Protein AF-A0A7S4SS80-F1 (afdb_monomer)

Foldseek 3Di:
DDDDDDDDDDDDDDDDPQAFAKKAFADPPDWFFFDADPPDDGDPDTHDRHRFIFHFHDQDPVVQFTFTQTLQRTTDTHHPVRIDGDDFDDQQVFGFDEEQQDDDNPGDDSLVVLLVVLLVQLQCCLVPQKGKYFHRHHPVLLVQLLVVLVPADADLQDAQQLVCLPQPDPGDFGKDFDDPPPCVVVDPDPPDDDRSNVVVVVVVQSNLVSNQVSCVVRVPFHWPGKDTKMKTFHQPDDVSSVVSNGHHDDPVCVVLCVLVVSVQVLLFFFKKKKAWSDAPKDWKWKAFDCVVDPPDDIDIGIDDHRMIMMGGCLGITMHDDTDDRSTMMIMMTTTGPVSDPLDPSVNPPPVQPQQSQCVVLVFPPADTDDADKFKFQLFKFKDAAPRGTGLVVVLVLQQVVAAQKDFDDVLLPDCVVAEDDPPGDDDLRHFLDGMAREDDPCLQQDADQVLLVHDPVLSVQAGSQLRCCQPGVVVRVVVSVDDLVNQAAAQAAEAEQDPWDPDACQVVQADPVGFGADPVPRDTPVPDDPDPSNVLRTDQQNSQVSNCVSSNHDHHRDYFYLKFCRLLVSVVCQRVQQDDDPPPPDDDDDPDRRFWYKGKYWDHDRDRVVSSVCVNVQQAQSHQAQLFQAQSLRHWHEFGMMIMTIMGIDRDVVSQVSGLWTWQFKFKDFQPDDPDLQAEHLVRLLVQVQRRCVSSVHALQQAQEEAELRRSHPRPNQSRLVSNQVRNPDYDAAYAYEYPCRRRIRRISRRQRVSVSQQSSCQQQQKDGARPNHDHGRPSHPCVVHRHDRHNHIGHSVRQKGKHKYWTARSSGMIMIIIMIDGHCDHPSHRDDDDPVPCLFDWAAALQQRAIATQAQLAGDAPPDPDSDDADPPHDADSNDDSSHHLVLDPDPRDDDPDDPPVPDFDAPDPVKWKWKAKVLALSPDTHTFDDDDQQKTKDKAFQALQQKMKMWMAIPPDLQQTKAFPDAQDEQSHDIDGRGNPCVRGTHMRHCFQVLDFGRFMKMWMWGDGPRDTGIDIDTDPDDDDPDDYRRRDKWKFKDKPQCPDDTHTFDADPPDAQKTKDKDFQAPVQKMWIWMAISPDLQFIWFWLAAQDPDQPTAIDGRGNPCPRGTHMGGDDGGWMKMWMWGGGRSWIKIWIATPVPGIGIHIADTHLVSKWKFKAKVQVVRFTDTWDADPVDRQKTKDKGFQAPQDDPVVLFGKMWIWMAISRDQQQTWFFPAAAAAQLSGATDGSGRPCVRGTYMDTDNDGGFMKMWMQHPPDSRRSNRIHMDGDDPDDDD

pLDDT: mean 80.65, std 16.29, range [27.05, 98.5]

Mean predicted aligned error: 19.15 Å

Secondary structure (DSSP, 8-state):
-----PPPPPPP----TTTTSEEEE-S--S-BPPP--TTSPPP---B--TT-EEEEEEEETTTTEEEEEETTS-EEEEEGGGEEE-PPPPGGGT--SEEPPPPPTTSS-GGGTHHHHHHHHHHHHHHHSEEEEE----HHHHHHHHHHHHHSPP-TT--TTTTHHHHBTT--SEEEE--TTTGGGG-S-TT----HHHHHHHHHHHHHHHHHHHHHHTSSS-EEEEPPPEEEE---SHHHHHHT-PPPPPHHHHHTTHHHHHHHHHHHEEEEEEEEEE-S-EEEEEEE-TTTSTTPPPEEEE--SSEEEEEETTTEEEEEEE-STT-EEEEEEEEESTTSSS---SS---TT-HHHHHHHTT--SSPPPPPSSEEEEEEEEEEBTTTB-SHHHHHHHHHTT----EEPPTTT--HHHHB--TTS---TTSBS--EEB---HHHHH---TTTTT--HHHHHHS-HHHHHHHHHHHHHHHHTT--HHHHTT--EEEEEE----S--GGGGGB-TTS-BB-TTT--BGGGSPPPHHHHHHH-THHHHHHHHHHHT--S-EEEE-BTBTHHHHHHHHHHHHT---TT-----S-----SEEEEEEEE----HHHHHHHHTTT-B-TTSS--TTBTT---B-BB-EEEEEEEEEE-SHHHHHH-SEEEEEEEEEE--S-SSTTS--HHHHHHHHHHHHHHHT--GGGEEEEE------TTHHHHHHHHHHHHH-S-SSPEEEE-THHHH-B-GGGHHHHHHHHHHHHHHHTEEPPPTT-SSB-TTS--TTS-EE--SS-EE---SEEEEEEEEE-TTSEEEEEEEEEE--SSTTPPP---GGG----EEE-TTT-SEEETTT-PBPPTT---------S-PPPTT--TTS-GGG-SS-----SS---TT-PPPP-TT--EEEEEGGGTT---EEPEEEETTEEEEEEE--TTSEEEEEEEETTEEEEEEEESSTTB-TTSPEEEEES--TT--EEEE-TTTTPPTT-EEEEEEEE-SS-EEEEEEE--S---SS----PPPPEEEEETTSTTS-EEEPBPTTSTTEEEEEEE--TTSEEEEEEEETT-TTSEEEESSTTB--TTSPEEEEESTTTT--EEEE-STTPEEEEEEEEETTEEEEEEEETTTEEEEEEB--SGGGS-EEEEEGGGTT--EE-EE-SSSTTEEEEEEE--S-EETTTTEEEEEEEEEETTEEEEEEEESSTTB-TTTS-EEEEEGGGTT--EEEEESSTT-EEEEEEESS-SSTTSSEEEEEPP--S--

Radius of gyration: 42.35 Å; Cα contacts (8 Å, |Δi|>4): 2820; chains: 1; bounding box: 128×107×110 Å

InterPro domains:
  IPR014030 Beta-ketoacyl synthase-like, N-terminal domain [PF00109] (380-649)
  IPR014031 Beta-ketoacyl synthase, C-terminal domain [PF02801] (662-774)
  IPR016039 Thiolase-like [G3DSA:3.40.47.10] (378-845)
  IPR016039 Thiolase-like [SSF53901] (377-773)
  IPR018201 Beta-ketoacyl synthase, active site [PS00606] (555-571)
  IPR020841 Polyketide synthase, beta-ketoacyl synthase domain [PS52004] (372-822)
  IPR020841 Polyketide synthase, beta-ketoacyl synthase domain [SM00825] (380-821)
  IPR030834 Polyketide synthase-associated domain [TIGR04556] (92-336)
  IPR050091 Polyketide and Nonribosomal Peptide Biosynthesis Enzymes [PTHR43775] (380-816)

Solvent-accessible surface area (backbone atoms only — not comparable to full-atom values): 68929 Å² total; per-residue (Å²): 140,77,91,82,80,89,80,83,82,80,81,81,85,82,78,68,90,55,58,74,38,42,29,34,29,41,89,66,92,58,70,40,64,65,59,73,54,100,88,61,84,84,76,94,59,71,42,78,50,62,78,41,52,27,38,26,69,46,74,41,77,94,72,66,21,31,38,29,38,30,47,52,57,48,32,34,76,41,44,65,94,32,54,40,85,48,81,76,52,56,58,81,74,59,33,56,78,46,67,60,78,76,54,53,88,89,51,71,65,37,71,78,53,39,49,64,51,26,51,54,51,46,53,43,26,58,77,70,40,39,41,38,29,36,46,65,52,37,67,64,50,49,54,49,25,47,56,52,60,71,72,50,71,73,55,92,78,62,31,48,83,57,41,47,84,75,47,19,59,92,40,82,60,44,46,30,71,65,57,90,75,69,55,64,81,76,54,92,59,99,81,73,73,86,57,44,56,54,55,59,51,49,51,56,50,51,51,54,62,38,29,35,71,45,28,44,77,68,64,74,41,50,57,72,50,66,56,68,43,34,37,40,32,61,66,94,43,75,70,55,51,63,72,61,56,46,54,70,70,48,72,68,44,51,76,68,28,52,56,60,54,49,55,50,47,64,64,21,37,42,36,34,36,42,33,30,63,36,46,74,27,46,42,34,36,38,41,64,40,62,89,84,41,73,89,65,74,68,47,70,36,53,43,54,53,42,30,34,38,39,31,31,53,74,48,30,49,44,28,60,48,76,29,61,90,66,25,27,33,44,31,34,35,36,26,26,68,72,77,48,71,84,84,79,52,83,72,70,62,50,85,79,45,49,58,62,56,35,49,74,33,70,34,69,45,50,67,66,70,83,80,62,84,38,41,27,35,50,35,66,31,32,41,40,35,81,85,23,75,32,53,68,52,45,49,51,39,40,65,67,63,45,75,26,59,41,68,58,49,65,93,60,43,57,50,82,79,45,27,46,54,95,90,49,77,93,47,78,88,25,10,63,48,61,34,25,9,51,57,53,70,62,77,47,67,64,72,72,41,68,83,59,74,44,52,74,77,45,53,73,40,40,29,45,60,50,51,48,49,44,55,52,51,49,46,35,43,40,76,63,74,42,51,64,75,71,33,44,71,31,41,37,27,28,24,24,3,38,71,56,56,65,52,54,69,68,72,79,29,58,48,98,85,76,52,46,42,40,93,88,75,74,40,51,48,96,79,48,85,73,64,81,38,45,68,60,20,41,43,38,73,38,44,25,40,46,44,29,61,64,39,34,38,65,32,60,54,41,51,32,70,39,47,28,9,8,11,36,45,24,42,33,51,49,57,60,66,57,56,81,70,87,84,69,89,65,94,74,96,67,97,66,82,50,70,31,33,37,30,27,10,36,30,57,81,54,47,65,63,64,49,16,60,38,39,62,82,50,50,46,12,72,84,18,45,14,23,32,61,12,60,76,21,52,9,30,11,50,20,24,27,38,22,37,35,38,35,35,69,42,70,49,68,68,53,67,69,61,32,60,29,34,53,47,12,59,29,71,46,62,38,75,89,39,94,40,76,64,44,83,36,40,69,42,50,28,50,28,49,51,51,10,31,58,61,42,74,54,59,48,68,60,43,46,32,36,34,43,53,42,46,4,26,68,66,54,34,29,37,51,43,38,17,48,45,78,58,39,64,82,47,85,69,53,31,36,41,28,26,69,22,28,30,41,23,44,18,44,14,11,37,19,32,48,39,47,53,50,39,45,52,26,20,17,41,25,32,47,49,29,27,38,76,51,83,46,73,28,87,72,46,63,49,86,94,46,53,61,39,75,35,65,48,71,39,76,66,81,25,24,17,36,30,24,35,28,40,16,61,7,56,80,29,34,34,22,25,37,32,34,37,22,54,16,74,38,67,95,53,36,53,57,84,79,56,70,96,72,61,86,77,56,74,42,63,12,42,50,30,67,36,48,12,33,48,88,75,8,48,70,65,63,96,84,63,94,66,89,75,79,87,69,72,86,42,64,64,48,94,83,59,62,63,60,39,39,58,87,77,58,95,65,81,71,37,72,63,99,58,82,81,64,97,81,71,73,66,64,64,66,88,86,66,45,49,25,41,33,28,50,66,43,60,61,75,48,71,45,77,37,49,74,77,60,93,34,29,29,37,43,70,48,60,35,43,48,64,17,58,42,42,32,37,35,24,40,72,81,34,76,57,29,23,35,30,33,74,46,66,68,22,57,64,67,37,34,72,40,66,73,32,63,77,55,87,83,25,17,38,44,53,71,27,44,57,80,62,47,61,47,66,44,41,35,42,39,39,39,35,45,47,85,90,47,71,50,51,46,71,46,77,66,84,89,72,86,74,96,65,82,84,73,88,54,82,86,47,42,20,41,39,30,66,83,37,84,88,48,75,44,68,25,54,70,47,84,99,46,88,47,32,27,42,32,72,51,57,30,47,94,81,17,55,42,41,36,35,37,19,41,54,79,34,79,58,27,20,34,22,34,63,47,54,63,37,77,61,55,88,48,36,37,35,65,70,28,58,86,37,84,79,21,21,37,41,47,78,54,61,64,64,43,58,40,38,41,34,42,33,44,58,66,54,45,40,38,44,36,43,34,26,97,88,80,46,72,49,62,30,42,46,55,71,34,61,72,44,59,54,43,17,42,31,19,59,73,50,76,62,38,71,41,75,38,46,69,41,87,90,47,80,48,29,30,40,33,79,49,48,39,47,84,47,68,36,85,91,78,67,23,21,49,38,41,34,35,43,18,43,57,76,30,77,57,28,14,34,17,37,80,53,56,70,34,51,57,45,78,43,42,48,40,68,71,28,62,83,37,75,91,20,26,27,30,51,74,33,85,57,60,70,46,48,31,34,39,35,40,30,72,81,54,65,44,23,20,57,24,42,29,66,46,76,52,75,97,70,86,89,132

Organism: NCBI:txid311494

Structure (mmCIF, N/CA/C/O backbone):
data_AF-A0A7S4SS80-F1
#
_entry.id   AF-A0A7S4SS80-F1
#
loop_
_atom_site.group_PDB
_atom_site.id
_atom_site.type_symbol
_atom_site.label_atom_id
_atom_site.label_alt_id
_atom_site.label_comp_id
_atom_site.label_asym_id
_atom_site.label_entity_id
_atom_site.label_seq_id
_atom_site.pdbx_PDB_ins_code
_atom_site.Cartn_x
_atom_site.Cartn_y
_atom_site.Cartn_z
_atom_site.occupancy
_atom_site.B_iso_or_equiv
_atom_site.auth_seq_id
_atom_site.auth_comp_id
_atom_site.auth_asym_id
_atom_site.auth_atom_id
_atom_site.pdbx_PDB_model_num
ATOM 1 N N . MET A 1 1 ? -14.360 73.066 -5.936 1.00 34.06 1 MET A N 1
ATOM 2 C CA . MET A 1 1 ? -13.289 72.579 -6.813 1.00 34.06 1 MET A CA 1
ATOM 3 C C . MET A 1 1 ? -13.642 71.158 -7.189 1.00 34.06 1 MET A C 1
ATOM 5 O O . MET A 1 1 ? -13.463 70.293 -6.349 1.00 34.06 1 MET A O 1
ATOM 9 N N . ASP A 1 2 ? -14.196 70.816 -8.338 1.00 35.38 2 ASP A N 1
ATOM 10 C CA . ASP A 1 2 ? -14.912 71.510 -9.412 1.00 35.38 2 ASP A CA 1
ATOM 11 C C . ASP A 1 2 ? -15.637 70.389 -10.183 1.00 35.38 2 ASP A C 1
ATOM 13 O O . ASP A 1 2 ? -15.120 69.279 -10.267 1.00 35.38 2 ASP A O 1
ATOM 17 N N . GLU A 1 3 ? -16.845 70.703 -10.650 1.00 41.56 3 GLU A N 1
ATOM 18 C CA . GLU A 1 3 ? -17.537 70.212 -11.856 1.00 41.56 3 GLU A CA 1
ATOM 19 C C . GLU A 1 3 ? -17.353 68.753 -12.343 1.00 41.56 3 GLU A C 1
ATOM 21 O O . GLU A 1 3 ? -16.356 68.390 -12.959 1.00 41.56 3 GLU A O 1
ATOM 26 N N . ALA A 1 4 ? -18.439 67.981 -12.236 1.00 35.88 4 ALA A N 1
ATOM 27 C CA . ALA A 1 4 ? -18.915 67.014 -13.236 1.00 35.88 4 ALA A CA 1
ATOM 28 C C . ALA A 1 4 ? -20.454 67.019 -13.092 1.00 35.88 4 ALA A C 1
ATOM 30 O O . ALA A 1 4 ? -20.949 66.871 -11.980 1.00 35.88 4 ALA A O 1
ATOM 31 N N . GLY A 1 5 ? -21.269 67.403 -14.074 1.00 34.38 5 GLY A N 1
ATOM 32 C CA . GLY A 1 5 ? -21.294 66.925 -15.454 1.00 34.38 5 GLY A CA 1
ATOM 33 C C . GLY A 1 5 ? -22.442 65.915 -15.540 1.00 34.38 5 GLY A C 1
ATOM 34 O O . GLY A 1 5 ? -22.271 64.787 -15.105 1.00 34.38 5 GLY A O 1
ATOM 35 N N . GLU A 1 6 ? -23.612 66.381 -15.982 1.00 41.12 6 GLU A N 1
ATOM 36 C CA . GLU A 1 6 ? -24.905 65.681 -16.043 1.00 41.12 6 GLU A CA 1
ATOM 37 C C . GLU A 1 6 ? -24.822 64.302 -16.734 1.00 41.12 6 GLU A C 1
ATOM 39 O O . GLU A 1 6 ? -24.346 64.209 -17.864 1.00 41.12 6 GLU A O 1
ATOM 44 N N . GLU A 1 7 ? -25.325 63.250 -16.075 1.00 35.50 7 GLU A N 1
ATOM 45 C CA . GLU A 1 7 ? -25.611 61.943 -16.687 1.00 35.50 7 GLU A CA 1
ATOM 46 C C . GLU A 1 7 ? -27.065 61.907 -17.187 1.00 35.50 7 GLU A C 1
ATOM 48 O O . GLU A 1 7 ? -28.012 62.152 -16.434 1.00 35.50 7 GLU A O 1
ATOM 53 N N . GLU A 1 8 ? -27.229 61.607 -18.478 1.00 35.78 8 GLU A N 1
ATOM 54 C CA . GLU A 1 8 ? -28.500 61.259 -19.114 1.00 35.78 8 GLU A CA 1
ATOM 55 C C . GLU A 1 8 ? -29.031 59.922 -18.567 1.00 35.78 8 GLU A C 1
ATOM 57 O O . GLU A 1 8 ? -28.313 58.929 -18.489 1.00 35.78 8 GLU A O 1
ATOM 62 N N . LEU A 1 9 ? -30.319 59.902 -18.214 1.00 39.81 9 LEU A N 1
ATOM 63 C CA . LEU A 1 9 ? -31.086 58.711 -17.842 1.00 39.81 9 LEU A CA 1
ATOM 64 C C . LEU A 1 9 ? -31.242 57.751 -19.039 1.00 39.81 9 LEU A C 1
ATOM 66 O O . LEU A 1 9 ? -31.799 58.137 -20.069 1.00 39.81 9 LEU A O 1
ATOM 70 N N . GLU A 1 10 ? -30.835 56.489 -18.872 1.00 35.94 10 GLU A N 1
ATOM 71 C CA . GLU A 1 10 ? -31.204 55.369 -19.754 1.00 35.94 10 GLU A CA 1
ATOM 72 C C . GLU A 1 10 ? -32.735 55.125 -19.761 1.00 35.94 10 GLU A C 1
ATOM 74 O O . GLU A 1 10 ? -33.406 55.348 -18.746 1.00 35.94 10 GLU A O 1
ATOM 79 N N . PRO A 1 11 ? -33.331 54.658 -20.879 1.00 41.44 11 PRO A N 1
ATOM 80 C CA . PRO A 1 11 ? -34.761 54.378 -20.954 1.00 41.44 11 PRO A CA 1
ATOM 81 C C . PRO A 1 11 ? -35.137 53.071 -20.232 1.00 41.44 11 PRO A C 1
ATOM 83 O O . PRO A 1 11 ? -34.394 52.094 -20.229 1.00 41.44 11 PRO A O 1
ATOM 86 N N . ALA A 1 12 ? -36.337 53.069 -19.644 1.00 40.44 12 ALA A N 1
ATOM 87 C CA . ALA A 1 12 ? -36.918 51.987 -18.852 1.00 40.44 12 ALA A CA 1
ATOM 88 C C . ALA A 1 12 ? -36.871 50.604 -19.537 1.00 40.44 12 ALA A C 1
ATOM 90 O O . ALA A 1 12 ? -37.294 50.448 -20.683 1.00 40.44 12 ALA A O 1
ATOM 91 N N . VAL A 1 13 ? -36.422 49.594 -18.784 1.00 43.44 13 VAL A N 1
ATOM 92 C CA . VAL A 1 13 ? -36.462 48.171 -19.151 1.00 43.44 13 VAL A CA 1
ATOM 93 C C . VAL A 1 13 ? -37.916 47.753 -19.392 1.00 43.44 13 VAL A C 1
ATOM 95 O O . VAL A 1 13 ? -38.735 47.732 -18.475 1.00 43.44 13 VAL A O 1
ATOM 98 N N . GLN A 1 14 ? -38.248 47.441 -20.641 1.00 48.44 14 GLN A N 1
ATOM 99 C CA . GLN A 1 14 ? -39.539 46.881 -21.028 1.00 48.44 14 GLN A CA 1
ATOM 100 C C . GLN A 1 14 ? -39.556 45.399 -20.614 1.00 48.44 14 GLN A C 1
ATOM 102 O O . GLN A 1 14 ? -38.864 44.590 -21.226 1.00 48.44 14 GLN A O 1
ATOM 107 N N . LEU A 1 15 ? -40.277 45.067 -19.538 1.00 56.09 15 LEU A N 1
ATOM 108 C CA . LEU A 1 15 ? -40.457 43.694 -19.047 1.00 56.09 15 LEU A CA 1
ATOM 109 C C . LEU A 1 15 ? -41.413 42.933 -19.981 1.00 56.09 15 LEU A C 1
ATOM 111 O O . LEU A 1 15 ? -42.560 43.352 -20.145 1.00 56.09 15 LEU A O 1
ATOM 115 N N . TYR A 1 16 ? -40.957 41.833 -20.587 1.00 74.56 16 TYR A N 1
ATOM 116 C CA . TYR A 1 16 ? -41.812 40.925 -21.362 1.00 74.56 16 TYR A CA 1
ATOM 117 C C . TYR A 1 16 ? -42.547 39.989 -20.403 1.00 74.56 16 TYR A C 1
ATOM 119 O O . TYR A 1 16 ? -41.925 39.200 -19.698 1.00 74.56 16 TYR A O 1
ATOM 127 N N . LEU A 1 17 ? -43.874 40.115 -20.350 1.00 77.69 17 LEU A N 1
ATOM 128 C CA . LEU A 1 17 ? -44.721 39.550 -19.295 1.00 77.69 17 LEU A CA 1
ATOM 129 C C . LEU A 1 17 ? -44.638 38.020 -19.171 1.00 77.69 17 LEU A C 1
ATOM 131 O O . LEU A 1 17 ? -44.743 37.501 -18.065 1.00 77.69 17 LEU A O 1
ATOM 135 N N . TYR A 1 18 ? -44.468 37.311 -20.289 1.00 81.94 18 TYR A N 1
ATOM 136 C CA . TYR A 1 18 ? -44.547 35.847 -20.330 1.00 81.94 18 TYR A CA 1
ATOM 137 C C . TYR A 1 18 ? -43.191 35.139 -20.439 1.00 81.94 18 TYR A C 1
ATOM 139 O O . TYR A 1 18 ? -43.156 33.913 -20.469 1.00 81.94 18 TYR A O 1
ATOM 147 N N . GLU A 1 19 ? -42.074 35.863 -20.519 1.00 82.50 19 GLU A N 1
ATOM 148 C CA . GLU A 1 19 ? -40.751 35.254 -20.710 1.00 82.50 19 GLU A CA 1
ATOM 149 C C . GLU A 1 19 ? -40.371 34.356 -19.516 1.00 82.50 19 GLU A C 1
ATOM 151 O O . GLU A 1 19 ? -40.383 34.785 -18.364 1.00 82.50 19 GLU A O 1
ATOM 156 N N . GLY A 1 20 ? -40.073 33.081 -19.784 1.00 77.06 20 GLY A N 1
ATOM 157 C CA . GLY A 1 20 ? -39.742 32.069 -18.779 1.00 77.06 20 GLY A CA 1
ATOM 158 C C . GLY A 1 20 ? -40.933 31.311 -18.173 1.00 77.06 20 GLY A C 1
ATOM 159 O O . GLY A 1 20 ? -40.693 30.263 -17.565 1.00 77.06 20 GLY A O 1
ATOM 160 N N . LEU A 1 21 ? -42.176 31.780 -18.366 1.00 85.88 21 LEU A N 1
ATOM 161 C CA . LEU A 1 21 ? -43.402 31.181 -17.815 1.00 85.88 21 LEU A CA 1
ATOM 162 C C . LEU A 1 21 ? -43.954 30.029 -18.675 1.00 85.88 21 LEU A C 1
ATOM 164 O O . LEU A 1 21 ? -43.687 29.931 -19.879 1.00 85.88 21 LEU A O 1
ATOM 168 N N . LEU A 1 22 ? -44.755 29.162 -18.045 1.00 88.19 22 LEU A N 1
ATOM 169 C CA . LEU A 1 22 ? -45.582 28.168 -18.733 1.00 88.19 22 LEU A CA 1
ATOM 170 C C . LEU A 1 22 ? -46.883 28.810 -19.207 1.00 88.19 22 LEU A C 1
ATOM 172 O O . LEU A 1 22 ? -47.530 29.559 -18.474 1.00 88.19 22 LEU A O 1
ATOM 176 N N . VAL A 1 23 ? -47.263 28.513 -20.444 1.00 89.31 23 VAL A N 1
ATOM 177 C CA . VAL A 1 23 ? -48.403 29.142 -21.110 1.00 89.31 23 VAL A CA 1
ATOM 178 C C . VAL A 1 23 ? -49.243 28.125 -21.875 1.00 89.31 23 VAL A C 1
ATOM 180 O O . VAL A 1 23 ? -48.723 27.166 -22.445 1.00 89.31 23 VAL A O 1
ATOM 183 N N . GLU A 1 24 ? -50.548 28.367 -21.919 1.00 90.81 24 GLU A N 1
ATOM 184 C CA . GLU A 1 24 ? -51.509 27.703 -22.797 1.00 90.81 24 GLU A CA 1
ATOM 185 C C . GLU A 1 24 ? -51.784 28.598 -24.012 1.00 90.81 24 GLU A C 1
ATOM 187 O O . GLU A 1 24 ? -52.002 29.807 -23.877 1.00 90.81 24 GLU A O 1
ATOM 192 N N . ILE A 1 25 ? -51.777 28.001 -25.205 1.00 89.31 25 ILE A N 1
ATOM 193 C CA . ILE A 1 25 ? -52.073 28.697 -26.458 1.00 89.31 25 ILE A CA 1
ATOM 194 C C . ILE A 1 25 ? -53.568 28.601 -26.757 1.00 89.31 25 ILE A C 1
ATOM 196 O O . ILE A 1 25 ? -54.145 27.514 -26.752 1.00 89.31 25 ILE A O 1
ATOM 200 N N . HIS A 1 26 ? -54.198 29.726 -27.085 1.00 88.25 26 HIS A N 1
ATOM 201 C CA . HIS A 1 26 ? -55.615 29.770 -27.443 1.00 88.25 26 HIS A CA 1
ATOM 202 C C . HIS A 1 26 ? -55.919 30.747 -28.586 1.00 88.25 26 HIS A C 1
ATOM 204 O O . HIS A 1 26 ? -55.224 31.746 -28.781 1.00 88.25 26 HIS A O 1
ATOM 210 N N . GLY A 1 27 ? -57.027 30.511 -29.290 1.00 81.38 27 GLY A N 1
ATOM 211 C CA . GLY A 1 27 ? -57.601 31.473 -30.232 1.00 81.38 27 GLY A CA 1
ATOM 212 C C . GLY A 1 27 ? -56.823 31.655 -31.539 1.00 81.38 27 GLY A C 1
ATOM 213 O O . GLY A 1 27 ? -57.068 32.631 -32.246 1.00 81.38 27 GLY A O 1
ATOM 214 N N . VAL A 1 28 ? -55.915 30.737 -31.885 1.00 81.56 28 VAL A N 1
ATOM 215 C CA . VAL A 1 28 ? -55.143 30.762 -33.135 1.00 81.56 28 VAL A CA 1
ATOM 216 C C . VAL A 1 28 ? -56.006 30.301 -34.315 1.00 81.56 28 VAL A C 1
ATOM 218 O O . VAL A 1 28 ? -55.954 30.910 -35.382 1.00 81.56 28 VAL A O 1
ATOM 221 N N . GLY A 1 29 ? -56.841 29.269 -34.140 1.00 68.62 29 GLY A N 1
ATOM 222 C CA . GLY A 1 29 ? -57.900 28.840 -35.068 1.00 68.62 29 GLY A CA 1
ATOM 223 C C . GLY A 1 29 ? -57.458 28.286 -36.432 1.00 68.62 29 GLY A C 1
ATOM 224 O O . GLY A 1 29 ? -58.286 27.747 -37.170 1.00 68.62 29 GLY A O 1
ATOM 225 N N . VAL A 1 30 ? -56.175 28.393 -36.780 1.00 73.31 30 VAL A N 1
ATOM 226 C CA . VAL A 1 30 ? -55.559 27.899 -38.019 1.00 73.31 30 VAL A CA 1
ATOM 227 C C . VAL A 1 30 ? -54.299 27.101 -37.698 1.00 73.31 30 VAL A C 1
ATOM 229 O O . VAL A 1 30 ? -53.681 27.299 -36.655 1.00 73.31 30 VAL A O 1
ATOM 232 N N . ALA A 1 31 ? -53.932 26.177 -38.583 1.00 76.25 31 ALA A N 1
ATOM 233 C CA . ALA A 1 31 ? -52.721 25.385 -38.423 1.00 76.25 31 ALA A CA 1
ATOM 234 C C . ALA A 1 31 ? -51.478 26.253 -38.728 1.00 76.25 31 ALA A C 1
ATOM 236 O O . ALA A 1 31 ? -51.504 27.060 -39.660 1.00 76.25 31 ALA A O 1
ATOM 237 N N . VAL A 1 32 ? -50.430 26.127 -37.912 1.00 79.94 32 VAL A N 1
ATOM 238 C CA . VAL A 1 32 ? -49.229 26.978 -37.916 1.00 79.94 32 VAL A CA 1
ATOM 239 C C . VAL A 1 32 ? -48.005 26.139 -38.278 1.00 79.94 32 VAL A C 1
ATOM 241 O O . VAL A 1 32 ? -47.888 24.996 -37.842 1.00 79.94 32 VAL A O 1
ATOM 244 N N . GLU A 1 33 ? -47.102 26.697 -39.079 1.00 78.50 33 GLU A N 1
ATOM 245 C CA . GLU A 1 33 ? -45.814 26.064 -39.383 1.00 78.50 33 GLU A CA 1
ATOM 246 C C . GLU A 1 33 ? -44.857 26.192 -38.178 1.00 78.5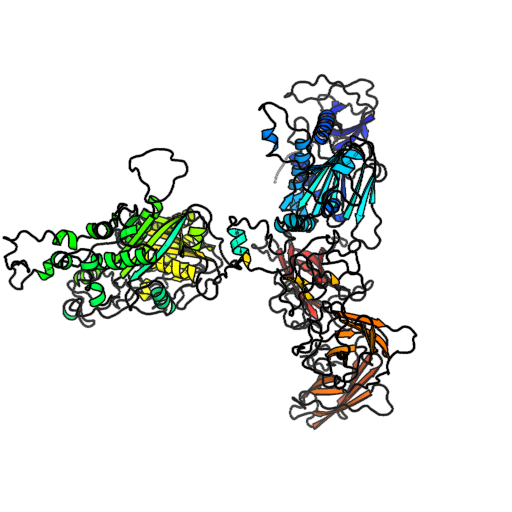0 33 GLU A C 1
ATOM 248 O O . GLU A 1 33 ? -44.822 27.255 -37.544 1.00 78.50 33 GLU A O 1
ATOM 253 N N . PRO A 1 34 ? -44.085 25.141 -37.841 1.00 80.50 34 PRO A N 1
ATOM 254 C CA . PRO A 1 34 ? -43.037 25.219 -36.831 1.00 80.50 34 PRO A CA 1
ATOM 255 C C . PRO A 1 34 ? -42.044 26.345 -37.134 1.00 80.50 34 PRO A C 1
ATOM 257 O O . PRO A 1 34 ? -41.654 26.564 -38.280 1.00 80.50 34 PRO A O 1
ATOM 260 N N . TYR A 1 35 ? -41.601 27.044 -36.095 1.00 78.31 35 TYR A N 1
ATOM 261 C CA . TYR A 1 35 ? -40.496 27.988 -36.191 1.00 78.31 35 TYR A CA 1
ATOM 262 C C . TYR A 1 35 ? -39.177 27.217 -36.315 1.00 78.31 35 TYR A C 1
ATOM 264 O O . TYR A 1 35 ? -38.830 26.443 -35.423 1.00 78.31 35 TYR A O 1
ATOM 272 N N . VAL A 1 36 ? -38.450 27.439 -37.413 1.00 68.25 36 VAL A N 1
ATOM 273 C CA . VAL A 1 36 ? -37.152 26.812 -37.705 1.00 68.25 36 VAL A CA 1
ATOM 274 C C . VAL A 1 36 ? -36.085 27.912 -37.877 1.00 68.25 36 VAL A C 1
ATOM 276 O O . VAL A 1 36 ? -36.342 28.865 -38.619 1.00 68.25 36 VAL A O 1
ATOM 279 N N . PRO A 1 37 ? -34.916 27.813 -37.213 1.00 58.41 37 PRO A N 1
ATOM 280 C CA . PRO A 1 37 ? -33.759 28.702 -37.400 1.00 58.41 37 PRO A CA 1
ATOM 281 C C . PRO A 1 37 ? -33.265 28.822 -38.850 1.00 58.41 37 PRO A C 1
ATOM 283 O O . PRO A 1 37 ? -33.427 27.900 -39.648 1.00 58.41 37 PRO A O 1
ATOM 286 N N . GLU A 1 38 ? -32.558 29.912 -39.181 1.00 52.88 38 GLU A N 1
ATOM 287 C CA . GLU A 1 38 ? -32.040 30.211 -40.538 1.00 52.88 38 GLU A CA 1
ATOM 288 C C . GLU A 1 38 ? -31.067 29.157 -41.123 1.00 52.88 38 GLU A C 1
ATOM 290 O O . GLU A 1 38 ? -30.720 29.230 -42.305 1.00 52.88 38 GLU A O 1
ATOM 295 N N . THR A 1 39 ? -30.613 28.181 -40.331 1.00 47.22 39 THR A N 1
ATOM 296 C CA . THR A 1 39 ? -29.612 27.176 -40.724 1.00 47.22 39 THR A CA 1
ATOM 297 C C . THR A 1 39 ? -30.166 25.797 -41.088 1.00 47.22 39 THR A C 1
ATOM 299 O O . THR A 1 39 ? -29.384 24.978 -41.568 1.00 47.22 39 THR A O 1
ATOM 302 N N . ASP A 1 40 ? -31.468 25.540 -40.927 1.00 48.94 40 ASP A N 1
ATOM 303 C CA . ASP A 1 40 ? -32.066 24.217 -41.168 1.00 48.94 40 ASP A CA 1
ATOM 304 C C . ASP A 1 40 ? -33.110 24.189 -42.297 1.00 48.94 40 ASP A C 1
ATOM 306 O O . ASP A 1 40 ? -33.752 25.183 -42.641 1.00 48.94 40 ASP A O 1
ATOM 310 N N . THR A 1 41 ? -33.270 23.015 -42.914 1.00 45.97 41 THR A N 1
ATOM 311 C CA . THR A 1 41 ? -34.262 22.773 -43.975 1.00 45.97 41 THR A CA 1
ATOM 312 C C . THR A 1 41 ? -35.686 22.848 -43.399 1.00 45.97 41 THR A C 1
ATOM 314 O O . THR A 1 41 ? -35.963 22.151 -42.425 1.00 45.97 41 THR A O 1
ATOM 317 N N . PRO A 1 42 ? -36.620 23.625 -43.982 1.00 50.56 42 PRO A N 1
ATOM 318 C CA . PRO A 1 42 ? -37.973 23.754 -43.441 1.00 50.56 42 PRO A CA 1
ATOM 319 C C . PRO A 1 42 ? -38.734 22.418 -43.477 1.00 50.56 42 PRO A C 1
ATOM 321 O O . PRO A 1 42 ? -38.834 21.777 -44.527 1.00 50.56 42 PRO A O 1
ATOM 324 N N . SER A 1 43 ? -39.292 22.022 -42.329 1.00 51.22 43 SER A N 1
ATOM 325 C CA . SER A 1 43 ? -40.250 20.914 -42.212 1.00 51.22 43 SER A CA 1
ATOM 326 C C . SER A 1 43 ? -41.569 21.282 -42.906 1.00 51.22 43 SER A C 1
ATOM 328 O O . SER A 1 43 ? -42.064 22.395 -42.757 1.00 51.22 43 SER A O 1
ATOM 330 N N . SER A 1 44 ? -42.157 20.352 -43.665 1.00 50.44 44 SER A N 1
ATOM 331 C CA . SER A 1 44 ? -43.451 20.533 -44.348 1.00 50.44 44 SER A CA 1
ATOM 332 C C . SER A 1 44 ? -44.673 20.236 -43.462 1.00 50.44 44 SER A C 1
ATOM 334 O O . SER A 1 44 ? -45.774 20.034 -43.976 1.00 50.44 44 SER A O 1
ATOM 336 N N . GLU A 1 45 ? -44.481 20.120 -42.149 1.00 64.62 45 GLU A N 1
ATOM 337 C CA . GLU A 1 45 ? -45.503 19.703 -41.191 1.00 64.62 45 GLU A CA 1
ATOM 338 C C . GLU A 1 45 ? -46.273 20.912 -40.633 1.00 64.62 45 GLU A C 1
ATOM 340 O O . GLU A 1 45 ? -45.674 21.923 -40.279 1.00 64.62 45 GLU A O 1
ATOM 345 N N . ILE A 1 46 ? -47.609 20.840 -40.572 1.00 74.19 46 ILE A N 1
ATOM 346 C CA . ILE A 1 46 ? -48.464 21.948 -40.110 1.00 74.19 46 ILE A CA 1
ATOM 347 C C . ILE A 1 46 ? -49.131 21.550 -38.786 1.00 74.19 46 ILE A C 1
ATOM 349 O O . ILE A 1 46 ? -49.824 20.535 -38.723 1.00 74.19 46 ILE A O 1
ATOM 353 N N . LEU A 1 47 ? -48.951 22.352 -37.732 1.00 76.88 47 LEU A N 1
ATOM 354 C CA . LEU A 1 47 ? -49.373 22.037 -36.363 1.00 76.88 47 LEU A CA 1
ATOM 355 C C . LEU A 1 47 ? -50.674 22.748 -35.968 1.00 76.88 47 LEU A C 1
ATOM 357 O O . LEU A 1 47 ? -50.827 23.956 -36.148 1.00 76.88 47 LEU A O 1
ATOM 361 N N . HIS A 1 48 ? -51.596 22.022 -35.334 1.00 82.62 48 HIS A N 1
ATOM 362 C CA . HIS A 1 48 ? -52.721 22.620 -34.608 1.00 82.62 48 HIS A CA 1
ATOM 363 C C . HIS A 1 48 ? -52.313 22.883 -33.153 1.00 82.62 48 HIS A C 1
ATOM 365 O O . HIS A 1 48 ? -52.089 21.938 -32.395 1.00 82.62 48 HIS A O 1
ATOM 371 N N . ILE A 1 49 ? -52.206 24.162 -32.778 1.00 83.00 49 ILE A N 1
ATOM 372 C CA . ILE A 1 49 ? -51.593 24.582 -31.505 1.00 83.00 49 ILE A CA 1
ATOM 373 C C . ILE A 1 49 ? -52.573 25.095 -30.443 1.00 83.00 49 ILE A C 1
ATOM 375 O O . ILE A 1 49 ? -52.164 25.315 -29.310 1.00 83.00 49 ILE A O 1
ATOM 379 N N . ASP A 1 50 ? -53.860 25.249 -30.766 1.00 85.12 50 ASP A N 1
ATOM 380 C CA . ASP A 1 50 ? -54.871 25.636 -29.772 1.00 85.12 50 ASP A CA 1
ATOM 381 C C . ASP A 1 50 ? -55.049 24.542 -28.703 1.00 85.12 50 ASP A C 1
ATOM 383 O O . ASP A 1 50 ? -55.250 23.370 -29.027 1.00 85.12 50 ASP A O 1
ATOM 387 N N . GLY A 1 51 ? -54.988 24.932 -27.428 1.00 81.44 51 GLY A N 1
ATOM 388 C CA . GLY A 1 51 ? -55.047 24.043 -26.263 1.00 81.44 51 GLY A CA 1
ATOM 389 C C . GLY A 1 51 ? -53.732 23.320 -25.951 1.00 81.44 51 GLY A C 1
ATOM 390 O O . GLY A 1 51 ? -53.690 22.502 -25.033 1.00 81.44 51 GLY A O 1
ATOM 391 N N . LYS A 1 52 ? -52.653 23.586 -26.702 1.00 86.94 52 LYS A N 1
ATOM 392 C CA . LYS A 1 52 ? -51.312 23.078 -26.384 1.00 86.94 52 LYS A CA 1
ATOM 393 C C . LYS A 1 52 ? -50.660 23.964 -25.319 1.00 86.94 52 LYS A C 1
ATOM 395 O O . LYS A 1 52 ? -50.861 25.179 -25.294 1.00 86.94 52 LYS A O 1
ATOM 400 N N . VAL A 1 53 ? -49.854 23.337 -24.469 1.00 87.62 53 VAL A N 1
ATOM 401 C CA . VAL A 1 53 ? -49.098 23.986 -23.392 1.00 87.62 53 VAL A CA 1
ATOM 402 C C . VAL A 1 53 ? -47.608 23.940 -23.727 1.00 87.62 53 VAL A C 1
ATOM 404 O O . VAL A 1 53 ? -47.126 22.971 -24.323 1.00 87.62 53 VAL A O 1
ATOM 407 N N . GLY A 1 54 ? -46.884 24.993 -23.361 1.00 86.94 54 GLY A N 1
ATOM 408 C CA . GLY A 1 54 ? -45.446 25.093 -23.576 1.00 86.94 54 GLY A CA 1
ATOM 409 C C . GLY A 1 54 ? -44.785 26.147 -22.695 1.00 86.94 54 GLY A C 1
ATOM 410 O O . GLY A 1 54 ? -45.431 26.769 -21.852 1.00 86.94 54 GLY A O 1
ATOM 411 N N . ARG A 1 55 ? -43.485 26.351 -22.902 1.00 88.38 55 ARG A N 1
ATOM 412 C CA . ARG A 1 55 ? -42.683 27.359 -22.205 1.00 88.38 55 ARG A CA 1
ATOM 413 C C . ARG A 1 55 ? -42.341 28.516 -23.136 1.00 88.38 55 ARG A C 1
ATOM 415 O O . ARG A 1 55 ? -41.807 28.301 -24.223 1.00 88.38 55 ARG A O 1
ATOM 422 N N . CYS A 1 56 ? -42.605 29.739 -22.692 1.00 87.25 56 CYS A N 1
ATOM 423 C CA . CYS A 1 56 ? -42.163 30.951 -23.378 1.00 87.25 56 CYS A CA 1
ATOM 424 C C . CYS A 1 56 ? -40.667 31.180 -23.146 1.00 87.25 56 CYS A C 1
ATOM 426 O O . CYS A 1 56 ? -40.236 31.288 -21.999 1.00 87.25 56 CYS A O 1
ATOM 428 N N . LEU A 1 57 ? -39.882 31.277 -24.220 1.00 84.81 57 LEU A N 1
ATOM 429 C CA . LEU A 1 57 ? -38.421 31.391 -24.133 1.00 84.81 57 LEU A CA 1
ATOM 430 C C . LEU A 1 57 ? -37.901 32.804 -24.390 1.00 84.81 57 LEU A C 1
ATOM 432 O O . LEU A 1 57 ? -37.034 33.263 -23.661 1.00 84.81 57 LEU A O 1
ATOM 436 N N . GLU A 1 58 ? -38.415 33.478 -25.420 1.00 86.00 58 GLU A N 1
ATOM 437 C CA . GLU A 1 58 ? -37.973 34.817 -25.833 1.00 86.00 58 GLU A CA 1
ATOM 438 C C . GLU A 1 58 ? -39.122 35.553 -26.540 1.00 86.00 58 GLU A C 1
ATOM 440 O O . GLU A 1 58 ? -39.937 34.933 -27.230 1.00 86.00 58 GLU A O 1
ATOM 445 N N . PHE A 1 59 ? -39.173 36.883 -26.416 1.00 84.62 59 PHE A N 1
ATOM 446 C CA . PHE A 1 59 ? -40.020 37.738 -27.250 1.00 84.62 59 PHE A CA 1
ATOM 447 C C . PHE A 1 59 ? -39.246 38.304 -28.454 1.00 84.62 59 PHE A C 1
ATOM 449 O O . PHE A 1 59 ? -38.341 39.128 -28.302 1.00 84.62 59 PHE A O 1
ATOM 456 N N . LYS A 1 60 ? -39.637 37.920 -29.676 1.00 82.12 60 LYS A N 1
ATOM 457 C CA . LYS A 1 60 ? -39.036 38.419 -30.922 1.00 82.12 60 LYS A CA 1
ATOM 458 C C . LYS A 1 60 ? -39.657 39.763 -31.305 1.00 82.12 60 LYS A C 1
ATOM 460 O O . LYS A 1 60 ? -40.759 39.837 -31.854 1.00 82.12 60 LYS A O 1
ATOM 465 N N . LYS A 1 61 ? -38.932 40.846 -31.008 1.00 78.19 61 LYS A N 1
ATOM 466 C CA . LYS A 1 61 ? -39.363 42.239 -31.250 1.00 78.19 61 LYS A CA 1
ATOM 467 C C . LYS A 1 61 ? -39.693 42.546 -32.709 1.00 78.19 61 LYS A C 1
ATOM 469 O O . LYS A 1 61 ? -40.559 43.369 -32.971 1.00 78.19 61 LYS A O 1
ATOM 474 N N . ASP A 1 62 ? -38.983 41.928 -33.644 1.00 78.31 62 ASP A N 1
ATOM 475 C CA . ASP A 1 62 ? -39.151 42.105 -35.087 1.00 78.31 62 ASP A CA 1
ATOM 476 C C . ASP A 1 62 ? -40.461 41.501 -35.617 1.00 78.31 62 ASP A C 1
ATOM 478 O O . ASP A 1 62 ? -40.962 41.942 -36.651 1.00 78.31 62 ASP A O 1
ATOM 482 N N . GLN A 1 63 ? -41.035 40.533 -34.895 1.00 79.12 63 GLN A N 1
ATOM 483 C CA . GLN A 1 63 ? -42.243 39.804 -35.298 1.00 79.12 63 GLN A CA 1
ATOM 484 C C . GLN A 1 63 ? -43.431 40.006 -34.348 1.00 79.12 63 GLN A C 1
ATOM 486 O O . GLN A 1 63 ? -44.513 39.492 -34.628 1.00 79.12 63 GLN A O 1
ATOM 491 N N . GLU A 1 64 ? -43.238 40.743 -33.247 1.00 85.31 64 GLU A N 1
ATOM 492 C CA . GLU A 1 64 ? -44.219 40.984 -32.173 1.00 85.31 64 GLU A CA 1
ATOM 493 C C . GLU A 1 64 ? -44.845 39.689 -31.610 1.00 85.31 64 GLU A C 1
ATOM 495 O O . GLU A 1 64 ? -46.036 39.624 -31.292 1.00 85.31 64 GLU A O 1
ATOM 500 N N . LYS A 1 65 ? -44.043 38.623 -31.502 1.00 88.00 65 LYS A N 1
ATOM 501 C CA . LYS A 1 65 ? -44.480 37.292 -31.052 1.00 88.00 65 LYS A CA 1
ATOM 502 C C . LYS A 1 65 ? -43.491 36.676 -30.067 1.00 88.00 65 LYS A C 1
ATOM 504 O O . LYS A 1 65 ? -42.290 36.922 -30.139 1.00 88.00 65 LYS A O 1
ATOM 509 N N . TYR A 1 66 ? -44.006 35.833 -29.178 1.00 87.94 66 TYR A N 1
ATOM 510 C CA . TYR A 1 66 ? -43.207 34.984 -28.301 1.00 87.94 66 TYR A CA 1
ATOM 511 C C . TYR A 1 66 ? -42.819 33.691 -29.019 1.00 87.94 66 TYR A C 1
ATOM 513 O O . TYR A 1 66 ? -43.636 33.097 -29.727 1.00 87.94 66 TYR A O 1
ATOM 521 N N . VAL A 1 67 ? -41.583 33.247 -28.801 1.00 87.38 67 VAL A N 1
ATOM 522 C CA . VAL A 1 67 ? -41.125 31.897 -29.133 1.00 87.38 67 VAL A CA 1
ATOM 523 C C . VAL A 1 67 ? -41.552 30.978 -27.995 1.00 87.38 67 VAL A C 1
ATOM 525 O O . VAL A 1 67 ? -41.054 31.096 -26.872 1.00 87.38 67 VAL A O 1
ATOM 528 N N . VAL A 1 68 ? -42.485 30.076 -28.282 1.00 87.75 68 VAL A N 1
ATOM 529 C CA . VAL A 1 68 ? -42.991 29.091 -27.322 1.00 87.75 68 VAL A CA 1
ATOM 530 C C . VAL A 1 68 ? -42.486 27.714 -27.720 1.00 87.75 68 VAL A C 1
ATOM 532 O O . VAL A 1 68 ? -42.731 27.278 -28.844 1.00 87.75 68 VAL A O 1
ATOM 535 N N . GLN A 1 69 ? -41.799 27.027 -26.807 1.00 88.69 69 GLN A N 1
ATOM 536 C CA . GLN A 1 69 ? -41.462 25.615 -26.969 1.00 88.69 69 GLN A CA 1
ATOM 537 C C . GLN A 1 69 ? -42.583 24.760 -26.383 1.00 88.69 69 GLN A C 1
ATOM 539 O O . GLN A 1 69 ? -42.858 24.817 -25.184 1.00 88.69 69 GLN A O 1
ATOM 544 N N . LEU A 1 70 ? -43.236 23.969 -27.225 1.00 87.12 70 LEU A N 1
ATOM 545 C CA . LEU A 1 70 ? -44.246 23.005 -26.800 1.00 87.12 70 LEU A CA 1
ATOM 546 C C . LEU A 1 70 ? -43.585 21.778 -26.159 1.00 87.12 70 LEU A C 1
ATOM 548 O O . LEU A 1 70 ? -42.437 21.453 -26.454 1.00 87.12 70 LEU A O 1
ATOM 552 N N . PHE A 1 71 ? -44.322 21.043 -25.323 1.00 84.88 71 PHE A N 1
ATOM 553 C CA . PHE A 1 71 ? -43.799 19.806 -24.717 1.00 84.88 71 PHE A CA 1
ATOM 554 C C . PHE A 1 71 ? -43.508 18.684 -25.724 1.00 84.88 71 PHE A C 1
ATOM 556 O O . PHE A 1 71 ? -42.748 17.779 -25.403 1.00 84.88 71 PHE A O 1
ATOM 563 N N . ASN A 1 72 ? -44.031 18.770 -26.950 1.00 80.75 72 ASN A N 1
ATOM 564 C CA . ASN A 1 72 ? -43.641 17.890 -28.054 1.00 80.75 72 ASN A CA 1
ATOM 565 C C . ASN A 1 72 ? -42.460 18.449 -28.880 1.00 80.75 72 ASN A C 1
ATOM 567 O O . ASN A 1 72 ? -42.386 18.233 -30.083 1.00 80.75 72 ASN A O 1
ATOM 571 N N . ALA A 1 73 ? -41.583 19.229 -28.241 1.00 81.38 73 ALA A N 1
ATOM 572 C CA . ALA A 1 73 ? -40.346 19.821 -28.763 1.00 81.38 73 ALA A CA 1
ATOM 573 C C . ALA A 1 73 ? -40.461 20.859 -29.900 1.00 81.38 73 ALA A C 1
ATOM 575 O O . ALA A 1 73 ? -39.478 21.552 -30.170 1.00 81.38 73 ALA A O 1
ATOM 576 N N . TYR A 1 74 ? -41.627 21.051 -30.524 1.00 84.00 74 TYR A N 1
ATOM 577 C CA . TYR A 1 74 ? -41.792 22.074 -31.562 1.00 84.00 74 TYR A CA 1
ATOM 578 C C . TYR A 1 74 ? -41.738 23.500 -30.998 1.00 84.00 74 TYR A C 1
ATOM 580 O O . TYR A 1 74 ? -42.356 23.813 -29.976 1.00 84.00 74 TYR A O 1
ATOM 588 N N . TYR A 1 75 ? -41.068 24.390 -31.729 1.00 85.69 75 TYR A N 1
ATOM 589 C CA . TYR A 1 75 ? -41.089 25.828 -31.478 1.00 85.69 75 TYR A CA 1
ATOM 590 C C . TYR A 1 75 ? -42.159 26.491 -32.335 1.00 85.69 75 TYR A C 1
ATOM 592 O O . TYR A 1 75 ? -42.271 26.207 -33.526 1.00 85.69 75 TYR A O 1
ATOM 600 N N . VAL A 1 76 ? -42.939 27.397 -31.753 1.00 88.06 76 VAL A N 1
ATOM 601 C CA . VAL A 1 76 ? -43.969 28.152 -32.474 1.00 88.06 76 VAL A CA 1
ATOM 602 C C . VAL A 1 76 ? -43.953 29.621 -32.082 1.00 88.06 76 VAL A C 1
ATOM 604 O O . VAL A 1 76 ? -43.675 29.980 -30.939 1.00 88.06 76 VAL A O 1
ATOM 607 N N . LEU A 1 77 ? -44.260 30.480 -33.053 1.00 86.81 77 LEU A N 1
ATOM 608 C CA . LEU A 1 77 ? -44.361 31.921 -32.851 1.00 86.81 77 LEU A CA 1
ATOM 609 C C . LEU A 1 77 ? -45.806 32.310 -32.555 1.00 86.81 77 LEU A C 1
ATOM 611 O O . LEU A 1 77 ? -46.668 32.271 -33.442 1.00 86.81 77 LEU A O 1
ATOM 615 N N . VAL A 1 78 ? -46.062 32.744 -31.325 1.00 87.62 78 VAL A N 1
ATOM 616 C CA . VAL A 1 78 ? -47.413 33.030 -30.831 1.00 87.62 78 VAL A CA 1
ATOM 617 C C . VAL A 1 78 ? -47.522 34.492 -30.411 1.00 87.62 78 VAL A C 1
ATOM 619 O O . VAL A 1 78 ? -46.666 35.022 -29.708 1.00 87.62 78 VAL A O 1
ATOM 622 N N . ALA A 1 79 ? -48.576 35.170 -30.868 1.00 87.69 79 ALA A N 1
ATOM 623 C CA . ALA A 1 79 ? -48.855 36.541 -30.451 1.00 87.69 79 ALA A CA 1
ATOM 624 C C . ALA A 1 79 ? -49.257 36.576 -28.970 1.00 87.69 79 ALA A C 1
ATOM 626 O O . ALA A 1 79 ? -49.951 35.678 -28.505 1.00 87.69 79 ALA A O 1
ATOM 627 N N . GLU A 1 80 ? -48.894 37.641 -28.256 1.00 86.12 80 GLU A N 1
ATOM 628 C CA . GLU A 1 80 ? -49.183 37.792 -26.820 1.00 86.12 80 GLU A CA 1
ATOM 629 C C . GLU A 1 80 ? -50.672 37.606 -26.479 1.00 86.12 80 GLU A C 1
ATOM 631 O O . GLU A 1 80 ? -51.011 36.955 -25.498 1.00 86.12 80 GLU A O 1
ATOM 636 N N . ALA A 1 81 ? -51.574 38.100 -27.336 1.00 86.31 81 ALA A N 1
ATOM 637 C CA . ALA A 1 81 ? -53.023 37.970 -27.157 1.00 86.31 81 ALA A CA 1
ATOM 638 C C . ALA A 1 81 ? -53.542 36.520 -27.214 1.00 86.31 81 ALA A C 1
ATOM 640 O O . ALA A 1 81 ? -54.687 36.272 -26.841 1.00 86.31 81 ALA A O 1
ATOM 641 N N . ASN A 1 82 ? -52.718 35.584 -27.690 1.00 88.62 82 ASN A N 1
ATOM 642 C CA . ASN A 1 82 ? -53.042 34.168 -27.831 1.00 88.62 82 ASN A CA 1
ATOM 643 C C . ASN A 1 82 ? -52.375 33.303 -26.749 1.00 88.62 82 ASN A C 1
ATOM 645 O O . ASN A 1 82 ? -52.447 32.079 -26.841 1.00 88.62 82 ASN A O 1
ATOM 649 N N . LEU A 1 83 ? -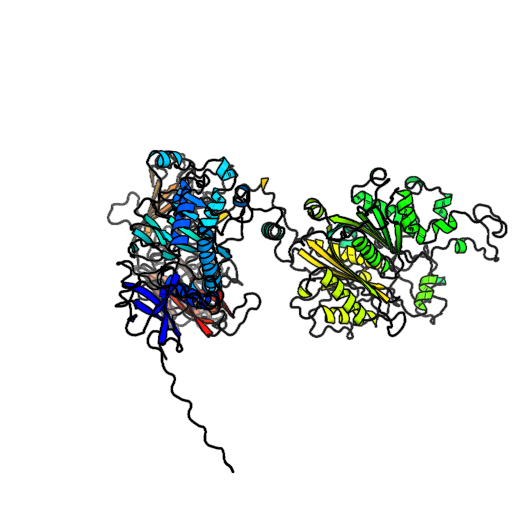51.739 33.922 -25.748 1.00 89.19 83 LEU A N 1
ATOM 650 C CA . LEU A 1 83 ? -51.089 33.250 -24.628 1.00 89.19 83 LEU A CA 1
ATOM 651 C C . LEU A 1 83 ? -51.789 33.567 -23.314 1.00 89.19 83 LEU A C 1
ATOM 653 O O . LEU A 1 83 ? -52.192 34.703 -23.055 1.00 89.19 83 LEU A O 1
ATOM 657 N N . LYS A 1 84 ? -51.878 32.551 -22.463 1.00 89.81 84 LYS A N 1
ATOM 658 C CA . LYS A 1 84 ? -52.352 32.667 -21.090 1.00 89.81 84 LYS A CA 1
ATOM 659 C C . LYS A 1 84 ? -51.429 31.871 -20.179 1.00 89.81 84 LYS A C 1
ATOM 661 O O . LYS A 1 84 ? -51.062 30.758 -20.531 1.00 89.81 84 LYS A O 1
ATOM 666 N N . GLU A 1 85 ? -51.079 32.420 -19.019 1.00 89.19 85 GLU A N 1
ATOM 667 C CA . GLU A 1 85 ? -50.326 31.686 -17.996 1.00 89.19 85 GLU A CA 1
ATOM 668 C C . GLU A 1 85 ? -51.056 30.391 -17.609 1.00 89.19 85 GLU A C 1
ATOM 670 O O . GLU A 1 85 ? -52.281 30.377 -17.431 1.00 89.19 85 GLU A O 1
ATOM 675 N N . TRP A 1 86 ? -50.295 29.303 -17.527 1.00 87.19 86 TRP A N 1
ATOM 676 C CA . TRP A 1 86 ? -50.799 27.970 -17.238 1.00 87.19 86 TRP A CA 1
ATOM 677 C C . TRP A 1 86 ? -50.071 27.388 -16.029 1.00 87.19 86 TRP A C 1
ATOM 679 O O . TRP A 1 86 ? -48.846 27.272 -16.028 1.00 87.19 86 TRP A O 1
ATOM 689 N N . GLU A 1 87 ? -50.838 27.001 -15.013 1.00 83.25 87 GLU A N 1
ATOM 690 C CA . GLU A 1 87 ? -50.319 26.324 -13.827 1.00 83.25 87 GLU A CA 1
ATOM 691 C C . GLU A 1 87 ? -50.506 24.805 -13.966 1.00 83.25 87 GLU A C 1
ATOM 693 O O . GLU A 1 87 ? -51.598 24.353 -14.335 1.00 83.25 87 GLU A O 1
ATOM 698 N N . PRO A 1 88 ? -49.471 23.997 -13.675 1.00 79.88 88 PRO A N 1
ATOM 699 C CA . PRO A 1 88 ? -49.594 22.548 -13.694 1.00 79.88 88 PRO A CA 1
ATOM 700 C C . PRO A 1 88 ? -50.565 22.041 -12.621 1.00 79.88 88 PRO A C 1
ATOM 702 O O . PRO A 1 88 ? -50.691 22.615 -11.542 1.00 79.88 88 PRO A O 1
ATOM 705 N N . LEU A 1 89 ? -51.236 20.924 -12.922 1.00 78.44 89 LEU A N 1
ATOM 706 C CA . LEU A 1 89 ? -52.107 20.217 -11.978 1.00 78.44 89 LEU A CA 1
ATOM 707 C C . LEU A 1 89 ? -51.339 19.763 -10.725 1.00 78.44 89 LEU A C 1
ATOM 709 O O . LEU A 1 89 ? -50.112 19.642 -10.738 1.00 78.44 89 LEU A O 1
ATOM 713 N N . GLY A 1 90 ? -52.068 19.440 -9.652 1.00 74.69 90 GLY A N 1
ATOM 714 C CA . GLY A 1 90 ? -51.482 18.794 -8.477 1.00 74.69 90 GLY A CA 1
ATOM 715 C C . GLY A 1 90 ? -50.862 17.433 -8.823 1.00 74.69 90 GLY A C 1
ATOM 716 O O . GLY A 1 90 ? -51.277 16.760 -9.767 1.00 74.69 90 GLY A O 1
ATOM 717 N N . LEU A 1 91 ? -49.864 16.995 -8.052 1.00 76.81 91 LEU A N 1
ATOM 718 C CA . LEU A 1 91 ? -49.137 15.742 -8.314 1.00 76.81 91 LEU A CA 1
ATOM 719 C C . LEU A 1 91 ? -50.051 14.502 -8.329 1.00 76.81 91 LEU A C 1
ATOM 721 O O . LEU A 1 91 ? -49.851 13.609 -9.148 1.00 76.81 91 LEU A O 1
ATOM 725 N N . GLU A 1 92 ? -51.090 14.479 -7.488 1.00 70.62 92 GLU A N 1
ATOM 726 C CA . GLU A 1 92 ? -52.102 13.407 -7.436 1.00 70.62 92 GLU A CA 1
ATOM 727 C C . GLU A 1 92 ? -53.035 13.392 -8.666 1.00 70.62 92 GLU A C 1
ATOM 729 O O . GLU A 1 92 ? -53.708 12.398 -8.928 1.00 70.62 92 GLU A O 1
ATOM 734 N N . GLU A 1 93 ? -53.047 14.473 -9.453 1.00 73.75 93 GLU A N 1
ATOM 735 C CA . GLU A 1 93 ? -53.877 14.655 -10.651 1.00 73.75 93 GLU A CA 1
ATOM 736 C C . GLU A 1 93 ? -53.063 14.570 -11.963 1.00 73.75 93 GLU A C 1
ATOM 738 O O . GLU A 1 93 ? -53.586 14.867 -13.036 1.00 73.75 93 GLU A O 1
ATOM 743 N N . GLY A 1 94 ? -51.788 14.152 -11.909 1.00 71.44 94 GLY A N 1
ATOM 744 C CA . GLY A 1 94 ? -50.912 14.028 -13.092 1.00 71.44 94 GLY A CA 1
ATOM 745 C C . GLY A 1 94 ? -49.977 15.215 -13.344 1.00 71.44 94 GLY A C 1
ATOM 746 O O . GLY A 1 94 ? -49.423 15.348 -14.441 1.00 71.44 94 GLY A O 1
ATOM 747 N N . GLY A 1 95 ? -49.796 16.070 -12.332 1.00 83.44 95 GLY A N 1
ATOM 748 C CA . GLY A 1 95 ? -48.851 17.187 -12.317 1.00 83.44 95 GLY A CA 1
ATOM 749 C C . GLY A 1 95 ? -47.368 16.803 -12.394 1.00 83.44 95 GLY A C 1
ATOM 750 O O . GLY A 1 95 ? -46.994 15.689 -12.760 1.00 83.44 95 GLY A O 1
ATOM 751 N N . PHE A 1 96 ? -46.494 17.757 -12.081 1.00 89.94 96 PHE A N 1
ATOM 752 C CA . PHE A 1 96 ? -45.038 17.578 -12.013 1.00 89.94 96 PHE A CA 1
ATOM 753 C C . PHE A 1 96 ? -44.413 18.650 -11.110 1.00 89.94 96 PHE A C 1
ATOM 755 O O . PHE A 1 96 ? -45.003 19.711 -10.924 1.00 89.94 96 PHE A O 1
ATOM 762 N N . ASP A 1 97 ? -43.229 18.378 -10.557 1.00 89.00 97 ASP A N 1
ATOM 763 C CA . ASP A 1 97 ? -42.490 19.325 -9.715 1.00 89.00 97 ASP A CA 1
ATOM 764 C C . ASP A 1 97 ? -41.682 20.320 -10.576 1.00 89.00 97 ASP A C 1
ATOM 766 O O . ASP A 1 97 ? -41.605 21.505 -10.260 1.00 89.00 97 ASP A O 1
ATOM 770 N N . LEU A 1 98 ? -41.086 19.851 -11.682 1.00 90.69 98 LEU A N 1
ATOM 771 C CA . LEU A 1 98 ? -40.203 20.643 -12.548 1.00 90.69 98 LEU A CA 1
ATOM 772 C C . LEU A 1 98 ? -40.423 20.348 -14.044 1.00 90.69 98 LEU A C 1
ATOM 774 O O . LEU A 1 98 ? -40.906 19.279 -14.413 1.00 90.69 98 LEU A O 1
ATOM 778 N N . VAL A 1 99 ? -40.018 21.274 -14.921 1.00 88.94 99 VAL A N 1
ATOM 779 C CA . VAL A 1 99 ? -39.981 21.083 -16.388 1.00 88.94 99 VAL A CA 1
ATOM 780 C C . VAL A 1 99 ? -38.537 21.037 -16.859 1.00 88.94 99 VAL A C 1
ATOM 782 O O . VAL A 1 99 ? -37.728 21.856 -16.421 1.00 88.94 99 VAL A O 1
ATOM 785 N N . TRP A 1 100 ? -38.226 20.108 -17.762 1.00 87.75 100 TRP A N 1
ATOM 786 C CA . TRP A 1 100 ? -36.908 19.990 -18.378 1.00 87.75 100 TRP A CA 1
ATOM 787 C C . TRP A 1 100 ? -36.437 21.328 -18.983 1.00 87.75 100 TRP A C 1
ATOM 789 O O . TRP A 1 100 ? -37.253 22.065 -19.550 1.00 87.75 100 TRP A O 1
ATOM 799 N N . PRO A 1 101 ? -35.148 21.693 -18.850 1.00 84.50 101 PRO A N 1
ATOM 800 C CA . PRO A 1 101 ? -34.655 22.965 -19.359 1.00 84.50 101 PRO A CA 1
ATOM 801 C C . PRO A 1 101 ? -34.770 23.044 -20.885 1.00 84.50 101 PRO A C 1
ATOM 803 O O . PRO A 1 101 ? -34.375 22.137 -21.615 1.00 84.50 101 PRO A O 1
ATOM 806 N N . SER A 1 102 ? -35.282 24.177 -21.351 1.00 77.75 102 SER A N 1
ATOM 807 C CA . SER A 1 102 ? -35.472 24.503 -22.763 1.00 77.75 102 SER A CA 1
ATOM 808 C C . SER A 1 102 ? -34.276 25.283 -23.313 1.00 77.75 102 SER A C 1
ATOM 810 O O . SER A 1 102 ? -33.754 26.160 -22.625 1.00 77.75 102 SER A O 1
ATOM 812 N N . ALA A 1 103 ? -33.876 25.017 -24.559 1.00 69.81 103 ALA A N 1
ATOM 813 C CA . ALA A 1 103 ? -32.915 25.843 -25.296 1.00 69.81 103 ALA A CA 1
ATOM 814 C C . ALA A 1 103 ? -33.632 26.839 -26.209 1.00 69.81 103 ALA A C 1
ATOM 816 O O . ALA A 1 103 ? -34.709 26.553 -26.727 1.00 69.81 103 ALA A O 1
ATOM 817 N N . LEU A 1 104 ? -33.013 27.998 -26.439 1.00 71.81 104 LEU A N 1
ATOM 818 C CA . LEU A 1 104 ? -33.444 28.891 -27.512 1.00 71.81 104 LEU A CA 1
ATOM 819 C C . LEU A 1 104 ? -33.095 28.267 -28.874 1.00 71.81 104 LEU A C 1
ATOM 821 O O . LEU A 1 104 ? -32.003 27.712 -28.997 1.00 71.81 104 LEU A O 1
ATOM 825 N N . PRO A 1 105 ? -33.946 28.420 -29.906 1.00 65.06 105 PRO A N 1
ATOM 826 C CA . PRO A 1 105 ? -33.684 27.874 -31.243 1.00 65.06 105 PRO A CA 1
ATOM 827 C C . PRO A 1 105 ? -32.345 28.322 -31.854 1.00 65.06 105 PRO A C 1
ATOM 829 O O . PRO A 1 105 ? -31.700 27.543 -32.544 1.00 65.06 105 PRO A O 1
ATOM 832 N N . ASP A 1 106 ? -31.917 29.557 -31.560 1.00 63.22 106 ASP A N 1
ATOM 833 C CA . ASP A 1 106 ? -30.677 30.174 -32.062 1.00 63.22 106 ASP A CA 1
ATOM 834 C C . ASP A 1 106 ? -29.616 30.378 -30.952 1.00 63.22 106 ASP A C 1
ATOM 836 O O . ASP A 1 106 ? -28.621 31.081 -31.146 1.00 63.22 106 ASP A O 1
ATOM 840 N N . GLY A 1 107 ? -29.859 29.849 -29.748 1.00 59.22 107 GLY A N 1
ATOM 841 C CA . GLY A 1 107 ? -29.041 30.098 -28.558 1.00 59.22 107 GLY A CA 1
ATOM 842 C C . GLY A 1 107 ? -28.043 28.982 -28.242 1.00 59.22 107 GLY A C 1
ATOM 843 O O . GLY A 1 107 ? -28.008 27.954 -28.918 1.00 59.22 107 GLY A O 1
ATOM 844 N N . PRO A 1 108 ? -27.207 29.162 -27.202 1.00 52.91 108 PRO A N 1
ATOM 845 C CA . PRO A 1 108 ? -26.346 28.088 -26.727 1.00 52.91 108 PRO A CA 1
ATOM 846 C C . PRO A 1 108 ? -27.187 26.873 -26.283 1.00 52.91 108 PRO A C 1
ATOM 848 O O . PRO A 1 108 ? -28.342 27.037 -25.875 1.00 52.91 108 PRO A O 1
ATOM 851 N N . PRO A 1 109 ? -26.635 25.647 -26.356 1.00 58.38 109 PRO A N 1
ATOM 852 C CA . PRO A 1 109 ? -27.366 24.431 -26.014 1.00 58.38 109 PRO A CA 1
ATOM 853 C C . PRO A 1 109 ? -27.940 24.483 -24.592 1.00 58.38 109 PRO A C 1
ATOM 855 O O . PRO A 1 109 ? -27.330 25.055 -23.689 1.00 58.38 109 PRO A O 1
ATOM 858 N N . ALA A 1 110 ? -29.046 23.771 -24.349 1.00 58.41 110 ALA A N 1
ATOM 859 C CA . ALA A 1 110 ? -29.689 23.669 -23.027 1.00 58.41 110 ALA A CA 1
ATOM 860 C C . ALA A 1 110 ? -28.744 23.153 -21.918 1.00 58.41 110 ALA A C 1
ATOM 862 O O . ALA A 1 110 ? -29.039 23.280 -20.728 1.00 58.41 110 ALA A O 1
ATOM 863 N N . ALA A 1 111 ? -27.587 22.606 -22.306 1.00 55.62 111 ALA A N 1
ATOM 864 C CA . ALA A 1 111 ? -26.485 22.223 -21.435 1.00 55.62 111 ALA A CA 1
ATOM 865 C C . ALA A 1 111 ? -26.053 23.333 -20.457 1.00 55.62 111 ALA A C 1
ATOM 867 O O . ALA A 1 111 ? -25.673 23.006 -19.335 1.00 55.62 111 ALA A O 1
ATOM 868 N N . ASP A 1 112 ? -26.164 24.613 -20.828 1.00 61.19 112 ASP A N 1
ATOM 869 C CA . ASP A 1 112 ? -25.763 25.729 -19.958 1.00 61.19 112 ASP A CA 1
ATOM 870 C C . ASP A 1 112 ? -26.756 25.978 -18.801 1.00 61.19 112 ASP A C 1
ATOM 872 O O . ASP A 1 112 ? -26.365 26.464 -17.740 1.00 61.19 112 ASP A O 1
ATOM 876 N N . ALA A 1 113 ? -28.030 25.592 -18.957 1.00 71.38 113 ALA A N 1
ATOM 877 C CA . ALA A 1 113 ? -29.064 25.710 -17.919 1.00 71.38 113 ALA A CA 1
ATOM 878 C C . ALA A 1 113 ? -29.163 24.465 -17.012 1.00 71.38 113 ALA A C 1
ATOM 880 O O . ALA A 1 113 ? -29.753 24.512 -15.927 1.00 71.38 113 ALA A O 1
ATOM 881 N N . LEU A 1 114 ? -28.574 23.346 -17.441 1.00 77.69 114 LEU A N 1
ATOM 882 C CA . LEU A 1 114 ? -28.680 22.050 -16.775 1.00 77.69 114 LEU A CA 1
ATOM 883 C C . LEU A 1 114 ? -28.065 22.002 -15.354 1.00 77.69 114 LEU A C 1
ATOM 885 O O . LEU A 1 114 ? -28.669 21.362 -14.494 1.00 77.69 114 LEU A O 1
ATOM 889 N N . PRO A 1 115 ? -26.934 22.673 -15.036 1.00 72.81 115 PRO A N 1
ATOM 890 C CA . PRO A 1 115 ? -26.367 22.660 -13.681 1.00 72.81 115 PRO A CA 1
ATOM 891 C C . PRO A 1 115 ? -27.260 23.317 -12.621 1.00 72.81 115 PRO A C 1
ATOM 893 O O . PRO A 1 115 ? -27.380 22.796 -11.513 1.00 72.81 115 PRO A O 1
ATOM 896 N N . ALA A 1 116 ? -27.906 24.439 -12.961 1.00 76.94 116 ALA A N 1
ATOM 897 C CA . ALA A 1 116 ? -28.832 25.129 -12.061 1.00 76.94 116 ALA A CA 1
ATOM 898 C C . ALA A 1 116 ? -30.112 24.307 -11.849 1.00 76.94 116 ALA A C 1
ATOM 900 O O . ALA A 1 116 ? -30.580 24.155 -10.723 1.00 76.94 116 ALA A O 1
ATOM 901 N N . PHE A 1 117 ? -30.628 23.707 -12.926 1.00 85.50 117 PHE A N 1
ATOM 902 C CA . PHE A 1 117 ? -31.748 22.771 -12.864 1.00 85.50 117 PHE A CA 1
ATOM 903 C C . PHE A 1 117 ? -31.441 21.557 -11.972 1.00 85.50 117 PHE A C 1
ATOM 905 O O . PHE A 1 117 ? -32.261 21.175 -11.141 1.00 85.50 117 PHE A O 1
ATOM 912 N N . ALA A 1 118 ? -30.240 20.984 -12.091 1.00 84.25 118 ALA A N 1
ATOM 913 C CA . ALA A 1 118 ? -29.806 19.870 -11.256 1.00 84.25 118 ALA A CA 1
ATOM 914 C C . ALA A 1 118 ? -29.758 20.229 -9.760 1.00 84.25 118 ALA A C 1
ATOM 916 O O . ALA A 1 118 ? -30.117 19.390 -8.940 1.00 84.25 118 ALA A O 1
ATOM 917 N N . GLY A 1 119 ? -29.389 21.465 -9.403 1.00 77.88 119 GLY A N 1
ATOM 918 C CA . GLY A 1 119 ? -29.447 21.945 -8.017 1.00 77.88 119 GLY A CA 1
ATOM 919 C C . GLY A 1 119 ? -30.866 21.916 -7.437 1.00 77.88 119 GLY A C 1
ATOM 920 O O . GLY A 1 119 ? -31.068 21.390 -6.345 1.00 77.88 119 GLY A O 1
ATOM 921 N N . LEU A 1 120 ? -31.865 22.369 -8.204 1.00 86.81 120 LEU A N 1
ATOM 922 C CA . LEU A 1 120 ? -33.280 22.313 -7.800 1.00 86.81 120 LEU A CA 1
ATOM 923 C C . LEU A 1 120 ? -33.784 20.873 -7.656 1.00 86.81 120 LEU A C 1
ATOM 925 O O . LEU A 1 120 ? -34.453 20.537 -6.681 1.00 86.81 120 LEU A O 1
ATOM 929 N N . VAL A 1 121 ? -33.436 20.000 -8.610 1.00 89.00 121 VAL A N 1
ATOM 930 C CA . VAL A 1 121 ? -33.747 18.566 -8.507 1.00 89.00 121 VAL A CA 1
ATOM 931 C C . VAL A 1 121 ? -33.134 17.993 -7.229 1.00 89.00 121 VAL A C 1
ATOM 933 O O . VAL A 1 121 ? -33.796 17.233 -6.525 1.00 89.00 121 VAL A O 1
ATOM 936 N N . ALA A 1 122 ? -31.892 18.366 -6.908 1.00 83.12 122 ALA A N 1
ATOM 937 C CA . ALA A 1 122 ? -31.201 17.844 -5.743 1.00 83.12 122 ALA A CA 1
ATOM 938 C C . ALA A 1 122 ? -31.848 18.260 -4.419 1.00 83.12 122 ALA A C 1
ATOM 940 O O . ALA A 1 122 ? -32.014 17.423 -3.531 1.00 83.12 122 ALA A O 1
ATOM 941 N N . GLU A 1 123 ? -32.261 19.519 -4.318 1.00 84.56 123 GLU A N 1
ATOM 942 C CA . GLU A 1 123 ? -32.964 20.058 -3.157 1.00 84.56 123 GLU A CA 1
ATOM 943 C C . GLU A 1 123 ? -34.302 19.340 -2.918 1.00 84.56 123 GLU A C 1
ATOM 945 O O . GLU A 1 123 ? -34.545 18.831 -1.821 1.00 84.56 123 GLU A O 1
ATOM 950 N N . ILE A 1 124 ? -35.132 19.199 -3.961 1.00 88.56 124 ILE A N 1
ATOM 951 C CA . ILE A 1 124 ? -36.437 18.521 -3.865 1.00 88.56 124 ILE A CA 1
ATOM 952 C C . ILE A 1 124 ? -36.258 17.049 -3.480 1.00 88.56 124 ILE A C 1
ATOM 954 O O . ILE A 1 124 ? -36.947 16.543 -2.590 1.00 88.56 124 ILE A O 1
ATOM 958 N N . VAL A 1 125 ? -35.316 16.349 -4.119 1.00 89.75 125 VAL A N 1
ATOM 959 C CA . VAL A 1 125 ? -35.046 14.933 -3.833 1.00 89.75 125 VAL A CA 1
ATOM 960 C C . VAL A 1 125 ? -34.530 14.742 -2.407 1.00 89.75 125 VAL A C 1
ATOM 962 O O . VAL A 1 125 ? -34.912 13.767 -1.766 1.00 89.75 125 VAL A O 1
ATOM 965 N N . GLN A 1 126 ? -33.711 15.651 -1.877 1.00 84.50 126 GLN A N 1
ATOM 966 C CA . GLN A 1 126 ? -33.235 15.560 -0.496 1.00 84.50 126 GLN A CA 1
ATOM 967 C C . GLN A 1 126 ? -34.351 15.814 0.528 1.00 84.50 126 GLN A C 1
ATOM 969 O O . GLN A 1 126 ? -34.393 15.145 1.558 1.00 84.50 126 GLN A O 1
ATOM 974 N N . GLN A 1 127 ? -35.270 16.742 0.247 1.00 81.69 127 GLN A N 1
ATOM 975 C CA . GLN A 1 127 ? -36.386 17.065 1.144 1.00 81.69 127 GLN A CA 1
ATOM 976 C C . GLN A 1 127 ? -37.483 15.987 1.134 1.00 81.69 127 GLN A C 1
ATOM 978 O O . GLN A 1 127 ? -37.965 15.569 2.186 1.00 81.69 127 GLN A O 1
ATOM 983 N N . LYS A 1 128 ? -37.891 15.536 -0.058 1.00 85.06 128 LYS A N 1
ATOM 984 C CA . LYS A 1 128 ? -39.070 14.674 -0.276 1.00 85.06 128 LYS A CA 1
ATOM 985 C C . LYS A 1 128 ? -38.719 13.207 -0.538 1.00 85.06 128 LYS A C 1
ATOM 987 O O . LYS A 1 128 ? -39.582 12.337 -0.454 1.00 85.06 128 LYS A O 1
ATOM 992 N N . GLY A 1 129 ? -37.473 12.925 -0.915 1.00 86.12 129 GLY A N 1
ATOM 993 C CA . GLY A 1 129 ? -37.005 11.619 -1.385 1.00 86.12 129 GLY A CA 1
ATOM 994 C C . GLY A 1 129 ? -37.220 11.361 -2.882 1.00 86.12 129 GLY A C 1
ATOM 995 O O . GLY A 1 129 ? -36.687 10.380 -3.400 1.00 86.12 129 GLY A O 1
ATOM 996 N N . TRP A 1 130 ? -37.971 12.207 -3.598 1.00 92.81 130 TRP A N 1
ATOM 997 C CA . TRP A 1 130 ? -38.283 12.044 -5.024 1.00 92.81 130 TRP A CA 1
ATOM 998 C C . TRP A 1 130 ? -38.674 13.365 -5.705 1.00 92.81 130 TRP A C 1
ATOM 1000 O O . TRP A 1 130 ? -39.098 14.302 -5.037 1.00 92.81 130 TRP A O 1
ATOM 1010 N N . CYS A 1 131 ? -38.545 13.427 -7.032 1.00 93.88 131 CYS A N 1
ATOM 1011 C CA . CYS A 1 131 ? -38.884 14.565 -7.887 1.00 93.88 131 CYS A CA 1
ATOM 1012 C C . CYS A 1 131 ? -39.430 14.067 -9.235 1.00 93.88 131 CYS A C 1
ATOM 1014 O O . CYS A 1 131 ? -38.831 13.188 -9.863 1.00 93.88 131 CYS A O 1
ATOM 1016 N N . LEU A 1 132 ? -40.567 14.610 -9.671 1.00 93.62 132 LEU A N 1
ATOM 1017 C CA . LEU A 1 132 ? -41.205 14.291 -10.946 1.00 93.62 132 LEU A CA 1
ATOM 1018 C C . LEU A 1 132 ? -41.008 15.434 -11.949 1.00 93.62 132 LEU A C 1
ATOM 1020 O O . LEU A 1 132 ? -41.408 16.571 -11.702 1.00 93.62 132 LEU A O 1
ATOM 1024 N N . ILE A 1 133 ? -40.425 15.122 -13.102 1.00 93.31 133 ILE A N 1
ATOM 1025 C CA . ILE A 1 133 ? -40.010 16.094 -14.115 1.00 93.31 133 ILE A CA 1
ATOM 1026 C C . ILE A 1 133 ? -40.813 15.876 -15.403 1.00 93.31 133 ILE A C 1
ATOM 1028 O O . ILE A 1 133 ? -40.905 14.755 -15.898 1.00 93.31 133 ILE A O 1
ATOM 1032 N N . GLN A 1 134 ? -41.368 16.942 -15.976 1.00 91.25 134 GLN A N 1
ATOM 1033 C CA . GLN A 1 134 ? -41.937 16.928 -17.326 1.00 91.25 134 GLN A CA 1
ATOM 1034 C C . GLN A 1 134 ? -40.808 16.984 -18.364 1.00 91.25 134 GLN A C 1
ATOM 1036 O O . GLN A 1 134 ? -40.071 17.973 -18.405 1.00 91.25 134 GLN A O 1
ATOM 1041 N N . THR A 1 135 ? -40.673 15.947 -19.196 1.00 88.88 135 THR A N 1
ATOM 1042 C CA . THR A 1 135 ? -39.699 15.911 -20.301 1.00 88.88 135 THR A CA 1
ATOM 1043 C C . THR A 1 135 ? -40.281 16.535 -21.569 1.00 88.88 135 THR A C 1
ATOM 1045 O O . THR A 1 135 ? -41.494 16.759 -21.668 1.00 88.88 135 THR A O 1
ATOM 1048 N N . ILE A 1 136 ? -39.402 16.862 -22.518 1.00 83.94 136 ILE A N 1
ATOM 1049 C CA . ILE A 1 136 ? -39.749 17.467 -23.806 1.00 83.94 136 ILE A CA 1
ATOM 1050 C C . ILE A 1 136 ? -39.132 16.590 -24.896 1.00 83.94 136 ILE A C 1
ATOM 1052 O O . ILE A 1 136 ? -37.914 16.503 -24.977 1.00 83.94 136 ILE A O 1
ATOM 1056 N N . ALA A 1 137 ? -39.958 15.941 -25.712 1.00 79.94 137 ALA A N 1
ATOM 1057 C CA . ALA A 1 137 ? -39.513 15.092 -26.818 1.00 79.94 137 ALA A CA 1
ATOM 1058 C C . ALA A 1 137 ? -40.530 15.162 -27.958 1.00 79.94 137 ALA A C 1
ATOM 1060 O O . ALA A 1 137 ? -41.730 15.258 -27.694 1.00 79.94 137 ALA A O 1
ATOM 1061 N N . ASP A 1 138 ? -40.076 15.132 -29.209 1.00 80.25 138 ASP A N 1
ATOM 1062 C CA . ASP A 1 138 ? -40.986 15.133 -30.350 1.00 80.25 138 ASP A CA 1
ATOM 1063 C C . ASP A 1 138 ? -41.713 13.786 -30.505 1.00 80.25 138 ASP A C 1
ATOM 1065 O O . ASP A 1 138 ? -41.267 12.732 -30.041 1.00 80.25 138 ASP A O 1
ATOM 1069 N N . ASP A 1 139 ? -42.886 13.838 -31.138 1.00 80.62 139 ASP A N 1
ATOM 1070 C CA . ASP A 1 139 ? -43.762 12.675 -31.274 1.00 80.62 139 ASP A CA 1
ATOM 1071 C C . ASP A 1 139 ? -43.147 11.580 -32.166 1.00 80.62 139 ASP A C 1
ATOM 1073 O O . ASP A 1 139 ? -43.389 10.400 -31.913 1.00 80.62 139 ASP A O 1
ATOM 1077 N N . ILE A 1 140 ? -42.313 11.947 -33.149 1.00 81.00 140 ILE A N 1
ATOM 1078 C CA . ILE A 1 140 ? -41.669 11.003 -34.073 1.00 81.00 140 ILE A CA 1
ATOM 1079 C C . ILE A 1 140 ? -40.617 10.189 -33.317 1.00 81.00 140 ILE A C 1
ATOM 1081 O O . ILE A 1 140 ? -40.683 8.960 -33.302 1.00 81.00 140 ILE A O 1
ATOM 1085 N N . THR A 1 141 ? -39.709 10.860 -32.608 1.00 81.00 141 THR A N 1
ATOM 1086 C CA . THR A 1 141 ? -38.670 10.226 -31.786 1.00 81.00 141 THR A CA 1
ATOM 1087 C C . THR A 1 141 ? -39.280 9.329 -30.710 1.00 81.00 141 THR A C 1
ATOM 1089 O O . THR A 1 141 ? -38.797 8.220 -30.467 1.00 81.00 141 THR A O 1
ATOM 1092 N N . ARG A 1 142 ? -40.393 9.746 -30.090 1.00 86.75 142 ARG A N 1
ATOM 1093 C CA . ARG A 1 142 ? -41.118 8.920 -29.112 1.00 86.75 142 ARG A CA 1
ATOM 1094 C C . ARG A 1 142 ? -41.676 7.638 -29.737 1.00 86.75 142 ARG A C 1
ATOM 1096 O O . ARG A 1 142 ? -41.479 6.559 -29.178 1.00 86.75 142 ARG A O 1
ATOM 1103 N N . GLU A 1 143 ? -42.368 7.736 -30.872 1.00 86.19 143 GLU A N 1
ATOM 1104 C CA . GLU A 1 143 ? -42.940 6.572 -31.567 1.00 86.19 143 GLU A CA 1
ATOM 1105 C C . GLU A 1 143 ? -41.850 5.610 -32.066 1.00 86.19 143 GLU A C 1
ATOM 1107 O O . GLU A 1 143 ? -41.979 4.391 -31.913 1.00 86.19 143 GLU A O 1
ATOM 1112 N N . GLU A 1 144 ? -40.741 6.143 -32.583 1.00 85.31 144 GLU A N 1
ATOM 1113 C CA . GLU A 1 144 ? -39.572 5.354 -32.973 1.00 85.31 144 GLU A CA 1
ATOM 1114 C C . GLU A 1 144 ? -38.929 4.644 -31.776 1.00 85.31 144 GLU A C 1
ATOM 1116 O O . GLU A 1 144 ? -38.591 3.463 -31.878 1.00 85.31 144 GLU A O 1
ATOM 1121 N N . ALA A 1 145 ? -38.803 5.311 -30.624 1.00 85.75 145 ALA A N 1
ATOM 1122 C CA . ALA A 1 145 ? -38.266 4.708 -29.406 1.00 85.75 145 ALA A CA 1
ATOM 1123 C C . ALA A 1 145 ? -39.140 3.547 -28.895 1.00 85.75 145 ALA A C 1
ATOM 1125 O O . ALA A 1 145 ? -38.610 2.515 -28.474 1.00 85.75 145 ALA A O 1
ATOM 1126 N N . VAL A 1 146 ? -40.471 3.673 -28.975 1.00 87.50 146 VAL A N 1
ATOM 1127 C CA . VAL A 1 146 ? -41.410 2.592 -28.620 1.00 87.50 146 VAL A CA 1
ATOM 1128 C C . VAL A 1 146 ? -41.263 1.404 -29.571 1.00 87.50 146 VAL A C 1
ATOM 1130 O O . VAL A 1 146 ? -41.155 0.267 -29.112 1.00 87.50 146 VAL A O 1
ATOM 1133 N N . ALA A 1 147 ? -41.205 1.650 -30.884 1.00 84.56 147 ALA A N 1
ATOM 1134 C CA . ALA A 1 147 ? -41.012 0.591 -31.875 1.00 84.56 147 ALA A CA 1
ATOM 1135 C C . ALA A 1 147 ? -39.681 -0.152 -31.661 1.00 84.56 147 ALA A C 1
ATOM 1137 O O . ALA A 1 147 ? -39.641 -1.382 -31.656 1.00 84.56 147 ALA A O 1
ATOM 1138 N N . GLN A 1 148 ? -38.606 0.595 -31.395 1.00 84.94 148 GLN A N 1
ATOM 1139 C CA . GLN A 1 148 ? -37.290 0.035 -31.097 1.00 84.94 148 GLN A CA 1
ATOM 1140 C C . GLN A 1 148 ? -37.302 -0.832 -29.833 1.00 84.94 148 GLN A C 1
ATOM 1142 O O . GLN A 1 148 ? -36.703 -1.904 -29.839 1.00 84.94 148 GLN A O 1
ATOM 1147 N N . ALA A 1 149 ? -37.983 -0.396 -28.766 1.00 82.75 149 ALA A N 1
ATOM 1148 C CA . ALA A 1 149 ? -38.057 -1.119 -27.496 1.00 82.75 149 ALA A CA 1
ATOM 1149 C C . ALA A 1 149 ? -38.736 -2.494 -27.631 1.00 82.75 149 ALA A C 1
ATOM 1151 O O . ALA A 1 149 ? -38.271 -3.469 -27.037 1.00 82.75 149 ALA A O 1
ATOM 1152 N N . VAL A 1 150 ? -39.802 -2.584 -28.434 1.00 77.75 150 VAL A N 1
ATOM 1153 C CA . VAL A 1 150 ? -40.532 -3.841 -28.684 1.00 77.75 150 VAL A CA 1
ATOM 1154 C C . VAL A 1 150 ? -39.632 -4.875 -29.371 1.00 77.75 150 VAL A C 1
ATOM 1156 O O . VAL A 1 150 ? -39.582 -6.035 -28.943 1.00 77.75 150 VAL A O 1
ATOM 1159 N N . ASP A 1 151 ? -38.862 -4.437 -30.370 1.00 76.06 151 ASP A N 1
ATOM 1160 C CA . ASP A 1 151 ? -37.998 -5.291 -31.193 1.00 76.06 151 ASP A CA 1
ATOM 1161 C C . ASP A 1 151 ? -36.667 -5.682 -30.516 1.00 76.06 151 ASP A C 1
ATOM 1163 O O . ASP A 1 151 ? -35.932 -6.528 -31.035 1.00 76.06 151 ASP A O 1
ATOM 1167 N N . MET A 1 152 ? -36.338 -5.123 -29.343 1.00 75.50 152 MET A N 1
ATOM 1168 C CA . MET A 1 152 ? -35.105 -5.479 -28.630 1.00 75.50 152 MET A CA 1
ATOM 1169 C C . MET A 1 152 ? -35.106 -6.950 -28.173 1.00 75.50 152 MET A C 1
ATOM 1171 O O . MET A 1 152 ? -36.129 -7.460 -27.709 1.00 75.50 152 MET A O 1
ATOM 1175 N N . PRO A 1 153 ? -33.970 -7.666 -28.247 1.00 66.88 153 PRO A N 1
ATOM 1176 C CA . PRO A 1 153 ? -33.871 -9.018 -27.709 1.00 66.88 153 PRO A CA 1
ATOM 1177 C C . PRO A 1 153 ? -33.991 -9.009 -26.178 1.00 66.88 153 PRO A C 1
ATOM 1179 O O . PRO A 1 153 ? -33.351 -8.209 -25.499 1.00 66.88 153 PRO A O 1
ATOM 1182 N N . HIS A 1 154 ? -34.789 -9.937 -25.641 1.00 65.75 154 HIS A N 1
ATOM 1183 C CA . HIS A 1 154 ? -34.941 -10.151 -24.199 1.00 65.75 154 HIS A CA 1
ATOM 1184 C C . HIS A 1 154 ? -33.594 -10.497 -23.552 1.00 65.75 154 HIS A C 1
ATOM 1186 O O . HIS A 1 154 ? -32.903 -11.416 -23.999 1.00 65.75 154 HIS A O 1
ATOM 1192 N N . THR A 1 155 ? -33.223 -9.806 -22.471 1.00 58.62 155 THR A N 1
ATOM 1193 C CA . THR A 1 155 ? -31.993 -10.138 -21.734 1.00 58.62 155 THR A CA 1
ATOM 1194 C C . THR A 1 155 ? -32.256 -11.330 -20.812 1.00 58.62 155 THR A C 1
ATOM 1196 O O . THR A 1 155 ? -32.800 -11.165 -19.726 1.00 58.62 155 THR A O 1
ATOM 1199 N N . ALA A 1 156 ? -31.825 -12.533 -21.198 1.00 51.84 156 ALA A N 1
ATOM 1200 C CA . ALA A 1 156 ? -31.942 -13.768 -20.403 1.00 51.84 156 ALA A CA 1
ATOM 1201 C C . ALA A 1 156 ? -31.082 -13.798 -19.108 1.00 51.84 156 ALA A C 1
ATOM 1203 O O . ALA A 1 156 ? -30.807 -14.862 -18.563 1.00 51.84 156 ALA A O 1
ATOM 1204 N N . ALA A 1 157 ? -30.591 -12.649 -18.632 1.00 56.69 157 ALA A N 1
ATOM 1205 C CA . ALA A 1 157 ? -29.469 -12.570 -17.695 1.00 56.69 157 ALA A CA 1
ATOM 1206 C C . ALA A 1 157 ? -29.850 -12.349 -16.219 1.00 56.69 157 ALA A C 1
ATOM 1208 O O . ALA A 1 157 ? -29.007 -12.574 -15.352 1.00 56.69 157 ALA A O 1
ATOM 1209 N N . LEU A 1 158 ? -31.073 -11.903 -15.900 1.00 69.00 158 LEU A N 1
ATOM 1210 C CA . LEU A 1 158 ? -31.481 -11.694 -14.503 1.00 69.00 158 LEU A CA 1
ATOM 1211 C C . LEU A 1 158 ? -32.272 -12.895 -13.983 1.00 69.00 158 LEU A C 1
ATOM 1213 O O . LEU A 1 158 ? -33.296 -13.269 -14.547 1.00 69.00 158 LEU A O 1
ATOM 1217 N N . LYS A 1 159 ? -31.772 -13.483 -12.894 1.00 76.31 159 LYS A N 1
ATOM 1218 C CA . LYS A 1 159 ? -32.367 -14.638 -12.210 1.00 76.31 159 LYS A CA 1
ATOM 1219 C C . LYS A 1 159 ? -33.584 -14.212 -11.385 1.00 76.31 159 LYS A C 1
ATOM 1221 O O . LYS A 1 159 ? -33.663 -13.056 -10.958 1.00 76.31 159 LYS A O 1
ATOM 1226 N N . ALA A 1 160 ? -34.525 -15.129 -11.160 1.00 73.62 160 ALA A N 1
ATOM 1227 C CA . ALA A 1 160 ? -35.828 -14.833 -10.552 1.00 73.62 160 ALA A CA 1
ATOM 1228 C C . ALA A 1 160 ? -35.730 -14.092 -9.214 1.00 73.62 160 ALA A C 1
ATOM 1230 O O . ALA A 1 160 ? -36.527 -13.199 -8.930 1.00 73.62 160 ALA A O 1
ATOM 1231 N N . GLU A 1 161 ? -34.736 -14.439 -8.401 1.00 72.56 161 GLU A N 1
ATOM 1232 C CA . GLU A 1 161 ? -34.518 -13.847 -7.087 1.00 72.56 161 GLU A CA 1
ATOM 1233 C C . GLU A 1 161 ? -34.039 -12.394 -7.177 1.00 72.56 161 GLU A C 1
ATOM 1235 O O . GLU A 1 161 ? -34.313 -11.626 -6.261 1.00 72.56 161 GLU A O 1
ATOM 1240 N N . LEU A 1 162 ? -33.358 -12.012 -8.265 1.00 77.00 162 LEU A N 1
ATOM 1241 C CA . LEU A 1 162 ? -32.774 -10.681 -8.466 1.00 77.00 162 LEU A CA 1
ATOM 1242 C C . LEU A 1 162 ? -33.767 -9.685 -9.083 1.00 77.00 162 LEU A C 1
ATOM 1244 O O . LEU A 1 162 ? -33.612 -8.478 -8.914 1.00 77.00 162 LEU A O 1
ATOM 1248 N N . LEU A 1 163 ? -34.777 -10.173 -9.813 1.00 76.00 163 LEU A N 1
ATOM 1249 C CA . LEU A 1 163 ? -35.732 -9.346 -10.562 1.00 76.00 163 LEU A CA 1
ATOM 1250 C C . LEU A 1 163 ? -36.445 -8.256 -9.739 1.00 76.00 163 LEU A C 1
ATOM 1252 O O . LEU A 1 163 ? -36.557 -7.141 -10.258 1.00 76.00 163 LEU A O 1
ATOM 1256 N N . PRO A 1 164 ? -36.906 -8.500 -8.492 1.00 76.94 164 PRO A N 1
ATOM 1257 C CA . PRO A 1 164 ? -37.617 -7.483 -7.713 1.00 76.94 164 PRO A CA 1
ATOM 1258 C C . PRO A 1 164 ? -36.800 -6.209 -7.474 1.00 76.94 164 PRO A C 1
ATOM 1260 O O . PRO A 1 164 ? -37.362 -5.118 -7.436 1.00 76.94 164 PRO A O 1
ATOM 1263 N N . ASP A 1 165 ? -35.474 -6.326 -7.379 1.00 78.06 165 ASP A N 1
ATOM 1264 C CA . ASP A 1 165 ? -34.577 -5.182 -7.200 1.00 78.06 165 ASP A CA 1
ATOM 1265 C C . ASP A 1 165 ? -34.484 -4.294 -8.451 1.00 78.06 165 ASP A C 1
ATOM 1267 O O . ASP A 1 165 ? -34.104 -3.129 -8.341 1.00 78.06 165 ASP A O 1
ATOM 1271 N N . TYR A 1 166 ? -34.814 -4.813 -9.635 1.00 82.56 166 TYR A N 1
ATOM 1272 C CA . TYR A 1 166 ? -34.804 -4.050 -10.886 1.00 82.56 166 TYR A CA 1
ATOM 1273 C C . TYR A 1 166 ? -36.206 -3.585 -11.280 1.00 82.56 166 TYR A C 1
ATOM 1275 O O . TYR A 1 166 ? -36.384 -2.423 -11.640 1.00 82.56 166 TYR A O 1
ATOM 1283 N N . LEU A 1 167 ? -37.200 -4.471 -11.188 1.00 82.25 167 LEU A N 1
ATOM 1284 C CA . LEU A 1 167 ? -38.582 -4.227 -11.619 1.00 82.25 167 LEU A CA 1
ATOM 1285 C C . LEU A 1 167 ? -39.465 -3.578 -10.547 1.00 82.25 167 LEU A C 1
ATOM 1287 O O . LEU A 1 167 ? -40.610 -3.215 -10.823 1.00 82.25 167 LEU A O 1
ATOM 1291 N N . GLY A 1 168 ? -38.948 -3.446 -9.328 1.00 78.44 168 GLY A N 1
ATOM 1292 C CA . GLY A 1 168 ? -39.744 -3.048 -8.184 1.00 78.44 168 GLY A CA 1
ATOM 1293 C C . GLY A 1 168 ? -40.667 -4.172 -7.709 1.00 78.44 168 GLY A C 1
ATOM 1294 O O . GLY A 1 168 ? -40.736 -5.277 -8.260 1.00 78.44 168 GLY A O 1
ATOM 1295 N N . LYS A 1 169 ? -41.399 -3.889 -6.636 1.00 76.56 169 LYS A N 1
ATOM 1296 C CA . LYS A 1 169 ? -42.274 -4.859 -5.980 1.00 76.56 169 LYS A CA 1
ATOM 1297 C C . LYS A 1 169 ? -43.395 -5.319 -6.919 1.00 76.56 169 LYS A C 1
ATOM 1299 O O . LYS A 1 169 ? -44.106 -4.490 -7.479 1.00 76.56 169 LYS A O 1
ATOM 1304 N N . ASP A 1 170 ? -43.574 -6.636 -7.044 1.00 75.19 170 ASP A N 1
ATOM 1305 C CA . ASP A 1 170 ? -44.572 -7.289 -7.913 1.00 75.19 170 ASP A CA 1
ATOM 1306 C C . ASP A 1 170 ? -44.456 -6.932 -9.414 1.00 75.19 170 ASP A C 1
ATOM 1308 O O . ASP A 1 170 ? -45.408 -7.128 -10.173 1.00 75.19 170 ASP A O 1
ATOM 1312 N N . GLY A 1 171 ? -43.309 -6.399 -9.853 1.00 75.62 171 GLY A N 1
ATOM 1313 C CA . GLY A 1 171 ? -43.090 -5.997 -11.239 1.00 75.62 171 GLY A CA 1
ATOM 1314 C C . GLY A 1 171 ? -43.035 -7.188 -12.200 1.00 75.62 171 GLY A C 1
ATOM 1315 O O . GLY A 1 171 ? -42.405 -8.207 -11.919 1.00 75.62 171 GLY A O 1
ATOM 1316 N N . LYS A 1 172 ? -43.689 -7.046 -13.357 1.00 77.62 172 LYS A N 1
ATOM 1317 C CA . LYS A 1 172 ? -43.691 -8.020 -14.458 1.00 77.62 172 LYS A CA 1
ATOM 1318 C C . LYS A 1 172 ? -43.457 -7.293 -15.775 1.00 77.62 172 LYS A C 1
ATOM 1320 O O . LYS A 1 172 ? -44.038 -6.233 -15.972 1.00 77.62 172 LYS A O 1
ATOM 1325 N N . GLY A 1 173 ? -42.637 -7.838 -16.666 1.00 79.38 173 GLY A N 1
ATOM 1326 C CA . GLY A 1 173 ? -42.414 -7.276 -18.000 1.00 79.38 173 GLY A CA 1
ATOM 1327 C C . GLY A 1 173 ? -41.079 -7.688 -18.611 1.00 79.38 173 GLY A C 1
ATOM 1328 O O . GLY A 1 173 ? -40.208 -8.223 -17.925 1.00 79.38 173 GLY A O 1
ATOM 1329 N N . LYS A 1 174 ? -40.931 -7.422 -19.907 1.00 80.12 174 LYS A N 1
ATOM 1330 C CA . LYS A 1 174 ? -39.708 -7.635 -20.682 1.00 80.12 174 LYS A CA 1
ATOM 1331 C C . LYS A 1 174 ? -38.650 -6.613 -20.291 1.00 80.12 174 LYS A C 1
ATOM 1333 O O . LYS A 1 174 ? -38.934 -5.417 -20.259 1.00 80.12 174 LYS A O 1
ATOM 1338 N N . ILE A 1 175 ? -37.421 -7.084 -20.074 1.00 82.38 175 ILE A N 1
ATOM 1339 C CA . ILE A 1 175 ? -36.256 -6.242 -19.779 1.00 82.38 175 ILE A CA 1
ATOM 1340 C C . ILE A 1 175 ? -35.176 -6.368 -20.854 1.00 82.38 175 ILE A C 1
ATOM 1342 O O . ILE A 1 175 ? -34.740 -7.467 -21.215 1.00 82.38 175 ILE A O 1
ATOM 1346 N N . SER A 1 176 ? -34.704 -5.221 -21.332 1.00 82.19 176 SER A N 1
ATOM 1347 C CA . SER A 1 176 ? -33.613 -5.116 -22.305 1.00 82.19 176 SER A CA 1
ATOM 1348 C C . SER A 1 176 ? -32.570 -4.116 -21.810 1.00 82.19 176 SER A C 1
ATOM 1350 O O . SER A 1 176 ? -32.916 -2.997 -21.442 1.00 82.19 176 SER A O 1
ATOM 1352 N N . ILE A 1 177 ? -31.290 -4.490 -21.776 1.00 80.56 177 ILE A N 1
ATOM 1353 C CA . ILE A 1 177 ? -30.200 -3.560 -21.431 1.00 80.56 177 ILE A CA 1
ATOM 1354 C C . ILE A 1 177 ? -29.660 -2.904 -22.707 1.00 80.56 177 ILE A C 1
ATOM 1356 O O . ILE A 1 177 ? -29.311 -3.595 -23.664 1.00 80.56 177 ILE A O 1
ATOM 1360 N N . LEU A 1 178 ? -29.542 -1.574 -22.720 1.00 76.88 178 LEU A N 1
ATOM 1361 C CA . LEU A 1 178 ? -28.949 -0.835 -23.838 1.00 76.88 178 LEU A CA 1
ATOM 1362 C C . LEU A 1 178 ? -27.423 -1.077 -23.896 1.00 76.88 178 LEU A C 1
ATOM 1364 O O . LEU A 1 178 ? -26.668 -0.583 -23.054 1.00 76.88 178 LEU A O 1
ATOM 1368 N N . GLU A 1 179 ? -26.943 -1.836 -24.891 1.00 63.22 179 GLU A N 1
ATOM 1369 C CA . GLU A 1 179 ? -25.511 -2.093 -25.125 1.00 63.22 179 GLU A CA 1
ATOM 1370 C C . GLU A 1 179 ? -24.984 -1.411 -26.396 1.00 63.22 179 GLU A C 1
ATOM 1372 O O . GLU A 1 179 ? -25.167 -1.892 -27.512 1.00 63.22 179 GLU A O 1
ATOM 1377 N N . TYR A 1 180 ? -24.227 -0.325 -26.229 1.00 53.34 180 TYR A N 1
ATOM 1378 C CA . TYR A 1 180 ? -23.727 0.490 -27.347 1.00 53.34 180 TYR A CA 1
ATOM 1379 C C . TYR A 1 180 ? -22.694 -0.215 -28.258 1.00 53.34 180 TYR A C 1
ATOM 1381 O O . TYR A 1 180 ? -22.444 0.235 -29.373 1.00 53.34 180 TYR A O 1
ATOM 1389 N N . GLN A 1 181 ? -22.063 -1.310 -27.806 1.00 41.59 181 GLN A N 1
ATOM 1390 C CA . GLN A 1 181 ? -20.985 -1.996 -28.545 1.00 41.59 181 GLN A CA 1
ATOM 1391 C C . GLN A 1 181 ? -21.428 -3.266 -29.295 1.00 41.59 181 GLN A C 1
ATOM 1393 O O . GLN A 1 181 ? -20.796 -3.619 -30.290 1.00 41.59 181 GLN A O 1
ATOM 1398 N N . GLY A 1 182 ? -22.516 -3.929 -28.883 1.00 41.62 182 GLY A N 1
ATOM 1399 C CA . GLY A 1 182 ? -23.014 -5.151 -29.538 1.00 41.62 182 GLY A CA 1
ATOM 1400 C C . GLY A 1 182 ? -23.795 -4.897 -30.835 1.00 41.62 182 GLY A C 1
ATOM 1401 O O . GLY A 1 182 ? -23.853 -5.757 -31.712 1.00 41.62 182 GLY A O 1
ATOM 1402 N N . LEU A 1 183 ? -24.344 -3.691 -31.003 1.00 42.31 183 LEU A N 1
ATOM 1403 C CA . LEU A 1 183 ? -25.252 -3.353 -32.106 1.00 42.31 183 LEU A CA 1
ATOM 1404 C C . LEU A 1 183 ? -24.559 -2.994 -33.430 1.00 42.31 183 LEU A C 1
ATOM 1406 O O . LEU A 1 183 ? -25.201 -3.038 -34.476 1.00 42.31 183 LEU A O 1
ATOM 1410 N N . ARG A 1 184 ? -23.235 -2.765 -33.441 1.00 39.03 184 ARG A N 1
ATOM 1411 C CA . ARG A 1 184 ? -22.469 -2.657 -34.703 1.00 39.03 184 ARG A CA 1
ATOM 1412 C C . ARG A 1 184 ? -22.511 -3.945 -35.532 1.00 39.03 184 ARG A C 1
ATOM 1414 O O . ARG A 1 184 ? -22.333 -3.884 -36.740 1.00 39.03 184 ARG A O 1
ATOM 1421 N N . GLY A 1 185 ? -22.751 -5.101 -34.905 1.00 39.91 185 GLY A N 1
ATOM 1422 C CA . GLY A 1 185 ? -22.830 -6.392 -35.596 1.00 39.91 185 GLY A CA 1
ATOM 1423 C C . GLY A 1 185 ? -24.110 -6.606 -36.412 1.00 39.91 185 GLY A C 1
ATOM 1424 O O . GLY A 1 185 ? -24.136 -7.502 -37.252 1.00 39.91 185 GLY A O 1
ATOM 1425 N N . LEU A 1 186 ? -25.151 -5.796 -36.185 1.00 44.47 186 LEU A N 1
ATOM 1426 C CA . LEU A 1 186 ? -26.425 -5.863 -36.913 1.00 44.47 186 LEU A CA 1
ATOM 1427 C C . LEU A 1 186 ? -26.566 -4.770 -37.985 1.00 44.47 186 LEU A C 1
ATOM 1429 O O . LEU A 1 186 ? -27.522 -4.804 -38.755 1.00 44.47 186 LEU A O 1
ATOM 1433 N N . MET A 1 187 ? -25.613 -3.836 -38.078 1.00 40.41 187 MET A N 1
ATOM 1434 C CA . MET A 1 187 ? -25.625 -2.773 -39.084 1.00 40.41 187 MET A CA 1
ATOM 1435 C C . MET A 1 187 ? -24.767 -3.165 -40.286 1.00 40.41 187 MET A C 1
ATOM 1437 O O . MET A 1 187 ? -23.543 -3.252 -40.200 1.00 40.41 187 MET A O 1
ATOM 1441 N N . LEU A 1 188 ? -25.432 -3.417 -41.414 1.00 40.25 188 LEU A N 1
ATOM 1442 C CA . LEU A 1 188 ? -24.791 -3.603 -42.716 1.00 40.25 188 LEU A CA 1
ATOM 1443 C C . LEU A 1 188 ? -24.632 -2.299 -43.514 1.00 40.25 188 LEU A C 1
ATOM 1445 O O . LEU A 1 188 ? -24.122 -2.377 -44.622 1.00 40.25 188 LEU A O 1
ATOM 1449 N N . ASP A 1 189 ? -24.978 -1.130 -42.968 1.00 42.97 189 ASP A N 1
ATOM 1450 C CA . ASP A 1 189 ? -24.753 0.162 -43.628 1.00 42.97 189 ASP A CA 1
ATOM 1451 C C . ASP A 1 189 ? -24.344 1.245 -42.612 1.00 42.97 189 ASP A C 1
ATOM 1453 O O . ASP A 1 189 ? -24.921 1.354 -41.533 1.00 42.97 189 ASP A O 1
ATOM 1457 N N . GLU A 1 190 ? -23.328 2.043 -42.958 1.00 40.09 190 GLU A N 1
ATOM 1458 C CA . GLU A 1 190 ? -22.779 3.144 -42.139 1.00 40.09 190 GLU A CA 1
ATOM 1459 C C . GLU A 1 190 ? -23.665 4.413 -42.129 1.00 40.09 190 GLU A C 1
ATOM 1461 O O . GLU A 1 190 ? -23.316 5.379 -41.456 1.00 40.09 190 GLU A O 1
ATOM 1466 N N . ASP A 1 191 ? -24.823 4.398 -42.804 1.00 41.75 191 ASP A N 1
ATOM 1467 C CA . ASP A 1 191 ? -25.684 5.577 -43.016 1.00 41.75 191 ASP A CA 1
ATOM 1468 C C . ASP A 1 191 ? -27.088 5.491 -42.358 1.00 41.75 191 ASP A C 1
ATOM 1470 O O . ASP A 1 191 ? -27.959 6.314 -42.642 1.00 41.75 191 ASP A O 1
ATOM 1474 N N . SER A 1 192 ? -27.359 4.524 -41.471 1.00 44.19 192 SER A N 1
ATOM 1475 C CA . SER A 1 192 ? -28.650 4.437 -40.757 1.00 44.19 192 SER A CA 1
ATOM 1476 C C . SER A 1 192 ? -28.668 5.254 -39.449 1.00 44.19 192 SER A C 1
ATOM 1478 O O . SER A 1 192 ? -27.865 4.999 -38.556 1.00 44.19 192 SER A O 1
ATOM 1480 N N . TYR A 1 193 ? -29.600 6.218 -39.395 1.00 43.22 193 TYR A N 1
ATOM 1481 C CA . TYR A 1 193 ? -30.009 7.186 -38.353 1.00 43.22 193 TYR A CA 1
ATOM 1482 C C . TYR A 1 193 ? -29.688 6.892 -36.862 1.00 43.22 193 TYR A C 1
ATOM 1484 O O . TYR A 1 193 ? -29.649 5.731 -36.449 1.00 43.22 193 TYR A O 1
ATOM 1492 N N . PRO A 1 194 ? -29.519 7.943 -36.019 1.00 53.16 194 PRO A N 1
ATOM 1493 C CA . PRO A 1 194 ? -29.357 7.799 -34.570 1.00 53.16 194 PRO A CA 1
ATOM 1494 C C . PRO A 1 194 ? -30.566 7.087 -33.948 1.00 53.16 194 PRO A C 1
ATOM 1496 O O . PRO A 1 194 ? -31.714 7.311 -34.312 1.00 53.16 194 PRO A O 1
ATOM 1499 N N . TRP A 1 195 ? -30.296 6.178 -33.019 1.00 70.69 195 TRP A N 1
ATOM 1500 C CA . TRP A 1 195 ? -31.307 5.354 -32.362 1.00 70.69 195 TRP A CA 1
ATOM 1501 C C . TRP A 1 195 ? -32.090 6.216 -31.354 1.00 70.69 195 TRP A C 1
ATOM 1503 O O . TRP A 1 195 ? -31.497 6.665 -30.380 1.00 70.69 195 TRP A O 1
ATOM 1513 N N . ALA A 1 196 ? -33.389 6.459 -31.564 1.00 81.06 196 ALA A N 1
ATOM 1514 C CA . ALA A 1 196 ? -34.236 7.295 -30.693 1.00 81.06 196 ALA A CA 1
ATOM 1515 C C . ALA A 1 196 ? -34.132 6.964 -29.182 1.00 81.06 196 ALA A C 1
ATOM 1517 O O . ALA A 1 196 ? -34.063 7.862 -28.344 1.00 81.06 196 ALA A O 1
ATOM 1518 N N . LEU A 1 197 ? -34.019 5.681 -28.803 1.00 83.81 197 LEU A N 1
ATOM 1519 C CA . LEU A 1 197 ? -33.760 5.283 -27.405 1.00 83.81 197 LEU A CA 1
ATOM 1520 C C . LEU A 1 197 ? -32.413 5.789 -26.852 1.00 83.81 197 LEU A C 1
ATOM 1522 O O . LEU A 1 197 ? -32.289 6.027 -25.648 1.00 83.81 197 LEU A O 1
ATOM 1526 N N . ALA A 1 198 ? -31.399 5.952 -27.705 1.00 80.00 198 ALA A N 1
ATOM 1527 C CA . ALA A 1 198 ? -30.096 6.484 -27.314 1.00 80.00 198 ALA A CA 1
ATOM 1528 C C . ALA A 1 198 ? -30.155 7.983 -26.987 1.00 80.00 198 ALA A C 1
ATOM 1530 O O . ALA A 1 198 ? -29.404 8.428 -26.120 1.00 80.00 198 ALA A O 1
ATOM 1531 N N . GLU A 1 199 ? -31.054 8.745 -27.616 1.00 80.88 199 GLU A N 1
ATOM 1532 C CA . GLU A 1 199 ? -31.256 10.163 -27.290 1.00 80.88 199 GLU A CA 1
ATOM 1533 C C . GLU A 1 199 ? -31.817 10.319 -25.873 1.00 80.88 199 GLU A C 1
ATOM 1535 O O . GLU A 1 199 ? -31.233 11.031 -25.052 1.00 80.88 199 GLU A O 1
ATOM 1540 N N . TYR A 1 200 ? -32.847 9.542 -25.525 1.00 86.31 200 TYR A N 1
ATOM 1541 C CA . TYR A 1 200 ? -33.365 9.485 -24.155 1.00 86.31 200 TYR A CA 1
ATOM 1542 C C . TYR A 1 200 ? -32.288 9.060 -23.138 1.00 86.31 200 TYR A C 1
ATOM 1544 O O . TYR A 1 200 ? -32.179 9.647 -22.060 1.00 86.31 200 TYR A O 1
ATOM 1552 N N . ASP A 1 201 ? -31.451 8.066 -23.456 1.00 84.06 201 ASP A N 1
ATOM 1553 C CA . ASP A 1 201 ? -30.352 7.634 -22.574 1.00 84.06 201 ASP A CA 1
ATOM 1554 C C . ASP A 1 201 ? -29.247 8.709 -22.431 1.00 84.06 201 ASP A C 1
ATOM 1556 O O . ASP A 1 201 ? -28.618 8.852 -21.369 1.00 84.06 201 ASP A O 1
ATOM 1560 N N . GLN A 1 202 ? -29.029 9.525 -23.467 1.00 80.38 202 GLN A N 1
ATOM 1561 C CA . GLN A 1 202 ? -28.107 10.660 -23.439 1.00 80.38 202 GLN A CA 1
ATOM 1562 C C . GLN A 1 202 ? -28.616 11.789 -22.531 1.00 80.38 202 GLN A C 1
ATOM 1564 O O . GLN A 1 202 ? -27.819 12.345 -21.768 1.00 80.38 202 GLN A O 1
ATOM 1569 N N . GLU A 1 203 ? -29.918 12.081 -22.527 1.00 84.75 203 GLU A N 1
ATOM 1570 C CA . GLU A 1 203 ? -30.522 13.054 -21.604 1.00 84.75 203 GLU A CA 1
ATOM 1571 C C . GLU A 1 203 ? -30.348 12.640 -20.137 1.00 84.75 203 GLU A C 1
ATOM 1573 O O . GLU A 1 203 ? -29.884 13.433 -19.309 1.00 84.75 203 GLU A O 1
ATOM 1578 N N . LEU A 1 204 ? -30.604 11.364 -19.819 1.00 87.06 204 LEU A N 1
ATOM 1579 C CA . LEU A 1 204 ? -30.368 10.810 -18.479 1.00 87.06 204 LEU A CA 1
ATOM 1580 C C . LEU A 1 204 ? -28.886 10.895 -18.081 1.00 87.06 204 LEU A C 1
ATOM 1582 O O . LEU A 1 204 ? -28.555 11.171 -16.923 1.00 87.06 204 LEU A O 1
ATOM 1586 N N . THR A 1 205 ? -27.975 10.707 -19.042 1.00 80.81 205 THR A N 1
ATOM 1587 C CA . THR A 1 205 ? -26.529 10.889 -18.834 1.00 80.81 205 THR A CA 1
ATOM 1588 C C . THR A 1 205 ? -26.176 12.338 -18.518 1.00 80.81 205 THR A C 1
ATOM 1590 O O . THR A 1 205 ? -25.363 12.584 -17.625 1.00 80.81 205 THR A O 1
ATOM 1593 N N . GLY A 1 206 ? -26.767 13.290 -19.243 1.00 78.00 206 GLY A N 1
ATOM 1594 C CA . GLY A 1 206 ? -26.578 14.720 -19.018 1.00 78.00 206 GLY A CA 1
ATOM 1595 C C . GLY A 1 206 ? -27.001 15.126 -17.609 1.00 78.00 206 GLY A C 1
ATOM 1596 O O . GLY A 1 206 ? -26.197 15.702 -16.873 1.00 78.00 206 GLY A O 1
ATOM 1597 N N . LEU A 1 207 ? -28.217 14.749 -17.199 1.00 85.94 207 LEU A N 1
ATOM 1598 C CA . LEU A 1 207 ? -28.729 15.053 -15.860 1.00 85.94 207 LEU A CA 1
ATOM 1599 C C . LEU A 1 207 ? -27.886 14.395 -14.759 1.00 85.94 207 LEU A C 1
ATOM 1601 O O . LEU A 1 207 ? -27.556 15.048 -13.773 1.00 85.94 207 LEU A O 1
ATOM 1605 N N . CYS A 1 208 ? -27.466 13.137 -14.937 1.00 82.19 208 CYS A N 1
ATOM 1606 C CA . CYS A 1 208 ? -26.581 12.461 -13.983 1.00 82.19 208 CYS A CA 1
ATOM 1607 C C . CYS A 1 208 ? -25.253 13.212 -13.790 1.00 82.19 208 CYS A C 1
ATOM 1609 O O . CYS A 1 208 ? -24.792 13.363 -12.658 1.00 82.19 208 CYS A O 1
ATOM 1611 N N . LYS A 1 209 ? -24.632 13.695 -14.876 1.00 73.44 209 LYS A N 1
ATOM 1612 C CA . LYS A 1 209 ? -23.392 14.486 -14.804 1.00 73.44 209 LYS A CA 1
ATOM 1613 C C . LYS A 1 209 ? -23.613 15.820 -14.092 1.00 73.44 209 LYS A C 1
ATOM 1615 O O . LYS A 1 209 ? -22.776 16.211 -13.286 1.00 73.44 209 LYS A O 1
ATOM 1620 N N . ALA A 1 210 ? -24.734 16.488 -14.360 1.00 77.88 210 ALA A N 1
ATOM 1621 C CA . ALA A 1 210 ? -25.076 17.763 -13.734 1.00 77.88 210 ALA A CA 1
ATOM 1622 C C . ALA A 1 210 ? -25.427 17.625 -12.239 1.00 77.88 210 ALA A C 1
ATOM 1624 O O . ALA A 1 210 ? -25.101 18.513 -11.458 1.00 77.88 210 ALA A O 1
ATOM 1625 N N . LEU A 1 211 ? -26.034 16.506 -11.825 1.00 80.31 211 LEU A N 1
ATOM 1626 C CA . LEU A 1 211 ? -26.330 16.197 -10.419 1.00 80.31 211 LEU A CA 1
ATOM 1627 C C . LEU A 1 211 ? -25.089 15.818 -9.605 1.00 80.31 211 LEU A C 1
ATOM 1629 O O . LEU A 1 211 ? -25.108 15.947 -8.384 1.00 80.31 211 LEU A O 1
ATOM 1633 N N . SER A 1 212 ? -24.014 15.359 -10.254 1.00 74.00 212 SER A N 1
ATOM 1634 C CA . SER A 1 212 ? -22.835 14.801 -9.581 1.00 74.00 212 SER A CA 1
ATOM 1635 C C . SER A 1 212 ? -22.260 15.680 -8.452 1.00 74.00 212 SER A C 1
ATOM 1637 O O . SER A 1 212 ? -22.082 15.145 -7.353 1.00 74.00 212 SER A O 1
ATOM 1639 N N . PRO A 1 213 ? -22.049 17.003 -8.630 1.00 67.44 213 PRO A N 1
ATOM 1640 C CA . PRO A 1 213 ? -21.552 17.872 -7.557 1.00 67.44 213 PRO A CA 1
ATOM 1641 C C . PRO A 1 213 ? -22.496 17.934 -6.344 1.00 67.44 213 PRO A C 1
ATOM 1643 O O . PRO A 1 213 ? -22.044 17.889 -5.203 1.00 67.44 213 PRO A O 1
ATOM 1646 N N . TRP A 1 214 ? -23.807 17.951 -6.596 1.00 76.69 214 TRP A N 1
ATOM 1647 C CA . TRP A 1 214 ? -24.853 18.088 -5.579 1.00 76.69 214 TRP A CA 1
ATOM 1648 C C . TRP A 1 214 ? -25.084 16.813 -4.764 1.00 76.69 214 TRP A C 1
ATOM 1650 O O . TRP A 1 214 ? -25.557 16.878 -3.631 1.00 76.69 214 TRP A O 1
ATOM 1660 N N . THR A 1 215 ? -24.741 15.638 -5.305 1.00 73.38 215 THR A N 1
ATOM 1661 C CA . THR A 1 215 ? -24.909 14.374 -4.565 1.00 73.38 215 THR A CA 1
ATOM 1662 C C . THR A 1 215 ? -24.104 14.360 -3.264 1.00 73.38 215 THR A C 1
ATOM 1664 O O . THR A 1 215 ? -24.634 13.982 -2.216 1.00 73.38 215 THR A O 1
ATOM 1667 N N . ALA A 1 216 ? -22.857 14.838 -3.303 1.00 60.81 216 ALA A N 1
ATOM 1668 C CA . ALA A 1 216 ? -21.988 14.861 -2.131 1.00 60.81 216 ALA A CA 1
ATOM 1669 C C . ALA A 1 216 ? -22.372 15.984 -1.158 1.00 60.81 216 ALA A C 1
ATOM 1671 O O . ALA A 1 216 ? -22.405 15.763 0.048 1.00 60.81 216 ALA A O 1
ATOM 1672 N N . GLU A 1 217 ? -22.675 17.170 -1.688 1.00 60.81 217 GLU A N 1
ATOM 1673 C CA . GLU A 1 217 ? -22.947 18.375 -0.900 1.00 60.81 217 GLU A CA 1
ATOM 1674 C C . GLU A 1 217 ? -24.334 18.364 -0.244 1.00 60.81 217 GLU A C 1
ATOM 1676 O O . GLU A 1 217 ? -24.468 18.716 0.925 1.00 60.81 217 GLU A O 1
ATOM 1681 N N . THR A 1 218 ? -25.362 17.930 -0.977 1.00 68.19 218 THR A N 1
ATOM 1682 C CA . THR A 1 218 ? -26.767 18.019 -0.550 1.00 68.19 218 THR A CA 1
ATOM 1683 C C . THR A 1 218 ? -27.332 16.668 -0.121 1.00 68.19 218 THR A C 1
ATOM 1685 O O . THR A 1 218 ? -28.081 16.601 0.849 1.00 68.19 218 THR A O 1
ATOM 1688 N N . MET A 1 219 ? -26.985 15.581 -0.821 1.00 72.38 219 MET A N 1
ATOM 1689 C CA . MET A 1 219 ? -27.618 14.269 -0.605 1.00 72.38 219 MET A CA 1
ATOM 1690 C C . MET A 1 219 ? -26.832 13.301 0.286 1.00 72.38 219 MET A C 1
ATOM 1692 O O . MET A 1 219 ? -27.357 12.238 0.645 1.00 72.38 219 MET A O 1
ATOM 1696 N N . GLY A 1 220 ? -25.595 13.652 0.646 1.00 65.56 220 GLY A N 1
ATOM 1697 C CA . GLY A 1 220 ? -24.745 12.874 1.545 1.00 65.56 220 GLY A CA 1
ATOM 1698 C C . GLY A 1 220 ? -24.128 11.615 0.925 1.00 65.56 220 GLY A C 1
ATOM 1699 O O . GLY A 1 220 ? -23.856 10.667 1.655 1.00 65.56 220 GLY A O 1
ATOM 1700 N N . PHE A 1 221 ? -23.925 11.562 -0.398 1.00 69.38 221 PHE A N 1
ATOM 1701 C CA . PHE A 1 221 ? -23.213 10.454 -1.055 1.00 69.38 221 PHE A CA 1
ATOM 1702 C C . PHE A 1 221 ? -22.424 10.923 -2.283 1.00 69.38 221 PHE A C 1
ATOM 1704 O O . PHE A 1 221 ? -22.837 11.853 -2.962 1.00 69.38 221 PHE A O 1
ATOM 1711 N N . LYS A 1 222 ? -21.310 10.274 -2.638 1.00 68.56 222 LYS A N 1
ATOM 1712 C CA . LYS A 1 222 ? -20.511 10.690 -3.804 1.00 68.56 222 LYS A CA 1
ATOM 1713 C C . LYS A 1 222 ? -20.857 9.863 -5.041 1.00 68.56 222 LYS A C 1
ATOM 1715 O O . LYS A 1 222 ? -20.439 8.716 -5.156 1.00 68.56 222 LYS A O 1
ATOM 1720 N N . SER A 1 223 ? -21.562 10.450 -6.011 1.00 71.50 223 SER A N 1
ATOM 1721 C CA . SER A 1 223 ? -21.836 9.759 -7.278 1.00 71.50 223 SER A CA 1
ATOM 1722 C C . SER A 1 223 ? -20.537 9.409 -8.019 1.00 71.50 223 SER A C 1
ATOM 1724 O O . SER A 1 223 ? -19.708 10.299 -8.233 1.00 71.50 223 SER A O 1
ATOM 1726 N N . SER A 1 224 ? -20.383 8.170 -8.482 1.00 61.81 224 SER A N 1
ATOM 1727 C CA . SER A 1 224 ? -19.253 7.762 -9.331 1.00 61.81 224 SER A CA 1
ATOM 1728 C C . SER A 1 224 ? -19.625 7.508 -10.792 1.00 61.81 224 SER A C 1
ATOM 1730 O O . SER A 1 224 ? -18.767 7.466 -11.671 1.00 61.81 224 SER A O 1
ATOM 1732 N N . GLY A 1 225 ? -20.921 7.390 -11.072 1.00 69.38 225 GLY A N 1
ATOM 1733 C CA . GLY A 1 225 ? -21.454 7.195 -12.413 1.00 69.38 225 GLY A CA 1
ATOM 1734 C C . GLY A 1 225 ? -22.879 6.657 -12.382 1.00 69.38 225 GLY A C 1
ATOM 1735 O O . GLY A 1 225 ? -23.526 6.622 -11.331 1.00 69.38 225 GLY A O 1
ATOM 1736 N N . ARG A 1 226 ? -23.366 6.214 -13.546 1.00 81.75 226 ARG A N 1
ATOM 1737 C CA . ARG A 1 226 ? -24.662 5.539 -13.694 1.00 81.75 226 ARG A CA 1
ATOM 1738 C C . ARG A 1 226 ? -24.518 4.167 -14.349 1.00 81.75 226 ARG A C 1
ATOM 1740 O O . ARG A 1 226 ? -23.563 3.926 -15.086 1.00 81.75 226 ARG A O 1
ATOM 1747 N N . ARG A 1 227 ? -25.477 3.273 -14.101 1.00 82.12 227 ARG A N 1
ATOM 1748 C CA . ARG A 1 227 ? -25.591 1.983 -14.807 1.00 82.12 227 ARG A CA 1
ATOM 1749 C C . ARG A 1 227 ? -26.104 2.188 -16.240 1.00 82.12 227 ARG A C 1
ATOM 1751 O O . ARG A 1 227 ? -26.594 3.261 -16.582 1.00 82.12 227 ARG A O 1
ATOM 1758 N N . LYS A 1 228 ? -25.964 1.159 -17.083 1.00 81.38 228 LYS A N 1
ATOM 1759 C CA . LYS A 1 228 ? -26.562 1.145 -18.429 1.00 81.38 228 LYS A CA 1
ATOM 1760 C C . LYS A 1 228 ? -28.084 1.298 -18.314 1.00 81.38 228 LYS A C 1
ATOM 1762 O O . LYS A 1 228 ? -28.669 0.776 -17.365 1.00 81.38 228 LYS A O 1
ATOM 1767 N N . GLY A 1 229 ? -28.695 1.986 -19.277 1.00 82.88 229 GLY A N 1
ATOM 1768 C CA . GLY A 1 229 ? -30.146 2.117 -19.354 1.00 82.88 229 GLY A CA 1
ATOM 1769 C C . GLY A 1 229 ? -30.823 0.755 -19.529 1.00 82.88 229 GLY A C 1
ATOM 1770 O O . GLY A 1 229 ? -30.407 -0.054 -20.361 1.00 82.88 229 GLY A O 1
ATOM 1771 N N . MET A 1 230 ? -31.845 0.504 -18.718 1.00 89.12 230 MET A N 1
ATOM 1772 C CA . MET A 1 230 ? -32.706 -0.671 -18.773 1.00 89.12 230 MET A CA 1
ATOM 1773 C C . MET A 1 230 ? -34.052 -0.264 -19.365 1.00 89.12 230 MET A C 1
ATOM 1775 O O . MET A 1 230 ? -34.754 0.563 -18.792 1.00 89.12 230 MET A O 1
ATOM 1779 N N . VAL A 1 231 ? -34.405 -0.855 -20.499 1.00 89.19 231 VAL A N 1
ATOM 1780 C CA . VAL A 1 231 ? -35.696 -0.674 -21.160 1.00 89.19 231 VAL A CA 1
ATOM 1781 C C . VAL A 1 231 ? -36.665 -1.727 -20.642 1.00 89.19 231 VAL A C 1
ATOM 1783 O O . VAL A 1 231 ? -36.360 -2.922 -20.664 1.00 89.19 231 VAL A O 1
ATOM 1786 N N . TRP A 1 232 ? -37.834 -1.278 -20.203 1.00 89.88 232 TRP A N 1
ATOM 1787 C CA . TRP A 1 232 ? -38.958 -2.124 -19.827 1.00 89.88 232 TRP A CA 1
ATOM 1788 C C . TRP A 1 232 ? -40.073 -2.025 -20.876 1.00 89.88 232 TRP A C 1
ATOM 1790 O O . TRP A 1 232 ? -40.353 -0.935 -21.377 1.00 89.88 232 TRP A O 1
ATOM 1800 N N . SER A 1 233 ? -40.719 -3.151 -21.193 1.00 87.25 233 SER A N 1
ATOM 1801 C CA . SER A 1 233 ? -41.909 -3.229 -22.064 1.00 87.25 233 SER A CA 1
ATOM 1802 C C . SER A 1 233 ? -42.868 -4.348 -21.611 1.00 87.25 233 SER A C 1
ATOM 1804 O O . SER A 1 233 ? -42.441 -5.270 -20.906 1.00 87.25 233 SER A O 1
ATOM 1806 N N . PRO A 1 234 ? -44.169 -4.298 -21.956 1.00 84.44 234 PRO A N 1
ATOM 1807 C CA . PRO A 1 234 ? -45.138 -5.319 -21.562 1.00 84.44 234 PRO A CA 1
ATOM 1808 C C . PRO A 1 234 ? -44.888 -6.663 -22.262 1.00 84.44 234 PRO A C 1
ATOM 1810 O O . PRO A 1 234 ? -44.343 -6.721 -23.361 1.00 84.44 234 PRO A O 1
ATOM 1813 N N . LEU A 1 235 ? -45.324 -7.751 -21.622 1.00 81.25 235 LEU A N 1
ATOM 1814 C CA . LEU A 1 235 ? -45.350 -9.095 -22.216 1.00 81.25 235 LEU A CA 1
ATOM 1815 C C . LEU A 1 235 ? -46.559 -9.230 -23.155 1.00 81.25 235 LEU A C 1
ATOM 1817 O O . LEU A 1 235 ? -47.644 -8.749 -22.828 1.00 81.25 235 LEU A O 1
ATOM 1821 N N . SER A 1 236 ? -46.402 -9.910 -24.294 1.00 70.31 236 SER A N 1
ATOM 1822 C CA . SER A 1 236 ? -47.446 -10.030 -25.327 1.00 70.31 236 SER A CA 1
ATOM 1823 C C . SER A 1 236 ? -48.521 -11.101 -25.045 1.00 70.31 236 SER A C 1
ATOM 1825 O O . SER A 1 236 ? -49.511 -11.174 -25.778 1.00 70.31 236 SER A O 1
ATOM 1827 N N . GLY A 1 237 ? -48.378 -11.906 -23.978 1.00 70.94 237 GLY A N 1
ATOM 1828 C CA . GLY A 1 237 ? -49.397 -12.850 -23.482 1.00 70.94 237 GLY A CA 1
ATOM 1829 C C . GLY A 1 237 ? -48.849 -13.989 -22.602 1.00 70.94 237 GLY A C 1
ATOM 1830 O O . GLY A 1 237 ? -47.641 -14.094 -22.406 1.00 70.94 237 GLY A O 1
ATOM 1831 N N . ASP A 1 238 ? -49.734 -14.880 -22.124 1.00 64.75 238 ASP A N 1
ATOM 1832 C CA . ASP A 1 238 ? -49.425 -15.971 -21.168 1.00 64.75 238 ASP A CA 1
ATOM 1833 C C . ASP A 1 238 ? -48.284 -16.910 -21.620 1.00 64.75 238 ASP A C 1
ATOM 1835 O O . ASP A 1 238 ? -47.528 -17.420 -20.798 1.00 64.75 238 ASP A O 1
ATOM 1839 N N . ALA A 1 239 ? -48.136 -17.138 -22.931 1.00 62.16 239 ALA A N 1
ATOM 1840 C CA . ALA A 1 239 ? -47.074 -17.990 -23.476 1.00 62.16 239 ALA A CA 1
ATOM 1841 C C . ALA A 1 239 ? -45.685 -17.330 -23.396 1.00 62.16 239 ALA A C 1
ATOM 1843 O O . ALA A 1 239 ? -44.698 -18.006 -23.120 1.00 62.16 239 ALA A O 1
ATOM 1844 N N . GLU A 1 240 ? -45.610 -16.011 -23.603 1.00 68.88 240 GLU A N 1
ATOM 1845 C CA . GLU A 1 240 ? -44.368 -15.251 -23.420 1.00 68.88 240 GLU A CA 1
ATOM 1846 C C . GLU A 1 240 ? -44.079 -15.041 -21.927 1.00 68.88 240 GLU A C 1
ATOM 1848 O O . GLU A 1 240 ? -42.919 -14.988 -21.531 1.00 68.88 240 GLU A O 1
ATOM 1853 N N . GLU A 1 241 ? -45.110 -14.996 -21.072 1.00 67.12 241 GLU A N 1
ATOM 1854 C CA . GLU A 1 241 ? -44.952 -15.005 -19.611 1.00 67.12 241 GLU A CA 1
ATOM 1855 C C . GLU A 1 241 ? -44.325 -16.319 -19.112 1.00 67.12 241 GLU A C 1
ATOM 1857 O O . GLU A 1 241 ? -43.443 -16.262 -18.264 1.00 67.12 241 GLU A O 1
ATOM 1862 N N . GLU A 1 242 ? -44.690 -17.483 -19.668 1.00 63.19 242 GLU A N 1
ATOM 1863 C CA . GLU A 1 242 ? -44.053 -18.770 -19.329 1.00 63.19 242 GLU A CA 1
ATOM 1864 C C . GLU A 1 242 ? -42.608 -18.894 -19.852 1.00 63.19 242 GLU A C 1
ATOM 1866 O O . GLU A 1 242 ? -41.752 -19.407 -19.131 1.00 63.19 242 GLU A O 1
ATOM 1871 N N . GLU A 1 243 ? -42.306 -18.412 -21.066 1.00 61.47 243 GLU A N 1
ATOM 1872 C CA . GLU A 1 243 ? -40.935 -18.406 -21.619 1.00 61.47 243 GLU A CA 1
ATOM 1873 C C . GLU A 1 243 ? -40.008 -17.376 -20.945 1.00 61.47 243 GLU A C 1
ATOM 1875 O O . GLU A 1 243 ? -38.791 -17.558 -20.942 1.00 61.47 243 GLU A O 1
ATOM 1880 N N . SER A 1 244 ? -40.565 -16.310 -20.358 1.00 57.19 244 SER A N 1
ATOM 1881 C CA . SER A 1 244 ? -39.819 -15.256 -19.650 1.00 57.19 244 SER A CA 1
ATOM 1882 C C . SER A 1 244 ? -39.707 -15.473 -18.138 1.00 57.19 244 SER A C 1
ATOM 1884 O O . SER A 1 244 ? -39.120 -14.634 -17.447 1.00 57.19 244 SER A O 1
ATOM 1886 N N . LEU A 1 245 ? -40.217 -16.596 -17.608 1.00 60.06 245 LEU A N 1
ATOM 1887 C CA . LEU A 1 245 ? -39.976 -16.998 -16.223 1.00 60.06 245 LEU A CA 1
ATOM 1888 C C . LEU A 1 245 ? -38.470 -17.147 -16.003 1.00 60.06 245 LEU A C 1
ATOM 1890 O O . LEU A 1 245 ? -37.848 -18.107 -16.456 1.00 60.06 245 LEU A O 1
ATOM 1894 N N . ALA A 1 246 ? -37.886 -16.178 -15.301 1.00 62.53 246 ALA A N 1
ATOM 1895 C CA . ALA A 1 246 ? -36.472 -16.205 -14.982 1.00 62.53 246 ALA A CA 1
ATOM 1896 C C . ALA A 1 246 ? -36.114 -17.494 -14.234 1.00 62.53 246 ALA A C 1
ATOM 1898 O O . ALA A 1 246 ? -36.814 -17.924 -13.313 1.00 62.53 246 ALA A O 1
ATOM 1899 N N . GLU A 1 247 ? -35.006 -18.112 -14.632 1.00 69.88 247 GLU A N 1
ATOM 1900 C CA . GLU A 1 247 ? -34.466 -19.261 -13.918 1.00 69.88 247 GLU A CA 1
ATOM 1901 C C . GLU A 1 247 ? -34.028 -18.845 -12.509 1.00 69.88 247 GLU A C 1
ATOM 1903 O O . GLU A 1 247 ? -33.583 -17.714 -12.283 1.00 69.88 247 GLU A O 1
ATOM 1908 N N . ALA A 1 248 ? -34.139 -19.774 -11.561 1.00 69.25 248 ALA A N 1
ATOM 1909 C CA . ALA A 1 248 ? -33.559 -19.606 -10.236 1.00 69.25 248 ALA A CA 1
ATOM 1910 C C . ALA A 1 248 ? -32.025 -19.528 -10.325 1.00 69.25 248 ALA A C 1
ATOM 1912 O O . ALA A 1 248 ? -31.413 -20.126 -11.217 1.00 69.25 248 ALA A O 1
ATOM 1913 N N . LEU A 1 249 ? -31.400 -18.820 -9.387 1.00 67.12 249 LEU A N 1
ATOM 1914 C CA . LEU A 1 249 ? -29.943 -18.810 -9.213 1.00 67.12 249 LEU A CA 1
ATOM 1915 C C . LEU A 1 249 ? -29.381 -20.239 -9.096 1.00 67.12 249 LEU A C 1
ATOM 1917 O O . LEU A 1 249 ? -29.778 -21.013 -8.223 1.00 67.12 249 LEU A O 1
ATOM 1921 N N . SER A 1 250 ? -28.427 -20.587 -9.964 1.00 67.62 250 SER A N 1
ATOM 1922 C CA . SER A 1 250 ? -27.718 -21.872 -9.926 1.00 67.62 250 SER A CA 1
ATOM 1923 C C . SER A 1 250 ? -26.359 -21.770 -9.216 1.00 67.62 250 SER A C 1
ATOM 1925 O O . SER A 1 250 ? -25.848 -20.677 -8.973 1.00 67.62 250 SER A O 1
ATOM 1927 N N . GLU A 1 251 ? -25.738 -22.914 -8.902 1.00 58.44 251 GLU A N 1
ATOM 1928 C CA . GLU A 1 251 ? -24.367 -22.946 -8.357 1.00 58.44 251 GLU A CA 1
ATOM 1929 C C . GLU A 1 251 ? -23.339 -22.364 -9.341 1.00 58.44 251 GLU A C 1
ATOM 1931 O O . GLU A 1 251 ? -22.415 -21.674 -8.919 1.00 58.44 251 GLU A O 1
ATOM 1936 N N . GLU A 1 252 ? -23.525 -22.579 -10.647 1.00 67.19 252 GLU A N 1
ATOM 1937 C CA . GLU A 1 252 ? -22.639 -22.029 -11.680 1.00 67.19 252 GLU A CA 1
ATOM 1938 C C . GLU A 1 252 ? -22.728 -20.497 -11.746 1.00 67.19 252 GLU A C 1
ATOM 1940 O O . GLU A 1 252 ? -21.713 -19.840 -11.961 1.00 67.19 252 GLU A O 1
ATOM 1945 N N . ASP A 1 253 ? -23.908 -19.917 -11.497 1.00 66.94 253 ASP A N 1
ATOM 1946 C CA . ASP A 1 253 ? -24.098 -18.459 -11.468 1.00 66.94 253 ASP A CA 1
ATOM 1947 C C . ASP A 1 253 ? -23.400 -17.813 -10.257 1.00 66.94 253 ASP A C 1
ATOM 1949 O O . ASP A 1 253 ? -22.855 -16.711 -10.360 1.00 66.94 253 ASP A O 1
ATOM 1953 N N . ILE A 1 254 ? -23.401 -18.499 -9.109 1.00 60.47 254 ILE A N 1
ATOM 1954 C CA . ILE A 1 254 ? -22.708 -18.050 -7.892 1.00 60.47 254 ILE A CA 1
ATOM 1955 C C . ILE A 1 254 ? -21.195 -18.144 -8.093 1.00 60.47 254 ILE A C 1
ATOM 1957 O O . ILE A 1 254 ? -20.490 -17.166 -7.870 1.00 60.47 254 ILE A O 1
ATOM 1961 N N . ASP A 1 255 ? -20.695 -19.279 -8.590 1.00 56.59 255 ASP A N 1
ATOM 1962 C CA . ASP A 1 255 ? -19.269 -19.440 -8.905 1.00 56.59 255 ASP A CA 1
ATOM 1963 C C . ASP A 1 255 ? -18.805 -18.437 -9.988 1.00 56.59 255 ASP A C 1
ATOM 1965 O O . ASP A 1 255 ? -17.644 -18.024 -9.999 1.00 56.59 255 ASP A O 1
ATOM 1969 N N . ALA A 1 256 ? -19.709 -17.999 -10.872 1.00 64.38 256 ALA A N 1
ATOM 1970 C CA . ALA A 1 256 ? -19.464 -16.958 -11.871 1.00 64.38 256 ALA A CA 1
ATOM 1971 C C . ALA A 1 256 ? -19.557 -15.515 -11.328 1.00 64.38 256 ALA A C 1
ATOM 1973 O O . ALA A 1 256 ? -19.317 -14.568 -12.081 1.00 64.38 256 ALA A O 1
ATOM 1974 N N . GLY A 1 257 ? -19.884 -15.316 -10.047 1.00 62.91 257 GLY A N 1
ATOM 1975 C CA . GLY A 1 257 ? -19.898 -14.000 -9.401 1.00 62.91 257 GLY A CA 1
ATOM 1976 C C . GLY A 1 257 ? -21.173 -13.172 -9.617 1.00 62.91 257 GLY A C 1
ATOM 1977 O O . GLY A 1 257 ? -21.165 -11.955 -9.391 1.00 62.91 257 GLY A O 1
ATOM 1978 N N . VAL A 1 258 ? -22.263 -13.780 -10.105 1.00 70.06 258 VAL A N 1
ATOM 1979 C CA . VAL A 1 258 ? -23.513 -13.072 -10.451 1.00 70.06 258 VAL A CA 1
ATOM 1980 C C . VAL A 1 258 ? -24.179 -12.480 -9.207 1.00 70.06 258 VAL A C 1
ATOM 1982 O O . VAL A 1 258 ? -24.635 -11.333 -9.224 1.00 70.06 258 VAL A O 1
ATOM 1985 N N . LEU A 1 259 ? -24.200 -13.238 -8.108 1.00 69.00 259 LEU A N 1
ATOM 1986 C CA . LEU A 1 259 ? -24.771 -12.798 -6.838 1.00 69.00 259 LEU A CA 1
ATOM 1987 C C . LEU A 1 259 ? -23.976 -11.625 -6.258 1.00 69.00 259 LEU A C 1
ATOM 1989 O O . LEU A 1 259 ? -24.549 -10.609 -5.879 1.00 69.00 259 LEU A O 1
ATOM 1993 N N . GLU A 1 260 ? -22.653 -11.735 -6.227 1.00 65.62 260 GLU A N 1
ATOM 1994 C CA . GLU A 1 260 ? -21.732 -10.721 -5.725 1.00 65.62 260 GLU A CA 1
ATOM 1995 C C . GLU A 1 260 ? -21.901 -9.405 -6.488 1.00 65.62 260 GLU A C 1
ATOM 1997 O O . GLU A 1 260 ? -21.986 -8.333 -5.878 1.00 65.62 260 GLU A O 1
ATOM 2002 N N . ALA A 1 261 ? -22.009 -9.481 -7.817 1.00 69.50 261 ALA A N 1
ATOM 2003 C CA . ALA A 1 261 ? -22.254 -8.325 -8.668 1.00 69.50 261 ALA A CA 1
ATOM 2004 C C . ALA A 1 261 ? -23.611 -7.661 -8.373 1.00 69.50 261 ALA A C 1
ATOM 2006 O O . ALA A 1 261 ? -23.693 -6.428 -8.336 1.00 69.50 261 ALA A O 1
ATOM 2007 N N . HIS A 1 262 ? -24.659 -8.456 -8.127 1.00 74.81 262 HIS A N 1
ATOM 2008 C CA . HIS A 1 262 ? -25.987 -7.958 -7.759 1.00 74.81 262 HIS A CA 1
ATOM 2009 C C . HIS A 1 262 ? -25.993 -7.274 -6.391 1.00 74.81 262 HIS A C 1
ATOM 2011 O O . HIS A 1 262 ? -26.444 -6.138 -6.260 1.00 74.81 262 HIS A O 1
ATOM 2017 N N . LEU A 1 263 ? -25.419 -7.925 -5.379 1.00 68.88 263 LEU A N 1
ATOM 2018 C CA . LEU A 1 263 ? -25.314 -7.375 -4.029 1.00 68.88 263 LEU A CA 1
ATOM 2019 C C . LEU A 1 263 ? -24.521 -6.064 -4.015 1.00 68.88 263 LEU A C 1
ATOM 2021 O O . LEU A 1 263 ? -24.893 -5.114 -3.323 1.00 68.88 263 LEU A O 1
ATOM 2025 N N . LYS A 1 264 ? -23.450 -5.979 -4.813 1.00 69.94 264 LYS A N 1
ATOM 2026 C CA . LYS A 1 264 ? -22.687 -4.740 -4.992 1.00 69.94 264 LYS A CA 1
ATOM 2027 C C . LYS A 1 264 ? -23.553 -3.640 -5.610 1.00 69.94 264 LYS A C 1
ATOM 2029 O O . LYS A 1 264 ? -23.557 -2.522 -5.102 1.00 69.94 264 LYS A O 1
ATOM 2034 N N . PHE A 1 265 ? -24.332 -3.958 -6.642 1.00 77.06 265 PHE A N 1
ATOM 2035 C CA . PHE A 1 265 ? -25.262 -3.010 -7.258 1.00 77.06 265 PHE A CA 1
ATOM 2036 C C . PHE A 1 265 ? -26.306 -2.472 -6.264 1.00 77.06 265 PHE A C 1
ATOM 2038 O O . PHE A 1 265 ? -26.451 -1.253 -6.154 1.00 77.06 265 PHE A O 1
ATOM 2045 N N . VAL A 1 266 ? -26.980 -3.344 -5.505 1.00 74.94 266 VAL A N 1
ATOM 2046 C CA . VAL A 1 266 ? -28.007 -2.941 -4.522 1.00 74.94 266 VAL A CA 1
ATOM 2047 C C . VAL A 1 266 ? -27.426 -2.022 -3.440 1.00 74.94 266 VAL A C 1
ATOM 2049 O O . VAL A 1 266 ? -28.087 -1.084 -3.008 1.00 74.94 266 VAL A O 1
ATOM 2052 N N . ARG A 1 267 ? -26.166 -2.224 -3.031 1.00 71.69 267 ARG A N 1
ATOM 2053 C CA . ARG A 1 267 ? -25.496 -1.346 -2.051 1.00 71.69 267 ARG A CA 1
ATOM 2054 C C . ARG A 1 267 ? -25.087 0.006 -2.626 1.00 71.69 267 ARG A C 1
ATOM 2056 O O . ARG A 1 267 ? -25.105 1.007 -1.911 1.00 71.69 267 ARG A O 1
ATOM 2063 N N . GLN A 1 268 ? -24.668 0.019 -3.888 1.00 75.50 268 GLN A N 1
ATOM 2064 C CA . GLN A 1 268 ? -24.142 1.215 -4.533 1.00 75.50 268 GLN A CA 1
ATOM 2065 C C . GLN A 1 268 ? -25.245 2.129 -5.067 1.00 75.50 268 GLN A C 1
ATOM 2067 O O . GLN A 1 268 ? -25.012 3.329 -5.158 1.00 75.50 268 GLN A O 1
ATOM 2072 N N . ARG A 1 269 ? -26.428 1.614 -5.429 1.00 83.50 269 ARG A N 1
ATOM 2073 C CA . ARG A 1 269 ? -27.511 2.450 -5.972 1.00 83.50 269 ARG A CA 1
ATOM 2074 C C . ARG A 1 269 ? -28.004 3.464 -4.931 1.00 83.50 269 ARG A C 1
ATOM 2076 O O . ARG A 1 269 ? -28.358 3.096 -3.815 1.00 83.50 269 ARG A O 1
ATOM 2083 N N . LYS A 1 270 ? -28.035 4.744 -5.306 1.00 87.00 270 LYS A N 1
ATOM 2084 C CA . LYS A 1 270 ? -28.527 5.847 -4.457 1.00 87.00 270 LYS A CA 1
ATOM 2085 C C . LYS A 1 270 ? -29.685 6.600 -5.091 1.00 87.00 270 LYS A C 1
ATOM 2087 O O . LYS A 1 270 ? -30.647 6.925 -4.405 1.00 87.00 270 LYS A O 1
ATOM 2092 N N . LEU A 1 271 ? -29.624 6.830 -6.403 1.00 91.50 271 LEU A N 1
ATOM 2093 C CA . LEU A 1 271 ? -30.739 7.395 -7.162 1.00 91.50 271 LEU A CA 1
ATOM 2094 C C . LEU A 1 271 ? -31.186 6.431 -8.250 1.00 91.50 271 LEU A C 1
ATOM 2096 O O . LEU A 1 271 ? -30.364 5.738 -8.851 1.00 91.50 271 LEU A O 1
ATOM 2100 N N . CYS A 1 272 ? -32.479 6.442 -8.536 1.00 93.31 272 CYS A N 1
ATOM 2101 C CA . CYS A 1 272 ? -33.078 5.751 -9.665 1.00 93.31 272 CYS A CA 1
ATOM 2102 C C . CYS A 1 272 ? -33.848 6.768 -10.509 1.00 93.31 272 CYS A C 1
ATOM 2104 O O . CYS A 1 272 ? -34.613 7.576 -9.978 1.00 93.31 272 CYS A O 1
ATOM 2106 N N . PHE A 1 273 ? -33.583 6.760 -11.811 1.00 94.19 273 PHE A N 1
ATOM 2107 C CA . PHE A 1 273 ? -34.234 7.599 -12.808 1.00 94.19 273 PHE A CA 1
ATOM 2108 C C . PHE A 1 273 ? -35.143 6.690 -13.625 1.00 94.19 273 PHE A C 1
ATOM 2110 O O . PHE A 1 273 ? -34.654 5.729 -14.213 1.00 94.19 273 PHE A O 1
ATOM 2117 N N . VAL A 1 274 ? -36.438 6.982 -13.670 1.00 93.50 274 VAL A N 1
ATOM 2118 C CA . VAL A 1 274 ? -37.429 6.232 -14.446 1.00 93.50 274 VAL A CA 1
ATOM 2119 C C . VAL A 1 274 ? -38.055 7.187 -15.454 1.00 93.50 274 VAL A C 1
ATOM 2121 O O . VAL A 1 274 ? -38.871 8.030 -15.085 1.00 93.50 274 VAL A O 1
ATOM 2124 N N . ASN A 1 275 ? -37.645 7.081 -16.717 1.00 93.50 275 ASN A N 1
ATOM 2125 C CA . ASN A 1 275 ? -38.198 7.867 -17.814 1.00 93.50 275 ASN A CA 1
ATOM 2126 C C . ASN A 1 275 ? -39.377 7.120 -18.450 1.00 93.50 275 ASN A C 1
ATOM 2128 O O . ASN A 1 275 ? -39.202 6.048 -19.028 1.00 93.50 275 ASN A O 1
ATOM 2132 N N . LEU A 1 276 ? -40.580 7.665 -18.313 1.00 92.38 276 LEU A N 1
ATOM 2133 C CA . LEU A 1 276 ? -41.838 7.131 -18.823 1.00 92.38 276 LEU A CA 1
ATOM 2134 C C . LEU A 1 276 ? -42.049 7.630 -20.261 1.00 92.38 276 LEU A C 1
ATOM 2136 O O . LEU A 1 276 ? -42.694 8.658 -20.478 1.00 92.38 276 LEU A O 1
ATOM 2140 N N . ILE A 1 277 ? -41.488 6.903 -21.232 1.00 90.19 277 ILE A N 1
ATOM 2141 C CA . ILE A 1 277 ? -41.490 7.282 -22.654 1.00 90.19 277 ILE A CA 1
ATOM 2142 C C . ILE A 1 277 ? -42.919 7.272 -23.208 1.00 90.19 277 ILE A C 1
ATOM 2144 O O . ILE A 1 277 ? -43.383 8.282 -23.735 1.00 90.19 277 ILE A O 1
ATOM 2148 N N . ASP A 1 278 ? -43.641 6.161 -23.038 1.00 89.94 278 ASP A N 1
ATOM 2149 C CA . ASP A 1 278 ? -45.041 6.056 -23.460 1.00 89.94 278 ASP A CA 1
ATOM 2150 C C . ASP A 1 278 ? -45.852 5.139 -22.534 1.00 89.94 278 ASP A C 1
ATOM 2152 O O . ASP A 1 278 ? -45.305 4.238 -21.900 1.00 89.94 278 ASP A O 1
ATOM 2156 N N . ASN A 1 279 ? -47.153 5.410 -22.394 1.00 87.75 279 ASN A N 1
ATOM 2157 C CA . ASN A 1 279 ? -48.125 4.614 -21.628 1.00 87.75 279 ASN A CA 1
ATOM 2158 C C . ASN A 1 279 ? -49.562 5.131 -21.854 1.00 87.75 279 ASN A C 1
ATOM 2160 O O . ASN A 1 279 ? -49.772 6.293 -22.191 1.00 87.75 279 ASN A O 1
ATOM 2164 N N . LYS A 1 280 ? -50.580 4.288 -21.622 1.00 85.38 280 LYS A N 1
ATOM 2165 C CA . LYS A 1 280 ? -52.008 4.678 -21.688 1.00 85.38 280 LYS A CA 1
ATOM 2166 C C . LYS A 1 280 ? -52.619 4.942 -20.301 1.00 85.38 280 LYS A C 1
ATOM 2168 O O . LYS A 1 280 ? -53.835 4.834 -20.141 1.00 85.38 280 LYS A O 1
ATOM 2173 N N . GLY A 1 281 ? -51.791 5.255 -19.301 1.00 84.06 281 GLY A N 1
ATOM 2174 C CA . GLY A 1 281 ? -52.183 5.404 -17.896 1.00 84.06 281 GLY A CA 1
ATOM 2175 C C . GLY A 1 281 ? -51.622 4.305 -16.987 1.00 84.06 281 GLY A C 1
ATOM 2176 O O . GLY A 1 281 ? -50.767 3.517 -17.391 1.00 84.06 281 GLY A O 1
ATOM 2177 N N . GLY A 1 282 ? -52.116 4.244 -15.749 1.00 87.25 282 GLY A N 1
ATOM 2178 C CA . GLY A 1 282 ? -51.665 3.313 -14.708 1.00 87.25 282 GLY A CA 1
ATOM 2179 C C . GLY A 1 282 ? -51.147 4.047 -13.472 1.00 87.25 282 GLY A C 1
ATOM 2180 O O . GLY A 1 282 ? -51.427 5.232 -13.292 1.00 87.25 282 GLY A O 1
ATOM 2181 N N . GLU A 1 283 ? -50.398 3.348 -12.623 1.00 89.94 283 GLU A N 1
ATOM 2182 C CA . GLU A 1 283 ? -49.939 3.869 -11.330 1.00 89.94 283 GLU A CA 1
ATOM 2183 C C . GLU A 1 283 ? -48.487 3.449 -11.038 1.00 89.94 283 GLU A C 1
ATOM 2185 O O . GLU A 1 283 ? -48.089 2.309 -11.301 1.00 89.94 283 GLU A O 1
ATOM 2190 N N . LEU A 1 284 ? -47.698 4.370 -10.478 1.00 90.75 284 LEU A N 1
ATOM 2191 C CA . LEU A 1 284 ? -46.387 4.104 -9.886 1.00 90.75 284 LEU A CA 1
ATOM 2192 C C . LEU A 1 284 ? -46.433 4.455 -8.401 1.00 90.75 284 LEU A C 1
ATOM 2194 O O . LEU A 1 284 ? -46.756 5.583 -8.040 1.00 90.75 284 LEU A O 1
ATOM 2198 N N . ILE A 1 285 ? -46.102 3.493 -7.540 1.00 91.44 285 ILE A N 1
ATOM 2199 C CA . ILE A 1 285 ? -46.176 3.648 -6.083 1.00 91.44 285 ILE A CA 1
ATOM 2200 C C . ILE A 1 285 ? -44.767 3.627 -5.488 1.00 91.44 285 ILE A C 1
ATOM 2202 O O . ILE A 1 285 ? -44.018 2.688 -5.750 1.00 91.44 285 ILE A O 1
ATOM 2206 N N . LEU A 1 286 ? -44.424 4.611 -4.654 1.00 90.50 286 LEU A N 1
ATOM 2207 C CA . LEU A 1 286 ? -43.189 4.647 -3.865 1.00 90.50 286 LEU A CA 1
ATOM 2208 C C . LEU A 1 286 ? -43.460 4.233 -2.411 1.00 90.50 286 LEU A C 1
ATOM 2210 O O . LEU A 1 286 ? -44.388 4.730 -1.772 1.00 90.50 286 LEU A O 1
ATOM 2214 N N . TYR A 1 287 ? -42.632 3.337 -1.875 1.00 87.31 287 TYR A N 1
ATOM 2215 C CA . TYR A 1 287 ? -42.720 2.794 -0.517 1.00 87.31 287 TYR A CA 1
ATOM 2216 C C . TYR A 1 287 ? -41.524 3.256 0.330 1.00 87.31 287 TYR A C 1
ATOM 2218 O O . TYR A 1 287 ? -40.421 2.743 0.124 1.00 87.31 287 TYR A O 1
ATOM 2226 N N . PRO A 1 288 ? -41.712 4.176 1.295 1.00 84.88 288 PRO A N 1
ATOM 2227 C CA . PRO A 1 288 ? -40.629 4.656 2.150 1.00 84.88 288 PRO A CA 1
ATOM 2228 C C . PRO A 1 288 ? -40.058 3.586 3.089 1.00 84.88 288 PRO A C 1
ATOM 2230 O O . PRO A 1 288 ? -40.774 2.714 3.594 1.00 84.88 288 PRO A O 1
ATOM 2233 N N . ARG A 1 289 ? -38.759 3.693 3.380 1.00 78.69 289 ARG A N 1
ATOM 2234 C CA . ARG A 1 289 ? -38.053 2.873 4.369 1.00 78.69 289 ARG A CA 1
ATOM 2235 C C . ARG A 1 289 ? -38.583 3.167 5.772 1.00 78.69 289 ARG A C 1
ATOM 2237 O O . ARG A 1 289 ? -38.561 4.308 6.234 1.00 78.69 289 ARG A O 1
ATOM 2244 N N . LYS A 1 290 ? -39.025 2.123 6.474 1.00 69.19 290 LYS A N 1
ATOM 2245 C CA . LYS A 1 290 ? -39.730 2.246 7.765 1.00 69.19 290 LYS A CA 1
ATOM 2246 C C . LYS A 1 290 ? -38.900 2.865 8.895 1.00 69.19 290 LYS A C 1
ATOM 2248 O O . LYS A 1 290 ? -39.475 3.425 9.820 1.00 69.19 290 LYS A O 1
ATOM 2253 N N . ASP A 1 291 ? -37.575 2.725 8.869 1.00 62.94 291 ASP A N 1
ATOM 2254 C CA . ASP A 1 291 ? -36.674 3.256 9.902 1.00 62.94 291 ASP A CA 1
ATOM 2255 C C . ASP A 1 291 ? -36.296 4.727 9.685 1.00 62.94 291 ASP A C 1
ATOM 2257 O O . ASP A 1 291 ? -35.934 5.388 10.654 1.00 62.94 291 ASP A O 1
ATOM 2261 N N . LEU A 1 292 ? -36.381 5.231 8.449 1.00 65.00 292 LEU A N 1
ATOM 2262 C CA . LEU A 1 292 ? -36.196 6.653 8.136 1.00 65.00 292 LEU A CA 1
ATOM 2263 C C . LEU A 1 292 ? -37.488 7.440 8.361 1.00 65.00 292 LEU A C 1
ATOM 2265 O O . LEU A 1 292 ? -37.454 8.556 8.865 1.00 65.00 292 LEU A O 1
ATOM 2269 N N . TYR A 1 293 ? -38.626 6.829 8.030 1.00 61.28 293 TYR A N 1
ATOM 2270 C CA . TYR A 1 293 ? -39.933 7.469 8.063 1.00 61.28 293 TYR A CA 1
ATOM 2271 C C . TYR A 1 293 ? -40.933 6.610 8.837 1.00 61.28 293 TYR A C 1
ATOM 2273 O O . TYR A 1 293 ? -41.764 5.906 8.253 1.00 61.28 293 TYR A O 1
ATOM 2281 N N . LYS A 1 294 ? -40.849 6.652 10.171 1.00 53.25 294 LYS A N 1
ATOM 2282 C CA . LYS A 1 294 ? -41.874 6.037 11.023 1.00 53.25 294 LYS A CA 1
ATOM 2283 C C . LYS A 1 294 ? -43.229 6.667 10.661 1.00 53.25 294 LYS A C 1
ATOM 2285 O O . LYS A 1 294 ? -43.355 7.884 10.641 1.00 53.25 294 LYS A O 1
ATOM 2290 N N . ASP A 1 295 ? -44.200 5.829 10.304 1.00 56.41 295 ASP A N 1
ATOM 2291 C CA . ASP A 1 295 ? -45.592 6.198 9.991 1.00 56.41 295 ASP A CA 1
ATOM 2292 C C . ASP A 1 295 ? -45.876 6.913 8.648 1.00 56.41 295 ASP A C 1
ATOM 2294 O O . ASP A 1 295 ? -47.000 7.365 8.427 1.00 56.41 295 ASP A O 1
ATOM 2298 N N . SER A 1 296 ? -44.932 6.963 7.698 1.00 67.81 296 SER A N 1
ATOM 2299 C CA . SER A 1 296 ? -45.212 7.522 6.358 1.00 67.81 296 SER A CA 1
ATOM 2300 C C . SER A 1 296 ? -45.965 6.553 5.436 1.00 67.81 296 SER A C 1
ATOM 2302 O O . SER A 1 296 ? -45.590 5.388 5.284 1.00 67.81 296 SER A O 1
ATOM 2304 N N . ALA A 1 297 ? -47.030 7.047 4.796 1.00 78.25 297 ALA A N 1
ATOM 2305 C CA . ALA A 1 297 ? -47.832 6.290 3.836 1.00 78.25 297 ALA A CA 1
ATOM 2306 C C . ALA A 1 297 ? -47.122 6.153 2.468 1.00 78.25 297 ALA A C 1
ATOM 2308 O O . ALA A 1 297 ? -46.320 7.018 2.110 1.00 78.25 297 ALA A O 1
ATOM 2309 N N . PRO A 1 298 ? -47.412 5.096 1.680 1.00 85.50 298 PRO A N 1
ATOM 2310 C CA . PRO A 1 298 ? -46.939 4.994 0.301 1.00 85.50 298 PRO A CA 1
ATOM 2311 C C . PRO A 1 298 ? -47.432 6.166 -0.555 1.00 85.50 298 PRO A C 1
ATOM 2313 O O . PRO A 1 298 ? -48.571 6.606 -0.402 1.00 85.50 298 PRO A O 1
ATOM 2316 N N . VAL A 1 299 ? -46.595 6.630 -1.480 1.00 87.00 299 VAL A N 1
ATOM 2317 C CA . VAL A 1 299 ? -46.929 7.715 -2.413 1.00 87.00 299 VAL A CA 1
ATOM 2318 C C . VAL A 1 299 ? -47.380 7.109 -3.735 1.00 87.00 299 VAL A C 1
ATOM 2320 O O . VAL A 1 299 ? -46.634 6.330 -4.319 1.00 87.00 299 VAL A O 1
ATOM 2323 N N . SER A 1 300 ? -48.569 7.469 -4.213 1.00 88.19 300 SER A N 1
ATOM 2324 C CA . SER A 1 300 ? -49.104 7.032 -5.508 1.00 88.19 300 SER A CA 1
ATOM 2325 C C . SER A 1 300 ? -48.994 8.146 -6.550 1.00 88.19 300 SER A C 1
ATOM 2327 O O . SER A 1 300 ? -49.409 9.274 -6.292 1.00 88.19 300 SER A O 1
ATOM 2329 N N . LEU A 1 301 ? -48.432 7.826 -7.719 1.00 89.50 301 LEU A N 1
ATOM 2330 C CA . LEU A 1 301 ? -48.267 8.735 -8.850 1.00 89.50 301 LEU A CA 1
ATOM 2331 C C . LEU A 1 301 ? -48.995 8.181 -10.088 1.00 89.50 301 LEU A C 1
ATOM 2333 O O . LEU A 1 301 ? -48.693 7.060 -10.517 1.00 89.50 301 LEU A O 1
ATOM 2337 N N . PRO A 1 302 ? -49.923 8.937 -10.703 1.00 88.12 302 PRO A N 1
ATOM 2338 C CA . PRO A 1 302 ? -50.570 8.518 -11.942 1.00 88.12 302 PRO A CA 1
ATOM 2339 C C . PRO A 1 302 ? -49.575 8.533 -13.111 1.00 88.12 302 PRO A C 1
ATOM 2341 O O . PRO A 1 302 ? -48.835 9.498 -13.317 1.00 88.12 302 PRO A O 1
ATOM 2344 N N . LEU A 1 303 ? -49.567 7.461 -13.906 1.00 87.19 303 LEU A N 1
ATOM 2345 C CA . LEU A 1 303 ? -48.681 7.345 -15.063 1.00 87.19 303 LEU A CA 1
ATOM 2346 C C . LEU A 1 303 ? -49.197 8.189 -16.231 1.00 87.19 303 LEU A C 1
ATOM 2348 O O . LEU A 1 303 ? -50.343 8.048 -16.656 1.00 87.19 303 LEU A O 1
ATOM 2352 N N . THR A 1 304 ? -48.333 9.059 -16.748 1.00 85.12 304 THR A N 1
ATOM 2353 C CA . THR A 1 304 ? -48.559 9.857 -17.959 1.00 85.12 304 THR A CA 1
ATOM 2354 C C . THR A 1 304 ? -47.296 9.823 -18.833 1.00 85.12 304 THR A C 1
ATOM 2356 O O . THR A 1 304 ? -46.198 9.671 -18.286 1.00 85.12 304 THR A O 1
ATOM 2359 N N . PRO A 1 305 ? -47.402 9.878 -20.175 1.00 84.88 305 PRO A N 1
ATOM 2360 C CA . PRO A 1 305 ? -46.234 9.938 -21.061 1.00 84.88 305 PRO A CA 1
ATOM 2361 C C . PRO A 1 305 ? -45.393 11.205 -20.856 1.00 84.88 305 PRO A C 1
ATOM 2363 O O . PRO A 1 305 ? -45.917 12.245 -20.453 1.00 84.88 305 PRO A O 1
ATOM 2366 N N . GLY A 1 306 ? -44.101 11.134 -21.185 1.00 86.12 306 GLY A N 1
ATOM 2367 C CA . GLY A 1 306 ? -43.197 12.289 -21.143 1.00 86.12 306 GLY A CA 1
ATOM 2368 C C . GLY A 1 306 ? -42.855 12.743 -19.721 1.00 86.12 306 GLY A C 1
ATOM 2369 O O . GLY A 1 306 ? -42.779 13.940 -19.440 1.00 86.12 306 GLY A O 1
ATOM 2370 N N . LYS A 1 307 ? -42.698 11.798 -18.792 1.00 90.56 307 LYS A N 1
ATOM 2371 C CA . LYS A 1 307 ? -42.356 12.080 -17.393 1.00 90.56 307 LYS A CA 1
ATOM 2372 C C . LYS A 1 307 ? -41.069 11.377 -17.001 1.00 90.56 307 LYS A C 1
ATOM 2374 O O . LYS A 1 307 ? -40.909 10.193 -17.266 1.00 90.56 307 LYS A O 1
ATOM 2379 N N . LEU A 1 308 ? -40.203 12.070 -16.277 1.00 94.00 308 LEU A N 1
ATOM 2380 C CA . LEU A 1 308 ? -39.014 11.505 -15.658 1.00 94.00 308 LEU A CA 1
ATOM 2381 C C . LEU A 1 308 ? -39.145 11.574 -14.138 1.00 94.00 308 LEU A C 1
ATOM 2383 O O . LEU A 1 308 ? -39.183 12.655 -13.559 1.00 94.00 308 LEU A O 1
ATOM 2387 N N . LEU A 1 309 ? -39.180 10.417 -13.487 1.00 94.44 309 LEU A N 1
ATOM 2388 C CA . LEU A 1 309 ? -39.124 10.316 -12.034 1.00 94.44 309 LEU A CA 1
ATOM 2389 C C . LEU A 1 309 ? -37.675 10.120 -11.585 1.00 94.44 309 LEU A C 1
ATOM 2391 O O . LEU A 1 309 ? -37.016 9.180 -12.023 1.00 94.44 309 LEU A O 1
ATOM 2395 N N . VAL A 1 310 ? -37.204 10.958 -10.667 1.00 94.62 310 VAL A N 1
ATOM 2396 C CA . VAL A 1 310 ? -35.919 10.801 -9.976 1.00 94.62 310 VAL A CA 1
ATOM 2397 C C . VAL A 1 310 ? -36.195 10.581 -8.495 1.00 94.62 310 VAL A C 1
ATOM 2399 O O . VAL A 1 310 ? -36.814 11.431 -7.865 1.00 94.62 310 VAL A O 1
ATOM 2402 N N . TYR A 1 311 ? -35.744 9.472 -7.911 1.00 94.31 311 TYR A N 1
ATOM 2403 C CA . TYR A 1 311 ? -35.957 9.207 -6.482 1.00 94.31 311 TYR A CA 1
ATOM 2404 C C . TYR A 1 311 ? -34.766 8.536 -5.794 1.00 94.31 311 TYR A C 1
ATOM 2406 O O . TYR A 1 311 ? -33.939 7.887 -6.440 1.00 94.31 311 TYR A O 1
ATOM 2414 N N . ARG A 1 312 ? -34.694 8.695 -4.466 1.00 90.69 312 ARG A N 1
ATOM 2415 C CA . ARG A 1 312 ? -33.731 8.051 -3.560 1.00 90.69 312 ARG A CA 1
ATOM 2416 C C . ARG A 1 312 ? -34.081 6.578 -3.389 1.00 90.69 312 ARG A C 1
ATOM 2418 O O . ARG A 1 312 ? -34.874 6.210 -2.521 1.00 90.69 312 ARG A O 1
ATOM 2425 N N . CYS A 1 313 ? -33.488 5.717 -4.212 1.00 87.00 313 CYS A N 1
ATOM 2426 C CA . CYS A 1 313 ? -33.743 4.276 -4.158 1.00 87.00 313 CYS A CA 1
ATOM 2427 C C . CYS A 1 313 ? -33.121 3.582 -2.933 1.00 87.00 313 CYS A C 1
ATOM 2429 O O . CYS A 1 313 ? -33.372 2.407 -2.706 1.00 87.00 313 CYS A O 1
ATOM 2431 N N . ASP A 1 314 ? -32.325 4.291 -2.130 1.00 82.00 314 ASP A N 1
ATOM 2432 C CA . ASP A 1 314 ? -31.864 3.861 -0.803 1.00 82.00 314 ASP A CA 1
ATOM 2433 C C . ASP A 1 314 ? -32.815 4.282 0.342 1.00 82.00 314 ASP A C 1
ATOM 2435 O O . ASP A 1 314 ? -32.651 3.838 1.487 1.00 82.00 314 ASP A O 1
ATOM 2439 N N . TRP A 1 315 ? -33.805 5.134 0.047 1.00 84.94 315 TRP A N 1
ATOM 2440 C CA . TRP A 1 315 ? -34.858 5.581 0.970 1.00 84.94 315 TRP A CA 1
ATOM 2441 C C . TRP A 1 315 ? -36.231 5.015 0.629 1.00 84.94 315 TRP A C 1
ATOM 2443 O O . TRP A 1 315 ? -37.086 4.930 1.509 1.00 84.94 315 TRP A O 1
ATOM 2453 N N . MET A 1 316 ? -36.479 4.681 -0.636 1.00 86.88 316 MET A N 1
ATOM 2454 C CA . MET A 1 316 ? -37.788 4.245 -1.105 1.00 86.88 316 MET A CA 1
ATOM 2455 C C . MET A 1 316 ? -37.650 3.110 -2.114 1.00 86.88 316 MET A C 1
ATOM 2457 O O . MET A 1 316 ? -36.794 3.153 -2.993 1.00 86.88 316 MET A O 1
ATOM 2461 N N . SER A 1 317 ? -38.527 2.116 -2.001 1.00 86.00 317 SER A N 1
ATOM 2462 C CA . SER A 1 317 ? -38.741 1.104 -3.041 1.00 86.00 317 SER A CA 1
ATOM 2463 C C . SER A 1 317 ? -39.866 1.572 -3.960 1.00 86.00 317 SER A C 1
ATOM 2465 O O . SER A 1 317 ? -40.606 2.492 -3.604 1.00 86.00 317 SER A O 1
ATOM 2467 N N . TYR A 1 318 ? -40.034 0.953 -5.124 1.00 89.00 318 TYR A N 1
ATOM 2468 C CA . TYR A 1 318 ? -41.092 1.327 -6.060 1.00 89.00 318 TYR A CA 1
ATOM 2469 C C . TYR A 1 318 ? -41.882 0.120 -6.567 1.00 89.00 318 TYR A C 1
ATOM 2471 O O . TYR A 1 318 ? -41.439 -1.025 -6.486 1.00 89.00 318 TYR A O 1
ATOM 2479 N N . CYS A 1 319 ? -43.076 0.384 -7.081 1.00 89.62 319 CYS A N 1
ATOM 2480 C CA . CYS A 1 319 ? -43.914 -0.561 -7.804 1.00 89.62 319 CYS A CA 1
ATOM 2481 C C . CYS A 1 319 ? -44.457 0.142 -9.048 1.00 89.62 319 CYS A C 1
ATOM 2483 O O . CYS A 1 319 ? -45.017 1.231 -8.936 1.00 89.62 319 CYS A O 1
ATOM 2485 N N . TYR A 1 320 ? -44.286 -0.467 -10.219 1.00 89.56 320 TYR A N 1
ATOM 2486 C CA . TYR A 1 320 ? -44.668 0.112 -11.505 1.00 89.56 320 TYR A CA 1
ATOM 2487 C C . TYR A 1 320 ? -45.744 -0.743 -12.184 1.00 89.56 320 TYR A C 1
ATOM 2489 O O . TYR A 1 320 ? -45.520 -1.921 -12.460 1.00 89.56 320 TYR A O 1
ATOM 2497 N N . LYS A 1 321 ? -46.927 -0.158 -12.423 1.00 88.38 321 LYS A N 1
ATOM 2498 C CA . LYS A 1 321 ? -48.100 -0.836 -13.004 1.00 88.38 321 LYS A CA 1
ATOM 2499 C C . LYS A 1 321 ? -48.699 -0.024 -14.162 1.00 88.38 321 LYS A C 1
ATOM 2501 O O . LYS A 1 321 ? -49.710 0.661 -13.972 1.00 88.38 321 LYS A O 1
ATOM 2506 N N . PRO A 1 322 ? -48.089 -0.064 -15.356 1.00 88.62 322 PRO A N 1
ATOM 2507 C CA . PRO A 1 322 ? -48.596 0.650 -16.522 1.00 88.62 322 PRO A CA 1
ATOM 2508 C C . PRO A 1 322 ? -49.793 -0.044 -17.179 1.00 88.62 322 PRO A C 1
ATOM 2510 O O . PRO A 1 322 ? -49.987 -1.254 -17.062 1.00 88.62 322 PRO A O 1
ATOM 2513 N N . LEU A 1 323 ? -50.587 0.744 -17.905 1.00 83.81 323 LEU A N 1
ATOM 2514 C CA . LEU A 1 323 ? -51.679 0.286 -18.759 1.00 83.81 323 LEU A CA 1
ATOM 2515 C C . LEU A 1 323 ? -51.331 0.486 -20.240 1.00 83.81 323 LEU A C 1
ATOM 2517 O O . LEU A 1 323 ? -50.834 1.540 -20.643 1.00 83.81 323 LEU A O 1
ATOM 2521 N N . GLY A 1 324 ? -51.701 -0.501 -21.058 1.00 78.06 324 GLY A N 1
ATOM 2522 C CA . GLY A 1 324 ? -51.586 -0.472 -22.517 1.00 78.06 324 GLY A CA 1
ATOM 2523 C C . GLY A 1 324 ? -50.364 -1.211 -23.066 1.00 78.06 324 GLY A C 1
ATOM 2524 O O . GLY A 1 324 ? -49.284 -1.172 -22.489 1.00 78.06 324 GLY A O 1
ATOM 2525 N N . ASP A 1 325 ? -50.545 -1.832 -24.232 1.00 76.31 325 ASP A N 1
ATOM 2526 C CA . ASP A 1 325 ? -49.561 -2.735 -24.856 1.00 76.31 325 ASP A CA 1
ATOM 2527 C C . ASP A 1 325 ? -48.315 -2.023 -25.423 1.00 76.31 325 ASP A C 1
ATOM 2529 O O . ASP A 1 325 ? -47.355 -2.675 -25.814 1.00 76.31 325 ASP A O 1
ATOM 2533 N N . ASN A 1 326 ? -48.311 -0.686 -25.435 1.00 81.75 326 ASN A N 1
ATOM 2534 C CA . ASN A 1 326 ? -47.200 0.146 -25.913 1.00 81.75 326 ASN A CA 1
ATOM 2535 C C . ASN A 1 326 ? -46.432 0.817 -24.759 1.00 81.75 326 ASN A C 1
ATOM 2537 O O . ASN A 1 326 ? -45.680 1.759 -24.992 1.00 81.75 326 ASN A O 1
ATOM 2541 N N . ALA A 1 327 ? -46.674 0.417 -23.506 1.00 87.31 327 ALA A N 1
ATOM 2542 C CA . ALA A 1 327 ? -46.026 1.056 -22.368 1.00 87.31 327 ALA A CA 1
ATOM 2543 C C . ALA A 1 327 ? -44.512 0.792 -22.379 1.00 87.31 327 ALA A C 1
ATOM 2545 O O . ALA A 1 327 ? -44.082 -0.356 -22.365 1.00 87.31 327 ALA A O 1
ATOM 2546 N N . VAL A 1 328 ? -43.703 1.848 -22.385 1.00 90.50 328 VAL A N 1
ATOM 2547 C CA . VAL A 1 328 ? -42.239 1.741 -22.408 1.00 90.50 328 VAL A CA 1
ATOM 2548 C C . VAL A 1 328 ? -41.646 2.693 -21.385 1.00 90.50 328 VAL A C 1
ATOM 2550 O O . VAL A 1 328 ? -42.004 3.874 -21.331 1.00 90.50 328 VAL A O 1
ATOM 2553 N N . SER A 1 329 ? -40.708 2.185 -20.586 1.00 91.75 329 SER A N 1
ATOM 2554 C CA . SER A 1 329 ? -39.902 3.008 -19.688 1.00 91.75 329 SER A CA 1
ATOM 2555 C C . SER A 1 329 ? -38.413 2.714 -19.828 1.00 91.75 329 SER A C 1
ATOM 2557 O O . SER A 1 329 ? -38.005 1.596 -20.145 1.00 91.75 329 SER A O 1
ATOM 2559 N N . LEU A 1 330 ? -37.601 3.748 -19.610 1.00 91.62 330 LEU A N 1
ATOM 2560 C CA . LEU A 1 330 ? -36.147 3.677 -19.584 1.00 91.62 330 LEU A CA 1
ATOM 2561 C C . LEU A 1 330 ? -35.653 4.021 -18.178 1.00 91.62 330 LEU A C 1
ATOM 2563 O O . LEU A 1 330 ? -35.804 5.152 -17.712 1.00 91.62 330 LEU A O 1
ATOM 2567 N N . THR A 1 331 ? -35.048 3.043 -17.511 1.00 91.25 331 THR A N 1
ATOM 2568 C CA . THR A 1 331 ? -34.593 3.149 -16.124 1.00 91.25 331 THR A CA 1
ATOM 2569 C C . THR A 1 331 ? -33.071 3.125 -16.028 1.00 91.25 331 THR A C 1
ATOM 2571 O O . THR A 1 331 ? -32.407 2.317 -16.670 1.00 91.25 331 THR A O 1
ATOM 2574 N N . THR A 1 332 ? -32.489 3.984 -15.191 1.00 90.44 332 THR A N 1
ATOM 2575 C CA . THR A 1 332 ? -31.056 3.950 -14.861 1.00 90.44 332 THR A CA 1
ATOM 2576 C C . THR A 1 332 ? -30.831 4.274 -13.389 1.00 90.44 332 THR A C 1
ATOM 2578 O O . THR A 1 332 ? -31.593 5.021 -12.783 1.00 90.44 332 THR A O 1
ATOM 2581 N N . TRP A 1 333 ? -29.742 3.762 -12.819 1.00 91.31 333 TRP A N 1
ATOM 2582 C CA . TRP A 1 333 ? -29.366 4.013 -11.426 1.00 91.31 333 TRP A CA 1
ATOM 2583 C C . TRP A 1 333 ? -28.068 4.802 -11.341 1.00 91.31 333 TRP A C 1
ATOM 2585 O O . TRP A 1 333 ? -27.114 4.474 -12.048 1.00 91.31 333 TRP A O 1
ATOM 2595 N N . VAL A 1 334 ? -28.022 5.793 -10.453 1.00 85.94 334 VAL A N 1
ATOM 2596 C CA . VAL A 1 334 ? -26.798 6.499 -10.051 1.00 85.94 334 VAL A CA 1
ATOM 2597 C C . VAL A 1 334 ? -26.199 5.779 -8.851 1.00 85.94 334 VAL A C 1
ATOM 2599 O O . VAL A 1 334 ? -26.908 5.472 -7.886 1.00 85.94 334 VAL A O 1
ATOM 2602 N N . VAL A 1 335 ? -24.900 5.503 -8.927 1.00 80.88 335 VAL A N 1
ATOM 2603 C CA . VAL A 1 335 ? -24.175 4.698 -7.943 1.00 80.88 335 VAL A CA 1
ATOM 2604 C C . VAL A 1 335 ? -23.161 5.517 -7.144 1.00 80.88 335 VAL A C 1
ATOM 2606 O O . VAL A 1 335 ? -22.591 6.482 -7.652 1.00 80.88 335 VAL A O 1
ATOM 2609 N N . ASP A 1 336 ? -22.945 5.111 -5.894 1.00 71.62 336 ASP A N 1
ATOM 2610 C CA . ASP A 1 336 ? -21.960 5.653 -4.958 1.00 71.62 336 ASP A CA 1
ATOM 2611 C C . ASP A 1 336 ? -20.815 4.652 -4.732 1.00 71.62 336 ASP A C 1
ATOM 2613 O O . ASP A 1 336 ? -21.010 3.592 -4.131 1.00 71.62 336 ASP A O 1
ATOM 2617 N N . GLU A 1 337 ? -19.610 4.980 -5.204 1.00 54.00 337 GLU A N 1
ATOM 2618 C CA . GLU A 1 337 ? -18.415 4.151 -4.984 1.00 54.00 337 GLU A CA 1
ATOM 2619 C C . GLU A 1 337 ? -17.886 4.227 -3.548 1.00 54.00 337 GLU A C 1
ATOM 2621 O O . GLU A 1 337 ? -17.212 3.296 -3.110 1.00 54.00 337 GLU A O 1
ATOM 2626 N N . SER A 1 338 ? -18.210 5.285 -2.795 1.00 45.97 338 SER A N 1
ATOM 2627 C CA . SER A 1 338 ? -17.752 5.479 -1.412 1.00 45.97 338 SER A CA 1
ATOM 2628 C C . SER A 1 338 ? -18.526 4.649 -0.384 1.00 45.97 338 SER A C 1
ATOM 2630 O O . SER A 1 338 ? -17.981 4.336 0.670 1.00 45.97 338 SER A O 1
ATOM 2632 N N . ALA A 1 339 ? -19.734 4.172 -0.720 1.00 44.22 339 ALA A N 1
ATOM 2633 C CA . ALA A 1 339 ? -20.525 3.228 0.088 1.00 44.22 339 ALA A CA 1
ATOM 2634 C C . ALA A 1 339 ? -19.914 1.808 0.181 1.00 44.22 339 ALA A C 1
ATOM 2636 O O . ALA A 1 339 ? -20.568 0.851 0.614 1.00 44.22 339 ALA A O 1
ATOM 2637 N N . THR A 1 340 ? -18.661 1.651 -0.238 1.00 43.62 340 THR A N 1
ATOM 2638 C CA . THR A 1 340 ? -17.898 0.415 -0.151 1.00 43.62 340 THR A CA 1
ATOM 2639 C C . THR A 1 340 ? -17.102 0.389 1.165 1.00 43.62 340 THR A C 1
ATOM 2641 O O . THR A 1 340 ? -16.355 1.305 1.495 1.00 43.62 340 THR A O 1
ATOM 2644 N N . LEU A 1 341 ? -17.198 -0.715 1.924 1.00 42.31 341 LEU A N 1
ATOM 2645 C CA . LEU A 1 341 ? -15.983 -1.217 2.588 1.00 42.31 341 LEU A CA 1
ATOM 2646 C C . LEU A 1 341 ? -14.940 -1.393 1.474 1.00 42.31 341 LEU A C 1
ATOM 2648 O O . LEU A 1 341 ? -15.373 -1.802 0.397 1.00 42.31 341 LEU A O 1
ATOM 2652 N N . PRO A 1 342 ? -13.635 -1.123 1.689 1.00 37.50 342 PRO A N 1
ATOM 2653 C CA . PRO A 1 342 ? -12.633 -1.148 0.622 1.00 37.50 342 PRO A CA 1
ATOM 2654 C C . PRO A 1 342 ? -12.860 -2.349 -0.291 1.00 37.50 342 PRO A C 1
ATOM 2656 O O . PRO A 1 342 ? -12.960 -3.479 0.188 1.00 37.50 342 PRO A O 1
ATOM 2659 N N . ASP A 1 343 ? -13.058 -2.040 -1.569 1.00 39.69 343 ASP A N 1
ATOM 2660 C CA . ASP A 1 343 ? -13.648 -2.898 -2.586 1.00 39.69 343 ASP A CA 1
ATOM 2661 C C . ASP A 1 343 ? -13.037 -4.311 -2.558 1.00 39.69 343 ASP A C 1
ATOM 2663 O O . ASP A 1 343 ? -11.954 -4.554 -3.083 1.00 39.69 343 ASP A O 1
ATOM 2667 N N . LEU A 1 344 ? -13.714 -5.269 -1.920 1.00 41.06 344 LEU A N 1
ATOM 2668 C CA . LEU A 1 344 ? -13.405 -6.693 -2.068 1.00 41.06 344 LEU A CA 1
ATOM 2669 C C . LEU A 1 344 ? -14.408 -7.288 -3.048 1.00 41.06 344 LEU A C 1
ATOM 2671 O O . LEU A 1 344 ? -15.258 -8.109 -2.711 1.00 41.06 344 LEU A O 1
ATOM 2675 N N . ASN A 1 345 ? -14.311 -6.824 -4.293 1.00 39.34 345 ASN A N 1
ATOM 2676 C CA . ASN A 1 345 ? -14.986 -7.434 -5.423 1.00 39.34 345 ASN A CA 1
ATOM 2677 C C . ASN A 1 345 ? -14.172 -8.643 -5.901 1.00 39.34 345 ASN A C 1
ATOM 2679 O O . ASN A 1 345 ? -13.301 -8.515 -6.756 1.00 39.34 345 ASN A O 1
ATOM 2683 N N . LEU A 1 346 ? -14.441 -9.818 -5.329 1.00 38.91 346 LEU A N 1
ATOM 2684 C CA . LEU A 1 346 ? -13.728 -11.058 -5.662 1.00 38.91 346 LEU A CA 1
ATOM 2685 C C . LEU A 1 346 ? -13.913 -11.495 -7.131 1.00 38.91 346 LEU A C 1
ATOM 2687 O O . LEU A 1 346 ? -13.040 -12.178 -7.660 1.00 38.91 346 LEU A O 1
ATOM 2691 N N . ALA A 1 347 ? -15.004 -11.080 -7.791 1.00 35.78 347 ALA A N 1
ATOM 2692 C CA . ALA A 1 347 ? -15.329 -11.439 -9.178 1.00 35.78 347 ALA A CA 1
ATOM 2693 C C . ALA A 1 347 ? -14.717 -10.489 -10.230 1.00 35.78 347 ALA A C 1
ATOM 2695 O O . ALA A 1 347 ? -14.466 -10.904 -11.357 1.00 35.78 347 ALA A O 1
ATOM 2696 N N . TYR A 1 348 ? -14.433 -9.232 -9.859 1.00 36.50 348 TYR A N 1
ATOM 2697 C CA . TYR A 1 348 ? -13.699 -8.255 -10.686 1.00 36.50 348 TYR A CA 1
ATOM 2698 C C . TYR A 1 348 ? -12.347 -7.905 -10.070 1.00 36.50 348 TYR A C 1
ATOM 2700 O O . TYR A 1 348 ? -11.888 -6.765 -10.144 1.00 36.50 348 TYR A O 1
ATOM 2708 N N . LEU A 1 349 ? -11.681 -8.897 -9.488 1.00 38.00 349 LEU A N 1
ATOM 2709 C CA . LEU A 1 349 ? -10.230 -8.882 -9.442 1.00 38.00 349 LEU A CA 1
ATOM 2710 C C . LEU A 1 349 ? -9.749 -8.941 -10.894 1.00 38.00 349 LEU A C 1
ATOM 2712 O O . LEU A 1 349 ? -9.393 -10.007 -11.395 1.00 38.00 349 LEU A O 1
ATOM 2716 N N . ASP A 1 350 ? -9.774 -7.801 -11.591 1.00 37.94 350 ASP A N 1
ATOM 2717 C CA . ASP A 1 350 ? -8.971 -7.667 -12.788 1.00 37.94 350 ASP A CA 1
ATOM 2718 C C . ASP A 1 350 ? -7.538 -7.803 -12.297 1.00 37.94 350 ASP A C 1
ATOM 2720 O O . ASP A 1 350 ? -6.963 -6.912 -11.670 1.00 37.94 350 ASP A O 1
ATOM 2724 N N . VAL A 1 351 ? -6.985 -8.993 -12.504 1.00 35.41 351 VAL A N 1
ATOM 2725 C CA . VAL A 1 351 ? -5.626 -9.346 -12.112 1.00 35.41 351 VAL A CA 1
ATOM 2726 C C . VAL A 1 351 ? -4.632 -8.327 -12.710 1.00 35.41 351 VAL A C 1
ATOM 2728 O O . VAL A 1 351 ? -3.560 -8.125 -12.121 1.00 35.41 351 VAL A O 1
ATOM 2731 N N . GLY A 1 352 ? -5.059 -7.620 -13.775 1.00 33.78 352 GLY A N 1
ATOM 2732 C CA . GLY A 1 352 ? -4.401 -6.507 -14.444 1.00 33.78 352 GLY A CA 1
ATOM 2733 C C . GLY A 1 352 ? -4.554 -5.104 -13.825 1.00 33.78 352 GLY A C 1
ATOM 2734 O O . GLY A 1 352 ? -3.691 -4.272 -14.118 1.00 33.78 352 GLY A O 1
ATOM 2735 N N . ASP A 1 353 ? -5.529 -4.806 -12.944 1.00 41.50 353 ASP A N 1
ATOM 2736 C CA . ASP A 1 353 ? -5.530 -3.543 -12.173 1.00 41.50 353 ASP A CA 1
ATOM 2737 C C . ASP A 1 353 ? -4.587 -3.657 -10.967 1.00 41.50 353 ASP A C 1
ATOM 2739 O O . ASP A 1 353 ? -4.908 -4.029 -9.830 1.00 41.50 353 ASP A O 1
ATOM 2743 N N . ILE A 1 354 ? -3.349 -3.292 -11.261 1.00 48.62 354 ILE A N 1
ATOM 2744 C CA . ILE A 1 354 ? -2.214 -3.264 -10.353 1.00 48.62 354 ILE A CA 1
ATOM 2745 C C . ILE A 1 354 ? -2.476 -2.424 -9.086 1.00 48.62 354 ILE A C 1
ATOM 2747 O O . ILE A 1 354 ? -1.911 -2.710 -8.017 1.00 48.62 354 ILE A O 1
ATOM 2751 N N . GLN A 1 355 ? -3.307 -1.384 -9.179 1.00 45.81 355 GLN A N 1
ATOM 2752 C CA . GLN A 1 355 ? -3.561 -0.462 -8.082 1.00 45.81 355 GLN A CA 1
ATOM 2753 C C . GLN A 1 355 ? -4.492 -1.096 -7.042 1.00 45.81 355 GLN A C 1
ATOM 2755 O O . GLN A 1 355 ? -4.159 -1.029 -5.852 1.00 45.81 355 GLN A O 1
ATOM 2760 N N . GLN A 1 356 ? -5.551 -1.782 -7.475 1.00 49.88 356 GLN A N 1
ATOM 2761 C CA . GLN A 1 356 ? -6.481 -2.515 -6.605 1.00 49.88 356 GLN A CA 1
ATOM 2762 C C . GLN A 1 356 ? -5.818 -3.751 -5.973 1.00 49.88 356 GLN A C 1
ATOM 2764 O O . GLN A 1 356 ? -5.888 -3.968 -4.762 1.00 49.88 356 GLN A O 1
ATOM 2769 N N . LYS A 1 357 ? -5.030 -4.501 -6.758 1.00 47.38 357 LYS A N 1
ATOM 2770 C CA . LYS A 1 357 ? -4.235 -5.652 -6.282 1.00 47.38 357 LYS A CA 1
ATOM 2771 C C . LYS A 1 357 ? -3.266 -5.285 -5.151 1.00 47.38 357 LYS A C 1
ATOM 2773 O O . LYS A 1 357 ? -3.068 -6.063 -4.218 1.00 47.38 357 LYS A O 1
ATOM 2778 N N . SER A 1 358 ? -2.661 -4.097 -5.220 1.00 47.75 358 SER A N 1
ATOM 2779 C CA . SER A 1 358 ? -1.725 -3.606 -4.196 1.00 47.75 358 SER A CA 1
ATOM 2780 C C . SER A 1 358 ? -2.438 -3.147 -2.917 1.00 47.75 358 SER A C 1
ATOM 2782 O O . SER A 1 358 ? -1.920 -3.350 -1.821 1.00 47.75 358 SER A O 1
ATOM 2784 N N . GLU A 1 359 ? -3.632 -2.562 -3.027 1.00 50.72 359 GLU A N 1
ATOM 2785 C CA . GLU A 1 359 ? -4.466 -2.209 -1.866 1.00 50.72 359 GLU A CA 1
ATOM 2786 C C . GLU A 1 359 ? -4.896 -3.455 -1.089 1.00 50.72 359 GLU A C 1
ATOM 2788 O O . GLU A 1 359 ? -4.690 -3.531 0.123 1.00 50.72 359 GLU A O 1
ATOM 2793 N N . MET A 1 360 ? -5.373 -4.480 -1.796 1.00 50.56 360 MET A N 1
ATOM 2794 C CA . MET A 1 360 ? -5.891 -5.712 -1.193 1.00 50.56 360 MET A CA 1
ATOM 2795 C C . MET A 1 360 ? -4.833 -6.554 -0.477 1.00 50.56 360 MET A C 1
ATOM 2797 O O . MET A 1 360 ? -5.112 -7.196 0.531 1.00 50.56 360 MET A O 1
ATOM 2801 N N . MET A 1 361 ? -3.591 -6.535 -0.952 1.00 47.31 361 MET A N 1
ATOM 2802 C CA . MET A 1 361 ? -2.477 -7.279 -0.355 1.00 47.31 361 MET A CA 1
ATOM 2803 C C . MET A 1 361 ? -1.918 -6.619 0.927 1.00 47.31 361 MET A C 1
ATOM 2805 O O . MET A 1 361 ? -0.842 -6.982 1.409 1.00 47.31 361 MET A O 1
ATOM 2809 N N . GLY A 1 362 ? -2.623 -5.618 1.471 1.00 47.62 362 GLY A N 1
ATOM 2810 C CA . GLY A 1 362 ? -2.177 -4.825 2.616 1.00 47.62 362 GLY A CA 1
ATOM 2811 C C . GLY A 1 362 ? -0.981 -3.924 2.288 1.00 47.62 362 GLY A C 1
ATOM 2812 O O . GLY A 1 362 ? -0.223 -3.555 3.187 1.00 47.62 362 GLY A O 1
ATOM 2813 N N . ILE A 1 363 ? -0.776 -3.589 1.003 1.00 50.09 363 ILE A N 1
ATOM 2814 C CA . ILE A 1 363 ? 0.402 -2.857 0.496 1.00 50.09 363 ILE A CA 1
ATOM 2815 C C . ILE A 1 363 ? 0.143 -1.352 0.361 1.00 50.09 363 ILE A C 1
ATOM 2817 O O . ILE A 1 363 ? 0.836 -0.699 -0.406 1.00 50.09 363 ILE A O 1
ATOM 2821 N N . ARG A 1 364 ? -0.809 -0.734 1.071 1.00 48.09 364 ARG A N 1
ATOM 2822 C CA . ARG A 1 364 ? -0.997 0.724 0.927 1.00 48.09 364 ARG A CA 1
ATOM 2823 C C . ARG A 1 364 ? -0.699 1.554 2.154 1.00 48.09 364 ARG A C 1
ATOM 2825 O O . ARG A 1 364 ? -1.580 2.010 2.866 1.00 48.09 364 ARG A O 1
ATOM 2832 N N . VAL A 1 365 ? 0.597 1.826 2.276 1.00 62.72 365 VAL A N 1
ATOM 2833 C CA . VAL A 1 365 ? 1.129 3.132 2.659 1.00 62.72 365 VAL A CA 1
ATOM 2834 C C . VAL A 1 365 ? 2.255 3.402 1.644 1.00 62.72 365 VAL A C 1
ATOM 2836 O O . VAL A 1 365 ? 3.383 3.007 1.891 1.00 62.72 365 VAL A O 1
ATOM 2839 N N . GLY A 1 366 ? 1.982 3.924 0.441 1.00 72.62 366 GLY A N 1
ATOM 2840 C CA . GLY A 1 366 ? 3.032 4.187 -0.566 1.00 72.62 366 GLY A CA 1
ATOM 2841 C C . GLY A 1 366 ? 2.561 4.246 -2.029 1.00 72.62 366 GLY A C 1
ATOM 2842 O O . GLY A 1 366 ? 1.400 3.943 -2.308 1.00 72.62 366 GLY A O 1
ATOM 2843 N N . PRO A 1 367 ? 3.428 4.659 -2.982 1.00 78.25 367 PRO A N 1
ATOM 2844 C CA . PRO A 1 367 ? 3.060 4.810 -4.389 1.00 78.25 367 PRO A CA 1
ATOM 2845 C C . PRO A 1 367 ? 2.699 3.469 -5.046 1.00 78.25 367 PRO A C 1
ATOM 2847 O O . PRO A 1 367 ? 3.378 2.467 -4.785 1.00 78.25 367 PRO A O 1
ATOM 2850 N N . PRO A 1 368 ? 1.683 3.431 -5.927 1.00 74.94 368 PRO A N 1
ATOM 2851 C CA . PRO A 1 368 ? 1.245 2.195 -6.563 1.00 74.94 368 PRO A CA 1
ATOM 2852 C C . PRO A 1 368 ? 2.339 1.604 -7.453 1.00 74.94 368 PRO A C 1
ATOM 2854 O O . PRO A 1 368 ? 3.306 2.279 -7.824 1.00 74.94 368 PRO A O 1
ATOM 2857 N N . MET A 1 369 ? 2.177 0.329 -7.805 1.00 75.31 369 MET A N 1
ATOM 2858 C CA . MET A 1 369 ? 3.063 -0.290 -8.780 1.00 75.31 369 MET A CA 1
ATOM 2859 C C . MET A 1 369 ? 2.903 0.405 -10.146 1.00 75.31 369 MET A C 1
ATOM 2861 O O . MET A 1 369 ? 1.779 0.604 -10.609 1.00 75.31 369 MET A O 1
ATOM 2865 N N . PRO A 1 370 ? 4.015 0.807 -10.784 1.00 74.81 370 PRO A N 1
ATOM 2866 C CA . PRO A 1 370 ? 3.968 1.502 -12.056 1.00 74.81 370 PRO A CA 1
ATOM 2867 C C . PRO A 1 370 ? 3.497 0.587 -13.191 1.00 74.81 370 PRO A C 1
ATOM 2869 O O . PRO A 1 370 ? 3.948 -0.550 -13.309 1.00 74.81 370 PRO A O 1
ATOM 2872 N N . THR A 1 371 ? 2.622 1.119 -14.044 1.00 71.06 371 THR A N 1
ATOM 2873 C CA . THR A 1 371 ? 1.998 0.425 -15.181 1.00 71.06 371 THR A CA 1
ATOM 2874 C C . THR A 1 371 ? 2.806 0.581 -16.481 1.00 71.06 371 THR A C 1
ATOM 2876 O O . THR A 1 371 ? 3.564 1.539 -16.642 1.00 71.06 371 THR A O 1
ATOM 2879 N N . GLY A 1 372 ? 2.629 -0.337 -17.439 1.00 74.19 372 GLY A N 1
ATOM 2880 C CA . GLY A 1 372 ? 3.218 -0.274 -18.788 1.00 74.19 372 GLY A CA 1
ATOM 2881 C C . GLY A 1 372 ? 4.635 -0.854 -18.923 1.00 74.19 372 GLY A C 1
ATOM 2882 O O . GLY A 1 372 ? 5.195 -1.398 -17.975 1.00 74.19 372 GLY A O 1
ATOM 2883 N N . TYR A 1 373 ? 5.225 -0.728 -20.119 1.00 77.56 373 TYR A N 1
ATOM 2884 C CA . TYR A 1 373 ? 6.558 -1.257 -20.443 1.00 77.56 373 TYR A CA 1
ATOM 2885 C C . TYR A 1 373 ? 7.663 -0.588 -19.617 1.00 77.56 373 TYR A C 1
ATOM 2887 O O . TYR A 1 373 ? 7.852 0.634 -19.679 1.00 77.56 373 TYR A O 1
ATOM 2895 N N . ARG A 1 374 ? 8.413 -1.377 -18.843 1.00 86.12 374 ARG A N 1
ATOM 2896 C CA . ARG A 1 374 ? 9.474 -0.903 -17.942 1.00 86.12 374 ARG A CA 1
ATOM 2897 C C . ARG A 1 374 ? 10.725 -1.769 -18.039 1.00 86.12 374 ARG A C 1
ATOM 2899 O O . ARG A 1 374 ? 10.731 -2.848 -18.626 1.00 86.12 374 ARG A O 1
ATOM 2906 N N . MET A 1 375 ? 11.813 -1.256 -17.466 1.00 90.38 375 MET A N 1
ATOM 2907 C CA . MET A 1 375 ? 13.059 -2.004 -17.315 1.00 90.38 375 MET A CA 1
ATOM 2908 C C . MET A 1 375 ? 13.135 -2.573 -15.908 1.00 90.38 375 MET A C 1
ATOM 2910 O O . MET A 1 375 ? 13.251 -1.831 -14.931 1.00 90.38 375 MET A O 1
ATOM 2914 N N . HIS A 1 376 ? 13.087 -3.895 -15.819 1.00 93.25 376 HIS A N 1
ATOM 2915 C CA . HIS A 1 376 ? 13.121 -4.628 -14.567 1.00 93.25 376 HIS A CA 1
ATOM 2916 C C . HIS A 1 376 ? 14.548 -5.035 -14.232 1.00 93.25 376 HIS A C 1
ATOM 2918 O O . HIS A 1 376 ? 15.245 -5.636 -15.050 1.00 93.25 376 HIS A O 1
ATOM 2924 N N . ALA A 1 377 ? 14.973 -4.756 -13.007 1.00 94.94 377 ALA A N 1
ATOM 2925 C CA . ALA A 1 377 ? 16.137 -5.375 -12.406 1.00 94.94 377 ALA A CA 1
ATOM 2926 C C . ALA A 1 377 ? 15.758 -6.769 -11.912 1.00 94.94 377 ALA A C 1
ATOM 2928 O O . ALA A 1 377 ? 15.136 -6.915 -10.863 1.00 94.94 377 ALA A O 1
ATOM 2929 N N . MET A 1 378 ? 16.126 -7.801 -12.662 1.00 94.50 378 MET A N 1
ATOM 2930 C CA . MET A 1 378 ? 15.732 -9.179 -12.358 1.00 94.50 378 MET A CA 1
ATOM 2931 C C . MET A 1 378 ? 16.643 -9.815 -11.311 1.00 94.50 378 MET A C 1
ATOM 2933 O O . MET A 1 378 ? 16.195 -10.594 -10.475 1.00 94.50 378 MET A O 1
ATOM 2937 N N . ASN A 1 379 ? 17.936 -9.491 -11.349 1.00 95.56 379 ASN A N 1
ATOM 2938 C CA . ASN A 1 379 ? 18.890 -9.945 -10.346 1.00 95.56 379 ASN A CA 1
ATOM 2939 C C . ASN A 1 379 ? 20.065 -8.973 -10.216 1.00 95.56 379 ASN A C 1
ATOM 2941 O O . ASN A 1 379 ? 20.336 -8.185 -11.125 1.00 95.56 379 ASN A O 1
ATOM 2945 N N . MET A 1 380 ? 20.771 -9.041 -9.090 1.00 97.06 380 MET A N 1
ATOM 2946 C CA . MET A 1 380 ? 21.893 -8.167 -8.762 1.00 97.06 380 MET A CA 1
ATOM 2947 C C . MET A 1 380 ? 22.991 -8.953 -8.044 1.00 97.06 380 MET A C 1
ATOM 2949 O O . MET A 1 380 ? 22.712 -9.860 -7.260 1.00 97.06 380 MET A O 1
ATOM 2953 N N . HIS A 1 381 ? 24.247 -8.581 -8.273 1.00 97.56 381 HIS A N 1
ATOM 2954 C CA . HIS A 1 381 ? 25.410 -9.188 -7.628 1.00 97.56 381 HIS A CA 1
ATOM 2955 C C . HIS A 1 381 ? 26.485 -8.138 -7.371 1.00 97.56 381 HIS A C 1
ATOM 2957 O O . HIS A 1 381 ? 26.604 -7.159 -8.109 1.00 97.56 381 HIS A O 1
ATOM 2963 N N . CYS A 1 382 ? 27.286 -8.347 -6.333 1.00 97.44 382 CYS A N 1
ATOM 2964 C CA . CYS A 1 382 ? 28.399 -7.466 -6.016 1.00 97.44 382 CYS A CA 1
ATOM 2965 C C . CYS A 1 382 ? 29.523 -8.216 -5.301 1.00 97.44 382 CYS A C 1
ATOM 2967 O O . CYS A 1 382 ? 29.271 -9.146 -4.530 1.00 97.44 382 CYS A O 1
ATOM 2969 N N . ARG A 1 383 ? 30.750 -7.734 -5.503 1.00 96.94 383 ARG A N 1
ATOM 2970 C CA . ARG A 1 383 ? 31.929 -8.099 -4.718 1.00 96.94 383 ARG A CA 1
ATOM 2971 C C . ARG A 1 383 ? 32.582 -6.821 -4.208 1.00 96.94 383 ARG A C 1
ATOM 2973 O O . ARG A 1 383 ? 33.104 -6.039 -5.001 1.00 96.94 383 ARG A O 1
ATOM 2980 N N . ILE A 1 384 ? 32.494 -6.589 -2.903 1.00 95.44 384 ILE A N 1
ATOM 2981 C CA . ILE A 1 384 ? 32.876 -5.331 -2.248 1.00 95.44 384 ILE A CA 1
ATOM 2982 C C . ILE A 1 384 ? 33.726 -5.645 -0.999 1.00 95.44 384 ILE A C 1
ATOM 2984 O O . ILE A 1 384 ? 33.556 -6.714 -0.401 1.00 95.44 384 ILE A O 1
ATOM 2988 N N . PRO A 1 385 ? 34.658 -4.754 -0.610 1.00 91.94 385 PRO A N 1
ATOM 2989 C CA . PRO A 1 385 ? 35.449 -4.860 0.614 1.00 91.94 385 PRO A CA 1
ATOM 2990 C C . PRO A 1 385 ? 34.618 -5.183 1.862 1.00 91.94 385 PRO A C 1
ATOM 2992 O O . PRO A 1 385 ? 33.437 -4.848 1.949 1.00 91.94 385 PRO A O 1
ATOM 2995 N N . GLY A 1 386 ? 35.249 -5.832 2.845 1.00 85.44 386 GLY A N 1
ATOM 2996 C CA . GLY A 1 386 ? 34.566 -6.321 4.052 1.00 85.44 386 GLY A CA 1
ATOM 2997 C C . GLY A 1 386 ? 33.972 -7.730 3.916 1.00 85.44 386 GLY A C 1
ATOM 2998 O O . GLY A 1 386 ? 33.110 -8.103 4.707 1.00 85.44 386 GLY A O 1
ATOM 2999 N N . GLY A 1 387 ? 34.423 -8.517 2.930 1.00 87.50 387 GLY A N 1
ATOM 3000 C CA . GLY A 1 387 ? 33.976 -9.901 2.718 1.00 87.50 387 GLY A CA 1
ATOM 3001 C C . GLY A 1 387 ? 32.572 -10.015 2.117 1.00 87.50 387 GLY A C 1
ATOM 3002 O O . GLY A 1 387 ? 31.867 -10.991 2.365 1.00 87.50 387 GLY A O 1
ATOM 3003 N N . VAL A 1 388 ? 32.139 -9.005 1.358 1.00 92.94 388 VAL A N 1
ATOM 3004 C CA . VAL A 1 388 ? 30.794 -8.938 0.781 1.00 92.94 388 VAL A CA 1
ATOM 3005 C C . VAL A 1 388 ? 30.793 -9.536 -0.620 1.00 92.94 388 VAL A C 1
ATOM 3007 O O . VAL A 1 388 ? 31.318 -8.933 -1.554 1.00 92.94 388 VAL A O 1
ATOM 3010 N N . HIS A 1 389 ? 30.157 -10.701 -0.775 1.00 91.12 389 HIS A N 1
ATOM 3011 C CA . HIS A 1 389 ? 30.051 -11.443 -2.048 1.00 91.12 389 HIS A CA 1
ATOM 3012 C C . HIS A 1 389 ? 28.605 -11.622 -2.527 1.00 91.12 389 HIS A C 1
ATOM 3014 O O . HIS A 1 389 ? 28.316 -12.481 -3.354 1.00 91.12 389 HIS A O 1
ATOM 3020 N N . SER A 1 390 ? 27.662 -10.874 -1.958 1.00 89.00 390 SER A N 1
ATOM 3021 C CA . SER A 1 390 ? 26.256 -10.882 -2.366 1.00 89.00 390 SER A CA 1
ATOM 3022 C C . SER A 1 390 ? 25.565 -9.577 -1.978 1.00 89.00 390 SER A C 1
ATOM 3024 O O . SER A 1 390 ? 25.976 -8.899 -1.029 1.00 89.00 390 SER A O 1
ATOM 3026 N N . VAL A 1 391 ? 24.455 -9.259 -2.646 1.00 91.12 391 VAL A N 1
ATOM 3027 C CA . VAL A 1 391 ? 23.657 -8.065 -2.322 1.00 91.12 391 VAL A CA 1
ATOM 3028 C C . VAL A 1 391 ? 23.021 -8.121 -0.933 1.00 91.12 391 VAL A C 1
ATOM 3030 O O . VAL A 1 391 ? 22.861 -7.085 -0.296 1.00 91.12 391 VAL A O 1
ATOM 3033 N N . MET A 1 392 ? 22.731 -9.316 -0.407 1.00 85.50 392 MET A N 1
ATOM 3034 C CA . MET A 1 392 ? 22.214 -9.455 0.959 1.00 85.50 392 MET A CA 1
ATOM 3035 C C . MET A 1 392 ? 23.296 -9.173 2.004 1.00 85.50 392 MET A C 1
ATOM 3037 O O . MET A 1 392 ? 23.037 -8.444 2.956 1.00 85.50 392 MET A O 1
ATOM 3041 N N . SER A 1 393 ? 24.529 -9.655 1.800 1.00 86.06 393 SER A N 1
ATOM 3042 C CA . SER A 1 393 ? 25.659 -9.264 2.659 1.00 86.06 393 SER A CA 1
ATOM 3043 C C . SER A 1 393 ? 25.983 -7.770 2.550 1.00 86.06 393 SER A C 1
ATOM 3045 O O . SER A 1 393 ? 26.351 -7.155 3.547 1.00 86.06 393 SER A O 1
ATOM 3047 N N . LEU A 1 394 ? 25.787 -7.163 1.371 1.00 89.88 394 LEU A N 1
ATOM 3048 C CA . LEU A 1 394 ? 25.945 -5.720 1.184 1.00 89.88 394 LEU A CA 1
ATOM 3049 C C . LEU A 1 394 ? 24.876 -4.935 1.956 1.00 89.88 394 LEU A C 1
ATOM 3051 O O . LEU A 1 394 ? 25.189 -3.947 2.614 1.00 89.88 394 LEU A O 1
ATOM 3055 N N . SER A 1 395 ? 23.625 -5.404 1.930 1.00 86.50 395 SER A N 1
ATOM 3056 C CA . SER A 1 395 ? 22.545 -4.846 2.747 1.00 86.50 395 SER A CA 1
ATOM 3057 C C . SER A 1 395 ? 22.902 -4.885 4.234 1.00 86.50 395 SER A C 1
ATOM 3059 O O . SER A 1 395 ? 22.799 -3.862 4.906 1.00 86.50 395 SER A O 1
ATOM 3061 N N . SER A 1 396 ? 23.407 -6.018 4.737 1.00 82.19 396 SER A N 1
ATOM 3062 C CA . SER A 1 396 ? 23.863 -6.132 6.128 1.00 82.19 396 SER A CA 1
ATOM 3063 C C . SER A 1 396 ? 25.012 -5.176 6.462 1.00 82.19 396 SER A C 1
ATOM 3065 O O . SER A 1 396 ? 25.009 -4.603 7.548 1.00 82.19 396 SER A O 1
ATOM 3067 N N . LEU A 1 397 ? 25.958 -4.963 5.539 1.00 90.88 397 LEU A N 1
ATOM 3068 C CA . LEU A 1 397 ? 27.051 -3.996 5.702 1.00 90.88 397 LEU A CA 1
ATOM 3069 C C . LEU A 1 397 ? 26.505 -2.571 5.883 1.00 90.88 397 LEU A C 1
ATOM 3071 O O . LEU A 1 397 ? 26.903 -1.871 6.817 1.00 90.88 397 LEU A O 1
ATOM 3075 N N . PHE A 1 398 ? 25.569 -2.156 5.024 1.00 88.81 398 PHE A N 1
ATOM 3076 C CA . PHE A 1 398 ? 24.954 -0.829 5.098 1.00 88.81 398 PHE A CA 1
ATOM 3077 C C . PHE A 1 398 ? 24.091 -0.654 6.350 1.00 88.81 398 PHE A C 1
ATOM 3079 O O . PHE A 1 398 ? 24.271 0.319 7.077 1.00 88.81 398 PHE A O 1
ATOM 3086 N N . VAL A 1 399 ? 23.194 -1.603 6.634 1.00 81.81 399 VAL A N 1
ATOM 3087 C CA . VAL A 1 399 ? 22.302 -1.578 7.807 1.00 81.81 399 VAL A CA 1
ATOM 3088 C C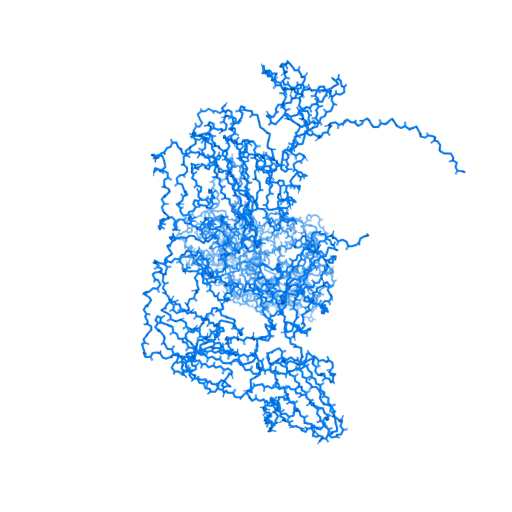 . VAL A 1 399 ? 23.095 -1.604 9.113 1.00 81.81 399 VAL A C 1
ATOM 3090 O O . VAL A 1 399 ? 22.759 -0.886 10.050 1.00 81.81 399 VAL A O 1
ATOM 3093 N N . GLY A 1 400 ? 24.168 -2.395 9.167 1.00 73.81 400 GLY A N 1
ATOM 3094 C CA . GLY A 1 400 ? 25.054 -2.484 10.325 1.00 73.81 400 GLY A CA 1
ATOM 3095 C C . GLY A 1 400 ? 25.984 -1.283 10.504 1.00 73.81 400 GLY A C 1
ATOM 3096 O O . GLY A 1 400 ? 26.727 -1.253 11.481 1.00 73.81 400 GLY A O 1
ATOM 3097 N N . GLY A 1 401 ? 25.980 -0.316 9.578 1.00 83.94 401 GLY A N 1
ATOM 3098 C CA . GLY A 1 401 ? 26.833 0.868 9.658 1.00 83.94 401 GLY A CA 1
ATOM 3099 C C . GLY A 1 401 ? 28.332 0.542 9.654 1.00 83.94 401 GLY A C 1
ATOM 3100 O O . GLY A 1 401 ? 29.106 1.156 10.385 1.00 83.94 401 GLY A O 1
ATOM 3101 N N . VAL A 1 402 ? 28.752 -0.446 8.862 1.00 86.50 402 VAL A N 1
ATOM 3102 C CA . VAL A 1 402 ? 30.138 -0.939 8.863 1.00 86.50 402 VAL A CA 1
ATOM 3103 C C . VAL A 1 402 ? 31.067 -0.005 8.075 1.00 86.50 402 VAL A C 1
ATOM 3105 O O . VAL A 1 402 ? 30.785 0.335 6.923 1.00 86.50 402 VAL A O 1
ATOM 3108 N N . ASP A 1 403 ? 32.193 0.369 8.695 1.00 92.56 403 ASP A N 1
ATOM 3109 C CA . ASP A 1 403 ? 33.337 1.055 8.070 1.00 92.56 403 ASP A CA 1
ATOM 3110 C C . ASP A 1 403 ? 34.192 0.014 7.317 1.00 92.56 403 ASP A C 1
ATOM 3112 O O . ASP A 1 403 ? 34.826 -0.845 7.932 1.00 92.56 403 ASP A O 1
ATOM 3116 N N . GLY A 1 404 ? 34.171 0.068 5.982 1.00 91.81 404 GLY A N 1
ATOM 3117 C CA . GLY A 1 404 ? 34.877 -0.847 5.083 1.00 91.81 404 GLY A CA 1
ATOM 3118 C C . GLY A 1 404 ? 36.281 -0.390 4.677 1.00 91.81 404 GLY A C 1
ATOM 3119 O O . GLY A 1 404 ? 36.801 -0.878 3.669 1.00 91.81 404 GLY A O 1
ATOM 3120 N N . PHE A 1 405 ? 36.883 0.573 5.379 1.00 95.50 405 PHE A N 1
ATOM 3121 C CA . PHE A 1 405 ? 38.213 1.097 5.069 1.00 95.50 405 PHE A CA 1
ATOM 3122 C C . PHE A 1 405 ? 39.313 0.372 5.853 1.00 95.50 405 PHE A C 1
ATOM 3124 O O . PHE A 1 405 ? 39.211 0.148 7.058 1.00 95.50 405 PHE A O 1
ATOM 3131 N N . GLU A 1 406 ? 40.437 0.104 5.193 1.00 94.12 406 GLU A N 1
ATOM 3132 C CA . GLU A 1 406 ? 41.635 -0.457 5.814 1.00 94.12 406 GLU A CA 1
ATOM 3133 C C . GLU A 1 406 ? 42.893 0.330 5.430 1.00 94.12 406 GLU A C 1
ATOM 3135 O O . GLU A 1 406 ? 42.891 1.158 4.513 1.00 94.12 406 GLU A O 1
ATOM 3140 N N . ARG A 1 407 ? 43.993 0.098 6.154 1.00 93.88 407 ARG A N 1
ATOM 3141 C CA . ARG A 1 407 ? 45.312 0.562 5.706 1.00 93.88 407 ARG A CA 1
ATOM 3142 C C . ARG A 1 407 ? 45.706 -0.262 4.484 1.00 93.88 407 ARG A C 1
ATOM 3144 O O . ARG A 1 407 ? 45.589 -1.482 4.520 1.00 93.88 407 ARG A O 1
ATOM 3151 N N . ILE A 1 408 ? 46.219 0.396 3.447 1.00 94.25 408 ILE A N 1
ATOM 3152 C CA . ILE A 1 408 ? 46.600 -0.267 2.195 1.00 94.25 408 ILE A CA 1
ATOM 3153 C C . ILE A 1 408 ? 47.588 -1.414 2.499 1.00 94.25 408 ILE A C 1
ATOM 3155 O O . ILE A 1 408 ? 48.637 -1.167 3.109 1.00 94.25 408 ILE A O 1
ATOM 3159 N N . PRO A 1 409 ? 47.273 -2.667 2.117 1.00 91.12 409 PRO A N 1
ATOM 3160 C CA . PRO A 1 409 ? 48.131 -3.806 2.423 1.00 91.12 409 PRO A CA 1
ATOM 3161 C C . PRO A 1 409 ? 49.454 -3.773 1.653 1.00 91.12 409 PRO A C 1
ATOM 3163 O O . PRO A 1 409 ? 49.482 -3.472 0.460 1.00 91.12 409 PRO A O 1
ATOM 3166 N N . GLN A 1 410 ? 50.536 -4.230 2.294 1.00 89.88 410 GLN A N 1
ATOM 3167 C CA . GLN A 1 410 ? 51.864 -4.364 1.669 1.00 89.88 410 GLN A CA 1
ATOM 3168 C C . GLN A 1 410 ? 51.838 -5.247 0.410 1.00 89.88 410 GLN A C 1
ATOM 3170 O O . GLN A 1 410 ? 52.572 -5.002 -0.543 1.00 89.88 410 GLN A O 1
ATOM 3175 N N . LEU A 1 411 ? 50.967 -6.266 0.393 1.00 87.62 411 LEU A N 1
ATOM 3176 C CA . LEU A 1 411 ? 50.755 -7.145 -0.763 1.00 87.62 411 LEU A CA 1
ATOM 3177 C C . LEU A 1 411 ? 50.169 -6.418 -1.982 1.00 87.62 411 LEU A C 1
ATOM 3179 O O . LEU A 1 411 ? 50.167 -6.985 -3.073 1.00 87.62 411 LEU A O 1
ATOM 3183 N N . ARG A 1 412 ? 49.641 -5.199 -1.815 1.00 89.06 412 ARG A N 1
ATOM 3184 C CA . ARG A 1 412 ? 49.208 -4.363 -2.933 1.00 89.06 412 ARG A CA 1
ATOM 3185 C C . ARG A 1 412 ? 50.325 -3.430 -3.384 1.00 89.06 412 ARG A C 1
ATOM 3187 O O . ARG A 1 412 ? 50.686 -3.459 -4.554 1.00 89.06 412 ARG A O 1
ATOM 3194 N N . PHE A 1 413 ? 50.892 -2.658 -2.460 1.00 89.50 413 PHE A N 1
ATOM 3195 C CA . PHE A 1 413 ? 52.151 -1.937 -2.649 1.00 89.50 413 PHE A CA 1
ATOM 3196 C C . PHE A 1 413 ? 52.713 -1.446 -1.312 1.00 89.50 413 PHE A C 1
ATOM 3198 O O . PHE A 1 413 ? 52.010 -1.376 -0.305 1.00 89.50 413 PHE A O 1
ATOM 3205 N N . ASP A 1 414 ? 53.991 -1.075 -1.322 1.00 90.19 414 ASP A N 1
ATOM 3206 C CA . ASP A 1 414 ? 54.702 -0.594 -0.142 1.00 90.19 414 ASP A CA 1
ATOM 3207 C C . ASP A 1 414 ? 54.271 0.830 0.248 1.00 90.19 414 ASP A C 1
ATOM 3209 O O . ASP A 1 414 ? 54.677 1.825 -0.360 1.00 90.19 414 ASP A O 1
ATOM 3213 N N . VAL A 1 415 ? 53.430 0.936 1.277 1.00 91.00 415 VAL A N 1
ATOM 3214 C CA . VAL A 1 415 ? 52.925 2.226 1.771 1.00 91.00 415 VAL A CA 1
ATOM 3215 C C . VAL A 1 415 ? 54.057 3.118 2.277 1.00 91.00 415 VAL A C 1
ATOM 3217 O O . VAL A 1 415 ? 53.987 4.327 2.085 1.00 91.00 415 VAL A O 1
ATOM 3220 N N . ASP A 1 416 ? 55.107 2.554 2.869 1.00 86.75 416 ASP A N 1
ATOM 3221 C CA . ASP A 1 416 ? 56.204 3.333 3.450 1.00 86.75 416 ASP A CA 1
ATOM 3222 C C . ASP A 1 416 ? 57.109 3.938 2.361 1.00 86.75 416 ASP A C 1
ATOM 3224 O O . ASP A 1 416 ? 57.767 4.955 2.584 1.00 86.75 416 ASP A O 1
ATOM 3228 N N . THR A 1 417 ? 57.116 3.339 1.167 1.00 88.44 417 THR A N 1
ATOM 3229 C CA . THR A 1 417 ? 57.834 3.841 -0.013 1.00 88.44 417 THR A CA 1
ATOM 3230 C C . THR A 1 417 ? 57.043 4.914 -0.757 1.00 88.44 417 THR A C 1
ATOM 3232 O O . THR A 1 417 ? 57.611 5.922 -1.185 1.00 88.44 417 THR A O 1
ATOM 3235 N N . TYR A 1 418 ? 55.740 4.688 -0.946 1.00 89.50 418 TYR A N 1
ATOM 3236 C CA . TYR A 1 418 ? 54.913 5.497 -1.845 1.00 89.50 418 TYR A CA 1
ATOM 3237 C C . TYR A 1 418 ? 54.040 6.531 -1.141 1.00 89.50 418 TYR A C 1
ATOM 3239 O O . TYR A 1 418 ? 53.501 7.411 -1.818 1.00 89.50 418 TYR A O 1
ATOM 3247 N N . CYS A 1 419 ? 53.891 6.450 0.182 1.00 90.25 419 CYS A N 1
ATOM 3248 C CA . CYS A 1 419 ? 53.100 7.400 0.949 1.00 90.25 419 CYS A CA 1
ATOM 3249 C C . CYS A 1 419 ? 53.970 8.257 1.875 1.00 90.25 419 CYS A C 1
ATOM 3251 O O . CYS A 1 419 ? 54.897 7.770 2.515 1.00 90.25 419 CYS A O 1
ATOM 3253 N N . THR A 1 420 ? 53.654 9.546 1.957 1.00 86.62 420 THR A N 1
ATOM 3254 C CA . THR A 1 420 ? 54.245 10.492 2.905 1.00 86.62 420 THR A CA 1
ATOM 3255 C C . THR A 1 420 ? 53.750 10.175 4.311 1.00 86.62 420 THR A C 1
ATOM 3257 O O . THR A 1 420 ? 52.549 9.963 4.519 1.00 86.62 420 THR A O 1
ATOM 3260 N N . ARG A 1 421 ? 54.658 10.150 5.291 1.00 80.81 421 ARG A N 1
ATOM 3261 C CA . ARG A 1 421 ? 54.262 9.965 6.693 1.00 80.81 421 ARG A CA 1
ATOM 3262 C C . ARG A 1 421 ? 53.589 11.231 7.239 1.00 80.81 421 ARG A C 1
ATOM 3264 O O . ARG A 1 421 ? 53.901 12.321 6.767 1.00 80.81 421 ARG A O 1
ATOM 3271 N N . PRO A 1 422 ? 52.682 11.133 8.228 1.00 70.81 422 PRO A N 1
ATOM 3272 C CA . PRO A 1 422 ? 51.973 12.300 8.770 1.00 70.81 422 PRO A CA 1
ATOM 3273 C C . PRO A 1 422 ? 52.888 13.439 9.254 1.00 70.81 422 PRO A C 1
ATOM 3275 O O . PRO A 1 422 ? 52.498 14.602 9.199 1.00 70.81 422 PRO A O 1
ATOM 3278 N N . GLU A 1 423 ? 54.084 13.096 9.731 1.00 74.88 423 GLU A N 1
ATOM 3279 C CA . GLU A 1 423 ? 55.132 13.999 10.214 1.00 74.88 423 GLU A CA 1
ATOM 3280 C C . GLU A 1 423 ? 56.060 14.572 9.123 1.00 74.88 423 GLU A C 1
ATOM 3282 O O . GLU A 1 423 ? 56.866 15.454 9.417 1.00 74.88 423 GLU A O 1
ATOM 3287 N N . GLU A 1 424 ? 55.970 14.089 7.881 1.00 78.50 424 GLU A N 1
ATOM 3288 C CA . GLU A 1 424 ? 56.817 14.507 6.757 1.00 78.50 424 GLU A CA 1
ATOM 3289 C C . GLU A 1 424 ? 56.164 15.640 5.938 1.00 78.50 424 GLU A C 1
ATOM 3291 O O . GLU A 1 424 ? 54.939 15.737 5.825 1.00 78.50 424 GLU A O 1
ATOM 3296 N N . GLU A 1 425 ? 56.980 16.510 5.331 1.00 76.50 425 GLU A N 1
ATOM 3297 C CA . GLU A 1 425 ? 56.480 17.522 4.392 1.00 76.50 425 GLU A CA 1
ATOM 3298 C C . GLU A 1 425 ? 55.853 16.869 3.150 1.00 76.50 425 GLU A C 1
ATOM 3300 O O . GLU A 1 425 ? 56.281 15.807 2.694 1.00 76.50 425 GLU A O 1
ATOM 3305 N N . LYS A 1 426 ? 54.829 17.521 2.578 1.00 75.88 426 LYS A N 1
ATOM 3306 C CA . LYS A 1 426 ? 54.115 17.018 1.396 1.00 75.88 426 LYS A CA 1
ATOM 3307 C C . LYS A 1 426 ? 55.088 16.866 0.220 1.00 75.88 426 LYS A C 1
ATOM 3309 O O . LYS A 1 426 ? 55.537 17.862 -0.342 1.00 75.88 426 LYS A O 1
ATOM 3314 N N . ASP A 1 427 ? 55.329 15.626 -0.195 1.00 80.56 427 ASP A N 1
ATOM 3315 C CA . ASP A 1 427 ? 56.118 15.296 -1.382 1.00 80.56 427 ASP A CA 1
ATOM 3316 C C . ASP A 1 427 ? 55.182 15.113 -2.595 1.00 80.56 427 ASP A C 1
ATOM 3318 O O . ASP A 1 427 ? 54.329 14.223 -2.573 1.00 80.56 427 ASP A O 1
ATOM 3322 N N . PRO A 1 428 ? 55.300 15.927 -3.664 1.00 76.06 428 PRO A N 1
ATOM 3323 C CA . PRO A 1 428 ? 54.468 15.800 -4.862 1.00 76.06 428 PRO A CA 1
ATOM 3324 C C . PRO A 1 428 ? 54.659 14.475 -5.623 1.00 76.06 428 PRO A C 1
ATOM 3326 O O . PRO A 1 428 ? 53.832 14.154 -6.474 1.00 76.06 428 PRO A O 1
ATOM 3329 N N . ALA A 1 429 ? 55.712 13.704 -5.332 1.00 83.50 429 ALA A N 1
ATOM 3330 C CA . ALA A 1 429 ? 55.942 12.370 -5.886 1.00 83.50 429 ALA A CA 1
ATOM 3331 C C . ALA A 1 429 ? 55.381 11.228 -5.011 1.00 83.50 429 ALA A C 1
ATOM 3333 O O . ALA A 1 429 ? 55.524 10.060 -5.381 1.00 83.50 429 ALA A O 1
ATOM 3334 N N . ARG A 1 430 ? 54.740 11.534 -3.873 1.00 88.69 430 ARG A N 1
ATOM 3335 C CA . ARG A 1 430 ? 54.159 10.554 -2.940 1.00 88.69 430 ARG A CA 1
ATOM 3336 C C . ARG A 1 430 ? 52.683 10.837 -2.649 1.00 88.69 430 ARG A C 1
ATOM 3338 O O . ARG A 1 430 ? 52.179 11.947 -2.802 1.00 88.69 430 ARG A O 1
ATOM 3345 N N . SER A 1 431 ? 51.971 9.799 -2.223 1.00 92.19 431 SER A N 1
ATOM 3346 C CA . SER A 1 431 ? 50.592 9.898 -1.740 1.00 92.19 431 SER A CA 1
ATOM 3347 C C . SER A 1 431 ? 50.585 10.359 -0.283 1.00 92.19 431 SER A C 1
ATOM 3349 O O . SER A 1 431 ? 51.287 9.795 0.542 1.00 92.19 431 SER A O 1
ATOM 3351 N N . TYR A 1 432 ? 49.748 11.319 0.101 1.00 92.06 432 TYR A N 1
ATOM 3352 C CA . TYR A 1 432 ? 49.538 11.611 1.531 1.00 92.06 432 TYR A CA 1
ATOM 3353 C C . TYR A 1 432 ? 48.464 10.709 2.171 1.00 92.06 432 TYR A C 1
ATOM 3355 O O . TYR A 1 432 ? 48.110 10.896 3.334 1.00 92.06 432 TYR A O 1
ATOM 3363 N N . VAL A 1 433 ? 47.906 9.757 1.414 1.00 93.06 433 VAL A N 1
ATOM 3364 C CA . VAL A 1 433 ? 46.843 8.843 1.853 1.00 93.06 433 VAL A CA 1
ATOM 3365 C C . VAL A 1 433 ? 47.360 7.411 1.885 1.00 93.06 433 VAL A C 1
ATOM 3367 O O . VAL A 1 433 ? 47.927 6.930 0.908 1.00 93.06 433 VAL A O 1
ATOM 3370 N N . SER A 1 434 ? 47.107 6.727 3.001 1.00 93.56 434 SER A N 1
ATOM 3371 C CA . SER A 1 434 ? 47.540 5.348 3.274 1.00 93.56 434 SER A CA 1
ATOM 3372 C C . SER A 1 434 ? 46.388 4.382 3.581 1.00 93.56 434 SER A C 1
ATOM 3374 O O . SER A 1 434 ? 46.634 3.243 3.976 1.00 93.56 434 SER A O 1
ATOM 3376 N N . HIS A 1 435 ? 45.138 4.827 3.426 1.00 94.88 435 HIS A N 1
ATOM 3377 C CA . HIS A 1 435 ? 43.934 4.028 3.657 1.00 94.88 435 HIS A CA 1
ATOM 3378 C C . HIS A 1 435 ? 43.027 4.041 2.425 1.00 94.88 435 HIS A C 1
ATOM 3380 O O . HIS A 1 435 ? 42.943 5.052 1.723 1.00 94.88 435 HIS A O 1
ATOM 3386 N N . ALA A 1 436 ? 42.355 2.922 2.180 1.00 96.00 436 ALA A N 1
ATOM 3387 C CA . ALA A 1 436 ? 41.393 2.728 1.101 1.00 96.00 436 ALA A CA 1
ATOM 3388 C C . ALA A 1 436 ? 40.429 1.591 1.474 1.00 96.00 436 ALA A C 1
ATOM 3390 O O . ALA A 1 436 ? 40.696 0.826 2.399 1.00 96.00 436 ALA A O 1
ATOM 3391 N N . SER A 1 437 ? 39.312 1.464 0.762 1.00 96.31 437 SER A N 1
ATOM 3392 C CA . SER A 1 437 ? 38.423 0.305 0.911 1.00 96.31 437 SER A CA 1
ATOM 3393 C C . SER A 1 437 ? 38.826 -0.757 -0.109 1.00 96.31 437 SER A C 1
ATOM 3395 O O . SER A 1 437 ? 38.647 -0.545 -1.304 1.00 96.31 437 SER A O 1
ATOM 3397 N N . MET A 1 438 ? 39.449 -1.859 0.311 1.00 94.50 438 MET A N 1
ATOM 3398 C CA . MET A 1 438 ? 40.106 -2.784 -0.623 1.00 94.50 438 MET A CA 1
ATOM 3399 C C . MET A 1 438 ? 39.599 -4.217 -0.496 1.00 94.50 438 MET A C 1
ATOM 3401 O O . MET A 1 438 ? 39.249 -4.689 0.583 1.00 94.50 438 MET A O 1
ATOM 3405 N N . LEU A 1 439 ? 39.541 -4.910 -1.633 1.00 94.62 439 LEU A N 1
ATOM 3406 C CA . LEU A 1 439 ? 39.371 -6.356 -1.651 1.00 94.62 439 LEU A CA 1
ATOM 3407 C C . LEU A 1 439 ? 40.690 -6.995 -1.213 1.00 94.62 439 LEU A C 1
ATOM 3409 O O . LEU A 1 439 ? 41.778 -6.448 -1.448 1.00 94.62 439 LEU A O 1
ATOM 3413 N N . SER A 1 440 ? 40.628 -8.185 -0.620 1.00 92.25 440 SER A N 1
ATOM 3414 C CA . SER A 1 440 ? 41.852 -8.888 -0.255 1.00 92.25 440 SER A CA 1
ATOM 3415 C C . SER A 1 440 ? 42.691 -9.209 -1.498 1.00 92.25 440 SER A C 1
ATOM 3417 O O . SER A 1 440 ? 42.209 -9.305 -2.635 1.00 92.25 440 SER A O 1
ATOM 3419 N N . HIS A 1 441 ? 43.993 -9.401 -1.291 1.00 89.19 441 HIS A N 1
ATOM 3420 C CA . HIS A 1 441 ? 44.890 -9.774 -2.384 1.00 89.19 441 HIS A CA 1
ATOM 3421 C C . HIS A 1 441 ? 44.464 -11.096 -3.050 1.00 89.19 441 HIS A C 1
ATOM 3423 O O . HIS A 1 441 ? 44.556 -11.227 -4.267 1.00 89.19 441 HIS A O 1
ATOM 3429 N N . ALA A 1 442 ? 43.957 -12.063 -2.279 1.00 90.94 442 ALA A N 1
ATOM 3430 C CA . ALA A 1 442 ? 43.474 -13.330 -2.825 1.00 90.94 442 ALA A CA 1
ATOM 3431 C C . ALA A 1 442 ? 42.246 -13.123 -3.726 1.00 90.94 442 ALA A C 1
ATOM 3433 O O . ALA A 1 442 ? 42.231 -13.619 -4.847 1.00 90.94 442 ALA A O 1
ATOM 3434 N N . GLU A 1 443 ? 41.266 -12.328 -3.285 1.00 91.75 443 GLU A N 1
ATOM 3435 C CA . GLU A 1 443 ? 40.043 -12.049 -4.055 1.00 91.75 443 GLU A CA 1
ATOM 3436 C C . GLU A 1 443 ? 40.306 -11.335 -5.381 1.00 91.75 443 GLU A C 1
ATOM 3438 O O . GLU A 1 443 ? 39.538 -11.506 -6.320 1.00 91.75 443 GLU A O 1
ATOM 3443 N N . THR A 1 444 ? 41.369 -10.534 -5.461 1.00 88.62 444 THR A N 1
ATOM 3444 C CA . THR A 1 444 ? 41.734 -9.802 -6.683 1.00 88.62 444 THR A CA 1
ATOM 3445 C C . THR A 1 444 ? 42.633 -10.600 -7.624 1.00 88.62 444 THR A C 1
ATOM 3447 O O . THR A 1 444 ? 42.651 -10.336 -8.825 1.00 88.62 444 THR A O 1
ATOM 3450 N N . THR A 1 445 ? 43.395 -11.573 -7.118 1.00 86.38 445 THR A N 1
ATOM 3451 C CA . THR A 1 445 ? 44.403 -12.280 -7.924 1.00 86.38 445 THR A CA 1
ATOM 3452 C C . THR A 1 445 ? 44.016 -13.702 -8.308 1.00 86.38 445 THR A C 1
ATOM 3454 O O . THR A 1 445 ? 44.418 -14.142 -9.390 1.00 86.38 445 THR A O 1
ATOM 3457 N N . TYR A 1 446 ? 43.255 -14.419 -7.477 1.00 91.25 446 TYR A N 1
ATOM 3458 C CA . TYR A 1 446 ? 42.840 -15.794 -7.764 1.00 91.25 446 TYR A CA 1
ATOM 3459 C C . TYR A 1 446 ? 41.779 -15.807 -8.865 1.00 91.25 446 TYR A C 1
ATOM 3461 O O . TYR A 1 446 ? 40.947 -14.909 -8.938 1.00 91.25 446 TYR A O 1
ATOM 3469 N N . PHE A 1 447 ? 41.855 -16.797 -9.758 1.00 95.06 447 PHE A N 1
ATOM 3470 C CA . PHE A 1 447 ? 40.945 -16.907 -10.895 1.00 95.06 447 PHE A CA 1
ATOM 3471 C C . PHE A 1 447 ? 40.900 -18.334 -11.443 1.00 95.06 447 PHE A C 1
ATOM 3473 O O . PHE A 1 447 ? 41.949 -18.920 -11.728 1.00 95.06 447 PHE A O 1
ATOM 3480 N N . ASP A 1 448 ? 39.697 -18.875 -11.644 1.00 95.38 448 ASP A N 1
ATOM 3481 C CA . ASP A 1 448 ? 39.509 -20.168 -12.313 1.00 95.38 448 ASP A CA 1
ATOM 3482 C C . ASP A 1 448 ? 39.538 -20.009 -13.842 1.00 95.38 448 ASP A C 1
ATOM 3484 O O . ASP A 1 448 ? 38.518 -19.933 -14.532 1.00 95.38 448 ASP A O 1
ATOM 3488 N N . ASN A 1 449 ? 40.745 -19.962 -14.401 1.00 94.88 449 ASN A N 1
ATOM 3489 C CA . ASN A 1 449 ? 40.942 -19.815 -15.840 1.00 94.88 449 ASN A CA 1
ATOM 3490 C C . ASN A 1 449 ? 40.414 -20.998 -16.661 1.00 94.88 449 ASN A C 1
ATOM 3492 O O . ASN A 1 449 ? 39.883 -20.796 -17.758 1.00 94.88 449 ASN A O 1
ATOM 3496 N N . LYS A 1 450 ? 40.515 -22.222 -16.128 1.00 96.00 450 LYS A N 1
ATOM 3497 C CA . LYS A 1 450 ? 40.038 -23.439 -16.795 1.00 96.00 450 LYS A CA 1
ATOM 3498 C C . LYS A 1 450 ? 38.533 -23.399 -16.987 1.00 96.00 450 LYS A C 1
ATOM 3500 O O . LYS A 1 450 ? 38.057 -23.776 -18.059 1.00 96.00 450 LYS A O 1
ATOM 3505 N N . PHE A 1 451 ? 37.792 -22.889 -16.003 1.00 95.75 451 PHE A N 1
ATOM 3506 C CA . PHE A 1 451 ? 36.357 -22.686 -16.141 1.00 95.75 451 PHE A CA 1
ATOM 3507 C C . PHE A 1 451 ? 36.027 -21.818 -17.364 1.00 95.75 451 PHE A C 1
ATOM 3509 O O . PHE A 1 451 ? 35.124 -22.163 -18.126 1.00 95.75 451 PHE A O 1
ATOM 3516 N N . PHE A 1 452 ? 36.767 -20.737 -17.615 1.00 95.50 452 PHE A N 1
ATOM 3517 C CA . PHE A 1 452 ? 36.531 -19.829 -18.750 1.00 95.50 452 PHE A CA 1
ATOM 3518 C C . PHE A 1 452 ? 37.248 -20.223 -20.052 1.00 95.50 452 PHE A C 1
ATOM 3520 O O . PHE A 1 452 ? 37.210 -19.464 -21.020 1.00 95.50 452 PHE A O 1
ATOM 3527 N N . GLY A 1 453 ? 37.873 -21.405 -20.108 1.00 94.12 453 GLY A N 1
ATOM 3528 C CA . GLY A 1 453 ? 38.575 -21.886 -21.302 1.00 94.12 453 GLY A CA 1
ATOM 3529 C C . GLY A 1 453 ? 39.845 -21.096 -21.631 1.00 94.12 453 GLY A C 1
ATOM 3530 O O . GLY A 1 453 ? 40.269 -21.071 -22.784 1.00 94.12 453 GLY A O 1
ATOM 3531 N N . MET A 1 454 ? 40.438 -20.439 -20.633 1.00 93.75 454 MET A N 1
ATOM 3532 C CA . MET A 1 454 ? 41.641 -19.624 -20.781 1.00 93.75 454 MET A CA 1
ATOM 3533 C C . MET A 1 454 ? 42.882 -20.422 -20.378 1.00 93.75 454 MET A C 1
ATOM 3535 O O . MET A 1 454 ? 42.858 -21.205 -19.429 1.00 93.75 454 MET A O 1
ATOM 3539 N N . THR A 1 455 ? 43.982 -20.219 -21.102 1.00 90.69 455 THR A N 1
ATOM 3540 C CA . THR A 1 455 ? 45.275 -20.845 -20.791 1.00 90.69 455 THR A CA 1
ATOM 3541 C C . THR A 1 455 ? 45.990 -20.099 -19.665 1.00 90.69 455 THR A C 1
ATOM 3543 O O . THR A 1 455 ? 45.747 -18.911 -19.448 1.00 90.69 455 THR A O 1
ATOM 3546 N N . ASP A 1 456 ? 46.910 -20.768 -18.967 1.00 87.12 456 ASP A N 1
ATOM 3547 C CA . ASP A 1 456 ? 47.728 -20.135 -17.918 1.00 87.12 456 ASP A CA 1
ATOM 3548 C C . ASP A 1 456 ? 48.545 -18.947 -18.468 1.00 87.12 456 ASP A C 1
ATOM 3550 O O . ASP A 1 456 ? 48.682 -17.918 -17.804 1.00 87.12 456 ASP A O 1
ATOM 3554 N N . GLU A 1 457 ? 49.036 -19.062 -19.708 1.00 82.81 457 GLU A N 1
ATOM 3555 C CA . GLU A 1 457 ? 49.774 -18.000 -20.405 1.00 82.81 457 GLU A CA 1
ATOM 3556 C C . GLU A 1 457 ? 48.900 -16.767 -20.667 1.00 82.81 457 GLU A C 1
ATOM 3558 O O . GLU A 1 457 ? 49.328 -15.636 -20.429 1.00 82.81 457 GLU A O 1
ATOM 3563 N N . GLU A 1 458 ? 47.659 -16.958 -21.123 1.00 85.56 458 GLU A N 1
ATOM 3564 C CA . GLU A 1 458 ? 46.741 -15.839 -21.319 1.00 85.56 458 GLU A CA 1
ATOM 3565 C C . GLU A 1 458 ? 46.391 -15.168 -19.989 1.00 85.56 458 GLU A C 1
ATOM 3567 O O . GLU A 1 458 ? 46.476 -13.943 -19.871 1.00 85.56 458 GLU A O 1
ATOM 3572 N N . THR A 1 459 ? 46.023 -15.962 -18.982 1.00 88.00 459 THR A N 1
ATOM 3573 C CA . THR A 1 459 ? 45.565 -15.474 -17.678 1.00 88.00 459 THR A CA 1
ATOM 3574 C C . THR A 1 459 ? 46.614 -14.637 -16.955 1.00 88.00 459 THR A C 1
ATOM 3576 O O . THR A 1 459 ? 46.253 -13.645 -16.320 1.00 88.00 459 THR A O 1
ATOM 3579 N N . PHE A 1 460 ? 47.902 -14.964 -17.092 1.00 83.25 460 PHE A N 1
ATOM 3580 C CA . PHE A 1 460 ? 48.991 -14.180 -16.502 1.00 83.25 460 PHE A CA 1
ATOM 3581 C C . PHE A 1 460 ? 48.935 -12.693 -16.892 1.00 83.25 460 PHE A C 1
ATOM 3583 O O . PHE A 1 460 ? 49.199 -11.816 -16.069 1.00 83.25 460 PHE A O 1
ATOM 3590 N N . HIS A 1 461 ? 48.542 -12.398 -18.134 1.00 82.31 461 HIS A N 1
ATOM 3591 C CA . HIS A 1 461 ? 48.457 -11.032 -18.650 1.00 82.31 461 HIS A CA 1
ATOM 3592 C C . HIS A 1 461 ? 47.129 -10.329 -18.352 1.00 82.31 461 HIS A C 1
ATOM 3594 O O . HIS A 1 461 ? 47.050 -9.108 -18.480 1.00 82.31 461 HIS A O 1
ATOM 3600 N N . VAL A 1 462 ? 46.091 -11.077 -17.981 1.00 87.81 462 VAL A N 1
ATOM 3601 C CA . VAL A 1 462 ? 44.738 -10.551 -17.772 1.00 87.81 462 VAL A CA 1
ATOM 3602 C C . VAL A 1 462 ? 44.684 -9.811 -16.445 1.00 87.81 462 VAL A C 1
ATOM 3604 O O . VAL A 1 462 ? 45.018 -10.379 -15.408 1.00 87.81 462 VAL A O 1
ATOM 3607 N N . ALA A 1 463 ? 44.265 -8.551 -16.476 1.00 90.12 463 ALA A N 1
ATOM 3608 C CA . ALA A 1 463 ? 44.159 -7.708 -15.299 1.00 90.12 463 ALA A CA 1
ATOM 3609 C C . ALA A 1 463 ? 43.127 -8.255 -14.294 1.00 90.12 463 ALA A C 1
ATOM 3611 O O . ALA A 1 463 ? 42.098 -8.790 -14.720 1.00 90.12 463 ALA A O 1
ATOM 3612 N N . PRO A 1 464 ? 43.348 -8.070 -12.978 1.00 91.56 464 PRO A N 1
ATOM 3613 C CA . PRO A 1 464 ? 42.388 -8.404 -11.921 1.00 91.56 464 PRO A CA 1
ATOM 3614 C C . PRO A 1 464 ? 40.945 -7.986 -12.220 1.00 91.56 464 PRO A C 1
ATOM 3616 O O . PRO A 1 464 ? 40.036 -8.800 -12.095 1.00 91.56 464 PRO A O 1
ATOM 3619 N N . ALA A 1 465 ? 40.745 -6.760 -12.715 1.00 93.12 465 ALA A N 1
ATOM 3620 C CA . ALA A 1 465 ? 39.430 -6.248 -13.096 1.00 93.12 465 ALA A CA 1
ATOM 3621 C C . ALA A 1 465 ? 38.702 -7.177 -14.086 1.00 93.12 465 ALA A C 1
ATOM 3623 O O . ALA A 1 465 ? 37.558 -7.555 -13.852 1.00 93.12 465 ALA A O 1
ATOM 3624 N N . GLN A 1 466 ? 39.379 -7.623 -15.151 1.00 93.88 466 GLN A N 1
ATOM 3625 C CA . GLN A 1 466 ? 38.790 -8.523 -16.151 1.00 93.88 466 GLN A CA 1
ATOM 3626 C C . GLN A 1 466 ? 38.494 -9.922 -15.591 1.00 93.88 466 GLN A C 1
ATOM 3628 O O . GLN A 1 466 ? 37.538 -10.556 -16.030 1.00 93.88 466 GLN A O 1
ATOM 3633 N N . ARG A 1 467 ? 39.283 -10.405 -14.622 1.00 94.44 467 ARG A N 1
ATOM 3634 C CA . ARG A 1 467 ? 39.039 -11.693 -13.944 1.00 94.44 467 ARG A CA 1
ATOM 3635 C C . ARG A 1 467 ? 37.768 -11.627 -13.099 1.00 94.44 467 ARG A C 1
ATOM 3637 O O . ARG A 1 467 ? 36.906 -12.492 -13.233 1.00 94.44 467 ARG A O 1
ATOM 3644 N N . LEU A 1 468 ? 37.628 -10.563 -12.306 1.00 95.62 468 LEU A N 1
ATOM 3645 C CA . LEU A 1 468 ? 36.441 -10.305 -11.488 1.00 95.62 468 LEU A CA 1
ATOM 3646 C C . LEU A 1 468 ? 35.187 -10.153 -12.350 1.00 95.62 468 LEU A C 1
ATOM 3648 O O . LEU A 1 468 ? 34.177 -10.786 -12.070 1.00 95.62 468 LEU A O 1
ATOM 3652 N N . ILE A 1 469 ? 35.267 -9.413 -13.461 1.00 96.62 469 ILE A N 1
ATOM 3653 C CA . ILE A 1 469 ? 34.146 -9.290 -14.408 1.00 96.62 469 ILE A CA 1
ATOM 3654 C C . ILE A 1 469 ? 33.674 -10.660 -14.904 1.00 96.62 469 ILE A C 1
ATOM 3656 O O . ILE A 1 469 ? 32.472 -10.888 -15.009 1.00 96.62 469 ILE A O 1
ATOM 3660 N N . LEU A 1 470 ? 34.595 -11.580 -15.205 1.00 97.00 470 LEU A N 1
ATOM 3661 C CA . LEU A 1 470 ? 34.238 -12.925 -15.651 1.00 97.00 470 LEU A CA 1
ATOM 3662 C C . LEU A 1 470 ? 33.555 -13.737 -14.545 1.00 97.00 470 LEU A C 1
ATOM 3664 O O . LEU A 1 470 ? 32.482 -14.292 -14.780 1.00 97.00 470 LEU A O 1
ATOM 3668 N N . GLU A 1 471 ? 34.150 -13.806 -13.352 1.00 96.69 471 GLU A N 1
ATOM 3669 C CA . GLU A 1 471 ? 33.598 -14.583 -12.234 1.00 96.69 471 GLU A CA 1
ATOM 3670 C C . GLU A 1 471 ? 32.274 -14.016 -11.726 1.00 96.69 471 GLU A C 1
ATOM 3672 O O . GLU A 1 471 ? 31.271 -14.730 -11.643 1.00 96.69 471 GLU A O 1
ATOM 3677 N N . ASP A 1 472 ? 32.256 -12.729 -11.398 1.00 97.50 472 ASP A N 1
ATOM 3678 C CA . ASP A 1 472 ? 31.117 -12.070 -10.777 1.00 97.50 472 ASP A CA 1
ATOM 3679 C C . ASP A 1 472 ? 30.015 -11.771 -11.805 1.00 97.50 472 ASP A C 1
ATOM 3681 O O . ASP A 1 472 ? 28.830 -11.927 -11.501 1.00 97.50 472 ASP A O 1
ATOM 3685 N N . GLY A 1 473 ? 30.378 -11.461 -13.056 1.00 97.31 473 GLY A N 1
ATOM 3686 C CA . GLY A 1 473 ? 29.426 -11.355 -14.164 1.00 97.31 473 GLY A CA 1
ATOM 3687 C C . GLY A 1 473 ? 28.757 -12.695 -14.483 1.00 97.31 473 GLY A C 1
ATOM 3688 O O . GLY A 1 473 ? 27.538 -12.756 -14.642 1.00 97.31 473 GLY A O 1
ATOM 3689 N N . TYR A 1 474 ? 29.508 -13.805 -14.497 1.00 97.62 474 TYR A N 1
ATOM 3690 C CA . TYR A 1 474 ? 28.896 -15.129 -14.640 1.00 97.62 474 TYR A CA 1
ATOM 3691 C C . TYR A 1 474 ? 28.052 -15.514 -13.419 1.00 97.62 474 TYR A C 1
ATOM 3693 O O . TYR A 1 474 ? 26.988 -16.107 -13.586 1.00 97.62 474 TYR A O 1
ATOM 3701 N N . THR A 1 475 ? 28.482 -15.162 -12.204 1.00 97.25 475 THR A N 1
ATOM 3702 C CA . THR A 1 475 ? 27.722 -15.416 -10.969 1.00 97.25 475 THR A CA 1
ATOM 3703 C C . THR A 1 475 ? 26.364 -14.721 -11.005 1.00 97.25 475 THR A C 1
ATOM 3705 O O . THR A 1 475 ? 25.345 -15.369 -10.776 1.00 97.25 475 THR A O 1
ATOM 3708 N N . LEU A 1 476 ? 26.321 -13.448 -11.399 1.00 97.81 476 LEU A N 1
ATOM 3709 C CA . LEU A 1 476 ? 25.082 -12.698 -11.616 1.00 97.81 476 LEU A CA 1
ATOM 3710 C C . LEU A 1 476 ? 24.132 -13.399 -12.597 1.00 97.81 476 LEU A C 1
ATOM 3712 O O . LEU A 1 476 ? 22.945 -13.593 -12.317 1.00 97.81 476 LEU A O 1
ATOM 3716 N N . LEU A 1 477 ? 24.650 -13.816 -13.752 1.00 97.06 477 LEU A N 1
ATOM 3717 C CA . LEU A 1 477 ? 23.849 -14.507 -14.763 1.00 97.06 477 LEU A CA 1
ATOM 3718 C C . LEU A 1 477 ? 23.400 -15.890 -14.277 1.00 97.06 477 LEU A C 1
ATOM 3720 O O . LEU A 1 477 ? 22.278 -16.318 -14.546 1.00 97.06 477 LEU A O 1
ATOM 3724 N N . ARG A 1 478 ? 24.236 -16.578 -13.497 1.00 96.56 478 ARG A N 1
ATOM 3725 C CA . ARG A 1 478 ? 23.891 -17.856 -12.876 1.00 96.56 478 ARG A CA 1
ATOM 3726 C C . ARG A 1 478 ? 22.757 -17.706 -11.863 1.00 96.56 478 ARG A C 1
ATOM 3728 O O . ARG A 1 478 ? 21.832 -18.517 -11.892 1.00 96.56 478 ARG A O 1
ATOM 3735 N N . LEU A 1 479 ? 22.800 -16.669 -11.023 1.00 93.50 479 LEU A N 1
ATOM 3736 C CA . LEU A 1 479 ? 21.719 -16.306 -10.098 1.00 93.50 479 LEU A CA 1
ATOM 3737 C C . LEU A 1 479 ? 20.422 -15.972 -10.846 1.00 93.50 479 LEU A C 1
ATOM 3739 O O . LEU A 1 479 ? 19.334 -16.269 -10.364 1.00 93.50 479 LEU A O 1
ATOM 3743 N N . SER A 1 480 ? 20.539 -15.441 -12.063 1.00 93.81 480 SER A N 1
ATOM 3744 C CA . SER A 1 480 ? 19.416 -15.144 -12.961 1.00 93.81 480 SER A CA 1
ATOM 3745 C C . SER A 1 480 ? 18.861 -16.377 -13.699 1.00 93.81 480 SER A C 1
ATOM 3747 O O . SER A 1 480 ? 18.046 -16.243 -14.606 1.00 93.81 480 SER A O 1
ATOM 3749 N N . GLY A 1 481 ? 19.295 -17.592 -13.340 1.00 93.81 481 GLY A N 1
ATOM 3750 C CA . GLY A 1 481 ? 18.786 -18.849 -13.905 1.00 93.81 481 GLY A CA 1
ATOM 3751 C C . GLY A 1 481 ? 19.509 -19.337 -15.167 1.00 93.81 481 GLY A C 1
ATOM 3752 O O . GLY A 1 481 ? 19.111 -20.351 -15.761 1.00 93.81 481 GLY A O 1
ATOM 3753 N N . PHE A 1 482 ? 20.591 -18.669 -15.575 1.00 95.88 482 PHE A N 1
ATOM 3754 C CA . PHE A 1 482 ? 21.374 -19.069 -16.739 1.00 95.88 482 PHE A CA 1
ATOM 3755 C C . PHE A 1 482 ? 22.459 -20.105 -16.407 1.00 95.88 482 PHE A C 1
ATOM 3757 O O . PHE A 1 482 ? 22.927 -20.272 -15.280 1.00 95.88 482 PHE A O 1
ATOM 3764 N N . ASN A 1 483 ? 22.866 -20.851 -17.425 1.00 95.56 483 ASN A N 1
ATOM 3765 C CA . ASN A 1 483 ? 24.103 -21.627 -17.463 1.00 95.56 483 ASN A CA 1
ATOM 3766 C C . ASN A 1 483 ? 24.825 -21.282 -18.779 1.00 95.56 483 ASN A C 1
ATOM 3768 O O . ASN A 1 483 ? 24.244 -20.626 -19.643 1.00 95.56 483 ASN A O 1
ATOM 3772 N N . LYS A 1 484 ? 26.076 -21.723 -18.962 1.00 92.94 484 LYS A N 1
ATOM 3773 C CA . LYS A 1 484 ? 26.837 -21.424 -20.193 1.00 92.94 484 LYS A CA 1
ATOM 3774 C C . LYS A 1 484 ? 26.124 -21.858 -21.475 1.00 92.94 484 LYS A C 1
ATOM 3776 O O . LYS A 1 484 ? 26.215 -21.167 -22.482 1.00 92.94 484 LYS A O 1
ATOM 3781 N N . GLU A 1 485 ? 25.393 -22.969 -21.435 1.00 94.62 485 GLU A N 1
ATOM 3782 C CA . GLU A 1 485 ? 24.635 -23.463 -22.589 1.00 94.62 485 GLU A CA 1
ATOM 3783 C C . GLU A 1 485 ? 23.509 -22.503 -22.989 1.00 94.62 485 GLU A C 1
ATOM 3785 O O . GLU A 1 485 ? 23.394 -22.172 -24.164 1.00 94.62 485 GLU A O 1
ATOM 3790 N N . LYS A 1 486 ? 22.733 -21.997 -22.021 1.00 94.88 486 LYS A N 1
ATOM 3791 C CA . LYS A 1 486 ? 21.653 -21.020 -22.246 1.00 94.88 486 LYS A CA 1
ATOM 3792 C C . LYS A 1 486 ? 22.156 -19.627 -22.640 1.00 94.88 486 LYS A C 1
ATOM 3794 O O . LYS A 1 486 ? 21.398 -18.861 -23.229 1.00 94.88 486 LYS A O 1
ATOM 3799 N N . LEU A 1 487 ? 23.393 -19.278 -22.281 1.00 95.25 487 LEU A N 1
ATOM 3800 C CA . LEU A 1 487 ? 24.011 -17.994 -22.638 1.00 95.25 487 LEU A CA 1
ATOM 3801 C C . LEU A 1 487 ? 24.577 -18.000 -24.062 1.00 95.25 487 LEU A C 1
ATOM 3803 O O . LEU A 1 487 ? 24.570 -16.968 -24.732 1.00 95.25 487 LEU A O 1
ATOM 3807 N N . ARG A 1 488 ? 25.032 -19.156 -24.553 1.00 95.56 488 ARG A N 1
ATOM 3808 C CA . ARG A 1 488 ? 25.637 -19.269 -25.879 1.00 95.56 488 ARG A CA 1
ATOM 3809 C C . ARG A 1 488 ? 24.632 -18.909 -26.977 1.00 95.56 488 ARG A C 1
ATOM 3811 O O . ARG A 1 488 ? 23.617 -19.572 -27.153 1.00 95.56 488 ARG A O 1
ATOM 3818 N N . GLY A 1 489 ? 24.954 -17.885 -27.758 1.00 93.00 489 GLY A N 1
ATOM 3819 C CA . GLY A 1 489 ? 24.112 -17.353 -28.828 1.00 93.00 489 GLY A CA 1
ATOM 3820 C C . GLY A 1 489 ? 22.989 -16.427 -28.351 1.00 93.00 489 GLY A C 1
ATOM 3821 O O . GLY A 1 489 ? 22.201 -15.980 -29.186 1.00 93.00 489 GLY A O 1
ATOM 3822 N N . ARG A 1 490 ? 22.902 -16.114 -27.049 1.00 92.50 490 ARG A N 1
ATOM 3823 C CA . ARG A 1 490 ? 21.887 -15.202 -26.506 1.00 92.50 490 ARG A CA 1
ATOM 3824 C C . ARG A 1 490 ? 22.183 -13.757 -26.904 1.00 92.50 490 ARG A C 1
ATOM 3826 O O . ARG A 1 490 ? 23.328 -13.306 -26.825 1.00 92.50 490 ARG A O 1
ATOM 3833 N N . ARG A 1 491 ? 21.146 -13.012 -27.297 1.00 90.75 491 ARG A N 1
ATOM 3834 C CA . ARG A 1 491 ? 21.237 -11.586 -27.666 1.00 90.75 491 ARG A CA 1
ATOM 3835 C C . ARG A 1 491 ? 21.174 -10.686 -26.430 1.00 90.75 491 ARG A C 1
ATOM 3837 O O . ARG A 1 491 ? 20.337 -9.793 -26.360 1.00 90.75 491 ARG A O 1
ATOM 3844 N N . MET A 1 492 ? 22.062 -10.964 -25.481 1.00 93.69 492 MET A N 1
ATOM 3845 C CA . MET A 1 492 ? 22.219 -10.198 -24.251 1.00 93.69 492 MET A CA 1
ATOM 3846 C C . MET A 1 492 ? 23.276 -9.115 -24.451 1.00 93.69 492 MET A C 1
ATOM 3848 O O . MET A 1 492 ? 24.404 -9.430 -24.848 1.00 93.69 492 MET A O 1
ATOM 3852 N N . ALA A 1 493 ? 22.918 -7.866 -24.175 1.00 93.44 493 ALA A N 1
ATOM 3853 C CA . ALA A 1 493 ? 23.858 -6.753 -24.148 1.00 93.44 493 ALA A CA 1
ATOM 3854 C C . ALA A 1 493 ? 24.735 -6.810 -22.889 1.00 93.44 493 ALA A C 1
ATOM 3856 O O . ALA A 1 493 ? 24.306 -7.286 -21.844 1.00 93.44 493 ALA A O 1
ATOM 3857 N N . SER A 1 494 ? 25.962 -6.311 -22.965 1.00 95.12 494 SER A N 1
ATOM 3858 C CA . SER A 1 494 ? 26.913 -6.231 -21.861 1.00 95.12 494 SER A CA 1
ATOM 3859 C C . SER A 1 494 ? 27.507 -4.830 -21.809 1.00 95.12 494 SER A C 1
ATOM 3861 O O . SER A 1 494 ? 28.457 -4.521 -22.535 1.00 95.12 494 SER A O 1
ATOM 3863 N N . TYR A 1 495 ? 26.982 -4.000 -20.912 1.00 96.62 495 TYR A N 1
ATOM 3864 C CA . TYR A 1 495 ? 27.478 -2.649 -20.663 1.00 96.62 495 TYR A CA 1
ATOM 3865 C C . TYR A 1 495 ? 28.292 -2.620 -19.378 1.00 96.62 495 TYR A C 1
ATOM 3867 O O . TYR A 1 495 ? 27.807 -3.004 -18.316 1.00 96.62 495 TYR A O 1
ATOM 3875 N N . LEU A 1 496 ? 29.534 -2.158 -19.465 1.00 97.75 496 LEU A N 1
ATOM 3876 C CA . LEU A 1 496 ? 30.474 -2.175 -18.353 1.00 97.75 496 LEU A CA 1
ATOM 3877 C C . LEU A 1 496 ? 31.084 -0.790 -18.147 1.00 97.75 496 LEU A C 1
ATOM 3879 O O . LEU A 1 496 ? 31.782 -0.291 -19.024 1.00 97.75 496 LEU A O 1
ATOM 3883 N N . GLY A 1 497 ? 30.884 -0.200 -16.971 1.00 97.25 497 GLY A N 1
ATOM 3884 C CA . GLY A 1 497 ? 31.680 0.940 -16.521 1.00 97.25 497 GLY A CA 1
ATOM 3885 C C . GLY A 1 497 ? 33.090 0.489 -16.136 1.00 97.25 497 GLY A C 1
ATOM 3886 O O . GLY A 1 497 ? 33.243 -0.253 -15.165 1.00 97.25 497 GLY A O 1
ATOM 3887 N N . ASP A 1 498 ? 34.099 0.930 -16.887 1.00 95.12 498 ASP A N 1
ATOM 3888 C CA . ASP A 1 498 ? 35.513 0.590 -16.678 1.00 95.12 498 ASP A CA 1
ATOM 3889 C C . ASP A 1 498 ? 36.403 1.736 -17.188 1.00 95.12 498 ASP A C 1
ATOM 3891 O O . ASP A 1 498 ? 36.531 1.953 -18.394 1.00 95.12 498 ASP A O 1
ATOM 3895 N N . THR A 1 499 ? 37.037 2.460 -16.264 1.00 89.88 499 THR A N 1
ATOM 3896 C CA . THR A 1 499 ? 37.986 3.556 -16.548 1.00 89.88 499 THR A CA 1
ATOM 3897 C C . THR A 1 499 ? 39.402 3.056 -16.853 1.00 89.88 499 THR A C 1
ATOM 3899 O O . THR A 1 499 ? 40.350 3.838 -16.921 1.00 89.88 499 THR A O 1
ATOM 3902 N N . GLY A 1 500 ? 39.577 1.744 -17.012 1.00 83.75 500 GLY A N 1
ATOM 3903 C CA . GLY A 1 500 ? 40.878 1.118 -17.148 1.00 83.75 500 GLY A CA 1
ATOM 3904 C C . GLY A 1 500 ? 41.492 0.738 -15.812 1.00 83.75 500 GLY A C 1
ATOM 3905 O O . GLY A 1 500 ? 41.078 1.155 -14.732 1.00 83.75 500 GLY A O 1
ATOM 3906 N N . THR A 1 501 ? 42.520 -0.095 -15.912 1.00 79.38 501 THR A N 1
ATOM 3907 C CA . THR A 1 501 ? 43.265 -0.598 -14.768 1.00 79.38 501 THR A CA 1
ATOM 3908 C C . THR A 1 501 ? 44.625 0.084 -14.686 1.00 79.38 501 THR A C 1
ATOM 3910 O O . THR A 1 501 ? 45.281 0.333 -15.698 1.00 79.38 501 THR A O 1
ATOM 3913 N N . ASP A 1 502 ? 45.084 0.339 -13.465 1.00 78.75 502 ASP A N 1
ATOM 3914 C CA . ASP A 1 502 ? 46.475 0.698 -13.191 1.00 78.75 502 ASP A CA 1
ATOM 3915 C C . ASP A 1 502 ? 47.387 -0.546 -13.093 1.00 78.75 502 ASP A C 1
ATOM 3917 O O . ASP A 1 502 ? 48.597 -0.433 -12.869 1.00 78.75 502 ASP A O 1
ATOM 3921 N N . TRP A 1 503 ? 46.824 -1.737 -13.345 1.00 77.50 503 TRP A N 1
ATOM 3922 C CA . TRP A 1 503 ? 47.556 -2.968 -13.606 1.00 77.50 503 TRP A CA 1
ATOM 3923 C C . TRP A 1 503 ? 48.287 -2.878 -14.940 1.00 77.50 503 TRP A C 1
ATOM 3925 O O . TRP A 1 503 ? 47.705 -3.006 -16.019 1.00 77.50 503 TRP A O 1
ATOM 3935 N N . ASN A 1 504 ? 49.600 -2.716 -14.870 1.00 69.00 504 ASN A N 1
ATOM 3936 C CA . ASN A 1 504 ? 50.427 -2.735 -16.057 1.00 69.00 504 ASN A CA 1
ATOM 3937 C C . ASN A 1 504 ? 51.576 -3.750 -15.884 1.00 69.00 504 ASN A C 1
ATOM 3939 O O . ASN A 1 504 ? 52.477 -3.552 -15.064 1.00 69.00 504 ASN A O 1
ATOM 3943 N N . PRO A 1 505 ? 51.576 -4.845 -16.668 1.00 60.72 505 PRO A N 1
ATOM 3944 C CA . PRO A 1 505 ? 52.584 -5.882 -16.571 1.00 60.72 505 PRO A CA 1
ATOM 3945 C C . PRO A 1 505 ? 53.972 -5.367 -16.952 1.00 60.72 505 PRO A C 1
ATOM 3947 O O . PRO A 1 505 ? 54.944 -5.942 -16.486 1.00 60.72 505 PRO A O 1
ATOM 3950 N N . PHE A 1 506 ? 54.106 -4.262 -17.701 1.00 57.50 506 PHE A N 1
ATOM 3951 C CA . PHE A 1 506 ? 55.403 -3.642 -17.999 1.00 57.50 506 PHE A CA 1
ATOM 3952 C C . PHE A 1 506 ? 56.159 -3.176 -16.749 1.00 57.50 506 PHE A C 1
ATOM 3954 O O . PHE A 1 506 ? 57.389 -3.172 -16.774 1.00 57.50 506 PHE A O 1
ATOM 3961 N N . TRP A 1 507 ? 55.471 -2.853 -15.646 1.00 56.22 507 TRP A N 1
ATOM 3962 C CA . TRP A 1 507 ? 56.133 -2.553 -14.370 1.00 56.22 507 TRP A CA 1
ATOM 3963 C C . TRP A 1 507 ? 56.811 -3.790 -13.765 1.00 56.22 507 TRP A C 1
ATOM 3965 O O . TRP A 1 507 ? 57.858 -3.660 -13.141 1.00 56.22 507 TRP A O 1
ATOM 3975 N N . MET A 1 508 ? 56.270 -4.988 -14.020 1.00 53.31 508 MET A N 1
ATOM 3976 C CA . MET A 1 508 ? 56.864 -6.274 -13.624 1.00 53.31 508 MET A CA 1
ATOM 3977 C C . MET A 1 508 ? 57.989 -6.737 -14.571 1.00 53.31 508 MET A C 1
ATOM 3979 O O . MET A 1 508 ? 58.697 -7.689 -14.260 1.00 53.31 508 MET A O 1
ATOM 3983 N N . LEU A 1 509 ? 58.156 -6.084 -15.730 1.00 52.25 509 LEU A N 1
ATOM 3984 C CA . LEU A 1 509 ? 59.154 -6.422 -16.760 1.00 52.25 509 LEU A CA 1
ATOM 3985 C C . LEU A 1 509 ? 60.442 -5.590 -16.665 1.00 52.25 509 LEU A C 1
ATOM 3987 O O . LEU A 1 509 ? 61.338 -5.755 -17.498 1.00 52.25 509 LEU A O 1
ATOM 3991 N N . ARG A 1 510 ? 60.524 -4.660 -15.706 1.00 48.31 510 ARG A N 1
ATOM 3992 C CA . ARG A 1 510 ? 61.636 -3.716 -15.570 1.00 48.31 510 ARG A CA 1
ATOM 3993 C C . ARG A 1 510 ? 62.651 -4.244 -14.557 1.00 48.31 510 ARG A C 1
ATOM 3995 O O . ARG A 1 510 ? 62.364 -4.290 -13.365 1.00 48.31 510 ARG A O 1
ATOM 4002 N N . GLU A 1 511 ? 63.842 -4.612 -15.024 1.00 50.09 511 GLU A N 1
ATOM 4003 C CA . GLU A 1 511 ? 64.958 -4.899 -14.118 1.00 50.09 511 GLU A CA 1
ATOM 4004 C C . GLU A 1 511 ? 65.578 -3.604 -13.554 1.00 50.09 511 GLU A C 1
ATOM 4006 O O . GLU A 1 511 ? 65.507 -2.554 -14.210 1.00 50.09 511 GLU A O 1
ATOM 4011 N N . PRO A 1 512 ? 66.233 -3.662 -12.375 1.00 50.03 512 PRO A N 1
ATOM 4012 C CA . PRO A 1 512 ? 66.941 -2.524 -11.779 1.00 50.03 512 PRO A CA 1
ATOM 4013 C C . PRO A 1 512 ? 67.970 -1.870 -12.718 1.00 50.03 512 PRO A C 1
ATOM 4015 O O . PRO A 1 512 ? 68.217 -0.672 -12.622 1.00 50.03 512 PRO A O 1
ATOM 4018 N N . GLU A 1 513 ? 68.532 -2.634 -13.660 1.00 49.09 513 GLU A N 1
ATOM 4019 C CA . GLU A 1 513 ? 69.597 -2.199 -14.577 1.00 49.09 513 GLU A CA 1
ATOM 4020 C C . GLU A 1 513 ? 69.086 -1.682 -15.942 1.00 49.09 513 GLU A C 1
ATOM 4022 O O . GLU A 1 513 ? 69.868 -1.448 -16.861 1.00 49.09 513 GLU A O 1
ATOM 4027 N N . GLY A 1 514 ? 67.775 -1.456 -16.099 1.00 49.84 514 GLY A N 1
ATOM 4028 C CA . GLY A 1 514 ? 67.222 -0.711 -17.243 1.00 49.84 514 GLY A CA 1
ATOM 4029 C C . GLY A 1 514 ? 66.947 -1.513 -18.524 1.00 49.84 514 GLY A C 1
ATOM 4030 O O . GLY A 1 514 ? 66.573 -0.919 -19.536 1.00 49.84 514 GLY A O 1
ATOM 4031 N N . GLY A 1 515 ? 67.067 -2.844 -18.501 1.00 52.91 515 GLY A N 1
ATOM 4032 C CA . GLY A 1 515 ? 66.628 -3.724 -19.592 1.00 52.91 515 GLY A CA 1
ATOM 4033 C C . GLY A 1 515 ? 65.203 -4.261 -19.392 1.00 52.91 515 GLY A C 1
ATOM 4034 O O . GLY A 1 515 ? 64.841 -4.653 -18.286 1.00 52.91 515 GLY A O 1
ATOM 4035 N N . MET A 1 516 ? 64.401 -4.322 -20.464 1.00 55.31 516 MET A N 1
ATOM 4036 C CA . MET A 1 516 ? 63.140 -5.083 -20.489 1.00 55.31 516 MET A CA 1
ATOM 4037 C C . MET A 1 516 ? 63.407 -6.510 -20.983 1.00 55.31 516 MET A C 1
ATOM 4039 O O . MET A 1 516 ? 63.928 -6.688 -22.089 1.00 55.31 516 MET A O 1
ATOM 4043 N N . ARG A 1 517 ? 63.023 -7.530 -20.209 1.00 53.97 517 ARG A N 1
ATOM 4044 C CA . ARG A 1 517 ? 63.067 -8.949 -20.610 1.00 53.97 517 ARG A CA 1
ATOM 4045 C C . ARG A 1 517 ? 61.672 -9.561 -20.578 1.00 53.97 517 ARG A C 1
ATOM 4047 O O . ARG A 1 517 ? 60.884 -9.256 -19.694 1.00 53.97 517 ARG A O 1
ATOM 4054 N N . ASN A 1 518 ? 61.367 -10.444 -21.527 1.00 51.59 518 ASN A N 1
ATOM 4055 C CA . ASN A 1 518 ? 60.139 -11.239 -21.478 1.00 51.59 518 ASN A CA 1
ATOM 4056 C C . ASN A 1 518 ? 60.311 -12.405 -20.466 1.00 51.59 518 ASN A C 1
ATOM 4058 O O . ASN A 1 518 ? 61.242 -13.194 -20.636 1.00 51.59 518 ASN A O 1
ATOM 4062 N N . PRO A 1 519 ? 59.436 -12.550 -19.452 1.00 50.91 519 PRO A N 1
ATOM 4063 C CA . PRO A 1 519 ? 59.573 -13.517 -18.359 1.00 50.91 519 PRO A CA 1
ATOM 4064 C C . PRO A 1 519 ? 59.389 -14.974 -18.797 1.00 50.91 519 PRO A C 1
ATOM 4066 O O . PRO A 1 519 ? 59.868 -15.869 -18.112 1.00 50.91 519 PRO A O 1
ATOM 4069 N N . TYR A 1 520 ? 58.767 -15.223 -19.953 1.00 50.88 520 TYR A N 1
ATOM 4070 C CA . TYR A 1 520 ? 58.612 -16.564 -20.521 1.00 50.88 520 TYR A CA 1
ATOM 4071 C C . TYR A 1 520 ? 59.783 -16.971 -21.421 1.00 50.88 520 TYR A C 1
ATOM 4073 O O . TYR A 1 520 ? 60.119 -18.150 -21.497 1.00 50.88 520 TYR A O 1
ATOM 4081 N N . SER A 1 521 ? 60.419 -16.019 -22.115 1.00 56.31 521 SER A N 1
ATOM 4082 C CA . SER A 1 521 ? 61.480 -16.325 -23.089 1.00 56.31 521 SER A CA 1
ATOM 4083 C C . SER A 1 521 ? 62.894 -15.967 -22.621 1.00 56.31 521 SER A C 1
ATOM 4085 O O . SER A 1 521 ? 63.865 -16.386 -23.251 1.00 56.31 521 SER A O 1
ATOM 4087 N N . GLY A 1 522 ? 63.034 -15.163 -21.561 1.00 58.34 522 GLY A N 1
ATOM 4088 C CA . GLY A 1 522 ? 64.316 -14.661 -21.049 1.00 58.34 522 GLY A CA 1
ATOM 4089 C C . GLY A 1 522 ? 65.064 -13.718 -22.006 1.00 58.34 522 GLY A C 1
ATOM 4090 O O . GLY A 1 522 ? 66.211 -13.340 -21.742 1.00 58.34 522 GLY A O 1
ATOM 4091 N N . LYS A 1 523 ? 64.454 -13.332 -23.135 1.00 55.53 523 LYS A N 1
ATOM 4092 C CA . LYS A 1 523 ? 65.087 -12.511 -24.178 1.00 55.53 523 LYS A CA 1
ATOM 4093 C C . LYS A 1 523 ? 64.858 -11.010 -23.950 1.00 55.53 523 LYS A C 1
ATOM 4095 O O . LYS A 1 523 ? 63.811 -10.636 -23.415 1.00 55.53 523 LYS A O 1
ATOM 4100 N N . PRO A 1 524 ? 65.806 -10.142 -24.365 1.00 56.12 524 PRO A N 1
ATOM 4101 C CA . PRO A 1 524 ? 65.599 -8.696 -24.392 1.00 56.12 524 PRO A CA 1
ATOM 4102 C C . PRO A 1 524 ? 64.391 -8.334 -25.264 1.00 56.12 524 PRO A C 1
ATOM 4104 O O . PRO A 1 524 ? 64.234 -8.857 -26.370 1.00 56.12 524 PRO A O 1
ATOM 4107 N N . TRP A 1 525 ? 63.552 -7.416 -24.789 1.00 53.31 525 TRP A N 1
ATOM 4108 C CA . TRP A 1 525 ? 62.294 -7.014 -25.428 1.00 53.31 525 TRP A CA 1
ATOM 4109 C C . TRP A 1 525 ? 62.468 -6.558 -26.883 1.00 53.31 525 TRP A C 1
ATOM 4111 O O . TRP A 1 525 ? 61.655 -6.910 -27.730 1.00 53.31 525 TRP A O 1
ATOM 4121 N N . GLY A 1 526 ? 63.592 -5.907 -27.211 1.00 51.50 526 GLY A N 1
ATOM 4122 C CA . GLY A 1 526 ? 63.933 -5.502 -28.583 1.00 51.50 526 GLY A CA 1
ATOM 4123 C C . GLY A 1 526 ? 64.076 -6.652 -29.594 1.00 51.50 526 GLY A C 1
ATOM 4124 O O . GLY A 1 526 ? 64.152 -6.390 -30.788 1.00 51.50 526 GLY A O 1
ATOM 4125 N N . ASN A 1 527 ? 64.096 -7.910 -29.135 1.00 45.16 527 ASN A N 1
ATOM 4126 C CA . ASN A 1 527 ? 64.206 -9.117 -29.960 1.00 45.16 527 ASN A CA 1
ATOM 4127 C C . ASN A 1 527 ? 63.087 -10.145 -29.687 1.00 45.16 527 ASN A C 1
ATOM 4129 O O . ASN A 1 527 ? 63.220 -11.322 -30.034 1.00 45.16 527 ASN A O 1
ATOM 4133 N N . THR A 1 528 ? 61.998 -9.728 -29.035 1.00 49.12 528 THR A N 1
ATOM 4134 C CA . THR A 1 528 ? 60.882 -10.608 -28.668 1.00 49.12 528 THR A CA 1
ATOM 4135 C C . THR A 1 528 ? 59.603 -10.111 -29.335 1.00 49.12 528 THR A C 1
ATOM 4137 O O . THR A 1 528 ? 59.237 -8.953 -29.165 1.00 49.12 528 THR A O 1
ATOM 4140 N N . GLN A 1 529 ? 58.898 -10.970 -30.079 1.00 53.97 529 GLN A N 1
ATOM 4141 C CA . GLN A 1 529 ? 57.501 -10.686 -30.421 1.00 53.97 529 GLN A CA 1
ATOM 4142 C C . GLN A 1 529 ? 56.738 -10.539 -29.095 1.00 53.97 529 GLN A C 1
ATOM 4144 O O . GLN A 1 529 ? 56.776 -11.449 -28.264 1.00 53.97 529 GLN A O 1
ATOM 4149 N N . GLY A 1 530 ? 56.137 -9.371 -28.842 1.00 58.75 530 GLY A N 1
ATOM 4150 C CA . GLY A 1 530 ? 55.335 -9.152 -27.637 1.00 58.75 530 GLY A CA 1
ATOM 4151 C C . GLY A 1 530 ? 54.230 -10.206 -27.540 1.00 58.75 530 GLY A C 1
ATOM 4152 O O . GLY A 1 530 ? 53.668 -10.595 -28.563 1.00 58.75 530 GLY A O 1
ATOM 4153 N N . SER A 1 531 ? 53.935 -10.687 -26.326 1.00 65.62 531 SER A N 1
ATOM 4154 C CA . SER A 1 531 ? 52.852 -11.658 -26.127 1.00 65.62 531 SER A CA 1
ATOM 4155 C C . SER A 1 531 ? 51.547 -11.083 -26.693 1.00 65.62 531 SER A C 1
ATOM 4157 O O . SER A 1 531 ? 51.138 -9.996 -26.264 1.00 65.62 531 SER A O 1
ATOM 4159 N N . PRO A 1 532 ? 50.855 -11.782 -27.615 1.00 70.75 532 PRO A N 1
ATOM 4160 C CA . PRO A 1 532 ? 49.590 -11.305 -28.173 1.00 70.75 532 PRO A CA 1
ATOM 4161 C C . PRO A 1 532 ? 48.495 -11.185 -27.099 1.00 70.75 532 PRO A C 1
ATOM 4163 O O . PRO A 1 532 ? 47.476 -10.530 -27.316 1.00 70.75 532 PRO A O 1
ATOM 4166 N N . HIS A 1 533 ? 48.694 -11.795 -25.926 1.00 78.44 533 HIS A N 1
ATOM 4167 C CA . HIS A 1 533 ? 47.775 -11.728 -24.793 1.00 78.44 533 HIS A CA 1
ATOM 4168 C C . HIS A 1 533 ? 47.898 -10.431 -23.990 1.00 78.44 533 HIS A C 1
ATOM 4170 O O . HIS A 1 533 ? 46.925 -10.033 -23.359 1.00 78.44 533 HIS A O 1
ATOM 4176 N N . MET A 1 534 ? 49.037 -9.733 -24.057 1.00 78.44 534 MET A N 1
ATOM 4177 C CA . MET A 1 534 ? 49.284 -8.532 -23.254 1.00 78.44 534 MET A CA 1
ATOM 4178 C C . MET A 1 534 ? 48.290 -7.409 -23.568 1.00 78.44 534 MET A C 1
ATOM 4180 O O . MET A 1 534 ? 47.616 -6.931 -22.664 1.00 78.44 534 MET A O 1
ATOM 4184 N N . ALA A 1 535 ? 48.133 -7.039 -24.844 1.00 79.88 535 ALA A N 1
ATOM 4185 C CA . ALA A 1 535 ? 47.185 -5.995 -25.248 1.00 79.88 535 ALA A CA 1
ATOM 4186 C C . ALA A 1 535 ? 45.731 -6.364 -24.896 1.00 79.88 535 ALA A C 1
ATOM 4188 O O . ALA A 1 535 ? 44.952 -5.513 -24.474 1.00 79.88 535 ALA A O 1
ATOM 4189 N N . LYS A 1 536 ? 45.382 -7.653 -25.017 1.00 83.50 536 LYS A N 1
ATOM 4190 C CA . LYS A 1 536 ? 44.051 -8.168 -24.665 1.00 83.50 536 LYS A CA 1
ATOM 4191 C C . LYS A 1 536 ? 43.795 -8.170 -23.157 1.00 83.50 536 LYS A C 1
ATOM 4193 O O . LYS A 1 536 ? 42.648 -8.063 -22.735 1.00 83.50 536 LYS A O 1
ATOM 4198 N N . GLY A 1 537 ? 44.837 -8.369 -22.357 1.00 83.38 537 GLY A N 1
ATOM 4199 C CA . GLY A 1 537 ? 44.730 -8.576 -20.918 1.00 83.38 537 GLY A CA 1
ATOM 4200 C C . GLY A 1 537 ? 44.587 -7.295 -20.099 1.00 83.38 537 GLY A C 1
ATOM 4201 O O . GLY A 1 537 ? 44.046 -7.362 -19.002 1.00 83.38 537 GLY A O 1
ATOM 4202 N N . VAL A 1 538 ? 45.036 -6.144 -20.613 1.00 81.75 538 VAL A N 1
ATOM 4203 C CA . VAL A 1 538 ? 45.114 -4.898 -19.820 1.00 81.75 538 VAL A CA 1
ATOM 4204 C C . VAL A 1 538 ? 44.225 -3.764 -20.314 1.00 81.75 538 VAL A C 1
ATOM 4206 O O . VAL A 1 538 ? 43.878 -2.888 -19.531 1.00 81.75 538 VAL A O 1
ATOM 4209 N N . ASN A 1 539 ? 43.833 -3.760 -21.589 1.00 86.19 539 ASN A N 1
ATOM 4210 C CA . ASN A 1 539 ? 43.020 -2.673 -22.127 1.00 86.19 539 ASN A CA 1
ATOM 4211 C C . ASN A 1 539 ? 41.533 -2.872 -21.787 1.00 86.19 539 ASN A C 1
ATOM 4213 O O . ASN A 1 539 ? 40.967 -3.933 -22.068 1.00 86.19 539 ASN A O 1
ATOM 4217 N N . SER A 1 540 ? 40.883 -1.831 -21.261 1.00 84.31 540 SER A N 1
ATOM 4218 C CA . SER A 1 540 ? 39.483 -1.864 -20.799 1.00 84.31 540 SER A CA 1
ATOM 4219 C C . SER A 1 540 ? 38.461 -2.154 -21.896 1.00 84.31 540 SER A C 1
ATOM 4221 O O . SER A 1 540 ? 37.407 -2.727 -21.630 1.00 84.31 540 SER A O 1
ATOM 4223 N N . HIS A 1 541 ? 38.758 -1.851 -23.162 1.00 83.38 541 HIS A N 1
ATOM 4224 C CA . HIS A 1 541 ? 37.860 -2.176 -24.278 1.00 83.38 541 HIS A CA 1
ATOM 4225 C C . HIS A 1 541 ? 37.681 -3.695 -24.495 1.00 83.38 541 HIS A C 1
ATOM 4227 O O . HIS A 1 541 ? 36.717 -4.124 -25.132 1.00 83.38 541 HIS A O 1
ATOM 4233 N N . PHE A 1 542 ? 38.577 -4.533 -23.952 1.00 90.69 542 PHE A N 1
ATOM 4234 C CA . PHE A 1 542 ? 38.391 -5.986 -23.928 1.00 90.69 542 PHE A CA 1
ATOM 4235 C C . PHE A 1 542 ? 37.554 -6.473 -22.747 1.00 90.69 542 PHE A C 1
ATOM 4237 O O . PHE A 1 542 ? 37.106 -7.612 -22.792 1.00 90.69 542 PHE A O 1
ATOM 4244 N N . SER A 1 543 ? 37.314 -5.659 -21.720 1.00 91.44 543 SER A N 1
ATOM 4245 C CA . SER A 1 543 ? 36.650 -6.090 -20.489 1.00 91.44 543 SER A CA 1
ATOM 4246 C C . SER A 1 543 ? 35.225 -6.614 -20.745 1.00 91.44 543 SER A C 1
ATOM 4248 O O . SER A 1 543 ? 34.946 -7.781 -20.463 1.00 91.44 543 SER A O 1
ATOM 4250 N N . ALA A 1 544 ? 34.353 -5.822 -21.385 1.00 92.88 544 ALA A N 1
ATOM 4251 C CA . ALA A 1 544 ? 33.009 -6.274 -21.773 1.00 92.88 544 ALA A CA 1
ATOM 4252 C C . ALA A 1 544 ? 33.050 -7.363 -22.865 1.00 92.88 544 ALA A C 1
ATOM 4254 O O . ALA A 1 544 ? 32.349 -8.373 -22.790 1.00 92.88 544 ALA A O 1
ATOM 4255 N N . SER A 1 545 ? 33.923 -7.190 -23.863 1.00 93.88 545 SER A N 1
ATOM 4256 C CA . SER A 1 545 ? 34.060 -8.123 -24.992 1.00 93.88 545 SER A CA 1
ATOM 4257 C C . SER A 1 545 ? 34.506 -9.521 -24.557 1.00 93.88 545 SER A C 1
ATOM 4259 O O . SER A 1 545 ? 34.091 -10.518 -25.145 1.00 93.88 545 SER A O 1
ATOM 4261 N N . ARG A 1 546 ? 35.350 -9.619 -23.525 1.00 94.69 546 ARG A N 1
ATOM 4262 C CA . ARG A 1 546 ? 35.848 -10.890 -22.995 1.00 94.69 546 ARG A CA 1
ATOM 4263 C C . ARG A 1 546 ? 34.742 -11.664 -22.291 1.00 94.69 546 ARG A C 1
ATOM 4265 O O . ARG A 1 546 ? 34.652 -12.868 -22.506 1.00 94.69 546 ARG A O 1
ATOM 4272 N N . LEU A 1 547 ? 33.879 -10.992 -21.524 1.00 95.75 547 LEU A N 1
ATOM 4273 C CA . LEU A 1 547 ? 32.698 -11.628 -20.936 1.00 95.75 547 LEU A CA 1
ATOM 4274 C C . LEU A 1 547 ? 31.794 -12.205 -22.028 1.00 95.75 547 LEU A C 1
ATOM 4276 O O . LEU A 1 547 ? 31.463 -13.391 -21.988 1.00 95.75 547 LEU A O 1
ATOM 4280 N N . ALA A 1 548 ? 31.469 -11.394 -23.039 1.00 95.19 548 ALA A N 1
ATOM 4281 C CA . ALA A 1 548 ? 30.663 -11.836 -24.171 1.00 95.19 548 ALA A CA 1
ATOM 4282 C C . ALA A 1 548 ? 31.309 -13.027 -24.898 1.00 95.19 548 ALA A C 1
ATOM 4284 O O . ALA A 1 548 ? 30.644 -14.028 -25.152 1.00 95.19 548 ALA A O 1
ATOM 4285 N N . HIS A 1 549 ? 32.619 -12.975 -25.151 1.00 95.50 549 HIS A N 1
ATOM 4286 C CA . HIS A 1 549 ? 33.357 -14.054 -25.805 1.00 95.50 549 HIS A CA 1
ATOM 4287 C C . HIS A 1 549 ? 33.353 -15.359 -24.994 1.00 95.50 549 HIS A C 1
ATOM 4289 O O . HIS A 1 549 ? 33.008 -16.411 -25.529 1.00 95.50 549 HIS A O 1
ATOM 4295 N N . CYS A 1 550 ? 33.699 -15.301 -23.705 1.00 95.81 550 CYS A N 1
ATOM 4296 C CA . CYS A 1 550 ? 33.797 -16.480 -22.841 1.00 95.81 550 CYS A CA 1
ATOM 4297 C C . CYS A 1 550 ? 32.435 -17.140 -22.568 1.00 95.81 550 CYS A C 1
ATOM 4299 O O . CYS A 1 550 ? 32.378 -18.350 -22.342 1.00 95.81 550 CYS A O 1
ATOM 4301 N N . LEU A 1 551 ? 31.344 -16.368 -22.581 1.00 95.88 551 LEU A N 1
ATOM 4302 C CA . LEU A 1 551 ? 29.982 -16.867 -22.352 1.00 95.88 551 LEU A CA 1
ATOM 4303 C C . LEU A 1 551 ? 29.195 -17.112 -23.650 1.00 95.88 551 LEU A C 1
ATOM 4305 O O . LEU A 1 551 ? 28.116 -17.700 -23.614 1.00 95.88 551 LEU A O 1
ATOM 4309 N N . GLY A 1 552 ? 29.746 -16.707 -24.797 1.00 95.44 552 GLY A N 1
ATOM 4310 C CA . GLY A 1 552 ? 29.124 -16.844 -26.110 1.00 95.44 552 GLY A CA 1
ATOM 4311 C C . GLY A 1 552 ? 27.954 -15.888 -26.357 1.00 95.44 552 GLY A C 1
ATOM 4312 O O . GLY A 1 552 ? 27.074 -16.240 -27.137 1.00 95.44 552 GLY A O 1
ATOM 4313 N N . LEU A 1 553 ? 27.918 -14.721 -25.710 1.00 95.06 553 LEU A N 1
ATOM 4314 C CA . LEU A 1 553 ? 26.884 -13.701 -25.928 1.00 95.06 553 LEU A CA 1
ATOM 4315 C C . LEU A 1 553 ? 27.072 -13.027 -27.293 1.00 95.06 553 LEU A C 1
ATOM 4317 O O . LEU A 1 553 ? 28.200 -12.857 -27.758 1.00 95.06 553 LEU A O 1
ATOM 4321 N N . VAL A 1 554 ? 25.968 -12.631 -27.926 1.00 93.31 554 VAL A N 1
ATOM 4322 C CA . VAL A 1 554 ? 25.975 -12.004 -29.263 1.00 93.31 554 VAL A CA 1
ATOM 4323 C C . VAL A 1 554 ? 25.241 -10.656 -29.317 1.00 93.31 554 VAL A C 1
ATOM 4325 O O . VAL A 1 554 ? 24.984 -10.156 -30.411 1.00 93.31 554 VAL A O 1
ATOM 4328 N N . GLY A 1 555 ? 24.874 -10.081 -28.164 1.00 89.62 555 GLY A N 1
ATOM 4329 C CA . GLY A 1 555 ? 24.416 -8.686 -28.063 1.00 89.62 555 GLY A CA 1
ATOM 4330 C C . GLY A 1 555 ? 25.582 -7.688 -28.041 1.00 89.62 555 GLY A C 1
ATOM 4331 O O . GLY A 1 555 ? 26.743 -8.086 -28.181 1.00 89.62 555 GLY A O 1
ATOM 4332 N N . SER A 1 556 ? 25.294 -6.389 -27.879 1.00 89.94 556 SER A N 1
ATOM 4333 C CA . SER A 1 556 ? 26.344 -5.365 -27.787 1.00 89.94 556 SER A CA 1
ATOM 4334 C C . SER A 1 556 ? 27.262 -5.623 -26.593 1.00 89.94 556 SER A C 1
ATOM 4336 O O . SER A 1 556 ? 26.799 -5.984 -25.520 1.00 89.94 556 SER A O 1
ATOM 4338 N N . ALA A 1 557 ? 28.569 -5.414 -26.747 1.00 93.06 557 ALA A N 1
ATOM 4339 C CA . ALA A 1 557 ? 29.532 -5.497 -25.652 1.00 93.06 557 ALA A CA 1
ATOM 4340 C C . ALA A 1 557 ? 30.339 -4.200 -25.608 1.00 93.06 557 ALA A C 1
ATOM 4342 O O . ALA A 1 557 ? 31.209 -3.976 -26.450 1.00 93.06 557 ALA A O 1
ATOM 4343 N N . THR A 1 558 ? 30.031 -3.331 -24.645 1.00 94.00 558 THR A N 1
ATOM 4344 C CA . THR A 1 558 ? 30.556 -1.961 -24.603 1.00 94.00 558 THR A CA 1
ATOM 4345 C C . THR A 1 558 ? 31.160 -1.646 -23.240 1.00 94.00 558 THR A C 1
ATOM 4347 O O . THR A 1 558 ? 30.478 -1.704 -22.216 1.00 94.00 558 THR A O 1
ATOM 4350 N N . SER A 1 559 ? 32.438 -1.266 -23.242 1.00 94.56 559 SER A N 1
ATOM 4351 C CA . SER A 1 559 ? 33.089 -0.636 -22.091 1.00 94.56 559 SER A CA 1
ATOM 4352 C C . SER A 1 559 ? 32.886 0.880 -22.162 1.00 94.56 559 SER A C 1
ATOM 4354 O O . SER A 1 559 ? 33.106 1.481 -23.214 1.00 94.56 559 SER A O 1
ATOM 4356 N N . ILE A 1 560 ? 32.457 1.488 -21.059 1.00 95.81 560 ILE A N 1
ATOM 4357 C CA . ILE A 1 560 ? 32.093 2.903 -20.951 1.00 95.81 560 ILE A CA 1
ATOM 4358 C C . ILE A 1 560 ? 33.019 3.575 -19.943 1.00 95.81 560 ILE A C 1
ATOM 4360 O O . ILE A 1 560 ? 33.183 3.089 -18.824 1.00 95.81 560 ILE A O 1
ATOM 4364 N N . ASP A 1 561 ? 33.567 4.722 -20.337 1.00 95.88 561 ASP A N 1
ATOM 4365 C CA . ASP A 1 561 ? 34.363 5.589 -19.477 1.00 95.88 561 ASP A CA 1
ATOM 4366 C C . ASP A 1 561 ? 33.787 7.008 -19.485 1.00 95.88 561 ASP A C 1
ATOM 4368 O O . ASP A 1 561 ? 33.991 7.797 -20.408 1.00 95.88 561 ASP A O 1
ATOM 4372 N N . THR A 1 562 ? 33.048 7.321 -18.426 1.00 97.06 562 THR A N 1
ATOM 4373 C CA . THR A 1 562 ? 32.655 8.688 -18.068 1.00 97.06 562 THR A CA 1
ATOM 4374 C C . THR A 1 562 ? 33.093 8.994 -16.634 1.00 97.06 562 THR A C 1
ATOM 4376 O O . THR A 1 562 ? 32.396 9.671 -15.875 1.00 97.06 562 THR A O 1
ATOM 4379 N N . ALA A 1 563 ? 34.252 8.454 -16.235 1.00 95.62 563 ALA A N 1
ATOM 4380 C CA . ALA A 1 563 ? 34.741 8.471 -14.861 1.00 95.62 563 ALA A CA 1
ATOM 4381 C C . ALA A 1 563 ? 33.699 7.921 -13.860 1.00 95.62 563 ALA A C 1
ATOM 4383 O O . ALA A 1 563 ? 33.162 6.828 -14.036 1.00 95.62 563 ALA A O 1
ATOM 4384 N N . CYS A 1 564 ? 33.392 8.666 -12.796 1.00 96.94 564 CYS A N 1
ATOM 4385 C CA . CYS A 1 564 ? 32.555 8.216 -11.682 1.00 96.94 564 CYS A CA 1
ATOM 4386 C C . CYS A 1 564 ? 31.107 7.856 -12.066 1.00 96.94 564 CYS A C 1
ATOM 4388 O O . CYS A 1 564 ? 30.440 7.107 -11.347 1.00 96.94 564 CYS A O 1
ATOM 4390 N N . SER A 1 565 ? 30.600 8.383 -13.185 1.00 98.00 565 SER A N 1
ATOM 4391 C CA . SER A 1 565 ? 29.251 8.090 -13.683 1.00 98.00 565 SER A CA 1
ATOM 4392 C C . SER A 1 565 ? 29.192 6.879 -14.623 1.00 98.00 565 SER A C 1
ATOM 4394 O O . SER A 1 565 ? 28.091 6.449 -14.957 1.00 98.00 565 SER A O 1
ATOM 4396 N N . ALA A 1 566 ? 30.336 6.285 -14.990 1.00 97.94 566 ALA A N 1
ATOM 4397 C CA . ALA A 1 566 ? 30.464 5.294 -16.066 1.00 97.94 566 ALA A CA 1
ATOM 4398 C C . ALA A 1 566 ? 29.454 4.142 -15.992 1.00 97.94 566 ALA A C 1
ATOM 4400 O O . ALA A 1 566 ? 28.751 3.865 -16.962 1.00 97.94 566 ALA A O 1
ATOM 4401 N N . SER A 1 567 ? 29.336 3.484 -14.838 1.00 98.19 567 SER A N 1
ATOM 4402 C CA . SER A 1 567 ? 28.395 2.367 -14.689 1.00 98.19 567 SER A CA 1
ATOM 4403 C C . SER A 1 567 ? 26.923 2.784 -14.743 1.00 98.19 567 SER A C 1
ATOM 4405 O O . SER A 1 567 ? 26.109 2.032 -15.273 1.00 98.19 567 SER A O 1
ATOM 4407 N N . LEU A 1 568 ? 26.567 3.981 -14.259 1.00 98.12 568 LEU A N 1
ATOM 4408 C CA . LEU A 1 568 ? 25.191 4.485 -14.339 1.00 98.12 568 LEU A CA 1
ATOM 4409 C C . LEU A 1 568 ? 24.845 4.962 -15.756 1.00 98.12 568 LEU A C 1
ATOM 4411 O O . LEU A 1 568 ? 23.730 4.745 -16.220 1.00 98.12 568 LEU A O 1
ATOM 4415 N N . VAL A 1 569 ? 25.820 5.518 -16.483 1.00 98.50 569 VAL A N 1
ATOM 4416 C CA . VAL A 1 569 ? 25.703 5.753 -17.930 1.00 98.50 569 VAL A CA 1
ATOM 4417 C C . VAL A 1 569 ? 25.511 4.426 -18.668 1.00 98.50 569 VAL A C 1
ATOM 4419 O O . VAL A 1 569 ? 24.672 4.352 -19.558 1.00 98.50 569 VAL A O 1
ATOM 4422 N N . GLY A 1 570 ? 26.199 3.353 -18.267 1.00 96.69 570 GLY A N 1
ATOM 4423 C CA . GLY A 1 570 ? 25.973 2.013 -18.819 1.00 96.69 570 GLY A CA 1
ATOM 4424 C C . GLY A 1 570 ? 24.551 1.494 -18.623 1.00 96.69 570 GLY A C 1
ATOM 4425 O O . GLY A 1 570 ? 23.982 0.924 -19.552 1.00 96.69 570 GLY A O 1
ATOM 4426 N N . VAL A 1 571 ? 23.941 1.754 -17.465 1.00 96.94 571 VAL A N 1
ATOM 4427 C CA . VAL A 1 571 ? 22.511 1.481 -17.248 1.00 96.94 571 VAL A CA 1
ATOM 4428 C C . VAL A 1 571 ? 21.647 2.344 -18.169 1.00 96.94 571 VAL A C 1
ATOM 4430 O O . VAL A 1 571 ? 20.743 1.817 -18.808 1.00 96.94 571 VAL A O 1
ATOM 4433 N N . ALA A 1 572 ? 21.940 3.642 -18.300 1.00 95.31 572 ALA A N 1
ATOM 4434 C CA . ALA A 1 572 ? 21.189 4.543 -19.176 1.00 95.31 572 ALA A CA 1
ATOM 4435 C C . ALA A 1 572 ? 21.209 4.080 -20.639 1.00 95.31 572 ALA A C 1
ATOM 4437 O O . ALA A 1 572 ? 20.162 4.007 -21.279 1.00 95.31 572 ALA A O 1
ATOM 4438 N N . VAL A 1 573 ? 22.386 3.714 -21.157 1.00 93.75 573 VAL A N 1
ATOM 4439 C CA . VAL A 1 573 ? 22.538 3.203 -22.525 1.00 93.75 573 VAL A CA 1
ATOM 4440 C C . VAL A 1 573 ? 21.744 1.911 -22.710 1.00 93.75 573 VAL A C 1
ATOM 4442 O O . VAL A 1 573 ? 21.062 1.774 -23.719 1.00 93.75 573 VAL A O 1
ATOM 4445 N N . ALA A 1 574 ? 21.764 1.003 -21.732 1.00 92.50 574 ALA A N 1
ATOM 4446 C CA . ALA A 1 574 ? 20.997 -0.238 -21.79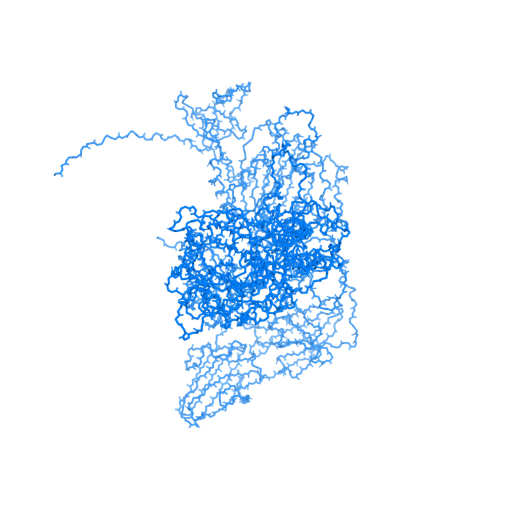7 1.00 92.50 574 ALA A CA 1
ATOM 4447 C C . ALA A 1 574 ? 19.477 0.001 -21.775 1.00 92.50 574 ALA A C 1
ATOM 4449 O O . ALA A 1 574 ? 18.742 -0.562 -22.584 1.00 92.50 574 ALA A O 1
ATOM 4450 N N . VAL A 1 575 ? 19.003 0.874 -20.878 1.00 90.31 575 VAL A N 1
ATOM 4451 C CA . VAL A 1 575 ? 17.583 1.241 -20.769 1.00 90.31 575 VAL A CA 1
ATOM 4452 C C . VAL A 1 575 ? 17.092 1.880 -22.068 1.00 90.31 575 VAL A C 1
ATOM 4454 O O . VAL A 1 575 ? 16.030 1.503 -22.554 1.00 90.31 575 VAL A O 1
ATOM 4457 N N . GLN A 1 576 ? 17.860 2.797 -22.664 1.00 85.00 576 GLN A N 1
ATOM 4458 C CA . GLN A 1 576 ? 17.482 3.421 -23.937 1.00 85.00 576 GLN A CA 1
ATOM 4459 C C . GLN A 1 576 ? 17.604 2.450 -25.122 1.00 85.00 576 GLN A C 1
ATOM 4461 O O . GLN A 1 576 ? 16.742 2.448 -25.994 1.00 85.00 576 GLN A O 1
ATOM 4466 N N . GLY A 1 577 ? 18.629 1.591 -25.144 1.00 82.00 577 GLY A N 1
ATOM 4467 C CA . GLY A 1 577 ? 18.860 0.617 -26.216 1.00 82.00 577 GLY A CA 1
ATOM 4468 C C . GLY A 1 577 ? 17.780 -0.465 -26.325 1.00 82.00 577 GLY A C 1
ATOM 4469 O O . GLY A 1 577 ? 17.505 -0.948 -27.421 1.00 82.00 577 GLY A O 1
ATOM 4470 N N . MET A 1 578 ? 17.129 -0.806 -25.208 1.00 84.75 578 MET A N 1
ATOM 4471 C CA . MET A 1 578 ? 16.064 -1.817 -25.150 1.00 84.75 578 MET A CA 1
ATOM 4472 C C . MET A 1 578 ? 14.639 -1.229 -25.141 1.00 84.75 578 MET A C 1
ATOM 4474 O O . MET A 1 578 ? 13.658 -1.976 -25.042 1.00 84.75 578 MET A O 1
ATOM 4478 N N . ARG A 1 579 ? 14.476 0.098 -25.219 1.00 75.25 579 ARG A N 1
ATOM 4479 C CA . ARG A 1 579 ? 13.147 0.721 -25.303 1.00 75.25 579 ARG A CA 1
ATOM 4480 C C . ARG A 1 579 ? 12.488 0.444 -26.649 1.00 75.25 579 ARG A C 1
ATOM 4482 O O . ARG A 1 579 ? 13.111 0.557 -27.701 1.00 75.25 579 ARG A O 1
ATOM 4489 N N . ARG A 1 580 ? 11.197 0.107 -26.613 1.00 64.38 580 ARG A N 1
ATOM 4490 C CA . ARG A 1 580 ? 10.348 0.054 -27.805 1.00 64.38 580 ARG A CA 1
ATOM 4491 C C . ARG A 1 580 ? 9.748 1.443 -28.003 1.00 64.38 580 ARG A C 1
ATOM 4493 O O . ARG A 1 580 ? 9.028 1.915 -27.134 1.00 64.38 580 ARG A O 1
ATOM 4500 N N . GLU A 1 581 ? 10.068 2.114 -29.105 1.00 55.97 581 GLU A N 1
ATOM 4501 C CA . GLU A 1 581 ? 9.341 3.327 -29.487 1.00 55.97 581 GLU A CA 1
ATOM 4502 C C . GLU A 1 581 ? 8.001 2.915 -30.108 1.00 55.97 581 GLU A C 1
ATOM 4504 O O . GLU A 1 581 ? 7.970 2.280 -31.166 1.00 55.97 581 GLU A O 1
ATOM 4509 N N . GLU A 1 582 ? 6.891 3.272 -29.464 1.00 45.50 582 GLU A N 1
ATOM 4510 C CA . GLU A 1 582 ? 5.575 3.219 -30.098 1.00 45.50 582 GLU A CA 1
ATOM 4511 C C . GLU A 1 582 ? 5.572 4.153 -31.318 1.00 45.50 582 GLU A C 1
ATOM 4513 O O . GLU A 1 582 ? 5.885 5.338 -31.219 1.00 45.50 582 GLU A O 1
ATOM 4518 N N . GLY A 1 583 ? 5.258 3.612 -32.497 1.00 44.16 583 GLY A N 1
ATOM 4519 C CA . GLY A 1 583 ? 5.030 4.409 -33.707 1.00 44.16 583 GLY A CA 1
ATOM 4520 C C . GLY A 1 583 ? 6.179 4.492 -34.719 1.00 44.16 583 GLY A C 1
ATOM 4521 O O . GLY A 1 583 ? 5.926 4.899 -35.852 1.00 44.16 583 GLY A O 1
ATOM 4522 N N . ARG A 1 584 ? 7.405 4.029 -34.426 1.00 46.22 584 ARG A N 1
ATOM 4523 C CA . ARG A 1 584 ? 8.418 3.819 -35.485 1.00 46.22 584 ARG A CA 1
ATOM 4524 C C . ARG A 1 584 ? 8.254 2.444 -36.130 1.00 46.22 584 ARG A C 1
ATOM 4526 O O . ARG A 1 584 ? 9.069 1.541 -35.958 1.00 46.22 584 ARG A O 1
ATOM 4533 N N . GLN A 1 585 ? 7.214 2.312 -36.953 1.00 41.44 585 GLN A N 1
ATOM 4534 C CA . GLN A 1 585 ? 7.258 1.390 -38.087 1.00 41.44 585 GLN A CA 1
ATOM 4535 C C . GLN A 1 585 ? 8.228 1.950 -39.133 1.00 41.44 585 GLN A C 1
ATOM 4537 O O . GLN A 1 585 ? 7.808 2.384 -40.199 1.00 41.44 585 GLN A O 1
ATOM 4542 N N . ASP A 1 586 ? 9.531 1.966 -38.852 1.00 41.62 586 ASP A N 1
ATOM 4543 C CA . ASP A 1 586 ? 10.465 1.991 -39.968 1.00 41.62 586 ASP A CA 1
ATOM 4544 C C . ASP A 1 586 ? 11.767 1.251 -39.696 1.00 41.62 586 ASP A C 1
ATOM 4546 O O . ASP A 1 586 ? 12.441 1.388 -38.673 1.00 41.62 586 ASP A O 1
ATOM 4550 N N . LYS A 1 587 ? 12.090 0.426 -40.682 1.00 48.84 587 LYS A N 1
ATOM 4551 C CA . LYS A 1 587 ? 13.279 -0.396 -40.790 1.00 48.84 587 LYS A CA 1
ATOM 4552 C C . LYS A 1 587 ? 14.483 0.537 -40.913 1.00 48.84 587 LYS A C 1
ATOM 4554 O O . LYS A 1 587 ? 14.690 1.124 -41.968 1.00 48.84 587 LYS A O 1
ATOM 4559 N N . SER A 1 588 ? 15.341 0.606 -39.896 1.00 39.59 588 SER A N 1
ATOM 4560 C CA . SER A 1 588 ? 16.646 1.263 -40.040 1.00 39.59 588 SER A CA 1
ATOM 4561 C C . SER A 1 588 ? 17.789 0.470 -39.389 1.00 39.59 588 SER A C 1
ATOM 4563 O O . SER A 1 588 ? 18.061 0.554 -38.198 1.00 39.59 588 SER A O 1
ATOM 4565 N N . VAL A 1 589 ? 18.467 -0.289 -40.257 1.00 42.69 589 VAL A N 1
ATOM 4566 C CA . VAL A 1 589 ? 19.901 -0.661 -40.297 1.00 42.69 589 VAL A CA 1
ATOM 4567 C C . VAL A 1 589 ? 20.511 -1.559 -39.195 1.00 42.69 589 VAL A C 1
ATOM 4569 O O . VAL A 1 589 ? 21.497 -2.232 -39.493 1.00 42.69 589 VAL A O 1
ATOM 4572 N N . THR A 1 590 ? 19.928 -1.742 -38.005 1.00 43.38 590 THR A N 1
ATOM 4573 C CA . THR A 1 590 ? 20.442 -2.704 -36.991 1.00 43.38 590 THR A CA 1
ATOM 4574 C C . THR A 1 590 ? 19.399 -3.763 -36.606 1.00 43.38 590 THR A C 1
ATOM 4576 O O . THR A 1 590 ? 18.838 -3.779 -35.517 1.00 43.38 590 THR A O 1
ATOM 4579 N N . ASN A 1 591 ? 19.118 -4.681 -37.537 1.00 41.91 591 ASN A N 1
ATOM 4580 C CA . ASN A 1 591 ? 18.107 -5.747 -37.439 1.00 41.91 591 ASN A CA 1
ATOM 4581 C C . ASN A 1 591 ? 18.383 -6.822 -36.357 1.00 41.91 591 ASN A C 1
ATOM 4583 O O . ASN A 1 591 ? 18.683 -7.968 -36.699 1.00 41.91 591 ASN A O 1
ATOM 4587 N N . LYS A 1 592 ? 18.240 -6.480 -35.069 1.00 53.16 592 LYS A N 1
ATOM 4588 C CA . LYS A 1 592 ? 17.757 -7.346 -33.966 1.00 53.16 592 LYS A CA 1
ATOM 4589 C C . LYS A 1 592 ? 17.830 -6.561 -32.650 1.00 53.16 592 LYS A C 1
ATOM 4591 O O . LYS A 1 592 ? 18.928 -6.310 -32.168 1.00 53.16 592 LYS A O 1
ATOM 4596 N N . GLN A 1 593 ? 16.678 -6.210 -32.072 1.00 65.75 593 GLN A N 1
ATOM 4597 C CA . GLN A 1 593 ? 16.606 -5.667 -30.709 1.00 65.75 593 GLN A CA 1
ATOM 4598 C C . GLN A 1 593 ? 17.236 -6.659 -29.715 1.00 65.75 593 GLN A C 1
ATOM 4600 O O . GLN A 1 593 ? 17.053 -7.879 -29.838 1.00 65.75 593 GLN A O 1
ATOM 4605 N N . GLU A 1 594 ? 18.020 -6.122 -28.783 1.00 77.94 594 GLU A N 1
ATOM 4606 C CA . GLU A 1 594 ? 18.599 -6.854 -27.654 1.00 77.94 594 GLU A CA 1
ATOM 4607 C C . GLU A 1 594 ? 17.460 -7.402 -26.784 1.00 77.94 594 GLU A C 1
ATOM 4609 O O . GLU A 1 594 ? 16.449 -6.730 -26.586 1.00 77.94 594 GLU A O 1
ATOM 4614 N N . GLU A 1 595 ? 17.574 -8.656 -26.341 1.00 83.69 595 GLU A N 1
ATOM 4615 C CA . GLU A 1 595 ? 16.506 -9.317 -25.569 1.00 83.69 595 GLU A CA 1
ATOM 4616 C C . GLU A 1 595 ? 16.545 -8.911 -24.091 1.00 83.69 595 GLU A C 1
ATOM 4618 O O . GLU A 1 595 ? 15.512 -8.846 -23.427 1.00 83.69 595 GLU A O 1
ATOM 4623 N N . ASP A 1 596 ? 17.750 -8.679 -23.583 1.00 91.88 596 ASP A N 1
ATOM 4624 C CA . ASP A 1 596 ? 18.064 -8.364 -22.201 1.00 91.88 596 ASP A CA 1
ATOM 4625 C C . ASP A 1 596 ? 19.493 -7.802 -22.100 1.00 91.88 596 ASP A C 1
ATOM 4627 O O . ASP A 1 596 ? 20.245 -7.781 -23.080 1.00 91.88 596 ASP A O 1
ATOM 4631 N N . SER A 1 597 ? 19.879 -7.319 -20.918 1.00 95.69 597 SER A N 1
ATOM 4632 C CA . SER A 1 597 ? 21.193 -6.714 -20.704 1.00 95.69 597 SER A CA 1
ATOM 4633 C C . SER A 1 597 ? 21.786 -7.081 -19.350 1.00 95.69 597 SER A C 1
ATOM 4635 O O . SER A 1 597 ? 21.096 -7.167 -18.335 1.00 95.69 597 SER A O 1
ATOM 4637 N N . VAL A 1 598 ? 23.106 -7.236 -19.325 1.00 97.38 598 VAL A N 1
ATOM 4638 C CA . VAL A 1 598 ? 23.913 -7.211 -18.112 1.00 97.38 598 VAL A CA 1
ATOM 4639 C C . VAL A 1 598 ? 24.648 -5.872 -18.029 1.00 97.38 598 VAL A C 1
ATOM 4641 O O . VAL A 1 598 ? 25.465 -5.523 -18.882 1.00 97.38 598 VAL A O 1
ATOM 4644 N N . CYS A 1 599 ? 24.339 -5.099 -16.992 1.00 98.06 599 CYS A N 1
ATOM 4645 C CA . CYS A 1 599 ? 24.978 -3.821 -16.702 1.00 98.06 599 CYS A CA 1
ATOM 4646 C C . CYS A 1 599 ? 25.920 -4.003 -15.516 1.00 98.06 599 CYS A C 1
ATOM 4648 O O . CYS A 1 599 ? 25.512 -4.522 -14.481 1.00 98.06 599 CYS A O 1
ATOM 4650 N N . MET A 1 600 ? 27.174 -3.583 -15.644 1.00 98.25 600 MET A N 1
ATOM 4651 C CA . MET A 1 600 ? 28.212 -3.802 -14.636 1.00 98.25 600 MET A CA 1
ATOM 4652 C C . MET A 1 600 ? 29.063 -2.553 -14.422 1.00 98.25 600 MET A C 1
ATOM 4654 O O . MET A 1 600 ? 29.127 -1.658 -15.264 1.00 98.25 600 MET A O 1
ATOM 4658 N N . GLY A 1 601 ? 29.766 -2.521 -13.300 1.00 97.88 601 GLY A N 1
ATOM 4659 C CA . GLY A 1 601 ? 30.862 -1.606 -13.037 1.00 97.88 601 GLY A CA 1
ATOM 4660 C C . GLY A 1 601 ? 31.988 -2.337 -12.323 1.00 97.88 601 GLY A C 1
ATOM 4661 O O . GLY A 1 601 ? 31.733 -3.251 -11.538 1.00 97.88 601 GLY A O 1
ATOM 4662 N N . ILE A 1 602 ? 33.224 -1.936 -12.599 1.00 97.38 602 ILE A N 1
ATOM 4663 C CA . ILE A 1 602 ? 34.409 -2.470 -11.929 1.00 97.38 602 ILE A CA 1
ATOM 4664 C C . ILE A 1 602 ? 35.340 -1.331 -11.521 1.00 97.38 602 ILE A C 1
ATOM 4666 O O . ILE A 1 602 ? 35.494 -0.351 -12.246 1.00 97.38 602 ILE A O 1
ATOM 4670 N N . ASN A 1 603 ? 35.984 -1.474 -10.369 1.00 96.25 603 ASN A N 1
ATOM 4671 C CA . ASN A 1 603 ? 37.182 -0.728 -10.034 1.00 96.25 603 ASN A CA 1
ATOM 4672 C C . ASN A 1 603 ? 38.178 -1.608 -9.279 1.00 96.25 603 ASN A C 1
ATOM 4674 O O . ASN A 1 603 ? 37.787 -2.405 -8.425 1.00 96.25 603 ASN A O 1
ATOM 4678 N N . THR A 1 604 ? 39.467 -1.446 -9.579 1.00 94.12 604 THR A N 1
ATOM 4679 C CA . THR A 1 604 ? 40.552 -2.143 -8.877 1.00 94.12 604 THR A CA 1
ATOM 4680 C C . THR A 1 604 ? 41.743 -1.219 -8.666 1.00 94.12 604 THR A C 1
ATOM 4682 O O . THR A 1 604 ? 42.193 -0.565 -9.602 1.00 94.12 604 THR A O 1
ATOM 4685 N N . LEU A 1 605 ? 42.298 -1.237 -7.463 1.00 93.25 605 LEU A N 1
ATOM 4686 C CA . LEU A 1 605 ? 43.399 -0.416 -6.983 1.00 93.25 605 LEU A CA 1
ATOM 4687 C C . LEU A 1 605 ? 44.679 -1.263 -6.956 1.00 93.25 605 LEU A C 1
ATOM 4689 O O . LEU A 1 605 ? 44.995 -1.899 -5.948 1.00 93.25 605 LEU A O 1
ATOM 4693 N N . MET A 1 606 ? 45.406 -1.337 -8.071 1.00 89.88 606 MET A N 1
ATOM 4694 C CA . MET A 1 606 ? 46.586 -2.205 -8.193 1.00 89.88 606 MET A CA 1
ATOM 4695 C C . MET A 1 606 ? 47.914 -1.458 -8.064 1.00 89.88 606 MET A C 1
ATOM 4697 O O . MET A 1 606 ? 48.944 -2.105 -7.882 1.00 89.88 606 MET A O 1
ATOM 4701 N N . SER A 1 607 ? 47.918 -0.124 -8.140 1.00 87.94 607 SER A N 1
ATOM 4702 C CA . SER A 1 607 ? 49.145 0.672 -8.189 1.00 87.94 607 SER A CA 1
ATOM 4703 C C . SER A 1 607 ? 49.117 1.905 -7.272 1.00 87.94 607 SER A C 1
ATOM 4705 O O . SER A 1 607 ? 48.073 2.547 -7.120 1.00 87.94 607 SER A O 1
ATOM 4707 N N . PRO A 1 608 ? 50.269 2.320 -6.705 1.00 90.31 608 PRO A N 1
ATOM 4708 C CA . PRO A 1 608 ? 50.368 3.567 -5.945 1.00 90.31 608 PRO A CA 1
ATOM 4709 C C . PRO A 1 608 ? 50.258 4.827 -6.819 1.00 90.31 608 PRO A C 1
ATOM 4711 O O . PRO A 1 608 ? 49.915 5.895 -6.314 1.00 90.31 608 PRO A O 1
ATOM 4714 N N . PHE A 1 609 ? 50.546 4.747 -8.122 1.00 89.00 609 PHE A N 1
ATOM 4715 C CA . PHE A 1 609 ? 50.697 5.941 -8.966 1.00 89.00 609 PHE A CA 1
ATOM 4716 C C . PHE A 1 609 ? 49.406 6.737 -9.137 1.00 89.00 609 PHE A C 1
ATOM 4718 O O . PHE A 1 609 ? 49.447 7.965 -9.181 1.00 89.00 609 PHE A O 1
ATOM 4725 N N . THR A 1 610 ? 48.259 6.066 -9.158 1.00 90.56 610 THR A N 1
ATOM 4726 C CA . THR A 1 610 ? 46.963 6.746 -9.225 1.00 90.56 610 THR A CA 1
ATOM 4727 C C . THR A 1 610 ? 46.663 7.497 -7.923 1.00 90.56 610 THR A C 1
ATOM 4729 O O . THR A 1 610 ? 46.159 8.615 -7.966 1.00 90.56 610 THR A O 1
ATOM 4732 N N . PHE A 1 611 ? 47.057 6.959 -6.759 1.00 92.88 611 PHE A N 1
ATOM 4733 C CA . PHE A 1 611 ? 46.967 7.691 -5.487 1.00 92.88 611 PHE A CA 1
ATOM 4734 C C . PHE A 1 611 ? 47.846 8.945 -5.498 1.00 92.88 611 PHE A C 1
ATOM 4736 O O . PHE A 1 611 ? 47.368 10.028 -5.169 1.00 92.88 611 PHE A O 1
ATOM 4743 N N . ILE A 1 612 ? 49.101 8.816 -5.941 1.00 92.31 612 ILE A N 1
ATOM 4744 C CA . ILE A 1 612 ? 50.037 9.944 -6.081 1.00 92.31 612 ILE A CA 1
ATOM 4745 C C . ILE A 1 612 ? 49.441 11.019 -7.004 1.00 92.31 612 ILE A C 1
ATOM 4747 O O . ILE A 1 612 ? 49.367 12.193 -6.635 1.00 92.31 612 ILE A O 1
ATOM 4751 N N . GLY A 1 613 ? 48.941 10.607 -8.173 1.00 90.31 613 GLY A N 1
ATOM 4752 C CA . GLY A 1 613 ? 48.332 11.497 -9.158 1.00 90.31 613 GLY A CA 1
ATOM 4753 C C . GLY A 1 613 ? 47.126 12.267 -8.621 1.00 90.31 613 GLY A C 1
ATOM 4754 O O . GLY A 1 613 ? 46.999 13.453 -8.907 1.00 90.31 613 GLY A O 1
ATOM 4755 N N . LEU A 1 614 ? 46.280 11.636 -7.800 1.00 92.50 614 LEU A N 1
ATOM 4756 C CA . LEU A 1 614 ? 45.092 12.257 -7.195 1.00 92.50 614 LEU A CA 1
ATOM 4757 C C . LEU A 1 614 ? 45.411 13.100 -5.943 1.00 92.50 614 LEU A C 1
ATOM 4759 O O . LEU A 1 614 ? 44.691 14.052 -5.629 1.00 92.50 614 LEU A O 1
ATOM 4763 N N . CYS A 1 615 ? 46.517 12.814 -5.249 1.00 91.81 615 CYS A N 1
ATOM 4764 C CA . CYS A 1 615 ? 47.046 13.646 -4.164 1.00 91.81 615 CYS A CA 1
ATOM 4765 C C . CYS A 1 615 ? 47.643 14.976 -4.666 1.00 91.81 615 CYS A C 1
ATOM 4767 O O . CYS A 1 615 ? 47.593 15.986 -3.955 1.00 91.81 615 CYS A O 1
ATOM 4769 N N . GLY A 1 616 ? 48.170 15.015 -5.893 1.00 86.69 616 GLY A N 1
ATOM 4770 C CA . GLY A 1 616 ? 48.634 16.248 -6.543 1.00 86.69 616 GLY A CA 1
ATOM 4771 C C . GLY A 1 616 ? 47.592 17.383 -6.496 1.00 86.69 616 GLY A C 1
ATOM 4772 O O . GLY A 1 616 ? 47.830 18.386 -5.815 1.00 86.69 616 GLY A O 1
ATOM 4773 N N . PRO A 1 617 ? 46.408 17.212 -7.119 1.00 87.06 617 PRO A N 1
ATOM 4774 C CA . PRO A 1 617 ? 45.302 18.170 -7.087 1.00 87.06 617 PRO A CA 1
ATOM 4775 C C . PRO A 1 617 ? 44.493 18.151 -5.777 1.00 87.06 617 PRO A C 1
ATOM 4777 O O . PRO A 1 617 ? 43.496 18.855 -5.670 1.00 87.06 617 PRO A O 1
ATOM 4780 N N . SER A 1 618 ? 44.917 17.386 -4.765 1.00 89.75 618 SER A N 1
ATOM 4781 C CA . SER A 1 618 ? 44.253 17.270 -3.456 1.00 89.75 618 SER A CA 1
ATOM 4782 C C . SER A 1 618 ? 42.813 16.733 -3.513 1.00 89.75 618 SER A C 1
ATOM 4784 O O . SER A 1 618 ? 41.950 17.178 -2.763 1.00 89.75 618 SER A O 1
ATOM 4786 N N . MET A 1 619 ? 42.549 15.763 -4.395 1.00 93.50 619 MET A N 1
ATOM 4787 C CA . MET A 1 619 ? 41.221 15.147 -4.536 1.00 93.50 619 MET A CA 1
ATOM 4788 C C . MET A 1 619 ? 40.892 14.146 -3.417 1.00 93.50 619 MET A C 1
ATOM 4790 O O . MET A 1 619 ? 39.719 13.879 -3.150 1.00 93.50 619 MET A O 1
ATOM 4794 N N . LEU A 1 620 ? 41.917 13.584 -2.766 1.00 96.00 620 LEU A N 1
ATOM 4795 C CA . LEU A 1 620 ? 41.741 12.550 -1.748 1.00 96.00 620 LEU A CA 1
ATOM 4796 C C . LEU A 1 620 ? 41.666 13.127 -0.331 1.00 96.00 620 LEU A C 1
ATOM 4798 O O . LEU A 1 620 ? 42.453 14.004 0.034 1.00 96.00 620 LEU A O 1
ATOM 4802 N N . ALA A 1 621 ? 40.782 12.576 0.501 1.00 95.38 621 ALA A N 1
ATOM 4803 C CA . ALA A 1 621 ? 40.696 12.909 1.918 1.00 95.38 621 ALA A CA 1
ATOM 4804 C C . ALA A 1 621 ? 41.939 12.425 2.673 1.00 95.38 621 ALA A C 1
ATOM 4806 O O . ALA A 1 621 ? 42.317 11.256 2.600 1.00 95.38 621 ALA A O 1
ATOM 4807 N N . LYS A 1 622 ? 42.532 13.298 3.496 1.00 89.75 622 LYS A N 1
ATOM 4808 C CA . LYS A 1 622 ? 43.765 12.989 4.249 1.00 89.75 622 LYS A CA 1
ATOM 4809 C C . LYS A 1 622 ? 43.638 11.769 5.169 1.00 89.75 622 LYS A C 1
ATOM 4811 O O . LYS A 1 622 ? 44.601 11.039 5.355 1.00 89.75 622 LYS A O 1
ATOM 4816 N N . LYS A 1 623 ? 42.452 11.539 5.742 1.00 90.06 623 LYS A N 1
ATOM 4817 C CA . LYS A 1 623 ? 42.177 10.393 6.631 1.00 90.06 623 LYS A CA 1
ATOM 4818 C C . LYS A 1 623 ? 41.745 9.122 5.881 1.00 90.06 623 LYS A C 1
ATOM 4820 O O . LYS A 1 623 ? 41.414 8.134 6.533 1.00 90.06 623 LYS A O 1
ATOM 4825 N N . GLY A 1 624 ? 41.706 9.159 4.545 1.00 93.00 624 GLY A N 1
ATOM 4826 C CA . GLY A 1 624 ? 41.338 8.026 3.694 1.00 93.00 624 GLY A CA 1
ATOM 4827 C C . GLY A 1 624 ? 39.930 7.480 3.941 1.00 93.00 624 GLY A C 1
ATOM 4828 O O . GLY A 1 624 ? 39.729 6.277 3.848 1.00 93.00 624 GLY A O 1
ATOM 4829 N N . ARG A 1 625 ? 38.974 8.362 4.262 1.00 96.38 625 ARG A N 1
ATOM 4830 C CA . ARG A 1 625 ? 37.532 8.075 4.388 1.00 96.38 625 ARG A CA 1
ATOM 4831 C C . ARG A 1 625 ? 36.722 9.166 3.690 1.00 96.38 625 ARG A C 1
ATOM 4833 O O . ARG A 1 625 ? 37.202 10.295 3.590 1.00 96.38 625 ARG A O 1
ATOM 4840 N N . CYS A 1 626 ? 35.505 8.849 3.257 1.00 97.31 626 CYS A N 1
ATOM 4841 C CA . CYS A 1 626 ? 34.568 9.837 2.716 1.00 97.31 626 CYS A CA 1
ATOM 4842 C C . CYS A 1 626 ? 33.723 10.425 3.856 1.00 97.31 626 CYS A C 1
ATOM 4844 O O . CYS A 1 626 ? 32.821 9.761 4.364 1.00 97.31 626 CYS A O 1
ATOM 4846 N N . PHE A 1 627 ? 34.008 11.665 4.255 1.00 97.19 627 PHE A N 1
ATOM 4847 C CA . PHE A 1 627 ? 33.259 12.395 5.292 1.00 97.19 627 PHE A CA 1
ATOM 4848 C C . PHE A 1 627 ? 32.041 13.101 4.687 1.00 97.19 627 PHE A C 1
ATOM 4850 O O . PHE A 1 627 ? 31.918 14.320 4.758 1.00 97.19 627 PHE A O 1
ATOM 4857 N N . THR A 1 628 ? 31.189 12.332 4.014 1.00 97.19 628 THR A N 1
ATOM 4858 C CA . THR A 1 628 ? 30.051 12.853 3.248 1.00 97.19 628 THR A CA 1
ATOM 4859 C C . THR A 1 628 ? 29.102 13.644 4.142 1.00 97.19 628 THR A C 1
ATOM 4861 O O . THR A 1 628 ? 28.683 13.147 5.186 1.00 97.19 628 THR A O 1
ATOM 4864 N N . PHE A 1 629 ? 28.776 14.869 3.728 1.00 97.56 629 PHE A N 1
ATOM 4865 C CA . PHE A 1 629 ? 27.926 15.844 4.427 1.00 97.56 629 PHE A CA 1
ATOM 4866 C C . PHE A 1 629 ? 28.473 16.376 5.759 1.00 97.56 629 PHE A C 1
ATOM 4868 O O . PHE A 1 629 ? 27.894 17.303 6.323 1.00 97.56 629 PHE A O 1
ATOM 4875 N N . ASP A 1 630 ? 29.580 15.837 6.267 1.00 97.25 630 ASP A N 1
ATOM 4876 C CA . ASP A 1 630 ? 30.178 16.277 7.523 1.00 97.25 630 ASP A CA 1
ATOM 4877 C C . ASP A 1 630 ? 30.994 17.560 7.322 1.00 97.25 630 ASP A C 1
ATOM 4879 O O . ASP A 1 630 ? 31.603 17.789 6.276 1.00 97.25 630 ASP A O 1
ATOM 4883 N N . TYR A 1 631 ? 31.067 18.389 8.360 1.00 96.31 631 TYR A N 1
ATOM 4884 C CA . TYR A 1 631 ? 31.894 19.592 8.421 1.00 96.31 631 TYR A CA 1
ATOM 4885 C C . TYR A 1 631 ? 33.356 19.341 8.006 1.00 96.31 631 TYR A C 1
ATOM 4887 O O . TYR A 1 631 ? 34.014 20.231 7.471 1.00 96.31 631 TYR A O 1
ATOM 4895 N N . SER A 1 632 ? 33.876 18.131 8.233 1.00 95.69 632 SER A N 1
ATOM 4896 C CA . SER A 1 632 ? 35.249 17.744 7.895 1.00 95.69 632 SER A CA 1
ATOM 4897 C C . SER A 1 632 ? 35.445 17.164 6.481 1.00 95.69 632 SER A C 1
ATOM 4899 O O . SER A 1 632 ? 36.548 16.693 6.163 1.00 95.69 632 SER A O 1
ATOM 4901 N N . ALA A 1 633 ? 34.424 17.235 5.618 1.00 96.50 633 ALA A N 1
ATOM 4902 C CA . ALA A 1 633 ? 34.505 16.925 4.190 1.00 96.50 633 ALA A CA 1
ATOM 4903 C C . ALA A 1 633 ? 35.714 17.623 3.532 1.00 96.50 633 ALA A C 1
ATOM 4905 O O . ALA A 1 633 ? 35.846 18.845 3.545 1.00 96.50 633 ALA A O 1
ATOM 4906 N N . SER A 1 634 ? 36.641 16.843 2.969 1.00 94.62 634 SER A N 1
ATOM 4907 C CA . SER A 1 634 ? 37.929 17.344 2.452 1.00 94.62 634 SER A CA 1
ATOM 4908 C C . SER A 1 634 ? 38.451 16.599 1.220 1.00 94.62 634 SER A C 1
ATOM 4910 O O . SER A 1 634 ? 39.599 16.791 0.826 1.00 94.62 634 SER A O 1
ATOM 4912 N N . GLY A 1 635 ? 37.627 15.748 0.611 1.00 95.88 635 GLY A N 1
ATOM 4913 C CA . GLY A 1 635 ? 38.023 14.849 -0.468 1.00 95.88 635 GLY A CA 1
ATOM 4914 C C . GLY A 1 635 ? 37.339 13.494 -0.325 1.00 95.88 635 GLY A C 1
ATOM 4915 O O . GLY A 1 635 ? 36.682 13.227 0.680 1.00 95.88 635 GLY A O 1
ATOM 4916 N N . TYR A 1 636 ? 37.540 12.616 -1.302 1.00 97.31 636 TYR A N 1
ATOM 4917 C CA . TYR A 1 636 ? 37.028 11.246 -1.237 1.00 97.31 636 TYR A CA 1
ATOM 4918 C C . TYR A 1 636 ? 38.135 10.245 -0.888 1.00 97.31 636 TYR A C 1
ATOM 4920 O O . TYR A 1 636 ? 39.326 10.558 -0.914 1.00 97.31 636 TYR A O 1
ATOM 4928 N N . ALA A 1 637 ? 37.755 9.016 -0.567 1.00 97.44 637 ALA A N 1
ATOM 4929 C CA . ALA A 1 637 ? 38.668 7.891 -0.412 1.00 97.44 637 ALA A CA 1
ATOM 4930 C C . ALA A 1 637 ? 38.409 6.858 -1.506 1.00 97.44 637 ALA A C 1
ATOM 4932 O O . ALA A 1 637 ? 37.258 6.641 -1.865 1.00 97.44 637 ALA A O 1
ATOM 4933 N N . ARG A 1 638 ? 39.456 6.242 -2.059 1.00 97.06 638 ARG A N 1
ATOM 4934 C CA . ARG A 1 638 ? 39.325 5.267 -3.156 1.00 97.06 638 ARG A CA 1
ATOM 4935 C C . ARG A 1 638 ? 38.842 3.911 -2.635 1.00 97.06 638 ARG A C 1
ATOM 4937 O O . ARG A 1 638 ? 39.118 3.570 -1.480 1.00 97.06 638 ARG A O 1
ATOM 4944 N N . GLY A 1 639 ? 38.192 3.124 -3.491 1.00 95.75 639 GLY A N 1
ATOM 4945 C CA . GLY A 1 639 ? 37.872 1.735 -3.167 1.00 95.75 639 GLY A CA 1
ATOM 4946 C C . GLY A 1 639 ? 37.866 0.762 -4.354 1.00 95.75 639 GLY A C 1
ATOM 4947 O O . GLY A 1 639 ? 37.700 1.191 -5.494 1.00 95.75 639 GLY A O 1
ATOM 4948 N N . ASP A 1 640 ? 38.090 -0.524 -4.056 1.00 96.06 640 ASP A N 1
ATOM 4949 C CA . ASP A 1 640 ? 37.929 -1.690 -4.946 1.00 96.06 640 ASP A CA 1
ATOM 4950 C C . ASP A 1 640 ? 36.474 -2.161 -4.966 1.00 96.06 640 ASP A C 1
ATOM 4952 O O . ASP A 1 640 ? 35.835 -2.194 -3.910 1.00 96.06 640 ASP A O 1
ATOM 4956 N N . GLY A 1 641 ? 35.965 -2.611 -6.114 1.00 95.62 641 GLY A N 1
ATOM 4957 C CA . GLY A 1 641 ? 34.606 -3.134 -6.149 1.00 95.62 641 GLY A CA 1
ATOM 4958 C C . GLY A 1 641 ? 34.094 -3.547 -7.517 1.00 95.62 641 GLY A C 1
ATOM 4959 O O . GLY A 1 641 ? 34.386 -2.912 -8.528 1.00 95.62 641 GLY A O 1
ATOM 4960 N N . PHE A 1 642 ? 33.276 -4.597 -7.517 1.00 97.88 642 PHE A N 1
ATOM 4961 C CA . PHE A 1 642 ? 32.430 -5.000 -8.632 1.00 97.88 642 PHE A CA 1
ATOM 4962 C C . PHE A 1 642 ? 30.959 -4.894 -8.230 1.00 97.88 642 PHE A C 1
ATOM 4964 O O . PHE A 1 642 ? 30.559 -5.346 -7.153 1.00 97.88 642 PHE A O 1
ATOM 4971 N N . GLY A 1 643 ? 30.136 -4.378 -9.135 1.00 98.06 643 GLY A N 1
ATOM 4972 C CA . GLY A 1 643 ? 28.684 -4.429 -9.043 1.00 98.06 643 GLY A CA 1
ATOM 4973 C C . GLY A 1 643 ? 28.094 -4.771 -10.401 1.00 98.06 643 GLY A C 1
ATOM 4974 O O . GLY A 1 643 ? 28.606 -4.326 -11.429 1.00 98.06 643 GLY A O 1
ATOM 4975 N N . GLY A 1 644 ? 27.004 -5.528 -10.416 1.00 98.06 644 GLY A N 1
ATOM 4976 C CA . GLY A 1 644 ? 26.296 -5.839 -11.647 1.00 98.06 644 GLY A CA 1
ATOM 4977 C C . GLY A 1 644 ? 24.818 -6.125 -11.440 1.00 98.06 644 GLY A C 1
ATOM 4978 O O . GLY A 1 644 ? 24.395 -6.595 -10.382 1.00 98.06 644 GLY A O 1
ATOM 4979 N N . MET A 1 645 ? 24.042 -5.861 -12.486 1.00 98.12 645 MET A N 1
ATOM 4980 C CA . MET A 1 645 ? 22.609 -6.108 -12.551 1.00 98.12 645 MET A CA 1
ATOM 4981 C C . MET A 1 645 ? 22.241 -6.748 -13.884 1.00 98.12 645 MET A C 1
ATOM 4983 O O . MET A 1 645 ? 22.706 -6.325 -14.942 1.00 98.12 645 MET A O 1
ATOM 4987 N N . TYR A 1 646 ? 21.395 -7.770 -13.819 1.00 97.69 646 TYR A N 1
ATOM 4988 C CA . TYR A 1 646 ? 20.734 -8.332 -14.985 1.00 97.69 646 TYR A CA 1
ATOM 4989 C C . TYR A 1 646 ? 19.380 -7.644 -15.123 1.00 97.69 646 TYR A C 1
ATOM 4991 O O . TYR A 1 646 ? 18.547 -7.715 -14.212 1.00 97.69 646 TYR A O 1
ATOM 4999 N N . ILE A 1 647 ? 19.195 -6.944 -16.238 1.00 95.38 647 ILE A N 1
ATOM 5000 C CA . ILE A 1 647 ? 18.008 -6.147 -16.513 1.00 95.38 647 ILE A CA 1
ATOM 5001 C C . ILE A 1 647 ? 17.293 -6.657 -17.761 1.00 95.38 647 ILE A C 1
ATOM 5003 O O . ILE A 1 647 ? 17.926 -7.068 -18.736 1.00 95.38 647 ILE A O 1
ATOM 5007 N N . LYS A 1 648 ? 15.964 -6.628 -17.726 1.00 91.31 648 LYS A N 1
ATOM 5008 C CA . LYS A 1 648 ? 15.111 -7.114 -18.809 1.00 91.31 648 LYS A CA 1
ATOM 5009 C C . LYS A 1 648 ? 13.929 -6.156 -19.011 1.00 91.31 648 LYS A C 1
ATOM 5011 O O . LYS A 1 648 ? 13.355 -5.711 -18.014 1.00 91.31 648 LYS A O 1
ATOM 5016 N N . PRO A 1 649 ? 13.545 -5.846 -20.258 1.00 88.81 649 PRO A N 1
ATOM 5017 C CA . PRO A 1 649 ? 12.272 -5.194 -20.521 1.00 88.81 649 PRO A CA 1
ATOM 5018 C C . PRO A 1 649 ? 11.080 -6.106 -20.226 1.00 88.81 649 PRO A C 1
ATOM 5020 O O . PRO A 1 649 ? 11.112 -7.294 -20.553 1.00 88.81 649 PRO A O 1
ATOM 5023 N N . GLY A 1 650 ? 10.004 -5.541 -19.692 1.00 81.94 650 GLY A N 1
ATOM 5024 C CA . GLY A 1 650 ? 8.766 -6.275 -19.464 1.00 81.94 650 GLY A CA 1
ATOM 5025 C C . GLY A 1 650 ? 7.580 -5.364 -19.178 1.00 81.94 650 GLY A C 1
ATOM 5026 O O . GLY A 1 650 ? 7.724 -4.182 -18.873 1.00 81.94 650 GLY A O 1
ATOM 5027 N N . GLU A 1 651 ? 6.397 -5.942 -19.331 1.00 75.56 651 GLU A N 1
ATOM 5028 C CA . GLU A 1 651 ? 5.104 -5.358 -18.951 1.00 75.56 651 GLU A CA 1
ATOM 5029 C C . GLU A 1 651 ? 4.159 -6.413 -18.346 1.00 75.56 651 GLU A C 1
ATOM 5031 O O . GLU A 1 651 ? 3.066 -6.088 -17.895 1.00 75.56 651 GLU A O 1
ATOM 5036 N N . GLY A 1 652 ? 4.576 -7.686 -18.331 1.00 64.94 652 GLY A N 1
ATOM 5037 C CA . GLY A 1 652 ? 3.765 -8.807 -17.869 1.00 64.94 652 GLY A CA 1
ATOM 5038 C C . GLY A 1 652 ? 3.924 -9.078 -16.376 1.00 64.94 652 GLY A C 1
ATOM 5039 O O . GLY A 1 652 ? 5.005 -8.915 -15.805 1.00 64.94 652 GLY A O 1
ATOM 5040 N N . GLU A 1 653 ? 2.857 -9.567 -15.746 1.00 66.19 653 GLU A N 1
ATOM 5041 C CA . GLU A 1 653 ? 2.819 -9.862 -14.309 1.00 66.19 653 GLU A CA 1
ATOM 5042 C C . GLU A 1 653 ? 3.926 -10.803 -13.819 1.00 66.19 653 GLU A C 1
ATOM 5044 O O . GLU A 1 653 ? 4.403 -10.653 -12.694 1.00 66.19 653 GLU A O 1
ATOM 5049 N N . GLU A 1 654 ? 4.361 -11.763 -14.640 1.00 71.19 654 GLU A N 1
ATOM 5050 C CA . GLU A 1 654 ? 5.442 -12.688 -14.279 1.00 71.19 654 GLU A CA 1
ATOM 5051 C C . GLU A 1 654 ? 6.781 -11.967 -14.071 1.00 71.19 654 GLU A C 1
ATOM 5053 O O . GLU A 1 654 ? 7.507 -12.252 -13.111 1.00 71.19 654 GLU A O 1
ATOM 5058 N N . ASP A 1 655 ? 7.098 -10.999 -14.937 1.00 73.38 655 ASP A N 1
ATOM 5059 C CA . ASP A 1 655 ? 8.306 -10.183 -14.814 1.00 73.38 655 ASP A CA 1
ATOM 5060 C C . ASP A 1 655 ? 8.206 -9.289 -13.565 1.00 73.38 655 ASP A C 1
ATOM 5062 O O . ASP A 1 655 ? 9.151 -9.212 -12.779 1.00 73.38 655 ASP A O 1
ATOM 5066 N N . PHE A 1 656 ? 7.027 -8.722 -13.283 1.00 73.38 656 PHE A N 1
ATOM 5067 C CA . PHE A 1 656 ? 6.770 -7.960 -12.053 1.00 73.38 656 PHE A CA 1
ATOM 5068 C C . PHE A 1 656 ? 6.858 -8.803 -10.768 1.00 73.38 656 PHE A C 1
ATOM 5070 O O . PHE A 1 656 ? 7.335 -8.324 -9.730 1.00 73.38 656 PHE A O 1
ATOM 5077 N N . ALA A 1 657 ? 6.417 -10.060 -10.809 1.00 72.38 657 ALA A N 1
ATOM 5078 C CA . ALA A 1 657 ? 6.486 -10.967 -9.669 1.00 72.38 657 ALA A CA 1
ATOM 5079 C C . ALA A 1 657 ? 7.933 -11.376 -9.355 1.00 72.38 657 ALA A C 1
ATOM 5081 O O . ALA A 1 657 ? 8.308 -11.492 -8.183 1.00 72.38 657 ALA A O 1
ATOM 5082 N N . SER A 1 658 ? 8.745 -11.574 -10.395 1.00 80.38 658 SER A N 1
ATOM 5083 C CA . SER A 1 658 ? 10.109 -12.098 -10.287 1.00 80.38 658 SER A CA 1
ATOM 5084 C C . SER A 1 658 ? 11.198 -11.027 -10.185 1.00 80.38 658 SER A C 1
ATOM 5086 O O . SER A 1 658 ? 12.278 -11.328 -9.677 1.00 80.38 658 SER A O 1
ATOM 5088 N N . GLN A 1 659 ? 10.933 -9.782 -10.593 1.00 88.50 659 GLN A N 1
ATOM 5089 C CA . GLN A 1 659 ? 11.903 -8.690 -10.482 1.00 88.50 659 GLN A CA 1
ATOM 5090 C C . GLN A 1 659 ? 12.299 -8.376 -9.036 1.00 88.50 659 GLN A C 1
ATOM 5092 O O . GLN A 1 659 ? 11.588 -8.702 -8.089 1.00 88.50 659 GLN A O 1
ATOM 5097 N N . LEU A 1 660 ? 13.390 -7.644 -8.851 1.00 90.88 660 LEU A N 1
ATOM 5098 C CA . LEU A 1 660 ? 13.780 -7.027 -7.585 1.00 90.88 660 LEU A CA 1
ATOM 5099 C C . LEU A 1 660 ? 13.314 -5.570 -7.501 1.00 90.88 660 LEU A C 1
ATOM 5101 O O . LEU A 1 660 ? 12.827 -5.172 -6.450 1.00 90.88 660 LEU A O 1
ATOM 5105 N N . SER A 1 661 ? 13.407 -4.812 -8.597 1.00 93.38 661 SER A N 1
ATOM 5106 C CA . SER A 1 661 ? 12.998 -3.402 -8.704 1.00 93.38 661 SER A CA 1
ATOM 5107 C C . SER A 1 661 ? 12.796 -2.981 -10.171 1.00 93.38 661 SER A C 1
ATOM 5109 O O . SER A 1 661 ? 13.241 -3.674 -11.086 1.00 93.38 661 SER A O 1
ATOM 5111 N N . CYS A 1 662 ? 12.154 -1.833 -10.402 1.00 92.81 662 CYS A N 1
ATOM 5112 C CA . CYS A 1 662 ? 11.990 -1.198 -11.716 1.00 92.81 662 CYS A CA 1
ATOM 5113 C C . CYS A 1 662 ? 12.844 0.066 -11.836 1.00 92.81 662 CYS A C 1
ATOM 5115 O O . CYS A 1 662 ? 12.885 0.864 -10.901 1.00 92.81 662 CYS A O 1
ATOM 5117 N N . PHE A 1 663 ? 13.411 0.314 -13.017 1.00 94.31 663 PHE A N 1
ATOM 5118 C CA . PHE A 1 663 ? 13.864 1.648 -13.411 1.00 94.31 663 PHE A CA 1
ATOM 5119 C C . PHE A 1 663 ? 12.703 2.443 -13.997 1.00 94.31 663 PHE A C 1
ATOM 5121 O O . PHE A 1 663 ? 12.016 1.982 -14.910 1.00 94.31 663 PHE A O 1
ATOM 5128 N N . MET A 1 664 ? 12.527 3.653 -13.483 1.00 93.00 664 MET A N 1
ATOM 5129 C CA . MET A 1 664 ? 11.412 4.533 -13.816 1.00 93.00 664 MET A CA 1
ATOM 5130 C C . MET A 1 664 ? 11.876 5.695 -14.681 1.00 93.00 664 MET A C 1
ATOM 5132 O O . MET A 1 664 ? 11.269 5.983 -15.704 1.00 93.00 664 MET A O 1
ATOM 5136 N N . GLY A 1 665 ? 13.017 6.283 -14.333 1.00 93.00 665 GLY A N 1
ATOM 5137 C CA . GLY A 1 665 ? 13.709 7.279 -15.142 1.00 93.00 665 GLY A CA 1
ATOM 5138 C C . GLY A 1 665 ? 15.208 7.051 -15.065 1.00 93.00 665 GLY A C 1
ATOM 5139 O O . GLY A 1 665 ? 15.706 6.646 -14.015 1.00 93.00 665 GLY A O 1
ATOM 5140 N N . VAL A 1 666 ? 15.922 7.252 -16.174 1.00 95.94 666 VAL A N 1
ATOM 5141 C CA . VAL A 1 666 ? 17.386 7.189 -16.225 1.00 95.94 666 VAL A CA 1
ATOM 5142 C C . VAL A 1 666 ? 17.905 8.205 -17.238 1.00 95.94 666 VAL A C 1
ATOM 5144 O O . VAL A 1 666 ? 17.740 8.045 -18.450 1.00 95.94 666 VAL A O 1
ATOM 5147 N N . ARG A 1 667 ? 18.599 9.235 -16.748 1.00 96.88 667 ARG A N 1
ATOM 5148 C CA . ARG A 1 667 ? 19.068 10.360 -17.565 1.00 96.88 667 ARG A CA 1
ATOM 5149 C C . ARG A 1 667 ? 20.544 10.633 -17.399 1.00 96.88 667 ARG A C 1
ATOM 5151 O O . ARG A 1 667 ? 21.128 10.386 -16.347 1.00 96.88 667 ARG A O 1
ATOM 5158 N N . VAL A 1 668 ? 21.123 11.155 -18.475 1.00 98.31 668 VAL A N 1
ATOM 5159 C CA . VAL A 1 668 ? 22.525 11.552 -18.566 1.00 98.31 668 VAL A CA 1
ATOM 5160 C C . VAL A 1 668 ? 22.598 12.933 -19.204 1.00 98.31 668 VAL A C 1
ATOM 5162 O O . VAL A 1 668 ? 21.924 13.183 -20.203 1.00 98.31 668 VAL A O 1
ATOM 5165 N N . ASN A 1 669 ? 23.419 13.822 -18.650 1.00 98.12 669 ASN A N 1
ATOM 5166 C CA . ASN A 1 669 ? 23.731 15.114 -19.261 1.00 98.12 669 ASN A CA 1
ATOM 5167 C C . ASN A 1 669 ? 25.195 15.518 -19.008 1.00 98.12 669 ASN A C 1
ATOM 5169 O O . ASN A 1 669 ? 26.002 14.698 -18.560 1.00 98.12 669 ASN A O 1
ATOM 5173 N N . GLN A 1 670 ? 25.551 16.765 -19.328 1.00 97.69 670 GLN A N 1
ATOM 5174 C CA . GLN A 1 670 ? 26.910 17.276 -19.161 1.00 97.69 670 GLN A CA 1
ATOM 5175 C C . GLN A 1 670 ? 26.910 18.689 -18.555 1.00 97.69 670 GLN A C 1
ATOM 5177 O O . GLN A 1 670 ? 26.041 19.504 -18.867 1.00 97.69 670 GLN A O 1
ATOM 5182 N N . ASP A 1 671 ? 27.895 18.973 -17.700 1.00 97.00 671 ASP A N 1
ATOM 5183 C CA . ASP A 1 671 ? 28.064 20.237 -16.964 1.00 97.00 671 ASP A CA 1
ATOM 5184 C C . ASP A 1 671 ? 28.274 21.474 -17.855 1.00 97.00 671 ASP A C 1
ATOM 5186 O O . ASP A 1 671 ? 28.105 22.615 -17.414 1.00 97.00 671 ASP A O 1
ATOM 5190 N N . GLY A 1 672 ? 28.656 21.260 -19.108 1.00 94.31 672 GLY A N 1
ATOM 5191 C CA . GLY A 1 672 ? 29.025 22.260 -20.090 1.00 94.31 672 GLY A CA 1
ATOM 5192 C C . GLY A 1 672 ? 30.263 23.042 -19.668 1.00 94.31 672 GLY A C 1
ATOM 5193 O O . GLY A 1 672 ? 31.275 22.504 -19.217 1.00 94.31 672 GLY A O 1
ATOM 5194 N N . ARG A 1 673 ? 30.181 24.362 -19.834 1.00 91.19 673 ARG A N 1
ATOM 5195 C CA . ARG A 1 673 ? 31.210 25.296 -19.380 1.00 91.19 673 ARG A CA 1
ATOM 5196 C C . ARG A 1 673 ? 31.001 25.621 -17.896 1.00 91.19 673 ARG A C 1
ATOM 5198 O O . ARG A 1 673 ? 30.383 26.633 -17.573 1.00 91.19 673 ARG A O 1
ATOM 5205 N N . SER A 1 674 ? 31.529 24.779 -17.011 1.00 90.38 674 SER A N 1
ATOM 5206 C CA . SER A 1 674 ? 31.618 25.040 -15.567 1.00 90.38 674 SER A CA 1
ATOM 5207 C C . SER A 1 674 ? 32.852 25.896 -15.209 1.00 90.38 674 SER A C 1
ATOM 5209 O O . SER A 1 674 ? 33.589 26.353 -16.088 1.00 90.38 674 SER A O 1
ATOM 5211 N N . ALA A 1 675 ? 33.066 26.178 -13.915 1.00 86.50 675 ALA A N 1
ATOM 5212 C CA . ALA A 1 675 ? 34.140 27.066 -13.443 1.00 86.50 675 ALA A CA 1
ATOM 5213 C C . ALA A 1 675 ? 35.555 26.555 -13.789 1.00 86.50 675 ALA A C 1
ATOM 5215 O O . ALA A 1 675 ? 36.444 27.337 -14.124 1.00 86.50 675 ALA A O 1
ATOM 5216 N N . THR A 1 676 ? 35.753 25.239 -13.739 1.00 89.81 676 THR A N 1
ATOM 5217 C CA . THR A 1 676 ? 36.917 24.518 -14.266 1.00 89.81 676 THR A CA 1
ATOM 5218 C C . THR A 1 676 ? 36.419 23.200 -14.851 1.00 89.81 676 THR A C 1
ATOM 5220 O O . THR A 1 676 ? 35.342 22.752 -14.476 1.00 89.81 676 THR A O 1
ATOM 5223 N N . LEU A 1 677 ? 37.202 22.536 -15.709 1.00 88.56 677 LEU A N 1
ATOM 5224 C CA . LEU A 1 677 ? 36.808 21.252 -16.316 1.00 88.56 677 LEU A CA 1
ATOM 5225 C C . LEU A 1 677 ? 36.342 20.201 -15.289 1.00 88.56 677 LEU A C 1
ATOM 5227 O O . LEU A 1 677 ? 35.557 19.326 -15.628 1.00 88.56 677 LEU A O 1
ATOM 5231 N N . THR A 1 678 ? 36.838 20.292 -14.053 1.00 90.19 678 THR A N 1
ATOM 5232 C CA . THR A 1 678 ? 36.580 19.332 -12.978 1.00 90.19 678 THR A CA 1
ATOM 5233 C C . THR A 1 678 ? 35.658 19.862 -11.880 1.00 90.19 678 THR A C 1
ATOM 5235 O O . THR A 1 678 ? 35.462 19.180 -10.876 1.00 90.19 678 THR A O 1
ATOM 5238 N N . ALA A 1 679 ? 35.165 21.098 -12.003 1.00 92.00 679 ALA A N 1
ATOM 5239 C CA . ALA A 1 679 ? 34.242 21.682 -11.039 1.00 92.00 679 ALA A CA 1
ATOM 5240 C C . ALA A 1 679 ? 32.802 21.253 -11.369 1.00 92.00 679 ALA A C 1
ATOM 5242 O O . ALA A 1 679 ? 32.393 21.422 -12.522 1.00 92.00 679 ALA A O 1
ATOM 5243 N N . PRO A 1 680 ? 32.030 20.762 -10.380 1.00 94.38 680 PRO A N 1
ATOM 5244 C CA . PRO A 1 680 ? 30.645 20.358 -10.597 1.00 94.38 680 PRO A CA 1
ATOM 5245 C C . PRO A 1 680 ? 29.742 21.562 -10.899 1.00 94.38 680 PRO A C 1
ATOM 5247 O O . PRO A 1 680 ? 30.013 22.684 -10.458 1.00 94.38 680 PRO A O 1
ATOM 5250 N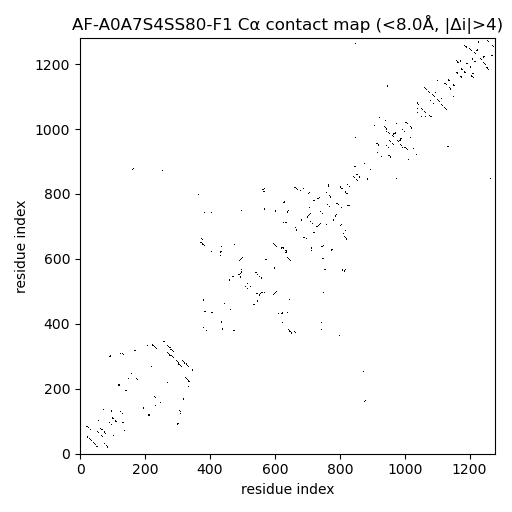 N . ASN A 1 681 ? 28.636 21.324 -11.608 1.00 97.00 681 ASN A N 1
ATOM 5251 C CA . ASN A 1 681 ? 27.649 22.348 -11.952 1.00 97.00 681 ASN A CA 1
ATOM 5252 C C . ASN A 1 681 ? 26.254 22.022 -11.383 1.00 97.00 681 ASN A C 1
ATOM 5254 O O . ASN A 1 681 ? 25.539 21.165 -11.902 1.00 97.00 681 ASN A O 1
ATOM 5258 N N . GLY A 1 682 ? 25.829 22.760 -10.352 1.00 97.06 682 GLY A N 1
ATOM 5259 C CA . GLY A 1 682 ? 24.535 22.543 -9.691 1.00 97.06 682 GLY A CA 1
ATOM 5260 C C . GLY A 1 682 ? 23.324 22.675 -10.624 1.00 97.06 682 GLY A C 1
ATOM 5261 O O . GLY A 1 682 ? 22.384 21.897 -10.513 1.00 97.06 682 GLY A O 1
ATOM 5262 N N . VAL A 1 683 ? 23.352 23.586 -11.605 1.00 97.56 683 VAL A N 1
ATOM 5263 C CA . VAL A 1 683 ? 22.248 23.746 -12.574 1.00 97.56 683 VAL A CA 1
ATOM 5264 C C . VAL A 1 683 ? 22.150 22.529 -13.497 1.00 97.56 683 VAL A C 1
ATOM 5266 O O . VAL A 1 683 ? 21.048 22.059 -13.786 1.00 97.56 683 VAL A O 1
ATOM 5269 N N . ALA A 1 684 ? 23.291 21.980 -13.923 1.00 98.00 684 ALA A N 1
ATOM 5270 C CA . ALA A 1 684 ? 23.320 20.762 -14.728 1.00 98.00 684 ALA A CA 1
ATOM 5271 C C . ALA A 1 684 ? 22.830 19.545 -13.926 1.00 98.00 684 ALA A C 1
ATOM 5273 O O . ALA A 1 684 ? 22.056 18.742 -14.450 1.00 98.00 684 ALA A O 1
ATOM 5274 N N . GLN A 1 685 ? 23.192 19.445 -12.643 1.00 98.38 685 GLN A N 1
ATOM 5275 C CA . GLN A 1 685 ? 22.680 18.406 -11.744 1.00 98.38 685 GLN A CA 1
ATOM 5276 C C . GLN A 1 685 ? 21.162 18.520 -11.556 1.00 98.38 685 GLN A C 1
ATOM 5278 O O . GLN A 1 685 ? 20.456 17.529 -11.731 1.00 98.38 685 GLN A O 1
ATOM 5283 N N . GLN A 1 686 ? 20.638 19.725 -11.303 1.00 98.31 686 GLN A N 1
ATOM 5284 C CA . GLN A 1 686 ? 19.193 19.966 -11.225 1.00 98.31 686 GLN A CA 1
ATOM 5285 C C . GLN A 1 686 ? 18.474 19.548 -12.514 1.00 98.31 686 GLN A C 1
ATOM 5287 O O . GLN A 1 686 ? 17.426 18.909 -12.456 1.00 98.31 686 GLN A O 1
ATOM 5292 N N . ALA A 1 687 ? 19.027 19.889 -13.683 1.00 98.12 687 ALA A N 1
ATOM 5293 C CA . ALA A 1 687 ? 18.459 19.490 -14.968 1.00 98.12 687 ALA A CA 1
ATOM 5294 C C . ALA A 1 687 ? 18.423 17.962 -15.119 1.00 98.12 687 ALA A C 1
ATOM 5296 O O . ALA A 1 687 ? 17.381 17.414 -15.465 1.00 98.12 687 ALA A O 1
ATOM 5297 N N . CYS A 1 688 ? 19.513 17.269 -14.780 1.00 98.38 688 CYS A N 1
ATOM 5298 C CA . CYS A 1 688 ? 19.582 15.807 -14.837 1.00 98.38 688 CYS A CA 1
ATOM 5299 C C . CYS A 1 688 ? 18.549 15.150 -13.902 1.00 98.38 688 CYS A C 1
ATOM 5301 O O . CYS A 1 688 ? 17.842 14.224 -14.301 1.00 98.38 688 CYS A O 1
ATOM 5303 N N . ILE A 1 689 ? 18.406 15.677 -12.678 1.00 98.19 689 ILE A N 1
ATOM 5304 C CA . ILE A 1 689 ? 17.421 15.204 -11.695 1.00 98.19 689 ILE A CA 1
ATOM 5305 C C . ILE A 1 689 ? 15.991 15.422 -12.205 1.00 98.19 689 ILE A C 1
ATOM 5307 O O . ILE A 1 689 ? 15.212 14.471 -12.238 1.00 98.19 689 ILE A O 1
ATOM 5311 N N . ARG A 1 690 ? 15.652 16.637 -12.663 1.00 97.69 690 ARG A N 1
ATOM 5312 C CA . ARG A 1 690 ? 14.315 16.951 -13.204 1.00 97.69 690 ARG A CA 1
ATOM 5313 C C . ARG A 1 690 ? 13.963 16.087 -14.404 1.00 97.69 690 ARG A C 1
ATOM 5315 O O . ARG A 1 690 ? 12.821 15.661 -14.528 1.00 97.69 690 ARG A O 1
ATOM 5322 N N . GLU A 1 691 ? 14.914 15.850 -15.301 1.00 97.19 691 GLU A N 1
ATOM 5323 C CA . GLU A 1 691 ? 14.676 15.019 -16.478 1.00 97.19 691 GLU A CA 1
ATOM 5324 C C . GLU A 1 691 ? 14.408 13.561 -16.100 1.00 97.19 691 GLU A C 1
ATOM 5326 O O . GLU A 1 691 ? 13.516 12.953 -16.684 1.00 97.19 691 GLU A O 1
ATOM 5331 N N . SER A 1 692 ? 15.146 13.011 -15.127 1.00 96.38 692 SER A N 1
ATOM 5332 C CA . SER A 1 692 ? 14.940 11.637 -14.649 1.00 96.38 692 SER A CA 1
ATOM 5333 C C . SER A 1 692 ? 13.574 11.492 -13.984 1.00 96.38 692 SER A C 1
ATOM 5335 O O . SER A 1 692 ? 12.817 10.588 -14.321 1.00 96.38 692 SER A O 1
ATOM 5337 N N . MET A 1 693 ? 13.194 12.451 -13.135 1.00 95.12 693 MET A N 1
ATOM 5338 C CA . MET A 1 693 ? 11.874 12.471 -12.498 1.00 95.12 693 MET A CA 1
ATOM 5339 C C . MET A 1 693 ? 10.736 12.629 -13.505 1.00 95.12 693 MET A C 1
ATOM 5341 O O . MET A 1 693 ? 9.713 11.958 -13.397 1.00 95.12 693 MET A O 1
ATOM 5345 N N . ARG A 1 694 ? 10.923 13.492 -14.513 1.00 94.44 694 ARG A N 1
ATOM 5346 C CA . ARG A 1 694 ? 9.956 13.673 -15.600 1.00 94.44 694 ARG A CA 1
ATOM 5347 C C . ARG A 1 694 ? 9.766 12.381 -16.384 1.00 94.44 694 ARG A C 1
ATOM 5349 O O . ARG A 1 694 ? 8.639 12.030 -16.700 1.00 94.44 694 ARG A O 1
ATOM 5356 N N . GLU A 1 695 ? 10.856 11.689 -16.695 1.00 91.06 695 GLU A N 1
ATOM 5357 C CA . GLU A 1 695 ? 10.816 10.392 -17.369 1.00 91.06 695 GLU A CA 1
ATOM 5358 C C . GLU A 1 695 ? 10.152 9.309 -16.507 1.00 91.06 695 GLU A C 1
ATOM 5360 O O . GLU A 1 695 ? 9.405 8.491 -17.031 1.00 91.06 695 GLU A O 1
ATOM 5365 N N . ALA A 1 696 ? 10.367 9.353 -15.191 1.00 90.38 696 ALA A N 1
ATOM 5366 C CA . ALA A 1 696 ? 9.718 8.479 -14.220 1.00 90.38 696 ALA A CA 1
ATOM 5367 C C . ALA A 1 696 ? 8.232 8.795 -13.983 1.00 90.38 696 ALA A C 1
ATOM 5369 O O . ALA A 1 696 ? 7.528 7.953 -13.428 1.00 90.38 696 ALA A O 1
ATOM 5370 N N . GLY A 1 697 ? 7.754 9.980 -14.379 1.00 90.75 697 GLY A N 1
ATOM 5371 C CA . GLY A 1 697 ? 6.392 10.438 -14.101 1.00 90.75 697 GLY A CA 1
ATOM 5372 C C . GLY A 1 697 ? 6.128 10.699 -12.615 1.00 90.75 697 GLY A C 1
ATOM 5373 O O . GLY A 1 697 ? 4.999 10.525 -12.167 1.00 90.75 697 GLY A O 1
ATOM 5374 N N . VAL A 1 698 ? 7.155 11.081 -11.845 1.00 91.19 698 VAL A N 1
ATOM 5375 C CA . VAL A 1 698 ? 7.055 11.281 -10.387 1.00 91.19 698 VAL A CA 1
ATOM 5376 C C . VAL A 1 698 ? 7.272 12.735 -9.980 1.00 91.19 698 VAL A C 1
ATOM 5378 O O . VAL A 1 698 ? 8.036 13.474 -10.606 1.00 91.19 698 VAL A O 1
ATOM 5381 N N . VAL A 1 699 ? 6.633 13.132 -8.881 1.00 91.50 699 VAL A N 1
ATOM 5382 C CA . VAL A 1 699 ? 6.851 14.430 -8.225 1.00 91.50 699 VAL A CA 1
ATOM 5383 C C . VAL A 1 699 ? 7.849 14.314 -7.068 1.00 91.50 699 VAL A C 1
ATOM 5385 O O . VAL A 1 699 ? 8.123 13.229 -6.558 1.00 91.50 699 VAL A O 1
ATOM 5388 N N . ALA A 1 700 ? 8.397 15.450 -6.629 1.00 90.06 700 ALA A N 1
ATOM 5389 C CA . ALA A 1 700 ? 9.423 15.523 -5.584 1.00 90.06 700 ALA A CA 1
ATOM 5390 C C . ALA A 1 700 ? 9.055 14.804 -4.274 1.00 90.06 700 ALA A C 1
ATOM 5392 O O . ALA A 1 700 ? 9.902 14.135 -3.677 1.00 90.06 700 ALA A O 1
ATOM 5393 N N . SER A 1 701 ? 7.795 14.915 -3.843 1.00 88.19 701 SER A N 1
ATOM 5394 C CA . SER A 1 701 ? 7.290 14.299 -2.611 1.00 88.19 701 SER A CA 1
ATOM 5395 C C . SER A 1 701 ? 7.233 12.769 -2.669 1.00 88.19 701 SER A C 1
ATOM 5397 O O . SER A 1 701 ? 7.273 12.126 -1.626 1.00 88.19 701 SER A O 1
ATOM 5399 N N . GLN A 1 702 ? 7.200 12.170 -3.864 1.00 90.06 702 GLN A N 1
ATOM 5400 C CA . GLN A 1 702 ? 7.138 10.713 -4.034 1.00 90.06 702 GLN A CA 1
ATOM 5401 C C . GLN A 1 702 ? 8.508 10.034 -3.909 1.00 90.06 702 GLN A C 1
ATOM 5403 O O . GLN A 1 702 ? 8.570 8.828 -3.671 1.00 90.06 702 GLN A O 1
ATOM 5408 N N . ILE A 1 703 ? 9.608 10.783 -4.052 1.00 93.88 703 ILE A N 1
ATOM 5409 C CA . ILE A 1 703 ? 10.961 10.262 -3.831 1.00 93.88 703 ILE A CA 1
ATOM 5410 C C . ILE A 1 703 ? 11.277 10.344 -2.338 1.00 93.88 703 ILE A C 1
ATOM 5412 O O . ILE A 1 703 ? 11.442 11.432 -1.769 1.00 93.88 703 ILE A O 1
ATOM 5416 N N . THR A 1 704 ? 11.370 9.175 -1.703 1.00 93.12 704 THR A N 1
ATOM 5417 C CA . THR A 1 704 ? 11.572 9.050 -0.254 1.00 93.12 704 THR A CA 1
ATOM 5418 C C . THR A 1 704 ? 13.039 9.001 0.139 1.00 93.12 704 THR A C 1
ATOM 5420 O O . THR A 1 704 ? 13.398 9.480 1.215 1.00 93.12 704 THR A O 1
ATOM 5423 N N . VAL A 1 705 ? 13.902 8.483 -0.740 1.00 95.81 705 VAL A N 1
ATOM 5424 C CA . VAL A 1 705 ? 15.340 8.343 -0.478 1.00 95.81 705 VAL A CA 1
ATOM 5425 C C . VAL A 1 705 ? 16.171 8.898 -1.634 1.00 95.81 705 VAL A C 1
ATOM 5427 O O . VAL A 1 705 ? 15.883 8.619 -2.797 1.00 95.81 705 VAL A O 1
ATOM 5430 N N . ALA A 1 706 ? 17.233 9.637 -1.318 1.00 97.12 706 ALA A N 1
ATOM 5431 C CA . ALA A 1 706 ? 18.267 10.070 -2.250 1.00 97.12 706 ALA A CA 1
ATOM 5432 C C . ALA A 1 706 ? 19.625 9.453 -1.875 1.00 97.12 706 ALA A C 1
ATOM 5434 O O . ALA A 1 706 ? 20.228 9.802 -0.861 1.00 97.12 706 ALA A O 1
ATOM 5435 N N . GLU A 1 707 ? 20.118 8.548 -2.718 1.00 98.06 707 GLU A N 1
ATOM 5436 C CA . GLU A 1 707 ? 21.514 8.113 -2.749 1.00 98.06 707 GLU A CA 1
ATOM 5437 C C . GLU A 1 707 ? 22.318 9.116 -3.584 1.00 98.06 707 GLU A C 1
ATOM 5439 O O . GLU A 1 707 ? 22.307 9.109 -4.820 1.00 98.06 707 GLU A O 1
ATOM 5444 N N . CYS A 1 708 ? 23.002 10.016 -2.893 1.00 98.06 708 CYS A N 1
ATOM 5445 C CA . CYS A 1 708 ? 23.815 11.055 -3.502 1.00 98.06 708 CYS A CA 1
ATOM 5446 C C . CYS A 1 708 ? 25.095 10.499 -4.130 1.00 98.06 708 CYS A C 1
ATOM 5448 O O . CYS A 1 708 ? 25.657 9.480 -3.714 1.00 98.06 708 CYS A O 1
ATOM 5450 N N . HIS A 1 709 ? 25.647 11.263 -5.069 1.00 98.25 709 HIS A N 1
ATOM 5451 C CA . HIS A 1 709 ? 27.028 11.115 -5.472 1.00 98.25 709 HIS A CA 1
ATOM 5452 C C . HIS A 1 709 ? 27.958 11.305 -4.264 1.00 98.25 709 HIS A C 1
ATOM 5454 O O . HIS A 1 709 ? 28.871 10.501 -4.106 1.00 98.25 709 HIS A O 1
ATOM 5460 N N . GLY A 1 710 ? 27.699 12.282 -3.390 1.00 96.75 710 GLY A N 1
ATOM 5461 C CA . GLY A 1 710 ? 28.124 12.338 -1.989 1.00 96.75 710 GLY A CA 1
ATOM 5462 C C . GLY A 1 710 ? 29.556 11.869 -1.757 1.00 96.75 710 GLY A C 1
ATOM 5463 O O . GLY A 1 710 ? 29.778 10.793 -1.196 1.00 96.75 710 GLY A O 1
ATOM 5464 N N . THR A 1 711 ? 30.524 12.637 -2.256 1.00 96.44 711 THR A N 1
ATOM 5465 C CA . THR A 1 711 ? 31.946 12.265 -2.232 1.00 96.44 711 THR A CA 1
ATOM 5466 C C . THR A 1 711 ? 32.671 12.710 -0.969 1.00 96.44 711 THR A C 1
ATOM 5468 O O . THR A 1 711 ? 33.802 12.274 -0.756 1.00 96.44 711 THR A O 1
ATOM 5471 N N . GLY A 1 712 ? 32.059 13.551 -0.128 1.00 95.88 712 GLY A N 1
ATOM 5472 C CA . GLY A 1 712 ? 32.742 14.124 1.031 1.00 95.88 712 GLY A CA 1
ATOM 5473 C C . GLY A 1 712 ? 33.716 15.226 0.633 1.00 95.88 712 GLY A C 1
ATOM 5474 O O . GLY A 1 712 ? 34.737 15.427 1.297 1.00 95.88 712 GLY A O 1
ATOM 5475 N N . THR A 1 713 ? 33.447 15.925 -0.473 1.00 96.19 713 THR A N 1
ATOM 5476 C CA . THR A 1 713 ? 34.264 17.060 -0.916 1.00 96.19 713 THR A CA 1
ATOM 5477 C C . THR A 1 713 ? 33.674 18.367 -0.398 1.00 96.19 713 THR A C 1
ATOM 5479 O O . THR A 1 713 ? 32.464 18.570 -0.441 1.00 96.19 713 THR A O 1
ATOM 5482 N N . ALA A 1 714 ? 34.538 19.288 0.043 1.00 93.56 714 ALA A N 1
ATOM 5483 C CA . ALA A 1 714 ? 34.107 20.570 0.608 1.00 93.56 714 ALA A CA 1
ATOM 5484 C C . ALA A 1 714 ? 33.245 21.408 -0.358 1.00 93.56 714 ALA A C 1
ATOM 5486 O O . ALA A 1 714 ? 32.390 22.163 0.090 1.00 93.56 714 ALA A O 1
ATOM 5487 N N . LEU A 1 715 ? 33.476 21.275 -1.672 1.00 94.31 715 LEU A N 1
ATOM 5488 C CA . LEU A 1 715 ? 32.735 21.989 -2.716 1.00 94.31 715 LEU A CA 1
ATOM 5489 C C . LEU A 1 715 ? 31.560 21.175 -3.281 1.00 94.31 715 LEU A C 1
ATOM 5491 O O . LEU A 1 715 ? 30.511 21.745 -3.568 1.00 94.31 715 LEU A O 1
ATOM 5495 N N . GLY A 1 716 ? 31.733 19.865 -3.477 1.00 96.38 716 GLY A N 1
ATOM 5496 C CA . GLY A 1 716 ? 30.743 19.033 -4.161 1.00 96.38 716 GLY A CA 1
ATOM 5497 C C . GLY A 1 716 ? 29.500 18.765 -3.323 1.00 96.38 716 GLY A C 1
ATOM 5498 O O . GLY A 1 716 ? 28.400 18.891 -3.854 1.00 96.38 716 GLY A O 1
ATOM 5499 N N . ASP A 1 717 ? 29.656 18.464 -2.029 1.00 97.75 717 ASP A N 1
ATOM 5500 C CA . ASP A 1 717 ? 28.515 18.137 -1.165 1.00 97.75 717 ASP A CA 1
ATOM 5501 C C . ASP A 1 717 ? 27.512 19.317 -1.064 1.00 97.75 717 ASP A C 1
ATOM 5503 O O . ASP A 1 717 ? 26.320 19.084 -1.281 1.00 97.75 717 ASP A O 1
ATOM 5507 N N . PRO A 1 718 ? 27.935 20.588 -0.846 1.00 97.69 718 PRO A N 1
ATOM 5508 C CA . PRO A 1 718 ? 27.026 21.740 -0.910 1.00 97.69 718 PRO A CA 1
ATOM 5509 C C . PRO A 1 718 ? 26.306 21.915 -2.249 1.00 97.69 718 PRO A C 1
ATOM 5511 O O . PRO A 1 718 ? 25.111 22.201 -2.269 1.00 97.69 718 PRO A O 1
ATOM 5514 N N . ILE A 1 719 ? 27.015 21.737 -3.368 1.00 97.69 719 ILE A N 1
ATOM 5515 C CA . ILE A 1 719 ? 26.436 21.903 -4.709 1.00 97.69 719 ILE A CA 1
ATOM 5516 C C . ILE A 1 719 ? 25.374 20.836 -4.974 1.00 97.69 719 ILE A C 1
ATOM 5518 O O . ILE A 1 719 ? 24.314 21.155 -5.509 1.00 97.69 719 ILE A O 1
ATOM 5522 N N . GLU A 1 720 ? 25.632 19.594 -4.572 1.00 97.94 720 GLU A N 1
ATOM 5523 C CA . GLU A 1 720 ? 24.693 18.492 -4.761 1.00 97.94 720 GLU A CA 1
ATOM 5524 C C . GLU A 1 720 ? 23.446 18.630 -3.883 1.00 97.94 720 GLU A C 1
ATOM 5526 O O . GLU A 1 720 ? 22.330 18.470 -4.379 1.00 97.94 720 GLU A O 1
ATOM 5531 N N . VAL A 1 721 ? 23.603 18.980 -2.601 1.00 97.38 721 VAL A N 1
ATOM 5532 C CA . VAL A 1 721 ? 22.454 19.207 -1.708 1.00 97.38 721 VAL A CA 1
ATOM 5533 C C . VAL A 1 721 ? 21.628 20.408 -2.176 1.00 97.38 721 VAL A C 1
ATOM 5535 O O . VAL A 1 721 ? 20.403 20.313 -2.236 1.00 97.38 721 VAL A O 1
ATOM 5538 N N . GLY A 1 722 ? 22.273 21.496 -2.610 1.00 96.94 722 GLY A N 1
ATOM 5539 C CA . GLY A 1 722 ? 21.578 22.637 -3.213 1.00 96.94 722 GLY A CA 1
ATOM 5540 C C . GLY A 1 722 ? 20.867 22.283 -4.527 1.00 96.94 722 GLY A C 1
ATOM 5541 O O . GLY A 1 722 ? 19.781 22.790 -4.812 1.00 96.94 722 GLY A O 1
ATOM 5542 N N . ALA A 1 723 ? 21.430 21.372 -5.330 1.00 97.19 723 ALA A N 1
ATOM 5543 C CA . ALA A 1 723 ? 20.764 20.857 -6.523 1.00 97.19 723 ALA A CA 1
ATOM 5544 C C . ALA A 1 723 ? 19.539 19.996 -6.178 1.00 97.19 723 ALA A C 1
ATOM 5546 O O . ALA A 1 723 ? 18.506 20.136 -6.830 1.00 97.19 723 ALA A O 1
ATOM 5547 N N . LEU A 1 724 ? 19.619 19.154 -5.142 1.00 96.56 724 LEU A N 1
ATOM 5548 C CA . LEU A 1 724 ? 18.463 18.408 -4.641 1.00 96.56 724 LEU A CA 1
ATOM 5549 C C . LEU A 1 724 ? 17.369 19.354 -4.151 1.00 96.56 724 LEU A C 1
ATOM 5551 O O . LEU A 1 724 ? 16.237 19.223 -4.605 1.00 96.56 724 LEU A O 1
ATOM 5555 N N . ARG A 1 725 ? 17.699 20.342 -3.313 1.00 95.50 725 ARG A N 1
ATOM 5556 C CA . ARG A 1 725 ? 16.741 21.355 -2.848 1.00 95.50 725 ARG A CA 1
ATOM 5557 C C . ARG A 1 725 ? 16.032 22.042 -4.016 1.00 95.50 725 ARG A C 1
ATOM 5559 O O . ARG A 1 725 ? 14.809 22.028 -4.086 1.00 95.50 725 ARG A O 1
ATOM 5566 N N . GLY A 1 726 ? 16.794 22.547 -4.990 1.00 94.88 726 GLY A N 1
ATOM 5567 C CA . GLY A 1 726 ? 16.258 23.264 -6.156 1.00 94.88 726 GLY A CA 1
ATOM 5568 C C . GLY A 1 726 ? 15.376 22.435 -7.105 1.00 94.88 726 GLY A C 1
ATOM 5569 O O . GLY A 1 726 ? 14.879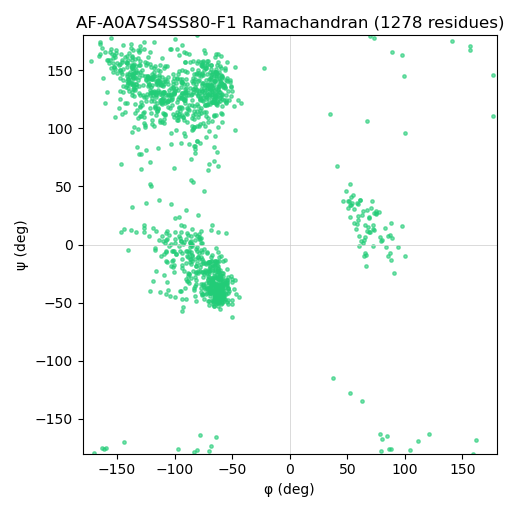 22.969 -8.102 1.00 94.88 726 GLY A O 1
ATOM 5570 N N . VAL A 1 727 ? 15.211 21.134 -6.850 1.00 95.88 727 VAL A N 1
ATOM 5571 C CA . VAL A 1 727 ? 14.279 20.251 -7.571 1.00 95.88 727 VAL A CA 1
ATOM 5572 C C . VAL A 1 727 ? 13.219 19.646 -6.650 1.00 95.88 727 VAL A C 1
ATOM 5574 O O . VAL A 1 727 ? 12.112 19.380 -7.107 1.00 95.88 727 VAL A O 1
ATOM 5577 N N . MET A 1 728 ? 13.549 19.414 -5.380 1.00 93.06 728 MET A N 1
ATOM 5578 C CA . MET A 1 728 ? 12.744 18.616 -4.457 1.00 93.06 728 MET A CA 1
ATOM 5579 C C . MET A 1 728 ? 11.873 19.449 -3.498 1.00 93.06 728 MET A C 1
ATOM 5581 O O . MET A 1 728 ? 11.243 18.878 -2.609 1.00 93.06 728 MET A O 1
ATOM 5585 N N . GLU A 1 729 ? 11.849 20.774 -3.649 1.00 87.88 729 GLU A N 1
ATOM 5586 C CA . GLU A 1 729 ? 11.022 21.709 -2.873 1.00 87.88 729 GLU A CA 1
ATOM 5587 C C . GLU A 1 729 ? 9.778 22.144 -3.690 1.00 87.88 729 GLU A C 1
ATOM 5589 O O . GLU A 1 729 ? 9.924 22.415 -4.888 1.00 87.88 729 GLU A O 1
ATOM 5594 N N . PRO A 1 730 ? 8.564 22.229 -3.097 1.00 82.25 730 PRO A N 1
ATOM 5595 C CA . PRO A 1 730 ? 8.214 21.945 -1.700 1.00 82.25 730 PRO A CA 1
ATOM 5596 C C . PRO A 1 730 ? 7.927 20.454 -1.431 1.00 82.25 730 PRO A C 1
ATOM 5598 O O . PRO A 1 730 ? 7.451 19.722 -2.298 1.00 82.25 730 PRO A O 1
ATOM 5601 N N . ARG A 1 731 ? 8.191 20.008 -0.196 1.00 88.38 731 ARG A N 1
ATOM 5602 C CA . ARG A 1 731 ? 7.853 18.664 0.306 1.00 88.38 731 ARG A CA 1
ATOM 5603 C C . ARG A 1 731 ? 7.511 18.719 1.794 1.00 88.38 731 ARG A C 1
ATOM 5605 O O . ARG A 1 731 ? 8.103 19.518 2.508 1.00 88.38 731 ARG A O 1
ATOM 5612 N N . GLU A 1 732 ? 6.615 17.851 2.259 1.00 83.38 732 GLU A N 1
ATOM 5613 C CA . GLU A 1 732 ? 6.208 17.779 3.675 1.00 83.38 732 GLU A CA 1
ATOM 5614 C C . GLU A 1 732 ? 7.025 16.747 4.460 1.00 83.38 732 GLU A C 1
ATOM 5616 O O . GLU A 1 732 ? 7.559 17.024 5.532 1.00 83.38 732 GLU A O 1
ATOM 5621 N N . THR A 1 733 ? 7.185 15.547 3.898 1.00 85.81 733 THR A N 1
ATOM 5622 C CA . THR A 1 733 ? 7.992 14.484 4.508 1.00 85.81 733 THR A CA 1
ATOM 5623 C C . THR A 1 733 ? 9.474 14.672 4.183 1.00 85.81 733 THR A C 1
ATOM 5625 O O . THR A 1 733 ? 9.793 14.851 3.001 1.00 85.81 733 THR A O 1
ATOM 5628 N N . PRO A 1 734 ? 10.400 14.567 5.156 1.00 90.50 734 PRO A N 1
ATOM 5629 C CA . PRO A 1 734 ? 11.826 14.734 4.895 1.00 90.50 734 PRO A CA 1
ATOM 5630 C C . PRO A 1 734 ? 12.379 13.774 3.833 1.00 90.50 734 PRO A C 1
ATOM 5632 O O . PRO A 1 734 ? 12.066 12.585 3.840 1.00 90.50 734 PRO A O 1
ATOM 5635 N N . LEU A 1 735 ? 13.229 14.276 2.935 1.00 95.00 735 LEU A N 1
ATOM 5636 C CA . LEU A 1 735 ? 14.017 13.439 2.025 1.00 95.00 735 LEU A CA 1
ATOM 5637 C C . LEU A 1 735 ? 15.112 12.720 2.815 1.00 95.00 735 LEU A C 1
ATOM 5639 O O . LEU A 1 735 ? 15.965 13.381 3.406 1.00 95.00 735 LEU A O 1
ATOM 5643 N N . LEU A 1 736 ? 15.126 11.386 2.814 1.00 95.62 736 LEU A N 1
ATOM 5644 C CA . LEU A 1 736 ? 16.212 10.628 3.436 1.00 95.62 736 LEU A CA 1
ATOM 5645 C C . LEU A 1 736 ? 17.437 10.662 2.518 1.00 95.62 736 LEU A C 1
ATOM 5647 O O . LEU A 1 736 ? 17.418 10.073 1.441 1.00 95.62 736 LEU A O 1
ATOM 5651 N N . THR A 1 737 ? 18.509 11.324 2.942 1.00 96.00 737 THR A N 1
ATOM 5652 C CA . THR A 1 737 ? 19.694 11.555 2.104 1.00 96.00 737 THR A CA 1
ATOM 5653 C C . THR A 1 737 ? 20.881 10.743 2.603 1.00 96.00 737 THR A C 1
ATOM 5655 O O . THR A 1 737 ? 21.246 10.801 3.780 1.00 96.00 737 THR A O 1
ATOM 5658 N N . THR A 1 738 ? 21.490 9.954 1.716 1.00 96.56 738 THR A N 1
ATOM 5659 C CA . THR A 1 738 ? 22.551 9.000 2.064 1.00 96.56 738 THR A CA 1
ATOM 5660 C C . THR A 1 738 ? 23.591 8.833 0.950 1.00 96.56 738 THR A C 1
ATOM 5662 O O . THR A 1 738 ? 23.377 9.260 -0.181 1.00 96.56 738 THR A O 1
ATOM 5665 N N . SER A 1 739 ? 24.753 8.256 1.272 1.00 97.44 739 SER A N 1
ATOM 5666 C CA . SER A 1 739 ? 25.794 7.880 0.302 1.00 97.44 739 SER A CA 1
ATOM 5667 C C . SER A 1 739 ? 26.548 6.628 0.750 1.00 97.44 739 SER A C 1
ATOM 5669 O O . SER A 1 739 ? 27.133 6.580 1.838 1.00 97.44 739 SER A O 1
ATOM 5671 N N . ALA A 1 740 ? 26.595 5.610 -0.114 1.00 96.69 740 ALA A N 1
ATOM 5672 C CA . ALA A 1 740 ? 27.363 4.377 0.073 1.00 96.69 740 ALA A CA 1
ATOM 5673 C C . ALA A 1 740 ? 28.863 4.642 0.260 1.00 96.69 740 ALA A C 1
ATOM 5675 O O . ALA A 1 740 ? 29.569 3.844 0.876 1.00 96.69 740 ALA A O 1
ATOM 5676 N N . LYS A 1 741 ? 29.369 5.774 -0.249 1.00 97.69 741 LYS A N 1
ATOM 5677 C CA . LYS A 1 741 ? 30.799 6.103 -0.199 1.00 97.69 741 LYS A CA 1
ATOM 5678 C C . LYS A 1 741 ? 31.299 6.313 1.224 1.00 97.69 741 LYS A C 1
ATOM 5680 O O . LYS A 1 741 ? 32.487 6.114 1.467 1.00 97.69 741 LYS A O 1
ATOM 5685 N N . SER A 1 742 ? 30.412 6.673 2.153 1.00 96.44 742 SER A N 1
ATOM 5686 C CA . SER A 1 742 ? 30.746 6.759 3.577 1.00 96.44 742 SER A CA 1
ATOM 5687 C C . SER A 1 742 ? 31.093 5.392 4.187 1.00 96.44 742 SER A C 1
ATOM 5689 O O . SER A 1 742 ? 31.899 5.339 5.106 1.00 96.44 742 SER A O 1
ATOM 5691 N N . ASN A 1 743 ? 30.569 4.287 3.642 1.00 95.12 743 ASN A N 1
ATOM 5692 C CA . ASN A 1 743 ? 30.853 2.926 4.107 1.00 95.12 743 ASN A CA 1
ATOM 5693 C C . ASN A 1 743 ? 32.059 2.297 3.404 1.00 95.12 743 ASN A C 1
ATOM 5695 O O . ASN A 1 743 ? 32.910 1.698 4.051 1.00 95.12 743 ASN A O 1
ATOM 5699 N N . ILE A 1 744 ? 32.111 2.398 2.074 1.00 96.44 744 ILE A N 1
ATOM 5700 C CA . ILE A 1 744 ? 32.990 1.565 1.230 1.00 96.44 744 ILE A CA 1
ATOM 5701 C C . ILE A 1 744 ? 33.874 2.384 0.282 1.00 96.44 744 ILE A C 1
ATOM 5703 O O . ILE A 1 744 ? 34.423 1.862 -0.686 1.00 96.44 744 ILE A O 1
ATOM 5707 N N . GLY A 1 745 ? 33.985 3.690 0.512 1.00 96.62 745 GLY A N 1
ATOM 5708 C CA . GLY A 1 745 ? 34.755 4.581 -0.347 1.00 96.62 745 GLY A CA 1
ATOM 5709 C C . GLY A 1 745 ? 34.135 4.808 -1.724 1.00 96.62 745 GLY A C 1
ATOM 5710 O O . GLY A 1 745 ? 33.068 4.310 -2.084 1.00 96.62 745 GLY A O 1
ATOM 5711 N N . HIS A 1 746 ? 34.819 5.622 -2.514 1.00 97.50 746 HIS A N 1
ATOM 5712 C CA . HIS A 1 746 ? 34.463 5.904 -3.887 1.00 97.50 746 HIS A CA 1
ATOM 5713 C C . HIS A 1 746 ? 35.000 4.810 -4.808 1.00 97.50 746 HIS A C 1
ATOM 5715 O O . HIS A 1 746 ? 36.181 4.755 -5.142 1.00 97.50 746 HIS A O 1
ATOM 5721 N N . GLN A 1 747 ? 34.068 4.005 -5.302 1.00 96.31 747 GLN A N 1
ATOM 5722 C CA . GLN A 1 747 ? 34.300 2.886 -6.213 1.00 96.31 747 GLN A CA 1
ATOM 5723 C C . GLN A 1 747 ? 34.483 3.306 -7.683 1.00 96.31 747 GLN A C 1
ATOM 5725 O O . GLN A 1 747 ? 34.157 2.552 -8.589 1.00 96.31 747 GLN A O 1
ATOM 5730 N N . GLU A 1 748 ? 34.933 4.543 -7.915 1.00 95.50 748 GLU A N 1
ATOM 5731 C CA . GLU A 1 748 ? 35.195 5.155 -9.233 1.00 95.50 748 GLU A CA 1
ATOM 5732 C C . GLU A 1 748 ? 34.168 4.752 -10.310 1.00 95.50 748 GLU A C 1
ATOM 5734 O O . GLU A 1 748 ? 32.989 5.081 -10.156 1.00 95.50 748 GLU A O 1
ATOM 5739 N N . ALA A 1 749 ? 34.567 4.027 -11.361 1.00 96.50 749 ALA A N 1
ATOM 5740 C CA . ALA A 1 749 ? 33.675 3.609 -12.446 1.00 96.50 749 ALA A CA 1
ATOM 5741 C C . ALA A 1 749 ? 32.493 2.732 -11.980 1.00 96.50 749 ALA A C 1
ATOM 5743 O O . ALA A 1 749 ? 31.418 2.764 -12.585 1.00 96.50 749 ALA A O 1
ATOM 5744 N N . CYS A 1 750 ? 32.646 1.994 -10.877 1.00 97.56 750 CYS A N 1
ATOM 5745 C CA . CYS A 1 750 ? 31.621 1.148 -10.259 1.00 97.56 750 CYS A CA 1
ATOM 5746 C C . CYS A 1 750 ? 30.681 1.907 -9.297 1.00 97.56 750 CYS A C 1
ATOM 5748 O O . CYS A 1 750 ? 29.663 1.360 -8.866 1.00 97.56 750 CYS A O 1
ATOM 5750 N N . ALA A 1 751 ? 30.975 3.166 -8.957 1.00 97.69 751 ALA A N 1
ATOM 5751 C CA . ALA A 1 751 ? 30.232 3.899 -7.929 1.00 97.69 751 ALA A CA 1
ATOM 5752 C C . ALA A 1 751 ? 28.736 4.048 -8.241 1.00 97.69 751 ALA A C 1
ATOM 5754 O O . ALA A 1 751 ? 27.910 3.888 -7.344 1.00 97.69 751 ALA A O 1
ATOM 5755 N N . GLY A 1 752 ? 28.390 4.309 -9.505 1.00 97.75 752 GLY A N 1
ATOM 5756 C CA . GLY A 1 752 ? 26.999 4.396 -9.947 1.00 97.75 752 GLY A CA 1
ATOM 5757 C C . GLY A 1 752 ? 26.233 3.090 -9.730 1.00 97.75 752 GLY A C 1
ATOM 5758 O O . GLY A 1 752 ? 25.153 3.105 -9.148 1.00 97.75 752 GLY A O 1
ATOM 5759 N N . MET A 1 753 ? 26.819 1.955 -10.123 1.00 98.31 753 MET A N 1
ATOM 5760 C CA . MET A 1 753 ? 26.196 0.637 -9.968 1.00 98.31 753 MET A CA 1
ATOM 5761 C C . MET A 1 753 ? 25.931 0.280 -8.505 1.00 98.31 753 MET A C 1
ATOM 5763 O O . MET A 1 753 ? 24.850 -0.200 -8.177 1.00 98.31 753 MET A O 1
ATOM 5767 N N . ILE A 1 754 ? 26.885 0.543 -7.607 1.00 98.19 754 ILE A N 1
ATOM 5768 C CA . ILE A 1 754 ? 26.674 0.271 -6.178 1.00 98.19 754 ILE A CA 1
ATOM 5769 C C . ILE A 1 754 ? 25.607 1.191 -5.585 1.00 98.19 754 ILE A C 1
ATOM 5771 O O . ILE A 1 754 ? 24.798 0.726 -4.784 1.00 98.19 754 ILE A O 1
ATOM 5775 N N . GLY A 1 755 ? 25.544 2.453 -6.020 1.00 97.69 755 GLY A N 1
ATOM 5776 C CA . GLY A 1 755 ? 24.458 3.358 -5.645 1.00 97.69 755 GLY A CA 1
ATOM 5777 C C . GLY A 1 755 ? 23.086 2.833 -6.084 1.00 97.69 755 GLY A C 1
ATOM 5778 O O . GLY A 1 755 ? 22.157 2.801 -5.282 1.00 97.69 755 GLY A O 1
ATOM 5779 N N . VAL A 1 756 ? 22.963 2.332 -7.321 1.00 98.06 756 VAL A N 1
ATOM 5780 C CA . VAL A 1 756 ? 21.715 1.718 -7.816 1.00 98.06 756 VAL A CA 1
ATOM 5781 C C . VAL A 1 756 ? 21.345 0.486 -6.992 1.00 98.06 756 VAL A C 1
ATOM 5783 O O . VAL A 1 756 ? 20.204 0.380 -6.543 1.00 98.06 756 VAL A O 1
ATOM 5786 N N . ILE A 1 757 ? 22.294 -0.429 -6.760 1.00 98.06 757 ILE A N 1
ATOM 5787 C CA . ILE A 1 757 ? 22.062 -1.637 -5.955 1.00 98.06 757 ILE A CA 1
ATOM 5788 C C . ILE A 1 757 ? 21.605 -1.247 -4.545 1.00 98.06 757 ILE A C 1
ATOM 5790 O O . ILE A 1 757 ? 20.635 -1.811 -4.041 1.00 98.06 757 ILE A O 1
ATOM 5794 N N . LYS A 1 758 ? 22.245 -0.250 -3.921 1.00 97.12 758 LYS A N 1
ATOM 5795 C CA . LYS A 1 758 ? 21.842 0.264 -2.608 1.00 97.12 758 LYS A CA 1
ATOM 5796 C C . LYS A 1 758 ? 20.430 0.848 -2.639 1.00 97.12 758 LYS A C 1
ATOM 5798 O O . LYS A 1 758 ? 19.638 0.495 -1.772 1.00 97.12 758 LYS A O 1
ATOM 5803 N N . CYS A 1 759 ? 20.077 1.663 -3.634 1.00 97.44 759 CYS A N 1
ATOM 5804 C CA . CYS A 1 759 ? 18.707 2.159 -3.798 1.00 97.44 759 CYS A CA 1
ATOM 5805 C C . CYS A 1 759 ? 17.694 1.022 -3.903 1.00 97.44 759 CYS A C 1
ATOM 5807 O O . CYS A 1 759 ? 16.701 1.044 -3.184 1.00 97.44 759 CYS A O 1
ATOM 5809 N N . CYS A 1 760 ? 17.971 0.006 -4.728 1.00 96.31 760 CYS A N 1
ATOM 5810 C CA . CYS A 1 760 ? 17.112 -1.170 -4.861 1.00 96.31 760 CYS A CA 1
ATOM 5811 C C . CYS A 1 760 ? 16.929 -1.879 -3.513 1.00 96.31 760 CYS A C 1
ATOM 5813 O O . CYS A 1 760 ? 15.805 -2.184 -3.130 1.00 96.31 760 CYS A O 1
ATOM 5815 N N . LEU A 1 761 ? 18.011 -2.078 -2.754 1.00 93.19 761 LEU A N 1
ATOM 5816 C CA . LEU A 1 761 ? 17.942 -2.659 -1.412 1.00 93.19 761 LEU A CA 1
ATOM 5817 C C . LEU A 1 761 ? 17.093 -1.805 -0.457 1.00 93.19 761 LEU A C 1
ATOM 5819 O O . LEU A 1 761 ? 16.257 -2.366 0.243 1.00 93.19 761 LEU A O 1
ATOM 5823 N N . MET A 1 762 ? 17.259 -0.477 -0.465 1.00 93.56 762 MET A N 1
ATOM 5824 C CA . MET A 1 762 ? 16.516 0.452 0.400 1.00 93.56 762 MET A CA 1
ATOM 5825 C C . MET A 1 762 ? 15.013 0.478 0.094 1.00 93.56 762 MET A C 1
ATOM 5827 O O . MET A 1 762 ? 14.205 0.469 1.022 1.00 93.56 762 MET A O 1
ATOM 5831 N N . VAL A 1 763 ? 14.607 0.449 -1.184 1.00 92.56 763 VAL A N 1
ATOM 5832 C CA . VAL A 1 763 ? 13.177 0.361 -1.545 1.00 92.56 763 VAL A CA 1
ATOM 5833 C C . VAL A 1 763 ? 12.600 -1.031 -1.280 1.00 92.56 763 VAL A C 1
ATOM 5835 O O . VAL A 1 763 ? 11.451 -1.150 -0.868 1.00 92.56 763 VAL A O 1
ATOM 5838 N N . MET A 1 764 ? 13.398 -2.092 -1.440 1.00 90.19 764 MET A N 1
ATOM 5839 C CA . MET A 1 764 ? 12.981 -3.462 -1.129 1.00 90.19 764 MET A CA 1
ATOM 5840 C C . MET A 1 764 ? 12.838 -3.719 0.373 1.00 90.19 764 MET A C 1
ATOM 5842 O O . MET A 1 764 ? 12.074 -4.609 0.746 1.00 90.19 764 MET A O 1
ATOM 5846 N N . SER A 1 765 ? 13.570 -2.997 1.223 1.00 86.44 765 SER A N 1
ATOM 5847 C CA . SER A 1 765 ? 13.473 -3.094 2.684 1.00 86.44 765 SER A CA 1
ATOM 5848 C C . SER A 1 765 ? 12.648 -1.980 3.324 1.00 86.44 765 SER A C 1
ATOM 5850 O O . SER A 1 765 ? 12.422 -2.022 4.533 1.00 86.44 765 SER A O 1
ATOM 5852 N N . SER A 1 766 ? 12.201 -0.996 2.538 1.00 89.44 766 SER A N 1
ATOM 5853 C CA . SER A 1 766 ? 11.534 0.219 3.017 1.00 89.44 766 SER A CA 1
ATOM 5854 C C . SER A 1 766 ? 12.331 0.983 4.083 1.00 89.44 766 SER A C 1
ATOM 5856 O O . SER A 1 766 ? 11.757 1.562 5.006 1.00 89.44 766 SER A O 1
ATOM 5858 N N . GLN A 1 767 ? 13.660 0.997 3.973 1.00 86.56 767 GLN A N 1
ATOM 5859 C CA . GLN A 1 767 ? 14.559 1.597 4.963 1.00 86.56 767 GLN A CA 1
ATOM 5860 C C . GLN A 1 767 ? 15.714 2.339 4.286 1.00 86.56 767 GLN A C 1
ATOM 5862 O O . GLN A 1 767 ? 16.286 1.841 3.320 1.00 86.56 767 GLN A O 1
ATOM 5867 N N . SER A 1 768 ? 16.106 3.494 4.825 1.00 90.50 768 SER A N 1
ATOM 5868 C CA . SER A 1 768 ? 17.325 4.208 4.427 1.00 90.50 768 SER A CA 1
ATOM 5869 C C . SER A 1 768 ? 18.512 3.799 5.296 1.00 90.50 768 SER A C 1
ATOM 5871 O O . SER A 1 768 ? 18.387 3.667 6.517 1.00 90.50 768 SER A O 1
ATOM 5873 N N . ALA A 1 769 ? 19.670 3.610 4.663 1.00 87.50 769 ALA A N 1
ATOM 5874 C CA . ALA A 1 769 ? 20.913 3.249 5.335 1.00 87.50 769 ALA A CA 1
ATOM 5875 C C . ALA A 1 769 ? 21.644 4.477 5.925 1.00 87.50 769 ALA A C 1
ATOM 5877 O O . ALA A 1 769 ? 21.638 5.548 5.305 1.00 87.50 769 ALA A O 1
ATOM 5878 N N . PRO A 1 770 ? 22.339 4.314 7.067 1.00 87.75 770 PRO A N 1
ATOM 5879 C CA . PRO A 1 770 ? 23.065 5.396 7.729 1.00 87.75 770 PRO A CA 1
ATOM 5880 C C . PRO A 1 770 ? 24.244 5.933 6.902 1.00 87.75 770 PRO A C 1
ATOM 5882 O O . PRO A 1 770 ? 24.928 5.181 6.207 1.00 87.75 770 PRO A O 1
ATOM 5885 N N . ASN A 1 771 ? 24.531 7.229 7.046 1.00 93.75 771 ASN A N 1
ATOM 5886 C CA . ASN A 1 771 ? 25.786 7.854 6.633 1.00 93.75 771 ASN A CA 1
ATOM 5887 C C . ASN A 1 771 ? 26.831 7.700 7.735 1.00 93.75 771 ASN A C 1
ATOM 5889 O O . ASN A 1 771 ? 26.633 8.153 8.864 1.00 93.75 771 ASN A O 1
ATOM 5893 N N . LEU A 1 772 ? 27.977 7.115 7.400 1.00 92.31 772 LEU A N 1
ATOM 5894 C CA . LEU A 1 772 ? 29.086 7.034 8.342 1.00 92.31 772 LEU A CA 1
ATOM 5895 C C . LEU A 1 772 ? 29.876 8.333 8.406 1.00 92.31 772 LEU A C 1
ATOM 5897 O O . LEU A 1 772 ? 29.909 9.130 7.472 1.00 92.31 772 LEU A O 1
ATOM 5901 N N . HIS A 1 773 ? 30.554 8.515 9.537 1.00 94.06 773 HIS A N 1
ATOM 5902 C CA . HIS A 1 773 ? 31.443 9.645 9.811 1.00 94.06 773 HIS A CA 1
ATOM 5903 C C . HIS A 1 773 ? 30.763 11.024 9.863 1.00 94.06 773 HIS A C 1
ATOM 5905 O O . HIS A 1 773 ? 31.462 12.008 10.098 1.00 94.06 773 HIS A O 1
ATOM 5911 N N . LEU A 1 774 ? 29.436 11.088 9.732 1.00 94.44 774 LEU A N 1
ATOM 5912 C CA . LEU A 1 774 ? 28.639 12.292 9.930 1.00 94.44 774 LEU A CA 1
ATOM 5913 C C . LEU A 1 774 ? 28.452 12.557 11.429 1.00 94.44 774 LEU A C 1
ATOM 5915 O O . LEU A 1 774 ? 27.688 11.872 12.104 1.00 94.44 774 LEU A O 1
ATOM 5919 N N . ARG A 1 775 ? 29.187 13.534 11.961 1.00 91.44 775 ARG A N 1
ATOM 5920 C CA . ARG A 1 775 ? 29.110 13.971 13.366 1.00 91.44 775 ARG A CA 1
ATOM 5921 C C . ARG A 1 775 ? 28.550 15.375 13.492 1.00 91.44 775 ARG A C 1
ATOM 5923 O O . ARG A 1 775 ? 27.790 15.651 14.413 1.00 91.44 775 ARG A O 1
ATOM 5930 N N . LEU A 1 776 ? 28.974 16.258 12.598 1.00 94.25 776 LEU A N 1
ATOM 5931 C CA . LEU A 1 776 ? 28.530 17.639 12.538 1.00 94.25 776 LEU A CA 1
ATOM 5932 C C . LEU A 1 776 ? 28.220 17.955 11.085 1.00 94.25 776 LEU A C 1
ATOM 5934 O O . LEU A 1 776 ? 29.104 17.860 10.241 1.00 94.25 776 LEU A O 1
ATOM 5938 N N . LEU A 1 777 ? 26.980 18.337 10.799 1.00 95.06 777 LEU A N 1
ATOM 5939 C CA . LEU A 1 777 ? 26.571 18.672 9.442 1.00 95.06 777 LEU A CA 1
ATOM 5940 C C . LEU A 1 777 ? 27.388 19.861 8.914 1.00 95.06 777 LEU A C 1
ATOM 5942 O O . LEU A 1 777 ? 27.654 20.822 9.640 1.00 95.06 777 LEU A O 1
ATOM 5946 N N . ASN A 1 778 ? 27.804 19.789 7.653 1.00 95.44 778 ASN A N 1
ATOM 5947 C CA . ASN A 1 778 ? 28.547 20.858 7.006 1.00 95.44 778 ASN A CA 1
ATOM 5948 C C . ASN A 1 778 ? 27.665 22.126 6.911 1.00 95.44 778 ASN A C 1
ATOM 5950 O O . ASN A 1 778 ? 26.599 22.080 6.298 1.00 95.44 778 ASN A O 1
ATOM 5954 N N . PRO A 1 779 ? 28.093 23.270 7.481 1.00 94.62 779 PRO A N 1
ATOM 5955 C CA . PRO A 1 779 ? 27.298 24.499 7.524 1.00 94.62 779 PRO A CA 1
ATOM 5956 C C . PRO A 1 779 ? 27.107 25.149 6.149 1.00 94.62 779 PRO A C 1
ATOM 5958 O O . PRO A 1 779 ? 26.330 26.088 6.022 1.00 94.62 779 PRO A O 1
ATOM 5961 N N . HIS A 1 780 ? 27.827 24.688 5.124 1.00 96.38 780 HIS A N 1
ATOM 5962 C CA . HIS A 1 780 ? 27.651 25.142 3.748 1.00 96.38 780 HIS A CA 1
ATOM 5963 C C . HIS A 1 780 ? 26.549 24.385 2.999 1.00 96.38 780 HIS A C 1
ATOM 5965 O O . HIS A 1 780 ? 26.248 24.752 1.866 1.00 96.38 780 HIS A O 1
ATOM 5971 N N . LEU A 1 781 ? 25.967 23.332 3.584 1.00 95.81 781 LEU A N 1
ATOM 5972 C CA . LEU A 1 781 ? 24.820 22.658 2.983 1.00 95.81 781 LEU A CA 1
ATOM 5973 C C . LEU A 1 781 ? 23.584 23.549 3.094 1.00 95.81 781 LEU A C 1
ATOM 5975 O O . LEU A 1 781 ? 23.244 24.031 4.173 1.00 95.81 781 LEU A O 1
ATOM 5979 N N . ASP A 1 782 ? 22.892 23.721 1.975 1.00 88.88 782 ASP A N 1
ATOM 5980 C CA . ASP A 1 782 ? 21.673 24.518 1.908 1.00 88.88 782 ASP A CA 1
ATOM 5981 C C . ASP A 1 782 ? 20.454 23.695 2.362 1.00 88.88 782 ASP A C 1
ATOM 5983 O O . ASP A 1 782 ? 19.721 23.131 1.550 1.00 88.88 782 ASP A O 1
ATOM 5987 N N . VAL A 1 783 ? 20.306 23.549 3.682 1.00 90.81 783 VAL A N 1
ATOM 5988 C CA . VAL A 1 783 ? 19.285 22.690 4.319 1.00 90.81 783 VAL A CA 1
ATOM 5989 C C . VAL A 1 783 ? 18.214 23.474 5.077 1.00 90.81 783 VAL A C 1
ATOM 5991 O O . VAL A 1 783 ? 17.215 22.897 5.498 1.00 90.81 783 VAL A O 1
ATOM 5994 N N . ASP A 1 784 ? 18.407 24.780 5.270 1.00 88.06 784 ASP A N 1
ATOM 5995 C CA . ASP A 1 784 ? 17.47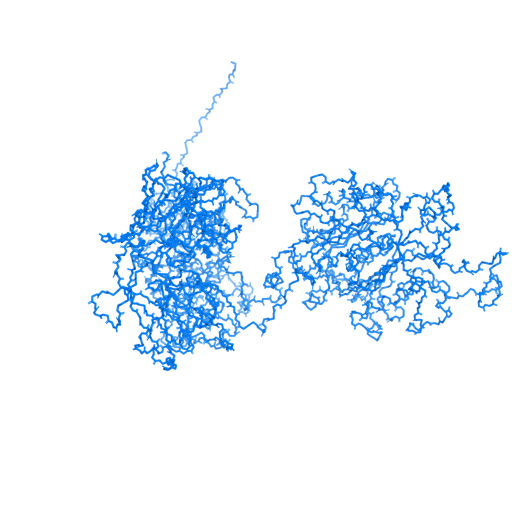7 25.607 6.036 1.00 88.06 784 ASP A CA 1
ATOM 5996 C C . ASP A 1 784 ? 16.134 25.754 5.302 1.00 88.06 784 ASP A C 1
ATOM 5998 O O . ASP A 1 784 ? 16.080 26.170 4.139 1.00 88.06 784 ASP A O 1
ATOM 6002 N N . GLY A 1 785 ? 15.049 25.362 5.973 1.00 84.31 785 GLY A N 1
ATOM 6003 C CA . GLY A 1 785 ? 13.701 25.296 5.400 1.00 84.31 785 GLY A CA 1
ATOM 6004 C C . GLY A 1 785 ? 13.462 24.161 4.395 1.00 84.31 785 GLY A C 1
ATOM 6005 O O . GLY A 1 785 ? 12.335 24.017 3.935 1.00 84.31 785 GLY A O 1
ATOM 6006 N N . PHE A 1 786 ? 14.464 23.333 4.074 1.00 91.50 786 PHE A N 1
ATOM 6007 C CA . PHE A 1 786 ? 14.319 22.188 3.171 1.00 91.50 786 PHE A CA 1
ATOM 6008 C C . PHE A 1 786 ? 14.200 20.886 3.980 1.00 91.50 786 PHE A C 1
ATOM 6010 O O . PHE A 1 786 ? 15.197 20.458 4.569 1.00 91.50 786 PHE A O 1
ATOM 6017 N N . PRO A 1 787 ? 13.024 20.218 4.022 1.00 91.19 787 PRO A N 1
ATOM 6018 C CA . PRO A 1 787 ? 12.854 18.978 4.776 1.00 91.19 787 PRO A CA 1
ATOM 6019 C C . PRO A 1 787 ? 13.717 17.856 4.189 1.00 91.19 787 PRO A C 1
ATOM 6021 O O . PRO A 1 787 ? 13.331 17.135 3.268 1.00 91.19 787 PRO A O 1
ATOM 6024 N N . CYS A 1 788 ? 14.917 17.713 4.735 1.00 91.94 788 CYS A N 1
ATOM 6025 C CA . CYS A 1 788 ? 15.927 16.750 4.333 1.00 91.94 788 CYS A CA 1
ATOM 6026 C C . CYS A 1 788 ? 16.598 16.193 5.586 1.00 91.94 788 CYS A C 1
ATOM 6028 O O . CYS A 1 788 ? 16.994 16.936 6.483 1.00 91.94 788 CYS A O 1
ATOM 6030 N N . PHE A 1 789 ? 16.723 14.872 5.652 1.00 92.75 789 PHE A N 1
ATOM 6031 C CA . PHE A 1 789 ? 17.247 14.163 6.807 1.00 92.75 789 PHE A CA 1
ATOM 6032 C C . PHE A 1 789 ? 18.472 13.338 6.417 1.00 92.75 789 PHE A C 1
ATOM 6034 O O . PHE A 1 789 ? 18.398 12.406 5.615 1.00 92.75 789 PHE A O 1
ATOM 6041 N N . PHE A 1 790 ? 19.612 13.683 7.010 1.00 94.31 790 PHE A N 1
ATOM 6042 C CA . PHE A 1 790 ? 20.881 12.987 6.823 1.00 94.31 790 PHE A CA 1
ATOM 6043 C C . PHE A 1 790 ? 21.041 11.964 7.940 1.00 94.31 790 PHE A C 1
ATOM 6045 O O . PHE A 1 790 ? 21.583 12.257 9.005 1.00 94.31 790 PHE A O 1
ATOM 6052 N N . ALA A 1 791 ? 20.509 10.768 7.716 1.00 81.38 791 ALA A N 1
ATOM 6053 C CA . ALA A 1 791 ? 20.449 9.752 8.753 1.00 81.38 791 ALA A CA 1
ATOM 6054 C C . ALA A 1 791 ? 21.856 9.255 9.130 1.00 81.38 791 ALA A C 1
ATOM 6056 O O . ALA A 1 791 ? 22.631 8.878 8.250 1.00 81.38 791 ALA A O 1
ATOM 6057 N N . SER A 1 792 ? 22.180 9.231 10.426 1.00 80.81 792 SER A N 1
ATOM 6058 C CA . SER A 1 792 ? 23.354 8.534 10.990 1.00 80.81 792 SER A CA 1
ATOM 6059 C C . SER A 1 792 ? 23.010 7.135 11.517 1.00 80.81 792 SER A C 1
ATOM 6061 O O . SER A 1 792 ? 23.896 6.384 11.914 1.00 80.81 792 SER A O 1
ATOM 6063 N N . GLU A 1 793 ? 21.724 6.785 11.505 1.00 76.69 793 GLU A N 1
ATOM 6064 C CA . GLU A 1 793 ? 21.162 5.493 11.900 1.00 76.69 793 GLU A CA 1
ATOM 6065 C C . GLU A 1 793 ? 20.190 5.001 10.819 1.00 76.69 793 GLU A C 1
ATOM 6067 O O . GLU A 1 793 ? 19.805 5.753 9.920 1.00 76.69 793 GLU A O 1
ATOM 6072 N N . ILE A 1 794 ? 19.785 3.732 10.885 1.00 81.31 794 ILE A N 1
ATOM 6073 C CA . ILE A 1 794 ? 18.768 3.214 9.969 1.00 81.31 794 ILE A CA 1
ATOM 6074 C C . ILE A 1 794 ? 17.440 3.952 10.163 1.00 81.31 794 ILE A C 1
ATOM 6076 O O . ILE A 1 794 ? 17.009 4.181 11.290 1.00 81.31 794 ILE A O 1
ATOM 6080 N N . SER A 1 795 ? 16.786 4.329 9.066 1.00 82.62 795 SER A N 1
ATOM 6081 C CA . SER A 1 795 ? 15.527 5.087 9.108 1.00 82.62 795 SER A CA 1
ATOM 6082 C C . SER A 1 795 ? 14.429 4.369 8.327 1.00 82.62 795 SER A C 1
ATOM 6084 O O . SER A 1 795 ? 14.631 4.027 7.164 1.00 82.62 795 SER A O 1
ATOM 6086 N N . ASP A 1 796 ? 13.272 4.137 8.955 1.00 81.38 796 ASP A N 1
ATOM 6087 C CA . ASP A 1 796 ? 12.081 3.574 8.298 1.00 81.38 796 ASP A CA 1
ATOM 6088 C C . ASP A 1 796 ? 11.472 4.623 7.354 1.00 81.38 796 ASP A C 1
ATOM 6090 O O . ASP A 1 796 ? 11.206 5.753 7.763 1.00 81.38 796 ASP A O 1
ATOM 6094 N N . THR A 1 797 ? 11.229 4.244 6.097 1.00 83.94 797 THR A N 1
ATOM 6095 C CA . THR A 1 797 ? 10.506 5.089 5.127 1.00 83.94 797 THR A CA 1
ATOM 6096 C C . THR A 1 797 ? 9.022 5.225 5.469 1.00 83.94 797 THR A C 1
ATOM 6098 O O . THR A 1 797 ? 8.354 6.098 4.930 1.00 83.94 797 THR A O 1
ATOM 6101 N N . ARG A 1 798 ? 8.506 4.364 6.360 1.00 80.06 798 ARG A N 1
ATOM 6102 C CA . ARG A 1 798 ? 7.095 4.195 6.745 1.00 80.06 798 ARG A CA 1
ATOM 6103 C C . ARG A 1 798 ? 6.177 3.720 5.624 1.00 80.06 798 ARG A C 1
ATOM 6105 O O . ARG A 1 798 ? 4.990 3.530 5.874 1.00 80.06 798 ARG A O 1
ATOM 6112 N N . LEU A 1 799 ? 6.722 3.479 4.434 1.00 83.25 799 LEU A N 1
ATOM 6113 C CA . LEU A 1 799 ? 5.972 3.030 3.274 1.00 83.25 799 LEU A CA 1
ATOM 6114 C C . LEU A 1 799 ? 6.247 1.549 2.974 1.00 83.25 799 LEU A C 1
ATOM 6116 O O . LEU A 1 799 ? 7.308 1.024 3.303 1.00 83.25 799 LEU A O 1
ATOM 6120 N N . ASN A 1 800 ? 5.316 0.851 2.334 1.00 80.88 800 ASN A N 1
ATOM 6121 C CA . ASN A 1 800 ? 5.473 -0.540 1.865 1.00 80.88 800 ASN A CA 1
ATOM 6122 C C . ASN A 1 800 ? 5.721 -0.645 0.345 1.00 80.88 800 ASN A C 1
ATOM 6124 O O . ASN A 1 800 ? 5.959 -1.738 -0.172 1.00 80.88 800 ASN A O 1
ATOM 6128 N N . SER A 1 801 ? 5.777 0.492 -0.342 1.00 87.25 801 SER A N 1
ATOM 6129 C CA . SER A 1 801 ? 6.335 0.693 -1.683 1.00 87.25 801 SER A CA 1
ATOM 6130 C C . SER A 1 801 ? 6.970 2.084 -1.749 1.00 87.25 801 SER A C 1
ATOM 6132 O O . SER A 1 801 ? 6.522 3.006 -1.071 1.00 87.25 801 SER A O 1
ATOM 6134 N N . ASN A 1 802 ? 8.053 2.250 -2.510 1.00 90.00 802 ASN A N 1
ATOM 6135 C CA . ASN A 1 802 ? 8.855 3.477 -2.465 1.00 90.00 802 ASN A CA 1
ATOM 6136 C C . ASN A 1 802 ? 9.586 3.765 -3.779 1.00 90.00 802 ASN A C 1
ATOM 6138 O O . ASN A 1 802 ? 9.989 2.833 -4.480 1.00 90.00 802 ASN A O 1
ATOM 6142 N N . TYR A 1 803 ? 9.854 5.052 -4.035 1.00 95.00 803 TYR A N 1
ATOM 6143 C CA . TYR A 1 803 ? 10.850 5.493 -5.013 1.00 95.00 803 TYR A CA 1
ATOM 6144 C C . TYR A 1 803 ? 12.142 5.929 -4.319 1.00 95.00 803 TYR A C 1
ATOM 6146 O O . TYR A 1 803 ? 12.114 6.709 -3.364 1.00 95.00 803 TYR A O 1
ATOM 6154 N N . ALA A 1 804 ? 13.279 5.490 -4.852 1.00 96.94 804 ALA A N 1
ATOM 6155 C CA . ALA A 1 804 ? 14.590 5.992 -4.466 1.00 96.94 804 ALA A CA 1
ATOM 6156 C C . ALA A 1 804 ? 15.334 6.542 -5.677 1.00 96.94 804 ALA A C 1
ATOM 6158 O O . ALA A 1 804 ? 15.263 6.000 -6.782 1.00 96.94 804 ALA A O 1
ATOM 6159 N N . GLY A 1 805 ? 16.078 7.614 -5.447 1.00 97.62 805 GLY A N 1
ATOM 6160 C CA . GLY A 1 805 ? 16.865 8.271 -6.464 1.00 97.62 805 GLY A CA 1
ATOM 6161 C C . GLY A 1 805 ? 18.359 8.094 -6.266 1.00 97.62 805 GLY A C 1
ATOM 6162 O O . GLY A 1 805 ? 18.846 8.343 -5.172 1.00 97.62 805 GLY A O 1
ATOM 6163 N N . VAL A 1 806 ? 19.096 7.713 -7.311 1.00 98.31 806 VAL A N 1
ATOM 6164 C CA . VAL A 1 806 ? 20.567 7.635 -7.286 1.00 98.31 806 VAL A CA 1
ATOM 6165 C C . VAL A 1 806 ? 21.211 8.619 -8.252 1.00 98.31 806 VAL A C 1
ATOM 6167 O O . VAL A 1 806 ? 20.879 8.632 -9.439 1.00 98.31 806 VAL A O 1
ATOM 6170 N N . SER A 1 807 ? 22.177 9.388 -7.749 1.00 98.44 807 SER A N 1
ATOM 6171 C CA . SER A 1 807 ? 23.004 10.328 -8.513 1.00 98.44 807 SER A CA 1
ATOM 6172 C C . SER A 1 807 ? 24.446 9.833 -8.648 1.00 98.44 807 SER A C 1
ATOM 6174 O O . SER A 1 807 ? 25.061 9.373 -7.685 1.00 98.44 807 SER A O 1
ATOM 6176 N N . SER A 1 808 ? 25.037 9.976 -9.837 1.00 98.06 808 SER A N 1
ATOM 6177 C CA . SER A 1 808 ? 26.482 9.816 -10.019 1.00 98.06 808 SER A CA 1
ATOM 6178 C C . SER A 1 808 ? 27.040 10.839 -11.000 1.00 98.06 808 SER A C 1
ATOM 6180 O O . SER A 1 808 ? 26.633 10.888 -12.161 1.00 98.06 808 SER A O 1
ATOM 6182 N N . PHE A 1 809 ? 27.998 11.644 -10.542 1.00 97.56 809 PHE A N 1
ATOM 6183 C CA . PHE A 1 809 ? 28.552 12.768 -11.293 1.00 97.56 809 PHE A CA 1
ATOM 6184 C C . PHE A 1 809 ? 30.027 12.509 -11.600 1.00 97.56 809 PHE A C 1
ATOM 6186 O O . PHE A 1 809 ? 30.856 12.368 -10.706 1.00 97.56 809 PHE A O 1
ATOM 6193 N N . GLY A 1 810 ? 30.354 12.360 -12.882 1.00 95.38 810 GLY A N 1
ATOM 6194 C CA . GLY A 1 810 ? 31.721 12.139 -13.339 1.00 95.38 810 GLY A CA 1
ATOM 6195 C C . GLY A 1 810 ? 32.542 13.413 -13.197 1.00 95.38 810 GLY A C 1
ATOM 6196 O O . GLY A 1 810 ? 32.073 14.487 -13.559 1.00 95.38 810 GLY A O 1
ATOM 6197 N N . PHE A 1 811 ? 33.793 13.308 -12.742 1.00 92.31 811 PHE A N 1
ATOM 6198 C CA . PHE A 1 811 ? 34.648 14.493 -12.586 1.00 92.31 811 PHE A CA 1
ATOM 6199 C C . PHE A 1 811 ? 34.952 15.202 -13.925 1.00 92.31 811 PHE A C 1
ATOM 6201 O O . PHE A 1 811 ? 35.350 16.358 -13.921 1.00 92.31 811 PHE A O 1
ATOM 6208 N N . SER A 1 812 ? 34.749 14.534 -15.067 1.00 92.88 812 SER A N 1
ATOM 6209 C CA . SER A 1 812 ? 34.790 15.131 -16.413 1.00 92.88 812 SER A CA 1
ATOM 6210 C C . SER A 1 812 ? 33.513 15.911 -16.785 1.00 92.88 812 SER A C 1
ATOM 6212 O O . SER A 1 812 ? 33.357 16.347 -17.927 1.00 92.88 812 SER A O 1
ATOM 6214 N N . GLY A 1 813 ? 32.574 16.048 -15.846 1.00 95.50 813 GLY A N 1
ATOM 6215 C CA . GLY A 1 813 ? 31.324 16.788 -15.980 1.00 95.50 813 GLY A CA 1
ATOM 6216 C C . GLY A 1 813 ? 30.158 15.991 -16.566 1.00 95.50 813 GLY A C 1
ATOM 6217 O O . GLY A 1 813 ? 29.141 16.587 -16.890 1.00 95.50 813 GLY A O 1
ATOM 6218 N N . THR A 1 814 ? 30.276 14.672 -16.765 1.00 98.31 814 THR A N 1
ATOM 6219 C CA . THR A 1 814 ? 29.143 13.841 -17.232 1.00 98.31 814 THR A CA 1
ATOM 6220 C C . THR A 1 814 ? 28.312 13.363 -16.046 1.00 98.31 814 THR A C 1
ATOM 6222 O O . THR A 1 814 ? 28.794 12.561 -15.240 1.00 98.31 814 THR A O 1
ATOM 6225 N N . ASN A 1 815 ? 27.057 13.797 -15.964 1.00 98.44 815 ASN A N 1
ATOM 6226 C CA . ASN A 1 815 ? 26.154 13.468 -14.863 1.00 98.44 815 ASN A CA 1
ATOM 6227 C C . ASN A 1 815 ? 25.193 12.362 -15.262 1.00 98.44 815 ASN A C 1
ATOM 6229 O O . ASN A 1 815 ? 24.694 12.370 -16.382 1.00 98.44 815 ASN A O 1
ATOM 6233 N N . ALA A 1 816 ? 24.866 11.475 -14.328 1.00 98.50 816 ALA A N 1
ATOM 6234 C CA . ALA A 1 816 ? 23.831 10.472 -14.502 1.00 98.50 816 ALA A CA 1
ATOM 6235 C C . ALA A 1 816 ? 22.915 10.405 -13.272 1.00 98.50 816 ALA A C 1
ATOM 6237 O O . ALA A 1 816 ? 23.375 10.548 -12.135 1.00 98.50 816 ALA A O 1
ATOM 6238 N N . ARG A 1 817 ? 21.625 10.166 -13.507 1.00 97.88 817 ARG A N 1
ATOM 6239 C CA . ARG A 1 817 ? 20.582 10.016 -12.487 1.00 97.88 817 ARG A CA 1
ATOM 6240 C C . ARG A 1 817 ? 19.684 8.840 -12.855 1.00 97.88 817 ARG A C 1
ATOM 6242 O O . ARG A 1 817 ? 19.335 8.705 -14.023 1.00 97.88 817 ARG A O 1
ATOM 6249 N N . ALA A 1 818 ? 19.299 8.023 -11.876 1.00 98.06 818 ALA A N 1
ATOM 6250 C CA . ALA A 1 818 ? 18.266 7.005 -12.059 1.00 98.06 818 ALA A CA 1
ATOM 6251 C C . ALA A 1 818 ? 17.266 6.980 -10.902 1.00 98.06 818 ALA A C 1
ATOM 6253 O O . ALA A 1 818 ? 17.674 6.996 -9.743 1.00 98.06 818 ALA A O 1
ATOM 6254 N N . ASP A 1 819 ? 15.978 6.919 -11.215 1.00 97.50 819 ASP A N 1
ATOM 6255 C CA . ASP A 1 819 ? 14.881 6.729 -10.269 1.00 97.50 819 ASP A CA 1
ATOM 6256 C C . ASP A 1 819 ? 14.409 5.281 -10.320 1.00 97.50 819 ASP A C 1
ATOM 6258 O O . ASP A 1 819 ? 14.074 4.768 -11.391 1.00 97.50 819 ASP A O 1
ATOM 6262 N N . VAL A 1 820 ? 14.399 4.620 -9.163 1.00 96.62 820 VAL A N 1
ATOM 6263 C CA . VAL A 1 820 ? 14.003 3.217 -9.036 1.00 96.62 820 VAL A CA 1
ATOM 6264 C C . VAL A 1 820 ? 12.794 3.067 -8.132 1.00 96.62 820 VAL A C 1
ATOM 6266 O O . VAL A 1 820 ? 12.658 3.781 -7.141 1.00 96.62 820 VAL A O 1
ATOM 6269 N N . TRP A 1 821 ? 11.942 2.103 -8.460 1.00 94.44 821 TRP A N 1
ATOM 6270 C CA . TRP A 1 821 ? 10.764 1.741 -7.683 1.00 94.44 821 TRP A CA 1
ATOM 6271 C C . TRP A 1 821 ? 10.821 0.275 -7.263 1.00 94.44 821 TRP A C 1
ATOM 6273 O O . TRP A 1 821 ? 11.252 -0.585 -8.034 1.00 94.44 821 TRP A O 1
ATOM 6283 N N . SER A 1 822 ? 10.349 -0.032 -6.058 1.00 91.00 822 SER A N 1
ATOM 6284 C CA . SER A 1 822 ? 9.994 -1.400 -5.678 1.00 91.00 822 SER A CA 1
ATOM 6285 C C . SER A 1 822 ? 8.928 -1.404 -4.591 1.00 91.00 822 SER A C 1
ATOM 6287 O O . SER A 1 822 ? 8.838 -0.488 -3.772 1.00 91.00 822 SER A O 1
ATOM 6289 N N . GLN A 1 823 ? 8.191 -2.510 -4.528 1.00 86.00 823 GLN A N 1
ATOM 6290 C CA . GLN A 1 823 ? 7.499 -2.932 -3.316 1.00 86.00 823 GLN A CA 1
ATOM 6291 C C . GLN A 1 823 ? 8.485 -3.453 -2.260 1.00 86.00 823 GLN A C 1
ATOM 6293 O O . GLN A 1 823 ? 9.554 -3.983 -2.594 1.00 86.00 823 GLN A O 1
ATOM 6298 N N . CYS A 1 824 ? 8.092 -3.364 -0.993 1.00 84.88 824 CYS A N 1
ATOM 6299 C CA . CYS A 1 824 ? 8.818 -3.944 0.124 1.00 84.88 824 CYS A CA 1
ATOM 6300 C C . CYS A 1 824 ? 8.797 -5.478 0.016 1.00 84.88 824 CYS A C 1
ATOM 6302 O O . CYS A 1 824 ? 7.757 -6.126 0.147 1.00 84.88 824 CYS A O 1
ATOM 6304 N N . LYS A 1 825 ? 9.960 -6.076 -0.251 1.00 80.75 825 LYS A N 1
ATOM 6305 C CA . LYS A 1 825 ? 10.153 -7.525 -0.429 1.00 80.75 825 LYS A CA 1
ATOM 6306 C C . LYS A 1 825 ? 10.746 -8.195 0.811 1.00 80.75 825 LYS A C 1
ATOM 6308 O O . LYS A 1 825 ? 10.645 -9.419 0.944 1.00 80.75 825 LYS A O 1
ATOM 6313 N N . VAL A 1 826 ? 11.367 -7.423 1.703 1.00 73.00 826 VAL A N 1
ATOM 6314 C CA . VAL A 1 826 ? 12.066 -7.900 2.905 1.00 73.00 826 VAL A CA 1
ATOM 6315 C C . VAL A 1 826 ? 11.834 -6.947 4.083 1.00 73.00 826 VAL A C 1
ATOM 6317 O O . VAL A 1 826 ? 11.573 -5.771 3.885 1.00 73.00 826 VAL A O 1
ATOM 6320 N N . GLY A 1 827 ? 11.957 -7.437 5.319 1.00 66.75 827 GLY A N 1
ATOM 6321 C CA . GLY A 1 827 ? 11.776 -6.613 6.522 1.00 66.75 827 GLY A CA 1
ATOM 6322 C C . GLY A 1 827 ? 10.323 -6.527 7.024 1.00 66.75 827 GLY A C 1
ATOM 6323 O O . GLY A 1 827 ? 9.445 -7.215 6.503 1.00 66.75 827 GLY A O 1
ATOM 6324 N N . PRO A 1 828 ? 10.061 -5.718 8.070 1.00 56.00 828 PRO A N 1
ATOM 6325 C CA . PRO A 1 828 ? 8.781 -5.701 8.791 1.00 56.00 828 PRO A CA 1
ATOM 6326 C C . PRO A 1 828 ? 7.618 -5.084 7.999 1.00 56.00 828 PRO A C 1
ATOM 6328 O O . PRO A 1 828 ? 6.467 -5.270 8.375 1.00 56.00 828 PRO A O 1
ATOM 6331 N N . ARG A 1 829 ? 7.904 -4.360 6.909 1.00 69.88 829 ARG A N 1
ATOM 6332 C CA . ARG A 1 829 ? 6.902 -3.754 6.014 1.00 69.88 829 ARG A CA 1
ATOM 6333 C C . ARG A 1 829 ? 6.598 -4.616 4.784 1.00 69.88 829 ARG A C 1
ATOM 6335 O O . ARG A 1 829 ? 5.900 -4.163 3.881 1.00 69.88 829 ARG A O 1
ATOM 6342 N N . LYS A 1 830 ? 7.128 -5.846 4.736 1.00 68.88 830 LYS A N 1
ATOM 6343 C CA . LYS A 1 830 ? 6.912 -6.775 3.627 1.00 68.88 830 LYS A CA 1
ATOM 6344 C C . LYS A 1 830 ? 5.427 -7.115 3.507 1.00 68.88 830 LYS A C 1
ATOM 6346 O O . LYS A 1 830 ? 4.840 -7.677 4.429 1.00 68.88 830 LYS A O 1
ATOM 6351 N N . ALA A 1 831 ? 4.869 -6.854 2.333 1.00 55.41 831 ALA A N 1
ATOM 6352 C CA . ALA A 1 831 ? 3.531 -7.285 1.965 1.00 55.41 831 ALA A CA 1
ATOM 6353 C C . ALA A 1 831 ? 3.408 -8.817 1.947 1.00 55.41 831 ALA A C 1
ATOM 6355 O O . ALA A 1 831 ? 4.254 -9.512 1.371 1.00 55.41 831 ALA A O 1
ATOM 6356 N N . ALA A 1 832 ? 2.347 -9.356 2.547 1.00 50.88 832 ALA A N 1
ATOM 6357 C CA . ALA A 1 832 ? 2.013 -10.768 2.407 1.00 50.88 832 ALA A CA 1
ATOM 6358 C C . ALA A 1 832 ? 1.273 -10.991 1.081 1.00 50.88 832 ALA A C 1
ATOM 6360 O O . ALA A 1 832 ? 0.396 -10.210 0.724 1.00 50.88 832 ALA A O 1
ATOM 6361 N N . LYS A 1 833 ? 1.608 -12.069 0.358 1.00 48.09 833 LYS A N 1
ATOM 6362 C CA . LYS A 1 833 ? 0.804 -12.498 -0.789 1.00 48.09 833 LYS A CA 1
ATOM 6363 C C . LYS A 1 833 ? -0.428 -13.239 -0.291 1.00 48.09 833 LYS A C 1
ATOM 6365 O O . LYS A 1 833 ? -0.278 -14.317 0.278 1.00 48.09 833 LYS A O 1
ATOM 6370 N N . ILE A 1 834 ? -1.607 -12.651 -0.479 1.00 45.56 834 ILE A N 1
ATOM 6371 C CA . ILE A 1 834 ? -2.876 -13.339 -0.255 1.00 45.56 834 ILE A CA 1
ATOM 6372 C C . ILE A 1 834 ? -3.031 -14.362 -1.382 1.00 45.56 834 ILE A C 1
ATOM 6374 O O . ILE A 1 834 ? -2.964 -14.028 -2.564 1.00 45.56 834 ILE A O 1
ATOM 6378 N N . ASP A 1 835 ? -3.143 -15.628 -0.997 1.00 47.00 835 ASP A N 1
ATOM 6379 C CA . ASP A 1 835 ? -3.423 -16.736 -1.900 1.00 47.00 835 ASP A CA 1
ATOM 6380 C C . ASP A 1 835 ? -4.937 -16.929 -1.939 1.00 47.00 835 ASP A C 1
ATOM 6382 O O . ASP A 1 835 ? -5.502 -17.541 -1.034 1.00 47.00 835 ASP A O 1
ATOM 6386 N N . PHE A 1 836 ? -5.589 -16.346 -2.945 1.00 42.44 836 PHE A N 1
ATOM 6387 C CA . PHE A 1 836 ? -7.047 -16.375 -3.068 1.00 42.44 836 PHE A CA 1
ATOM 6388 C C . PHE A 1 836 ? -7.603 -17.799 -3.232 1.00 42.44 836 PHE A C 1
ATOM 6390 O O . PHE A 1 836 ? -8.724 -18.039 -2.803 1.00 42.44 836 PHE A O 1
ATOM 6397 N N . GLU A 1 837 ? -6.812 -18.775 -3.708 1.00 45.62 837 GLU A N 1
ATOM 6398 C CA . GLU A 1 837 ? -7.227 -20.192 -3.731 1.00 45.62 837 GLU A CA 1
ATOM 6399 C C . GLU A 1 837 ? -7.348 -20.806 -2.323 1.00 45.62 837 GLU A C 1
ATOM 6401 O O . GLU A 1 837 ? -7.912 -21.888 -2.154 1.00 45.62 837 GLU A O 1
ATOM 6406 N N . LYS A 1 838 ? -6.803 -20.136 -1.300 1.00 42.94 838 LYS A N 1
ATOM 6407 C CA . LYS A 1 838 ? -6.854 -20.550 0.110 1.00 42.94 838 LYS A CA 1
ATOM 6408 C C . LYS A 1 838 ? -7.736 -19.654 0.978 1.00 42.94 838 LYS A C 1
ATOM 6410 O O . LYS A 1 838 ? -7.763 -19.847 2.193 1.00 42.94 838 LYS A O 1
ATOM 6415 N N . VAL A 1 839 ? -8.401 -18.653 0.403 1.00 47.94 839 VAL A N 1
ATOM 6416 C CA . VAL A 1 839 ? -9.315 -17.788 1.156 1.00 47.94 839 VAL A CA 1
ATOM 6417 C C . VAL A 1 839 ? -10.662 -18.499 1.254 1.00 47.94 839 VAL A C 1
ATOM 6419 O O . VAL A 1 839 ? -11.423 -18.524 0.297 1.00 47.94 839 VAL A O 1
ATOM 6422 N N . ASP A 1 840 ? -10.937 -19.104 2.414 1.00 51.44 840 ASP A N 1
ATOM 6423 C CA . ASP A 1 840 ? -12.186 -19.842 2.649 1.00 51.44 840 ASP A CA 1
ATOM 6424 C C . ASP A 1 840 ? -13.389 -18.909 2.908 1.00 51.44 840 ASP A C 1
ATOM 6426 O O . ASP A 1 840 ? -14.498 -19.227 2.493 1.00 51.44 840 ASP A O 1
ATOM 6430 N N . GLN A 1 841 ? -13.196 -17.788 3.623 1.00 54.94 841 GLN A N 1
ATOM 6431 C CA . GLN A 1 841 ? -14.255 -16.840 4.016 1.00 54.94 841 GLN A CA 1
ATOM 6432 C C . GLN A 1 841 ? -13.687 -15.432 4.273 1.00 54.94 841 GLN A C 1
ATOM 6434 O O . GLN A 1 841 ? -12.545 -15.296 4.720 1.00 54.94 841 GLN A O 1
ATOM 6439 N N . ILE A 1 842 ? -14.504 -14.389 4.071 1.00 58.84 842 ILE A N 1
ATOM 6440 C CA . ILE A 1 842 ? -14.211 -13.006 4.489 1.00 58.84 842 ILE A CA 1
ATOM 6441 C C . ILE A 1 842 ? -15.135 -12.649 5.648 1.00 58.84 842 ILE A C 1
ATOM 6443 O O . ILE A 1 842 ? -16.346 -12.849 5.565 1.00 58.84 842 ILE A O 1
ATOM 6447 N N . HIS A 1 843 ? -14.580 -12.104 6.731 1.00 62.56 843 HIS A N 1
ATOM 6448 C CA . HIS A 1 843 ? -15.354 -11.753 7.922 1.00 62.56 843 HIS A CA 1
ATOM 6449 C C . HIS A 1 843 ? -15.348 -10.248 8.171 1.00 62.56 843 HIS A C 1
ATOM 6451 O O . HIS A 1 843 ? -14.313 -9.595 8.053 1.00 62.56 843 HIS A O 1
ATOM 6457 N N . VAL A 1 844 ? -16.495 -9.716 8.584 1.00 65.19 844 VAL A N 1
ATOM 6458 C CA . VAL A 1 844 ? -16.665 -8.333 9.049 1.00 65.19 844 VAL A CA 1
ATOM 6459 C C . VAL A 1 844 ? -17.247 -8.325 10.457 1.00 65.19 844 VAL A C 1
ATOM 6461 O O . VAL A 1 844 ? -17.782 -9.325 10.929 1.00 65.19 844 VAL A O 1
ATOM 6464 N N . ARG A 1 845 ? -17.115 -7.210 11.177 1.00 76.62 845 ARG A N 1
ATOM 6465 C CA . ARG A 1 845 ? -17.703 -7.077 12.514 1.00 76.62 845 ARG A CA 1
ATOM 6466 C C . ARG A 1 845 ? -19.103 -6.499 12.398 1.00 76.62 845 ARG A C 1
ATOM 6468 O O . ARG A 1 845 ? -19.265 -5.416 11.849 1.00 76.62 845 ARG A O 1
ATOM 6475 N N . CYS A 1 846 ? -20.080 -7.184 12.981 1.00 80.88 846 CYS A N 1
ATOM 6476 C CA . CYS A 1 846 ? -21.438 -6.673 13.038 1.00 80.88 846 CYS A CA 1
ATOM 6477 C C . CYS A 1 846 ? -21.544 -5.466 13.989 1.00 80.88 846 CYS A C 1
ATOM 6479 O O . CYS A 1 846 ? -21.139 -5.595 15.145 1.00 80.88 846 CYS A O 1
ATOM 6481 N N . PRO A 1 847 ? -22.137 -4.328 13.579 1.00 82.00 847 PRO A N 1
ATOM 6482 C CA . PRO A 1 847 ? -22.288 -3.153 14.437 1.00 82.00 847 PRO A CA 1
ATOM 6483 C C . PRO A 1 847 ? -23.389 -3.314 15.498 1.00 82.00 847 PRO A C 1
ATOM 6485 O O . PRO A 1 847 ? -23.431 -2.539 16.445 1.00 82.00 847 PRO A O 1
ATOM 6488 N N . VAL A 1 848 ? -24.261 -4.319 15.365 1.00 85.62 848 VAL A N 1
ATOM 6489 C CA . VAL A 1 848 ? -25.312 -4.655 16.341 1.00 85.62 848 VAL A CA 1
ATOM 6490 C C . VAL A 1 848 ? -24.819 -5.715 17.326 1.00 85.62 848 VAL A C 1
ATOM 6492 O O . VAL A 1 848 ? -24.800 -5.488 18.532 1.00 85.62 848 VAL A O 1
ATOM 6495 N N . THR A 1 849 ? -24.382 -6.874 16.826 1.00 85.50 849 THR A N 1
ATOM 6496 C CA . THR A 1 849 ? -24.009 -8.011 17.682 1.00 85.50 849 THR A CA 1
ATOM 6497 C C . THR A 1 849 ? -22.562 -7.946 18.171 1.00 85.50 849 THR A C 1
ATOM 6499 O O . THR A 1 849 ? -22.172 -8.716 19.046 1.00 85.50 849 THR A O 1
ATOM 6502 N N . MET A 1 850 ? -21.743 -7.055 17.603 1.00 84.25 850 MET A N 1
ATOM 6503 C CA . MET A 1 850 ? -20.312 -6.879 17.876 1.00 84.25 850 MET A CA 1
ATOM 6504 C C . MET A 1 850 ? -19.411 -8.078 17.605 1.00 84.25 850 MET A C 1
ATOM 6506 O O . MET A 1 850 ? -18.193 -7.958 17.760 1.00 84.25 850 MET A O 1
ATOM 6510 N N . GLY A 1 851 ? -19.951 -9.212 17.173 1.00 78.06 851 GLY A N 1
ATOM 6511 C CA . GLY A 1 851 ? -19.149 -10.361 16.789 1.00 78.06 851 GLY A CA 1
ATOM 6512 C C . GLY A 1 851 ? -18.847 -10.402 15.293 1.00 78.06 851 GLY A C 1
ATOM 6513 O O . GLY A 1 851 ? -19.311 -9.565 14.512 1.00 78.06 851 GLY A O 1
ATOM 6514 N N . LEU A 1 852 ? -17.973 -11.335 14.919 1.00 73.75 852 LEU A N 1
ATOM 6515 C CA . LEU A 1 852 ? -17.583 -11.532 13.529 1.00 73.75 852 LEU A CA 1
ATOM 6516 C C . LEU A 1 852 ? -18.702 -12.257 12.795 1.00 73.75 852 LEU A C 1
ATOM 6518 O O . LEU A 1 852 ? -19.183 -13.285 13.270 1.00 73.75 852 LEU A O 1
ATOM 6522 N N . ILE A 1 853 ? -19.062 -11.731 11.637 1.00 70.06 853 ILE A N 1
ATOM 6523 C CA . ILE A 1 853 ? -19.995 -12.332 10.699 1.00 70.06 853 ILE A CA 1
ATOM 6524 C C . ILE A 1 853 ? -19.290 -12.550 9.370 1.00 70.06 853 ILE A C 1
ATOM 6526 O O . ILE A 1 853 ? -18.353 -11.834 9.017 1.00 70.06 853 ILE A O 1
ATOM 6530 N N . GLU A 1 854 ? -19.744 -13.539 8.630 1.00 68.44 854 GLU A N 1
ATOM 6531 C CA . GLU A 1 854 ? -19.345 -13.735 7.250 1.00 68.44 854 GLU A CA 1
ATOM 6532 C C . GLU A 1 854 ? -19.903 -12.587 6.386 1.00 68.44 854 GLU A C 1
ATOM 6534 O O . GLU A 1 854 ? -21.041 -12.156 6.572 1.00 68.44 854 GLU A O 1
ATOM 6539 N N . TYR A 1 855 ? -19.082 -12.030 5.497 1.00 63.78 855 TYR A N 1
ATOM 6540 C CA . TYR A 1 855 ? -19.383 -10.789 4.776 1.00 63.78 855 TYR A CA 1
ATOM 6541 C C . TYR A 1 855 ? -20.593 -10.893 3.831 1.00 63.78 855 TYR A C 1
ATOM 6543 O O . TYR A 1 855 ? -21.379 -9.948 3.741 1.00 63.78 855 TYR A O 1
ATOM 6551 N N . LEU A 1 856 ? -20.757 -12.023 3.138 1.00 58.53 856 LEU A N 1
ATOM 6552 C CA . LEU A 1 856 ? -21.811 -12.216 2.140 1.00 58.53 856 LEU A CA 1
ATOM 6553 C C . LEU A 1 856 ? -23.149 -12.586 2.794 1.00 58.53 856 LEU A C 1
ATOM 6555 O O . LEU A 1 856 ? -24.185 -11.986 2.515 1.00 58.53 856 LEU A O 1
ATOM 6559 N N . THR A 1 857 ? -23.123 -13.553 3.704 1.00 62.06 857 THR A N 1
ATOM 6560 C CA . THR A 1 857 ? -24.298 -14.153 4.351 1.00 62.06 857 THR A CA 1
ATOM 6561 C C . THR A 1 857 ? -24.715 -13.409 5.615 1.00 62.06 857 THR A C 1
ATOM 6563 O O . THR A 1 857 ? -25.903 -13.296 5.921 1.00 62.06 857 THR A O 1
ATOM 6566 N N . GLY A 1 858 ? -23.771 -12.809 6.343 1.00 64.44 858 GLY A N 1
ATOM 6567 C CA . GLY A 1 858 ? -24.010 -12.190 7.652 1.00 64.44 858 GLY A CA 1
ATOM 6568 C C . GLY A 1 858 ? -24.247 -13.203 8.762 1.00 64.44 858 GLY A C 1
ATOM 6569 O O . GLY A 1 858 ? -24.709 -12.827 9.839 1.00 64.44 858 GLY A O 1
ATOM 6570 N N . GLU A 1 859 ? -23.949 -14.478 8.518 1.00 69.56 859 GLU A N 1
ATOM 6571 C CA . GLU A 1 859 ? -23.952 -15.496 9.559 1.00 69.56 859 GLU A CA 1
ATOM 6572 C C . GLU A 1 859 ? -22.791 -15.244 10.532 1.00 69.56 859 GLU A C 1
ATOM 6574 O O . GLU A 1 859 ? -21.668 -14.978 10.096 1.00 69.56 859 GLU A O 1
ATOM 6579 N N . PRO A 1 860 ? -23.004 -15.337 11.854 1.00 68.38 860 PRO A N 1
ATOM 6580 C CA . PRO A 1 860 ? -21.921 -15.277 12.820 1.00 68.38 860 PRO A CA 1
ATOM 6581 C C . PRO A 1 860 ? -20.896 -16.387 12.626 1.00 68.38 860 PRO A C 1
ATOM 6583 O O . PRO A 1 860 ? -21.227 -17.558 12.447 1.00 68.38 860 PRO A O 1
ATOM 6586 N N . ILE A 1 861 ? -19.632 -16.025 12.788 1.00 65.75 861 ILE A N 1
ATOM 6587 C CA . ILE A 1 861 ? -18.519 -16.960 12.744 1.00 65.75 861 ILE A CA 1
ATOM 6588 C C . ILE A 1 861 ? -18.393 -17.666 14.089 1.00 65.75 861 ILE A C 1
ATOM 6590 O O . ILE A 1 861 ? -18.159 -17.037 15.125 1.00 65.75 861 ILE A O 1
ATOM 6594 N N . THR A 1 862 ? -18.498 -18.993 14.072 1.00 58.50 862 THR A N 1
ATOM 6595 C CA . THR A 1 862 ? -18.198 -19.838 15.229 1.00 58.50 862 THR A CA 1
ATOM 6596 C C . THR A 1 862 ? -16.751 -20.328 15.137 1.00 58.50 862 THR A C 1
ATOM 6598 O O . THR A 1 862 ? -16.327 -20.913 14.142 1.00 58.50 862 THR A O 1
ATOM 6601 N N . LYS A 1 863 ? -15.950 -20.098 16.188 1.00 53.28 863 LYS A N 1
ATOM 6602 C CA . LYS A 1 863 ? -14.524 -20.495 16.234 1.00 53.28 863 LYS A CA 1
ATOM 6603 C C . LYS A 1 863 ? -14.303 -22.014 16.112 1.00 53.28 863 LYS A C 1
ATOM 6605 O O . LYS A 1 863 ? -13.175 -22.455 15.900 1.00 53.28 863 LYS A O 1
ATOM 6610 N N . THR A 1 864 ? -15.357 -22.810 16.273 1.00 48.31 864 THR A N 1
ATOM 6611 C CA . THR A 1 864 ? -15.304 -24.264 16.458 1.00 48.31 864 THR A CA 1
ATOM 6612 C C . THR A 1 864 ? -15.451 -25.084 15.172 1.00 48.31 864 THR A C 1
ATOM 6614 O O . THR A 1 864 ? -15.124 -26.268 15.197 1.00 48.31 864 THR A O 1
ATOM 6617 N N . PHE A 1 865 ? -15.859 -24.504 14.036 1.00 47.81 865 PHE A N 1
ATOM 6618 C CA . PHE A 1 865 ? -16.138 -25.284 12.822 1.00 47.81 865 PHE A CA 1
ATOM 6619 C C . PHE A 1 865 ? -15.227 -24.929 11.642 1.00 47.81 865 PHE A C 1
ATOM 6621 O O . PHE A 1 865 ? -15.458 -23.988 10.894 1.00 47.81 865 PHE A O 1
ATOM 6628 N N . ARG A 1 866 ? -14.219 -25.780 11.406 1.00 41.94 866 ARG A N 1
ATOM 6629 C CA . ARG A 1 866 ? -13.461 -25.863 10.140 1.00 41.94 866 ARG A CA 1
ATOM 6630 C C . ARG A 1 866 ? -14.281 -26.549 9.033 1.00 41.94 866 ARG A C 1
ATOM 6632 O O . ARG A 1 866 ? -13.786 -27.473 8.387 1.00 41.94 866 ARG A O 1
ATOM 6639 N N . SER A 1 867 ? -15.551 -26.197 8.844 1.00 43.34 867 SER A N 1
ATOM 6640 C CA . SER A 1 867 ? -16.323 -26.761 7.733 1.00 43.34 867 SER A CA 1
ATOM 6641 C C . SER A 1 867 ? -16.202 -25.861 6.511 1.00 43.34 867 SER A C 1
ATOM 6643 O O . SER A 1 867 ? -16.562 -24.690 6.579 1.00 43.34 867 SER A O 1
ATOM 6645 N N . LYS A 1 868 ? -15.751 -26.442 5.397 1.00 46.22 868 LYS A N 1
ATOM 6646 C CA . LYS A 1 868 ? -15.817 -25.890 4.038 1.00 46.22 868 LYS A CA 1
ATOM 6647 C C . LYS A 1 868 ? -17.284 -25.690 3.608 1.00 46.22 868 LYS A C 1
ATOM 6649 O O . LYS A 1 868 ? -17.786 -26.459 2.789 1.00 46.22 868 LYS A O 1
ATOM 6654 N N . LYS A 1 869 ? -18.027 -24.761 4.220 1.00 46.03 869 LYS A N 1
ATOM 6655 C CA . LYS A 1 869 ? -19.392 -24.432 3.778 1.00 46.03 869 LYS A CA 1
ATOM 6656 C C . LYS A 1 869 ? -19.257 -23.695 2.437 1.00 46.03 869 LYS A C 1
ATOM 6658 O O . LYS A 1 869 ? -18.804 -22.561 2.415 1.00 46.03 869 LYS A O 1
ATOM 6663 N N . LYS A 1 870 ? -19.586 -24.374 1.331 1.00 47.59 870 LYS A N 1
ATOM 6664 C CA . LYS A 1 870 ? -19.854 -23.728 0.038 1.00 47.59 870 LYS A CA 1
ATOM 6665 C C . LYS A 1 870 ? -21.233 -23.062 0.116 1.00 47.59 870 LYS A C 1
ATOM 6667 O O . LYS A 1 870 ? -22.157 -23.668 0.663 1.00 47.59 870 LYS A O 1
ATOM 6672 N N . TYR A 1 871 ? -21.333 -21.823 -0.351 1.00 45.69 871 TYR A N 1
ATOM 6673 C CA . TYR A 1 871 ? -22.522 -20.976 -0.242 1.00 45.69 871 TYR A CA 1
ATOM 6674 C C . TYR A 1 871 ? -23.568 -21.343 -1.313 1.00 45.69 871 TYR A C 1
ATOM 6676 O O . TYR A 1 871 ? -23.189 -21.617 -2.445 1.00 45.69 871 TYR A O 1
ATOM 6684 N N . LYS A 1 872 ? -24.869 -21.343 -0.983 1.00 42.16 872 LYS A N 1
ATOM 6685 C CA . LYS A 1 872 ? -25.973 -21.522 -1.950 1.00 42.16 872 LYS A CA 1
ATOM 6686 C C . LYS A 1 872 ? -27.049 -20.458 -1.736 1.00 42.16 872 LYS A C 1
ATOM 6688 O O . LYS A 1 872 ? -27.759 -20.500 -0.735 1.00 42.16 872 LYS A O 1
ATOM 6693 N N . ALA A 1 873 ? -27.173 -19.503 -2.652 1.00 42.75 873 ALA A N 1
ATOM 6694 C CA . ALA A 1 873 ? -28.124 -18.404 -2.537 1.00 42.75 873 ALA A CA 1
ATOM 6695 C C . ALA A 1 873 ? -29.521 -18.819 -2.994 1.00 42.75 873 ALA A C 1
ATOM 6697 O O . ALA A 1 873 ? -29.906 -18.563 -4.124 1.00 42.75 873 ALA A O 1
ATOM 6698 N N . ASP A 1 874 ? -30.296 -19.420 -2.095 1.00 43.22 874 ASP A N 1
ATOM 6699 C CA . ASP A 1 874 ? -31.724 -19.595 -2.367 1.00 43.22 874 ASP A CA 1
ATOM 6700 C C . ASP A 1 874 ? -32.502 -18.313 -2.076 1.00 43.22 874 ASP A C 1
ATOM 6702 O O . ASP A 1 874 ? -33.632 -18.187 -2.545 1.00 43.22 874 ASP A O 1
ATOM 6706 N N . VAL A 1 875 ? -31.925 -17.342 -1.337 1.00 47.62 875 VAL A N 1
ATOM 6707 C CA . VAL A 1 875 ? -32.537 -16.023 -1.267 1.00 47.62 875 VAL A CA 1
ATOM 6708 C C . VAL A 1 875 ? -31.640 -14.828 -0.859 1.00 47.62 875 VAL A C 1
ATOM 6710 O O . VAL A 1 875 ? -30.603 -14.998 -0.228 1.00 47.62 875 VAL A O 1
ATOM 6713 N N . LEU A 1 876 ? -32.087 -13.619 -1.223 1.00 53.75 876 LEU A N 1
ATOM 6714 C CA . LEU A 1 876 ? -31.497 -12.305 -0.976 1.00 53.75 876 LEU A CA 1
ATOM 6715 C C . LEU A 1 876 ? -32.006 -11.653 0.322 1.00 53.75 876 LEU A C 1
ATOM 6717 O O . LEU A 1 876 ? -33.106 -11.949 0.804 1.00 53.75 876 LEU A O 1
ATOM 6721 N N . ARG A 1 877 ? -31.207 -10.728 0.871 1.00 62.16 877 ARG A N 1
ATOM 6722 C CA . ARG A 1 877 ? -31.611 -9.879 2.002 1.00 62.16 877 ARG A CA 1
ATOM 6723 C C . ARG A 1 877 ? -32.764 -8.954 1.597 1.00 62.16 877 ARG A C 1
ATOM 6725 O O . ARG A 1 877 ? -32.974 -8.714 0.413 1.00 62.16 877 ARG A O 1
ATOM 6732 N N . ASP A 1 878 ? -33.482 -8.422 2.588 1.00 61.00 878 ASP A N 1
ATOM 6733 C CA . ASP A 1 878 ? -34.405 -7.307 2.349 1.00 61.00 878 ASP A CA 1
ATOM 6734 C C . ASP A 1 878 ? -33.664 -6.180 1.609 1.00 61.00 878 ASP A C 1
ATOM 6736 O O . ASP A 1 878 ? -32.488 -5.932 1.894 1.00 61.00 878 ASP A O 1
ATOM 6740 N N . GLU A 1 879 ? -34.348 -5.527 0.668 1.00 64.00 879 GLU A N 1
ATOM 6741 C CA . GLU A 1 879 ? -33.808 -4.477 -0.210 1.00 64.00 879 GLU A CA 1
ATOM 6742 C C . GLU A 1 879 ? -33.013 -3.407 0.563 1.00 64.00 879 GLU A C 1
ATOM 6744 O O . GLU A 1 879 ? -32.029 -2.861 0.064 1.00 64.00 879 GLU A O 1
ATOM 6749 N N . PHE A 1 880 ? -33.395 -3.158 1.819 1.00 67.81 880 PHE A N 1
ATOM 6750 C CA . PHE A 1 880 ? -32.792 -2.144 2.675 1.00 67.81 880 PHE A CA 1
ATOM 6751 C C . PHE A 1 880 ? -31.911 -2.688 3.805 1.00 67.81 880 PHE A C 1
ATOM 6753 O O . PHE A 1 880 ? -31.437 -1.906 4.633 1.00 67.81 880 PHE A O 1
ATOM 6760 N N . ALA A 1 881 ? -31.686 -4.001 3.890 1.00 64.69 881 ALA A N 1
ATOM 6761 C CA . ALA A 1 881 ? -30.910 -4.594 4.975 1.00 64.69 881 ALA A CA 1
ATOM 6762 C C . ALA A 1 881 ? -29.405 -4.242 4.870 1.00 64.69 881 ALA A C 1
ATOM 6764 O O . ALA A 1 881 ? -28.764 -4.557 3.865 1.00 64.69 881 ALA A O 1
ATOM 6765 N N . PRO A 1 882 ? -28.792 -3.650 5.915 1.00 64.62 882 PRO A N 1
ATOM 6766 C CA . PRO A 1 882 ? -27.354 -3.411 5.965 1.00 64.62 882 PRO A CA 1
ATOM 6767 C C . PRO A 1 882 ? -26.540 -4.704 5.878 1.00 64.62 882 PRO A C 1
ATOM 6769 O O . PRO A 1 882 ? -26.738 -5.641 6.654 1.00 64.62 882 PRO A O 1
ATOM 6772 N N . TYR A 1 883 ? -25.573 -4.734 4.958 1.00 64.31 883 TYR A N 1
ATOM 6773 C CA . TYR A 1 883 ? -24.859 -5.971 4.651 1.00 64.31 883 TYR A CA 1
ATOM 6774 C C . TYR A 1 883 ? -23.768 -6.361 5.657 1.00 64.31 883 TYR A C 1
ATOM 6776 O O . TYR A 1 883 ? -23.261 -7.482 5.641 1.00 64.31 883 TYR A O 1
ATOM 6784 N N . ASP A 1 884 ? -23.414 -5.431 6.528 1.00 64.94 884 ASP A N 1
ATOM 6785 C CA . ASP A 1 884 ? -22.474 -5.597 7.622 1.00 64.94 884 ASP A CA 1
ATOM 6786 C C . ASP A 1 884 ? -23.173 -5.921 8.947 1.00 64.94 884 ASP A C 1
ATOM 6788 O O . ASP A 1 884 ? -22.512 -6.004 9.977 1.00 64.94 884 ASP A O 1
ATOM 6792 N N . VAL A 1 885 ? -24.492 -6.133 8.949 1.00 74.25 885 VAL A N 1
ATOM 6793 C CA . VAL A 1 885 ? -25.239 -6.544 10.137 1.00 74.25 885 VAL A CA 1
ATOM 6794 C C . VAL A 1 885 ? -25.542 -8.040 10.087 1.00 74.25 885 VAL A C 1
ATOM 6796 O O . VAL A 1 885 ? -25.847 -8.610 9.043 1.00 74.25 885 VAL A O 1
ATOM 6799 N N . SER A 1 886 ? -25.434 -8.683 11.249 1.00 73.94 886 SER A N 1
ATOM 6800 C CA . SER A 1 886 ? -25.712 -10.102 11.424 1.00 73.94 886 SER A CA 1
ATOM 6801 C C . SER A 1 886 ? -27.135 -10.428 10.995 1.00 73.94 886 SER A C 1
ATOM 6803 O O . SER A 1 886 ? -28.074 -9.743 11.398 1.00 73.94 886 SER A O 1
ATOM 6805 N N . ALA A 1 887 ? -27.309 -11.535 10.278 1.00 66.19 887 ALA A N 1
ATOM 6806 C CA . ALA A 1 887 ? -28.629 -12.048 9.924 1.00 66.19 887 ALA A CA 1
ATOM 6807 C C . ALA A 1 887 ? -29.497 -12.345 11.164 1.00 66.19 887 ALA A C 1
ATOM 6809 O O . ALA A 1 887 ? -30.720 -12.315 11.089 1.00 66.19 887 ALA A O 1
ATOM 6810 N N . TYR A 1 888 ? -28.880 -12.593 12.326 1.00 66.94 888 TYR A N 1
ATOM 6811 C CA . TYR A 1 888 ? -29.600 -12.840 13.580 1.00 66.94 888 TYR A CA 1
ATOM 6812 C C . TYR A 1 888 ? -29.992 -11.575 14.348 1.00 66.94 888 TYR A C 1
ATOM 6814 O O . TYR A 1 888 ? -30.590 -11.689 15.414 1.00 66.94 888 TYR A O 1
ATOM 6822 N N . ALA A 1 889 ? -29.642 -10.387 13.854 1.00 69.38 889 ALA A N 1
ATOM 6823 C CA . ALA A 1 889 ? -30.004 -9.124 14.492 1.00 69.38 889 ALA A CA 1
ATOM 6824 C C . ALA A 1 889 ? -31.398 -8.605 14.087 1.00 69.38 889 ALA A C 1
ATOM 6826 O O . ALA A 1 889 ? -31.793 -7.541 14.558 1.00 69.38 889 ALA A O 1
ATOM 6827 N N . TYR A 1 890 ? -32.121 -9.312 13.214 1.00 65.12 890 TYR A N 1
ATOM 6828 C CA . TYR A 1 890 ? -33.345 -8.817 12.590 1.00 65.12 890 TYR A CA 1
ATOM 6829 C C . TYR A 1 890 ? -34.556 -9.733 12.788 1.00 65.12 890 TYR A C 1
ATOM 6831 O O . TYR A 1 890 ? -34.454 -10.949 12.638 1.00 65.12 890 TYR A O 1
ATOM 6839 N N . ASP A 1 891 ? -35.720 -9.110 12.993 1.00 51.69 891 ASP A N 1
ATOM 6840 C CA . ASP A 1 891 ? -37.024 -9.773 13.177 1.00 51.69 891 ASP A CA 1
ATOM 6841 C C . ASP A 1 891 ? -37.844 -9.915 11.867 1.00 51.69 891 ASP A C 1
ATOM 6843 O O . ASP A 1 891 ? -38.991 -10.360 11.884 1.00 51.69 891 ASP A O 1
ATOM 6847 N N . GLY A 1 892 ? -37.290 -9.494 10.720 1.00 49.44 892 GLY A N 1
ATOM 6848 C CA . GLY A 1 892 ? -37.956 -9.474 9.405 1.00 49.44 892 GLY A CA 1
ATOM 6849 C C . GLY A 1 892 ? -37.646 -10.682 8.509 1.00 49.44 892 GLY A C 1
ATOM 6850 O O . GLY A 1 892 ? -36.928 -11.598 8.901 1.00 49.44 892 GLY A O 1
ATOM 6851 N N . ASN A 1 893 ? -38.167 -10.674 7.273 1.00 42.97 893 ASN A N 1
ATOM 6852 C CA . ASN A 1 893 ? -37.896 -11.703 6.259 1.00 42.97 893 ASN A CA 1
ATOM 6853 C C . ASN A 1 893 ? -36.418 -11.671 5.832 1.00 42.97 893 ASN A C 1
ATOM 6855 O O . ASN A 1 893 ? -36.054 -11.075 4.825 1.00 42.97 893 ASN A O 1
ATOM 6859 N N . PHE A 1 894 ? -35.568 -12.337 6.607 1.00 43.19 894 PHE A N 1
ATOM 6860 C CA . PHE A 1 894 ? -34.202 -12.668 6.237 1.00 43.19 894 PHE A CA 1
ATOM 6861 C C . PHE A 1 894 ? -34.212 -13.967 5.492 1.00 43.19 894 PHE A C 1
ATOM 6863 O O . PHE A 1 894 ? -34.833 -14.951 5.909 1.00 43.19 894 PHE A O 1
ATOM 6870 N N . ARG A 1 895 ? -33.483 -13.987 4.395 1.00 47.41 895 ARG A N 1
ATOM 6871 C CA . ARG A 1 895 ? -33.400 -15.189 3.630 1.00 47.41 895 ARG A CA 1
ATOM 6872 C C . ARG A 1 895 ? -31.935 -15.422 3.232 1.00 47.41 895 ARG A C 1
ATOM 6874 O O . ARG A 1 895 ? -31.393 -14.746 2.381 1.00 47.41 895 ARG A O 1
ATOM 6881 N N . TYR A 1 896 ? -31.299 -16.324 3.978 1.00 44.44 896 TYR A N 1
ATOM 6882 C CA . TYR A 1 896 ? -30.275 -17.283 3.555 1.00 44.44 896 TYR A CA 1
ATOM 6883 C C . TYR A 1 896 ? -30.250 -18.379 4.627 1.00 44.44 896 TYR A C 1
ATOM 6885 O O . TYR A 1 896 ? -30.083 -18.063 5.805 1.00 44.44 896 TYR A O 1
ATOM 6893 N N . ARG A 1 897 ? -30.479 -19.641 4.243 1.00 43.66 897 ARG A N 1
ATOM 6894 C CA . ARG A 1 897 ? -30.292 -20.836 5.086 1.00 43.66 897 ARG A CA 1
ATOM 6895 C C . ARG A 1 897 ? -29.921 -22.017 4.187 1.00 43.66 897 ARG A C 1
ATOM 6897 O O . ARG A 1 897 ? -30.392 -22.094 3.059 1.00 43.66 897 ARG A O 1
ATOM 6904 N N . ARG A 1 898 ? -29.100 -22.936 4.698 1.00 39.47 898 ARG A N 1
ATOM 6905 C CA . ARG A 1 898 ? -28.570 -24.114 3.978 1.00 39.47 898 ARG A CA 1
ATOM 6906 C C . ARG A 1 898 ? -29.638 -25.168 3.630 1.00 39.47 898 ARG A C 1
ATOM 6908 O O . ARG A 1 898 ? -29.502 -25.872 2.639 1.00 39.47 898 ARG A O 1
ATOM 6915 N N . GLU A 1 899 ? -30.674 -25.239 4.458 1.00 44.91 899 GLU A N 1
ATOM 6916 C CA . GLU A 1 899 ? -31.968 -25.911 4.296 1.00 44.91 899 GLU A CA 1
ATOM 6917 C C . GLU A 1 899 ? -33.001 -25.017 5.025 1.00 44.91 899 GLU A C 1
ATOM 6919 O O . GLU A 1 899 ? -32.594 -24.201 5.866 1.00 44.91 899 GLU A O 1
ATOM 6924 N N . PRO A 1 900 ? -34.315 -25.076 4.737 1.00 38.59 900 PRO A N 1
ATOM 6925 C CA . PRO A 1 900 ? -35.301 -24.309 5.508 1.00 38.59 900 PRO A CA 1
ATOM 6926 C C . PRO A 1 900 ? -35.120 -24.560 7.018 1.00 38.59 900 PRO A C 1
ATOM 6928 O O . PRO A 1 900 ? -35.004 -25.719 7.411 1.00 38.59 900 PRO A O 1
ATOM 6931 N N . LEU A 1 901 ? -35.171 -23.523 7.885 1.00 42.03 901 LEU A N 1
ATOM 6932 C CA . LEU A 1 901 ? -35.484 -23.835 9.300 1.00 42.03 901 LEU A CA 1
ATOM 6933 C C . LEU A 1 901 ? -36.946 -24.241 9.278 1.00 42.03 901 LEU A C 1
ATOM 6935 O O . LEU A 1 901 ? -37.843 -23.400 9.247 1.00 42.03 901 LEU A O 1
ATOM 6939 N N . LEU A 1 902 ? -37.174 -25.543 9.254 1.00 43.22 902 LEU A N 1
ATOM 6940 C CA . LEU A 1 902 ? -38.245 -26.078 10.057 1.00 43.22 902 LEU A CA 1
ATOM 6941 C C . LEU A 1 902 ? -37.801 -25.768 11.488 1.00 43.22 902 LEU A C 1
ATOM 6943 O O . LEU A 1 902 ? -36.801 -26.328 11.926 1.00 43.22 902 LEU A O 1
ATOM 6947 N N . ASP A 1 903 ? -38.492 -24.869 12.192 1.00 44.44 903 ASP A N 1
ATOM 6948 C CA . ASP A 1 903 ? -38.186 -24.428 13.571 1.00 44.44 903 ASP A CA 1
ATOM 6949 C C . ASP A 1 903 ? -38.104 -25.578 14.618 1.00 44.44 903 ASP A C 1
ATOM 6951 O O . ASP A 1 903 ? -38.047 -25.337 15.819 1.00 44.44 903 ASP A O 1
ATOM 6955 N N . ASN A 1 904 ? -38.104 -26.845 14.187 1.00 42.69 904 ASN A N 1
ATOM 6956 C CA . ASN A 1 904 ? -38.443 -28.022 14.973 1.00 42.69 904 ASN A CA 1
ATOM 6957 C C . ASN A 1 904 ? -37.465 -29.216 14.834 1.00 42.69 904 ASN A C 1
ATOM 6959 O O . ASN A 1 904 ? -37.836 -30.305 15.268 1.00 42.69 904 ASN A O 1
ATOM 6963 N N . GLN A 1 905 ? -36.274 -29.089 14.221 1.00 45.97 905 GLN A N 1
ATOM 6964 C CA . GLN A 1 905 ? -35.337 -30.231 14.061 1.00 45.97 905 GLN A CA 1
ATOM 6965 C C . GLN A 1 905 ? -33.849 -29.928 14.330 1.00 45.97 905 GLN A C 1
ATOM 6967 O O . GLN A 1 905 ? -32.978 -30.568 13.748 1.00 45.97 905 GLN A O 1
ATOM 6972 N N . ASP A 1 906 ? -33.531 -29.013 15.245 1.00 51.81 906 ASP A N 1
ATOM 6973 C CA . ASP A 1 906 ? -32.165 -28.954 15.782 1.00 51.81 906 ASP A CA 1
ATOM 6974 C C . ASP A 1 906 ? -31.960 -30.089 16.800 1.00 51.81 906 ASP A C 1
ATOM 6976 O O . ASP A 1 906 ? -32.763 -30.250 17.723 1.00 51.81 906 ASP A O 1
ATOM 6980 N N . GLU A 1 907 ? -30.894 -30.883 16.639 1.00 53.84 907 GLU A N 1
ATOM 6981 C CA . GLU A 1 907 ? -30.519 -31.929 17.599 1.00 53.84 907 GLU A CA 1
ATOM 6982 C C . GLU A 1 907 ? -30.358 -31.319 19.001 1.00 53.84 907 GLU A C 1
ATOM 6984 O O . GLU A 1 907 ? -29.568 -30.393 19.212 1.00 53.84 907 GLU A O 1
ATOM 6989 N N . GLU A 1 908 ? -31.129 -31.821 19.969 1.00 55.88 908 GLU A N 1
ATOM 6990 C CA . GLU A 1 908 ? -30.995 -31.386 21.355 1.00 55.88 908 GLU A CA 1
ATOM 6991 C C . GLU A 1 908 ? -29.630 -31.802 21.914 1.00 55.88 908 GLU A C 1
ATOM 6993 O O . GLU A 1 908 ? -29.151 -32.914 21.686 1.00 55.88 908 GLU A O 1
ATOM 6998 N N . LEU A 1 909 ? -29.025 -30.912 22.702 1.00 60.19 909 LEU A N 1
ATOM 6999 C CA . LEU A 1 909 ? -27.812 -31.214 23.455 1.00 60.19 909 LEU A CA 1
ATOM 7000 C C . LEU A 1 909 ? -28.011 -32.430 24.362 1.00 60.19 909 LEU A C 1
ATOM 7002 O O . LEU A 1 909 ? -29.114 -32.669 24.881 1.00 60.19 909 LEU A O 1
ATOM 7006 N N . ASP A 1 910 ? -26.901 -33.139 24.589 1.00 62.00 910 ASP A N 1
ATOM 7007 C CA . ASP A 1 910 ? -26.826 -34.276 25.499 1.00 62.00 910 ASP A CA 1
ATOM 7008 C C . ASP A 1 910 ? -27.547 -33.939 26.821 1.00 62.00 910 ASP A C 1
ATOM 7010 O O . ASP A 1 910 ? -27.246 -32.911 27.444 1.00 62.00 910 ASP A O 1
ATOM 7014 N N . PRO A 1 911 ? -28.538 -34.744 27.245 1.00 64.50 911 PRO A N 1
ATOM 7015 C CA . PRO A 1 911 ? -29.255 -34.524 28.493 1.00 64.50 911 PRO A CA 1
ATOM 7016 C C . PRO A 1 911 ? -28.379 -34.504 29.749 1.00 64.50 911 PRO A C 1
ATOM 7018 O O . PRO A 1 911 ? -28.847 -34.011 30.774 1.00 64.50 911 PRO A O 1
ATOM 7021 N N . GLU A 1 912 ? -27.126 -34.958 29.680 1.00 68.75 912 GLU A N 1
ATOM 7022 C CA . GLU A 1 912 ? -26.149 -34.843 30.768 1.00 68.75 912 GLU A CA 1
ATOM 7023 C C . GLU A 1 912 ? -25.534 -33.435 30.920 1.00 68.75 912 GLU A C 1
ATOM 7025 O O . GLU A 1 912 ? -24.887 -33.158 31.931 1.00 68.75 912 GLU A O 1
ATOM 7030 N N . ILE A 1 913 ? -25.737 -32.518 29.963 1.00 75.25 913 ILE A N 1
ATOM 7031 C CA . ILE A 1 913 ? -25.205 -31.146 30.020 1.00 75.25 913 ILE A CA 1
ATOM 7032 C C . ILE A 1 913 ? -26.147 -30.237 30.826 1.00 75.25 913 ILE A C 1
ATOM 7034 O O . ILE A 1 913 ? -27.227 -29.851 30.365 1.00 75.25 913 ILE A O 1
ATOM 7038 N N . GLY A 1 914 ? -25.702 -29.843 32.022 1.00 84.12 914 GLY A N 1
ATOM 7039 C CA . GLY A 1 914 ? -26.351 -28.826 32.846 1.00 84.12 914 GLY A CA 1
ATOM 7040 C C . GLY A 1 914 ? -25.840 -27.422 32.523 1.00 84.12 914 GLY A C 1
ATOM 7041 O O . GLY A 1 914 ? -24.631 -27.178 32.539 1.00 84.12 914 GLY A O 1
ATOM 7042 N N . VAL A 1 915 ? -26.759 -26.487 32.264 1.00 88.31 915 VAL A N 1
ATOM 7043 C CA . VAL A 1 915 ? -26.449 -25.054 32.139 1.00 88.31 915 VAL A CA 1
ATOM 7044 C C . VAL A 1 915 ? -26.725 -24.374 33.472 1.00 88.31 915 VAL A C 1
ATOM 7046 O O . VAL A 1 915 ? -27.818 -24.488 34.032 1.00 88.31 915 VAL A O 1
ATOM 7049 N N . TYR A 1 916 ? -25.727 -23.653 33.963 1.00 91.12 916 TYR A N 1
ATOM 7050 C CA . TYR A 1 916 ? -25.767 -22.939 35.227 1.00 91.12 916 TYR A CA 1
ATOM 7051 C C . TYR A 1 916 ? -25.615 -21.447 34.974 1.00 91.12 916 TYR A C 1
ATOM 7053 O O . TYR A 1 916 ? -24.891 -21.031 34.071 1.00 91.12 916 TYR A O 1
ATOM 7061 N N . ILE A 1 917 ? -26.295 -20.637 35.775 1.00 90.44 917 ILE A N 1
ATOM 7062 C CA . ILE A 1 917 ? -26.200 -19.183 35.747 1.00 90.44 917 ILE A CA 1
ATOM 7063 C C . ILE A 1 917 ? -25.490 -18.689 37.004 1.00 90.44 917 ILE A C 1
ATOM 7065 O O . ILE A 1 917 ? -25.748 -19.149 38.114 1.00 90.44 917 ILE A O 1
ATOM 7069 N N . CYS A 1 918 ? -24.579 -17.739 36.826 1.00 88.88 918 CYS A N 1
ATOM 7070 C CA . CYS A 1 918 ? -23.855 -17.096 37.913 1.00 88.88 918 CYS A CA 1
ATOM 7071 C C . CYS A 1 918 ? -23.939 -15.582 37.737 1.00 88.88 918 CYS A C 1
ATOM 7073 O O . CYS A 1 918 ? -23.485 -15.045 36.720 1.00 88.88 918 CYS A O 1
ATOM 7075 N N . GLY A 1 919 ? -24.521 -14.898 38.720 1.00 89.00 919 GLY A N 1
ATOM 7076 C CA . GLY A 1 919 ? -24.757 -13.460 38.659 1.00 89.00 919 GLY A CA 1
ATOM 7077 C C . GLY A 1 919 ? -24.448 -12.717 39.952 1.00 89.00 919 GLY A C 1
ATOM 7078 O O . GLY A 1 919 ? -24.180 -13.321 40.999 1.00 89.00 919 GLY A O 1
ATOM 7079 N N . SER A 1 920 ? -24.500 -11.388 39.871 1.00 87.81 920 SER A N 1
ATOM 7080 C CA . SER A 1 920 ? -24.276 -10.480 40.998 1.00 87.81 920 SER A CA 1
ATOM 7081 C C . SER A 1 920 ? -25.267 -10.708 42.135 1.00 87.81 920 SER A C 1
ATOM 7083 O O . SER A 1 920 ? -24.847 -10.613 43.281 1.00 87.81 920 SER A O 1
ATOM 7085 N N . TRP A 1 921 ? -26.501 -11.157 41.871 1.00 84.69 921 TRP A N 1
ATOM 7086 C CA . TRP A 1 921 ? -27.498 -11.602 42.871 1.00 84.69 921 TRP A CA 1
ATOM 7087 C C . TRP A 1 921 ? -27.070 -12.821 43.713 1.00 84.69 921 TRP A C 1
ATOM 7089 O O . TRP A 1 921 ? -27.880 -13.458 44.374 1.00 84.69 921 TRP A O 1
ATOM 7099 N N . SER A 1 922 ? -25.815 -13.237 43.645 1.00 81.31 922 SER A N 1
ATOM 7100 C CA . SER A 1 922 ? -25.208 -14.214 44.550 1.00 81.31 922 SER A CA 1
ATOM 7101 C C . SER A 1 922 ? -23.795 -13.794 44.968 1.00 81.31 922 SER A C 1
ATOM 7103 O O . SER A 1 922 ? -23.015 -14.616 45.448 1.00 81.31 922 SER A O 1
ATOM 7105 N N . GLY A 1 923 ? -23.409 -12.545 44.689 1.00 78.50 923 GLY A N 1
ATOM 7106 C CA . GLY A 1 923 ? -22.030 -12.067 44.764 1.00 78.50 923 GLY A CA 1
ATOM 7107 C C . GLY A 1 923 ? -21.075 -12.840 43.848 1.00 78.50 923 GLY A C 1
ATOM 7108 O O . GLY A 1 923 ? -19.896 -12.951 44.163 1.00 78.50 923 GLY A O 1
ATOM 7109 N N . PHE A 1 924 ? -21.578 -13.458 42.769 1.00 83.12 924 PHE A N 1
ATOM 7110 C CA . PHE A 1 924 ? -20.858 -14.451 41.955 1.00 83.12 924 PHE A CA 1
ATOM 7111 C C . PHE A 1 924 ? -20.317 -15.667 42.738 1.00 83.12 924 PHE A C 1
ATOM 7113 O O . PHE A 1 924 ? -19.430 -16.372 42.257 1.00 83.12 924 PHE A O 1
ATOM 7120 N N . THR A 1 925 ? -20.834 -15.936 43.942 1.00 81.38 925 THR A N 1
ATOM 7121 C CA . THR A 1 925 ? -20.355 -17.036 44.802 1.00 81.38 925 THR A CA 1
ATOM 7122 C C . THR A 1 925 ? -21.143 -18.333 44.632 1.00 81.38 925 THR A C 1
ATOM 7124 O O . THR A 1 925 ? -20.652 -19.397 45.011 1.00 81.38 925 THR A O 1
ATOM 7127 N N . ARG A 1 926 ? -22.348 -18.264 44.051 1.00 83.31 926 ARG A N 1
ATOM 7128 C CA . ARG A 1 926 ? -23.223 -19.416 43.798 1.00 83.31 926 ARG A CA 1
ATOM 7129 C C . ARG A 1 926 ? -23.514 -19.534 42.303 1.00 83.31 926 ARG A C 1
ATOM 7131 O O . ARG A 1 926 ? -23.645 -18.528 41.608 1.00 83.31 926 ARG A O 1
ATOM 7138 N N . GLN A 1 927 ? -23.598 -20.769 41.819 1.00 85.38 927 GLN A N 1
ATOM 7139 C CA . GLN A 1 927 ? -24.070 -21.084 40.475 1.00 85.38 927 GLN A CA 1
ATOM 7140 C C . GLN A 1 927 ? -25.420 -21.788 40.600 1.00 85.38 927 GLN A C 1
ATOM 7142 O O . GLN A 1 927 ? -25.529 -22.797 41.296 1.00 85.38 927 GLN A O 1
ATOM 7147 N N . ASP A 1 928 ? -26.450 -21.233 39.973 1.00 86.25 928 ASP A N 1
ATOM 7148 C CA . ASP A 1 928 ? -27.816 -21.740 40.052 1.00 86.25 928 ASP A CA 1
ATOM 7149 C C . ASP A 1 928 ? -28.153 -22.502 38.762 1.00 86.25 928 ASP A C 1
ATOM 7151 O O . ASP A 1 928 ? -27.840 -22.051 37.661 1.00 86.25 928 ASP A O 1
ATOM 7155 N N . VAL A 1 929 ? -28.767 -23.680 38.877 1.00 88.31 929 VAL A N 1
ATOM 7156 C CA . VAL A 1 929 ? -29.142 -24.487 37.705 1.00 88.31 929 VAL A CA 1
ATOM 7157 C C . VAL A 1 929 ? -30.281 -23.817 36.930 1.00 88.31 929 VAL A C 1
ATOM 7159 O O . VAL A 1 929 ? -31.279 -23.398 37.521 1.00 88.31 929 VAL A O 1
ATOM 7162 N N . MET A 1 930 ? -30.162 -23.730 35.604 1.00 89.25 930 MET A N 1
ATOM 7163 C CA . MET A 1 930 ? -31.254 -23.270 34.744 1.00 89.25 930 MET A CA 1
ATOM 7164 C C . MET A 1 930 ? -32.205 -24.431 34.415 1.00 89.25 930 MET A C 1
ATOM 7166 O O . MET A 1 930 ? -31.772 -25.521 34.039 1.00 89.25 930 MET A O 1
ATOM 7170 N N . GLY A 1 931 ? -33.515 -24.207 34.532 1.00 85.75 931 GLY A N 1
ATOM 7171 C CA . GLY A 1 931 ? -34.535 -25.216 34.243 1.00 85.75 931 GLY A CA 1
ATOM 7172 C C . GLY A 1 931 ? -34.681 -25.469 32.741 1.00 85.75 931 GLY A C 1
ATOM 7173 O O . GLY A 1 931 ? -34.933 -24.537 31.980 1.00 85.75 931 GLY A O 1
ATOM 7174 N N . ARG A 1 932 ? -34.555 -26.725 32.302 1.00 83.56 932 ARG A N 1
ATOM 7175 C CA . ARG A 1 932 ? -34.733 -27.127 30.894 1.00 83.56 932 ARG A CA 1
ATOM 7176 C C . ARG A 1 932 ? -36.223 -27.242 30.551 1.00 83.56 932 ARG A C 1
ATOM 7178 O O . ARG A 1 932 ? -36.943 -27.960 31.240 1.00 83.56 932 ARG A O 1
ATOM 7185 N N . GLN A 1 933 ? -36.676 -26.582 29.482 1.00 78.19 933 GLN A N 1
ATOM 7186 C CA . GLN A 1 933 ? -38.090 -26.580 29.050 1.00 78.19 933 GLN A CA 1
ATOM 7187 C C . GLN A 1 933 ? -38.364 -27.279 27.698 1.00 78.19 933 GLN A C 1
ATOM 7189 O O . GLN A 1 933 ? -39.511 -27.321 27.261 1.00 78.19 933 GLN A O 1
ATOM 7194 N N . GLY A 1 934 ? -37.346 -27.892 27.077 1.00 71.88 934 GLY A N 1
ATOM 7195 C CA . GLY A 1 934 ? -37.422 -28.541 25.751 1.00 71.88 934 GLY A CA 1
ATOM 7196 C C . GLY A 1 934 ? -36.921 -27.634 24.619 1.00 71.88 934 GLY A C 1
ATOM 7197 O O . GLY A 1 934 ? -36.753 -26.433 24.828 1.00 71.88 934 GLY A O 1
ATOM 7198 N N . ASN A 1 935 ? -36.620 -28.199 23.443 1.00 71.75 935 ASN A N 1
ATOM 7199 C CA . ASN A 1 935 ? -36.058 -27.492 22.279 1.00 71.75 935 ASN A CA 1
ATOM 7200 C C . ASN A 1 935 ? -34.778 -26.698 22.613 1.00 71.75 935 ASN A C 1
ATOM 7202 O O . ASN A 1 935 ? -34.616 -25.553 22.196 1.00 71.75 935 ASN A O 1
ATOM 7206 N N . GLY A 1 936 ? -33.890 -27.269 23.437 1.00 74.69 936 GLY A N 1
ATOM 7207 C CA . GLY A 1 936 ? -32.632 -26.613 23.831 1.00 74.69 936 GLY A CA 1
ATOM 7208 C C . GLY A 1 936 ? -32.796 -25.337 24.676 1.00 74.69 936 GLY A C 1
ATOM 7209 O O . GLY A 1 936 ? -31.860 -24.543 24.768 1.00 74.69 936 GLY A O 1
ATOM 7210 N N . MET A 1 937 ? -33.972 -25.108 25.275 1.00 84.69 937 MET A N 1
ATOM 7211 C CA . MET A 1 937 ? -34.265 -23.918 26.079 1.00 84.69 937 MET A CA 1
ATOM 7212 C C . MET A 1 937 ? -34.008 -24.144 27.572 1.00 84.69 937 MET A C 1
ATOM 7214 O O . MET A 1 937 ? -34.518 -25.095 28.173 1.00 84.69 937 MET A O 1
ATOM 7218 N N . TYR A 1 938 ? -33.275 -23.211 28.170 1.00 88.62 938 TYR A N 1
ATOM 7219 C CA . TYR A 1 938 ? -32.928 -23.141 29.582 1.00 88.62 938 TYR A CA 1
ATOM 7220 C C . TYR A 1 938 ? -33.453 -21.831 30.162 1.00 88.62 938 TYR A C 1
ATOM 7222 O O . TYR A 1 938 ? -33.237 -20.762 29.592 1.00 88.62 938 TYR A O 1
ATOM 7230 N N . VAL A 1 939 ? -34.144 -21.903 31.295 1.00 90.25 939 VAL A N 1
ATOM 7231 C CA . VAL A 1 939 ? -34.844 -20.760 31.886 1.00 90.25 939 VAL A CA 1
ATOM 7232 C C . VAL A 1 939 ? -34.430 -20.570 33.341 1.00 90.25 939 VAL A C 1
ATOM 7234 O O . VAL A 1 939 ? -34.333 -21.532 34.102 1.00 90.25 939 VAL A O 1
ATOM 7237 N N . CYS A 1 940 ? -34.196 -19.325 33.742 1.00 88.81 940 CYS A N 1
ATOM 7238 C CA . CYS A 1 940 ? -33.987 -18.943 35.136 1.00 88.81 940 CYS A CA 1
ATOM 7239 C C . CYS A 1 940 ? -34.677 -17.607 35.418 1.00 88.81 940 CYS A C 1
ATOM 7241 O O . CYS A 1 940 ? -34.664 -16.714 34.576 1.00 88.81 940 CYS A O 1
ATOM 7243 N N . THR A 1 941 ? -35.269 -17.454 36.601 1.00 87.44 941 THR A N 1
ATOM 7244 C CA . THR A 1 941 ? -35.860 -16.184 37.036 1.00 87.44 941 THR A CA 1
ATOM 7245 C C . THR A 1 941 ? -34.947 -15.517 38.050 1.00 87.44 941 THR A C 1
ATOM 7247 O O . THR A 1 941 ? -34.582 -16.133 39.051 1.00 87.44 941 THR A O 1
ATOM 7250 N N . ILE A 1 942 ? -34.627 -14.247 37.819 1.00 86.88 942 ILE A N 1
ATOM 7251 C CA . ILE A 1 942 ? -33.804 -13.429 38.711 1.00 86.88 942 ILE A CA 1
ATOM 7252 C C . ILE A 1 942 ? -34.585 -12.198 39.158 1.00 86.88 942 ILE A C 1
ATOM 7254 O O . ILE A 1 942 ? -35.516 -11.756 38.482 1.00 86.88 942 ILE A O 1
ATOM 7258 N N . THR A 1 943 ? -34.210 -11.651 40.309 1.00 85.25 943 THR A N 1
ATOM 7259 C CA . THR A 1 943 ? -34.821 -10.447 40.877 1.00 85.25 943 THR A CA 1
ATOM 7260 C C . THR A 1 943 ? -33.827 -9.300 40.777 1.00 85.25 943 THR A C 1
ATOM 7262 O O . THR A 1 943 ? -32.672 -9.453 41.165 1.00 85.25 943 THR A O 1
ATOM 7265 N N . LEU A 1 944 ? -34.273 -8.153 40.271 1.00 85.81 944 LEU A N 1
ATOM 7266 C CA . LEU A 1 944 ? -33.457 -6.949 40.194 1.00 85.81 944 LEU A CA 1
ATOM 7267 C C . LEU A 1 944 ? -33.211 -6.384 41.610 1.00 85.81 944 LEU A C 1
ATOM 7269 O O . LEU A 1 944 ? -34.177 -6.072 42.311 1.00 85.81 944 LEU A O 1
ATOM 7273 N N . GLY A 1 945 ? -31.945 -6.264 42.029 1.00 84.44 945 GLY A N 1
ATOM 7274 C CA . GLY A 1 945 ? -31.556 -5.829 43.379 1.00 84.44 945 GLY A CA 1
ATOM 7275 C C . GLY A 1 945 ? -31.830 -4.351 43.693 1.00 84.44 945 GLY A C 1
ATOM 7276 O O . GLY A 1 945 ? -32.347 -3.595 42.864 1.00 84.44 945 GLY A O 1
ATOM 7277 N N . GLU A 1 946 ? -31.453 -3.903 44.896 1.00 85.75 946 GLU A N 1
ATOM 7278 C CA . GLU A 1 946 ? -31.708 -2.539 45.397 1.00 85.75 946 GLU A CA 1
ATOM 7279 C C . GLU A 1 946 ? -31.067 -1.437 44.549 1.00 85.75 946 GLU A C 1
ATOM 7281 O O . GLU A 1 946 ? -31.594 -0.329 44.491 1.00 85.75 946 GLU A O 1
ATOM 7286 N N . ALA A 1 947 ? -29.956 -1.726 43.867 1.00 85.75 947 ALA A N 1
ATOM 7287 C CA . ALA A 1 947 ? -29.279 -0.783 42.979 1.00 85.75 947 ALA A CA 1
ATOM 7288 C C . ALA A 1 947 ? -29.839 -0.761 41.542 1.00 85.75 947 ALA A C 1
ATOM 7290 O O . ALA A 1 947 ? -29.327 -0.014 40.709 1.00 85.75 947 ALA A O 1
ATOM 7291 N N . ARG A 1 948 ? -30.864 -1.575 41.236 1.00 89.75 948 ARG A N 1
ATOM 7292 C CA . ARG A 1 948 ? -31.447 -1.755 39.891 1.00 89.75 948 ARG A CA 1
ATOM 7293 C C . ARG A 1 948 ? -30.430 -2.176 38.813 1.00 89.75 948 ARG A C 1
ATOM 7295 O O . ARG A 1 948 ? -30.583 -1.828 37.646 1.00 89.75 948 ARG A O 1
ATOM 7302 N N . TYR A 1 949 ? -29.388 -2.908 39.207 1.00 90.00 949 TYR A N 1
ATOM 7303 C CA . TYR A 1 949 ? -28.228 -3.228 38.371 1.00 90.00 949 TYR A CA 1
ATOM 7304 C C . TYR A 1 949 ? -27.744 -4.652 38.650 1.00 90.00 949 TYR A C 1
ATOM 7306 O O . TYR A 1 949 ? -27.261 -4.911 39.755 1.00 90.00 949 TYR A O 1
ATOM 7314 N N . GLU A 1 950 ? -27.849 -5.555 37.671 1.00 90.69 950 GLU A N 1
ATOM 7315 C CA . GLU A 1 950 ? -27.421 -6.954 37.801 1.00 90.69 950 GLU A CA 1
ATOM 7316 C C . GLU A 1 950 ? -26.588 -7.432 36.605 1.00 90.69 950 GLU A C 1
ATOM 7318 O O . GLU A 1 950 ? -26.921 -7.185 35.448 1.00 90.69 950 GLU A O 1
ATOM 7323 N N . MET A 1 951 ? -25.520 -8.177 36.882 1.00 91.31 951 MET A N 1
ATOM 7324 C CA . MET A 1 951 ? -24.594 -8.735 35.897 1.00 91.31 951 MET A CA 1
ATOM 7325 C C . MET A 1 951 ? -24.567 -10.258 35.990 1.00 91.31 951 MET A C 1
ATOM 7327 O O . MET A 1 951 ? -24.568 -10.799 37.094 1.00 91.31 951 MET A O 1
ATOM 7331 N N . PHE A 1 952 ? -24.456 -10.967 34.864 1.00 91.88 952 PHE A N 1
ATOM 7332 C CA . PHE A 1 952 ? -24.394 -12.433 34.889 1.00 91.88 952 PHE A CA 1
ATOM 7333 C C . PHE A 1 952 ? -23.616 -13.075 33.736 1.00 91.88 952 PHE A C 1
ATOM 7335 O O . PHE A 1 952 ? -23.255 -12.435 32.748 1.00 91.88 952 PHE A O 1
ATOM 7342 N N . SER A 1 953 ? -23.335 -14.368 33.890 1.00 90.44 953 SER A N 1
ATOM 7343 C CA . SER A 1 953 ? -22.838 -15.277 32.850 1.00 90.44 953 SER A CA 1
ATOM 7344 C C . SER A 1 953 ? -23.401 -16.674 33.026 1.00 90.44 953 SER A C 1
ATOM 7346 O O . SER A 1 953 ? -23.940 -16.988 34.088 1.00 90.44 953 SER A O 1
ATOM 7348 N N . LEU A 1 954 ? -23.151 -17.534 32.043 1.00 91.75 954 LEU A N 1
ATOM 7349 C CA . LEU A 1 954 ? -23.484 -18.946 32.122 1.00 91.75 954 LEU A CA 1
ATOM 7350 C C . LEU A 1 954 ? -22.215 -19.806 32.175 1.00 91.75 954 LEU A C 1
ATOM 7352 O O . LEU A 1 954 ? -21.151 -19.404 31.700 1.00 91.75 954 LEU A O 1
ATOM 7356 N N . THR A 1 955 ? -22.335 -20.992 32.747 1.00 88.62 955 THR A N 1
ATOM 7357 C CA . THR A 1 955 ? -21.291 -22.020 32.841 1.00 88.62 955 THR A CA 1
ATOM 7358 C C . THR A 1 955 ? -21.905 -23.385 32.567 1.00 88.62 955 THR A C 1
ATOM 7360 O O . THR A 1 955 ? -23.103 -23.605 32.766 1.00 88.62 955 THR A O 1
ATOM 7363 N N . ILE A 1 956 ? -21.083 -24.317 32.097 1.00 87.31 956 ILE A N 1
ATOM 7364 C CA . ILE A 1 956 ? -21.490 -25.709 31.907 1.00 87.31 956 ILE A CA 1
ATOM 7365 C C . ILE A 1 956 ? -20.992 -26.540 33.081 1.00 87.31 956 ILE A C 1
ATOM 7367 O O . ILE A 1 956 ? -19.812 -26.468 33.415 1.00 87.31 956 ILE A O 1
ATOM 7371 N N . ASN A 1 957 ? -21.869 -27.369 33.654 1.00 85.25 957 ASN A N 1
ATOM 7372 C CA . ASN A 1 957 ? -21.522 -28.357 34.687 1.00 85.25 957 ASN A CA 1
ATOM 7373 C C . ASN A 1 957 ? -20.709 -27.773 35.855 1.00 85.25 957 ASN A C 1
ATOM 7375 O O . ASN A 1 957 ? -19.789 -28.409 36.364 1.00 85.25 957 ASN A O 1
ATOM 7379 N N . GLU A 1 958 ? -21.031 -26.540 36.240 1.00 82.88 958 GLU A N 1
ATOM 7380 C CA . GLU A 1 958 ? -20.344 -25.761 37.274 1.00 82.88 958 GLU A CA 1
ATOM 7381 C C . GLU A 1 958 ? -18.849 -25.463 37.023 1.00 82.88 958 GLU A C 1
ATOM 7383 O O . GLU A 1 958 ? -18.189 -24.889 37.891 1.00 82.88 958 GLU A O 1
ATOM 7388 N N . ASP A 1 959 ? -18.307 -25.780 35.838 1.00 81.69 959 ASP A N 1
ATOM 7389 C CA . ASP A 1 959 ? -16.897 -25.569 35.498 1.00 81.69 959 ASP A CA 1
ATOM 7390 C C . ASP A 1 959 ? -16.643 -24.117 35.041 1.00 81.69 959 ASP A C 1
ATOM 7392 O O . ASP A 1 959 ? -17.107 -23.707 33.968 1.00 81.69 959 ASP A O 1
ATOM 7396 N N . PRO A 1 960 ? -15.857 -23.321 35.794 1.00 74.88 960 PRO A N 1
ATOM 7397 C CA . PRO A 1 960 ? -15.509 -21.954 35.407 1.00 74.88 960 PRO A CA 1
ATOM 7398 C C . PRO A 1 960 ? -14.701 -21.867 34.102 1.00 74.88 960 PRO A C 1
ATOM 7400 O O . PRO A 1 960 ? -14.682 -20.813 33.469 1.00 74.88 960 PRO A O 1
ATOM 7403 N N . ASN A 1 961 ? -14.042 -22.956 33.683 1.00 80.44 961 ASN A N 1
ATOM 7404 C CA . ASN A 1 961 ? -13.308 -23.025 32.417 1.00 80.44 961 ASN A CA 1
ATOM 7405 C C . ASN A 1 961 ? -14.220 -23.304 31.211 1.00 80.44 961 ASN A C 1
ATOM 7407 O O . ASN A 1 961 ? -13.746 -23.313 30.076 1.00 80.44 961 ASN A O 1
ATOM 7411 N N . MET A 1 962 ? -15.516 -23.522 31.444 1.00 85.75 962 MET A N 1
ATOM 7412 C CA . MET A 1 962 ? -16.533 -23.775 30.424 1.00 85.75 962 MET A CA 1
ATOM 7413 C C . MET A 1 962 ? -17.622 -22.701 30.493 1.00 85.75 962 MET A C 1
ATOM 7415 O O . MET A 1 962 ? -18.817 -22.993 30.561 1.00 85.75 962 MET A O 1
ATOM 7419 N N . ALA A 1 963 ? -17.198 -21.437 30.500 1.00 86.12 963 ALA A N 1
ATOM 7420 C CA . ALA A 1 963 ? -18.094 -20.293 30.568 1.00 86.12 963 ALA A CA 1
ATOM 7421 C C . ALA A 1 963 ? -18.661 -19.940 29.185 1.00 86.12 963 ALA A C 1
ATOM 7423 O O . ALA A 1 963 ? -17.950 -19.985 28.178 1.00 86.12 963 ALA A O 1
ATOM 7424 N N . ILE A 1 964 ? -19.929 -19.537 29.162 1.00 88.50 964 ILE A N 1
ATOM 7425 C CA . ILE A 1 964 ? -20.621 -18.946 28.016 1.00 88.50 964 ILE A CA 1
ATOM 7426 C C . ILE A 1 964 ? -20.895 -17.482 28.374 1.00 88.50 964 ILE A C 1
ATOM 7428 O O . ILE A 1 964 ? -21.461 -17.173 29.429 1.00 88.50 964 ILE A O 1
ATOM 7432 N N . TYR A 1 965 ? -20.434 -16.572 27.523 1.00 89.12 965 TYR A N 1
ATOM 7433 C CA . TYR A 1 965 ? -20.369 -15.141 27.814 1.00 89.12 965 TYR A CA 1
ATOM 7434 C C . TYR A 1 965 ? -20.468 -14.309 26.523 1.00 89.12 965 TYR A C 1
ATOM 7436 O O . TYR A 1 965 ? -20.238 -14.831 25.435 1.00 89.12 965 TYR A O 1
ATOM 7444 N N . PRO A 1 966 ? -20.810 -13.015 26.597 1.00 89.94 966 PRO A N 1
ATOM 7445 C CA . PRO A 1 966 ? -20.890 -12.152 25.417 1.00 89.94 966 PRO A CA 1
ATOM 7446 C C . PRO A 1 966 ? -19.508 -11.742 24.884 1.00 89.94 966 PRO A C 1
ATOM 7448 O O . PRO A 1 966 ? -18.528 -11.711 25.627 1.00 89.94 966 PRO A O 1
ATOM 7451 N N . VAL A 1 967 ? -19.416 -11.357 23.605 1.00 84.44 967 VAL A N 1
ATOM 7452 C CA . VAL A 1 967 ? -18.141 -10.936 22.983 1.00 84.44 967 VAL A CA 1
ATOM 7453 C C . VAL A 1 967 ? -17.562 -9.626 23.541 1.00 84.44 967 VAL A C 1
ATOM 7455 O O . VAL A 1 967 ? -16.351 -9.427 23.441 1.00 84.44 967 VAL A O 1
ATOM 7458 N N . ILE A 1 968 ? -18.383 -8.763 24.152 1.00 83.94 968 ILE A N 1
ATOM 7459 C CA . ILE A 1 968 ? -17.972 -7.499 24.796 1.00 83.94 968 ILE A CA 1
ATOM 7460 C C . ILE A 1 968 ? -18.354 -7.468 26.285 1.00 83.94 968 ILE A C 1
ATOM 7462 O O . ILE A 1 968 ? -19.148 -8.288 26.746 1.00 83.94 968 ILE A O 1
ATOM 7466 N N . LEU A 1 969 ? -17.784 -6.526 27.043 1.00 83.88 969 LEU A N 1
ATOM 7467 C CA . LEU A 1 969 ? -18.176 -6.253 28.431 1.00 83.88 969 LEU A CA 1
ATOM 7468 C C . LEU A 1 969 ? -19.584 -5.637 28.490 1.00 83.88 969 LEU A C 1
ATOM 7470 O O . LEU A 1 969 ? -19.994 -4.950 27.556 1.00 83.88 969 LEU A O 1
ATOM 7474 N N . ASN A 1 970 ? -20.298 -5.884 29.595 1.00 84.62 970 ASN A N 1
ATOM 7475 C CA . ASN A 1 970 ? -21.592 -5.269 29.927 1.00 84.62 970 ASN A CA 1
ATOM 7476 C C . ASN A 1 970 ? -22.613 -5.318 28.777 1.00 84.62 970 ASN A C 1
ATOM 7478 O O . ASN A 1 970 ? -23.257 -4.333 28.423 1.00 84.62 970 ASN A O 1
ATOM 7482 N N . ALA A 1 971 ? -22.725 -6.491 28.162 1.00 87.12 971 ALA A N 1
ATOM 7483 C CA . ALA A 1 971 ? -23.492 -6.685 26.948 1.00 87.12 971 ALA A CA 1
ATOM 7484 C C . ALA A 1 971 ? -25.005 -6.744 27.193 1.00 87.12 971 ALA A C 1
ATOM 7486 O O . ALA A 1 971 ? -25.471 -7.357 28.156 1.00 87.12 971 ALA A O 1
ATOM 7487 N N . ASN A 1 972 ? -25.775 -6.207 26.248 1.00 87.94 972 ASN A N 1
ATOM 7488 C CA . ASN A 1 972 ? -27.206 -6.479 26.148 1.00 87.94 972 ASN A CA 1
ATOM 7489 C C . ASN A 1 972 ? -27.469 -7.836 25.451 1.00 87.94 972 ASN A C 1
ATOM 7491 O O . ASN A 1 972 ? -26.543 -8.540 25.040 1.00 87.94 972 ASN A O 1
ATOM 7495 N N . ARG A 1 973 ? -28.747 -8.197 25.303 1.00 87.75 973 ARG A N 1
ATOM 7496 C CA . ARG A 1 973 ? -29.197 -9.475 24.719 1.00 87.75 973 ARG A CA 1
ATOM 7497 C C . ARG A 1 973 ? -28.877 -9.668 23.229 1.00 87.75 973 ARG A C 1
ATOM 7499 O O . ARG A 1 973 ? -28.887 -10.794 22.753 1.00 87.75 973 ARG A O 1
ATOM 7506 N N . HIS A 1 974 ? -28.579 -8.596 22.493 1.00 84.88 974 HIS A N 1
ATOM 7507 C CA . HIS A 1 974 ? -28.301 -8.642 21.050 1.00 84.88 974 HIS A CA 1
ATOM 7508 C C . HIS A 1 974 ? -26.830 -8.945 20.730 1.00 84.88 974 HIS A C 1
ATOM 7510 O O . HIS A 1 974 ? -26.487 -9.235 19.585 1.00 84.88 974 HIS A O 1
ATOM 7516 N N . ILE A 1 975 ? -25.945 -8.880 21.727 1.00 87.00 975 ILE A N 1
ATOM 7517 C CA . ILE A 1 975 ? -24.517 -9.134 21.550 1.00 87.00 975 ILE A CA 1
ATOM 7518 C C . ILE A 1 975 ? -24.252 -10.624 21.324 1.00 87.00 975 ILE A C 1
ATOM 7520 O O . ILE A 1 975 ? -24.793 -11.485 22.016 1.00 87.00 975 ILE A O 1
ATOM 7524 N N . GLN A 1 976 ? -23.362 -10.922 20.375 1.00 85.75 976 GLN A N 1
ATOM 7525 C CA . GLN A 1 976 ? -22.975 -12.283 20.032 1.00 85.75 976 GLN A CA 1
ATOM 7526 C C . GLN A 1 976 ? -22.407 -13.026 21.247 1.00 85.75 976 GLN A C 1
ATOM 7528 O O . GLN A 1 976 ? -21.617 -12.490 22.028 1.00 85.75 976 GLN A O 1
ATOM 7533 N N . ILE A 1 977 ? -22.807 -14.288 21.368 1.00 86.19 977 ILE A N 1
ATOM 7534 C CA . ILE A 1 977 ? -22.402 -15.195 22.437 1.00 86.19 977 ILE A CA 1
ATOM 7535 C C . ILE A 1 977 ? -21.123 -15.937 22.021 1.00 86.19 977 ILE A C 1
ATOM 7537 O O . ILE A 1 977 ? -20.979 -16.355 20.871 1.00 86.19 977 ILE A O 1
ATOM 7541 N N . GLU A 1 978 ? -20.190 -16.089 22.956 1.00 80.94 978 GLU A N 1
ATOM 7542 C CA . GLU A 1 978 ? -18.941 -16.833 22.821 1.00 80.94 978 GLU A CA 1
ATOM 7543 C C . GLU A 1 978 ? -18.830 -17.897 23.928 1.00 80.94 978 GLU A C 1
ATOM 7545 O O . GLU A 1 978 ? -19.403 -17.770 25.012 1.00 80.94 978 GLU A O 1
ATOM 7550 N N . GLY A 1 979 ? -18.074 -18.958 23.647 1.00 75.75 979 GLY A N 1
ATOM 7551 C CA . GLY A 1 979 ? -17.915 -20.110 24.527 1.00 75.75 979 GLY A CA 1
ATOM 7552 C C . GLY A 1 979 ? -18.707 -21.330 24.042 1.00 75.75 979 GLY A C 1
ATOM 7553 O O . GLY A 1 979 ? -19.289 -21.290 22.959 1.00 75.75 979 GLY A O 1
ATOM 7554 N N . PRO A 1 980 ? -18.688 -22.436 24.799 1.00 82.00 980 PRO A N 1
ATOM 7555 C CA . PRO A 1 980 ? -18.053 -22.573 26.111 1.00 82.00 980 PRO A CA 1
ATOM 7556 C C . PRO A 1 980 ? -16.518 -22.562 26.066 1.00 82.00 980 PRO A C 1
ATOM 7558 O O . PRO A 1 980 ? -15.912 -23.302 25.293 1.00 82.00 980 PRO A O 1
ATOM 7561 N N . SER A 1 981 ? -15.875 -21.709 26.875 1.00 79.38 981 SER A N 1
ATOM 7562 C CA . SER A 1 981 ? -14.408 -21.680 27.027 1.00 79.38 981 SER A CA 1
ATOM 7563 C C . SER A 1 981 ? -13.950 -20.932 28.291 1.00 79.38 981 SER A C 1
ATOM 7565 O O . SER A 1 981 ? -14.743 -20.248 28.936 1.00 79.38 981 SER A O 1
ATOM 7567 N N . GLY A 1 982 ? -12.663 -21.038 28.648 1.00 66.25 982 GLY A N 1
ATOM 7568 C CA . GLY A 1 982 ? -12.119 -20.507 29.909 1.00 66.25 982 GLY A CA 1
ATOM 7569 C C . GLY A 1 982 ? -11.698 -19.033 29.892 1.00 66.25 982 GLY A C 1
ATOM 7570 O O . GLY A 1 982 ? -11.085 -18.565 30.845 1.00 66.25 982 GLY A O 1
ATOM 7571 N N . GLY A 1 983 ? -11.987 -18.296 28.815 1.00 62.38 983 GLY A N 1
ATOM 7572 C CA . GLY A 1 983 ? -11.450 -16.953 28.555 1.00 62.38 983 GLY A CA 1
ATOM 7573 C C . GLY A 1 983 ? -12.416 -15.795 28.813 1.00 62.38 983 GLY A C 1
ATOM 7574 O O . GLY A 1 983 ? -12.403 -14.833 28.052 1.00 62.38 983 GLY A O 1
ATOM 7575 N N . ARG A 1 984 ? -13.301 -15.868 29.816 1.00 72.62 984 ARG A N 1
ATOM 7576 C CA . ARG A 1 984 ? -14.354 -14.849 30.014 1.00 72.62 984 ARG A CA 1
ATOM 7577 C C . ARG A 1 984 ? -13.807 -13.428 30.219 1.00 72.62 984 ARG A C 1
ATOM 7579 O O . ARG A 1 984 ? -14.463 -12.488 29.784 1.00 72.62 984 ARG A O 1
ATOM 7586 N N . ASP A 1 985 ? -12.649 -13.250 30.862 1.00 76.06 985 ASP A N 1
ATOM 7587 C CA . ASP A 1 985 ? -12.012 -11.941 31.129 1.00 76.06 985 ASP A CA 1
ATOM 7588 C C . ASP A 1 985 ? -12.982 -10.870 31.670 1.00 76.06 985 ASP A C 1
ATOM 7590 O O . ASP A 1 985 ? -12.933 -9.697 31.313 1.00 76.06 985 ASP A O 1
ATOM 7594 N N . GLY A 1 986 ? -13.924 -11.287 32.521 1.00 76.75 986 GLY A N 1
ATOM 7595 C CA . GLY A 1 986 ? -14.918 -10.393 33.115 1.00 76.75 986 GLY A CA 1
ATOM 7596 C C . GLY A 1 986 ? -16.096 -9.997 32.213 1.00 76.75 986 GLY A C 1
ATOM 7597 O O . GLY A 1 986 ? -16.915 -9.196 32.655 1.00 76.75 986 GLY A O 1
ATOM 7598 N N . ARG A 1 987 ? -16.236 -10.564 31.006 1.00 87.25 987 ARG A N 1
ATOM 7599 C CA . ARG A 1 987 ? -17.371 -10.330 30.092 1.00 87.25 987 ARG A CA 1
ATOM 7600 C C . ARG A 1 987 ? -18.672 -10.909 30.646 1.00 87.25 987 ARG A C 1
ATOM 7602 O O . ARG A 1 987 ? -18.758 -12.099 30.946 1.00 87.25 987 ARG A O 1
ATOM 7609 N N . CYS A 1 988 ? -19.681 -10.062 30.805 1.00 89.94 988 CYS A N 1
ATOM 7610 C CA . CYS A 1 988 ? -20.971 -10.392 31.410 1.00 89.94 988 CYS A CA 1
ATOM 7611 C C . CYS A 1 988 ? -22.099 -9.780 30.586 1.00 89.94 988 CYS A C 1
ATOM 7613 O O . CYS A 1 988 ? -21.908 -8.733 29.964 1.00 89.94 988 CYS A O 1
ATOM 7615 N N . TRP A 1 989 ? -23.280 -10.387 30.654 1.00 92.94 989 TRP A N 1
ATOM 7616 C CA . TRP A 1 989 ? -24.508 -9.677 30.313 1.00 92.94 989 TRP A CA 1
ATOM 7617 C C . TRP A 1 989 ? -24.891 -8.737 31.450 1.00 92.94 989 TRP A C 1
ATOM 7619 O O . TRP A 1 989 ? -24.628 -9.042 32.618 1.00 92.94 989 TRP A O 1
ATOM 7629 N N . LEU A 1 990 ? -25.496 -7.608 31.094 1.00 91.88 990 LEU A N 1
ATOM 7630 C CA . LEU A 1 990 ? -25.938 -6.574 32.020 1.00 91.88 990 LEU A CA 1
ATOM 7631 C C . LEU A 1 990 ? -27.450 -6.348 31.886 1.00 91.88 990 LEU A C 1
ATOM 7633 O O . LEU A 1 990 ? -27.958 -6.110 30.791 1.00 91.88 990 LEU A O 1
ATOM 7637 N N . ILE A 1 991 ? -28.148 -6.379 33.021 1.00 91.75 991 ILE A N 1
ATOM 7638 C CA . ILE A 1 991 ? -29.531 -5.925 33.179 1.00 91.75 991 ILE A CA 1
ATOM 7639 C C . ILE A 1 991 ? -29.484 -4.633 34.003 1.00 91.75 991 ILE A C 1
ATOM 7641 O O . ILE A 1 991 ? -29.258 -4.669 35.215 1.00 91.75 991 ILE A O 1
ATOM 7645 N N . ASP A 1 992 ? -29.673 -3.492 33.338 1.00 90.44 992 ASP A N 1
ATOM 7646 C CA . ASP A 1 992 ? -29.653 -2.164 33.959 1.00 90.44 992 ASP A CA 1
ATOM 7647 C C . ASP A 1 992 ? -31.048 -1.525 33.914 1.00 90.44 992 ASP A C 1
ATOM 7649 O O . ASP A 1 992 ? -31.527 -1.095 32.867 1.00 90.44 992 ASP A O 1
ATOM 7653 N N . GLY A 1 993 ? -31.718 -1.488 35.065 1.00 89.12 993 GLY A N 1
ATOM 7654 C CA . GLY A 1 993 ? -33.042 -0.888 35.230 1.00 89.12 993 GLY A CA 1
ATOM 7655 C C . GLY A 1 993 ? -33.009 0.580 35.658 1.00 89.12 993 GLY A C 1
ATOM 7656 O O . GLY A 1 993 ? -34.066 1.163 35.905 1.00 89.12 993 GLY A O 1
ATOM 7657 N N . ARG A 1 994 ? -31.824 1.190 35.800 1.00 89.75 994 ARG A N 1
ATOM 7658 C CA . ARG A 1 994 ? -31.684 2.548 36.349 1.00 89.75 994 ARG A CA 1
ATOM 7659 C C . ARG A 1 994 ? -32.148 3.633 35.372 1.00 89.75 994 ARG A C 1
ATOM 7661 O O . ARG A 1 994 ? -32.786 4.579 35.825 1.00 89.75 994 ARG A O 1
ATOM 7668 N N . ASP A 1 995 ? -31.885 3.488 34.069 1.00 87.38 995 ASP A N 1
ATOM 7669 C CA . ASP A 1 995 ? -32.278 4.475 33.040 1.00 87.38 995 ASP A CA 1
ATOM 7670 C C . ASP A 1 995 ? -33.792 4.486 32.807 1.00 87.38 995 ASP A C 1
ATOM 7672 O O . ASP A 1 995 ? -34.433 5.532 32.879 1.00 87.38 995 ASP A O 1
ATOM 7676 N N . ALA A 1 996 ? -34.382 3.301 32.631 1.00 84.06 996 ALA A N 1
ATOM 7677 C CA . ALA A 1 996 ? -35.824 3.114 32.449 1.00 84.06 996 ALA A CA 1
ATOM 7678 C C . ALA A 1 996 ? -36.628 3.186 33.763 1.00 84.06 996 ALA A C 1
ATOM 7680 O O . ALA A 1 996 ? -37.833 2.946 33.775 1.00 84.06 996 ALA A O 1
ATOM 7681 N N . CYS A 1 997 ? -35.969 3.494 34.881 1.00 85.62 997 CYS A N 1
ATOM 7682 C CA . CYS A 1 997 ? -36.575 3.586 36.202 1.00 85.62 997 CYS A CA 1
ATOM 7683 C C . CYS A 1 997 ? -37.377 2.336 36.643 1.00 85.62 997 CYS A C 1
ATOM 7685 O O . CYS A 1 997 ? -38.330 2.469 37.416 1.00 85.62 997 CYS A O 1
ATOM 7687 N N . VAL A 1 998 ? -36.949 1.133 36.247 1.00 87.19 998 VAL A N 1
ATOM 7688 C CA . VAL A 1 998 ? -37.578 -0.147 36.625 1.00 87.19 998 VAL A CA 1
ATOM 7689 C C . VAL A 1 998 ? -37.467 -0.373 38.141 1.00 87.19 998 VAL A C 1
ATOM 7691 O O . VAL A 1 998 ? -36.349 -0.338 38.653 1.00 87.19 998 VAL A O 1
ATOM 7694 N N . PRO A 1 999 ? -38.563 -0.627 38.882 1.00 82.38 999 PRO A N 1
ATOM 7695 C CA . PRO A 1 999 ? -38.517 -0.796 40.338 1.00 82.38 999 PRO A CA 1
ATOM 7696 C C . PRO A 1 999 ? -37.600 -1.937 40.802 1.00 82.38 999 PRO A C 1
ATOM 7698 O O . PRO A 1 999 ? -37.553 -3.001 40.175 1.00 82.38 999 PRO A O 1
ATOM 7701 N N . CYS A 1 1000 ? -36.916 -1.770 41.939 1.00 83.69 1000 CYS A N 1
ATOM 7702 C CA . CYS A 1 1000 ? -36.238 -2.890 42.596 1.00 83.69 1000 CYS A CA 1
ATOM 7703 C C . CYS A 1 1000 ? -37.253 -3.987 42.969 1.00 83.69 1000 CYS A C 1
ATOM 7705 O O . CYS A 1 1000 ? -38.404 -3.701 43.301 1.00 83.69 1000 CYS A O 1
ATOM 7707 N N . GLY A 1 1001 ? -36.844 -5.253 42.906 1.00 79.69 1001 GLY A N 1
ATOM 7708 C CA . GLY A 1 1001 ? -37.745 -6.394 43.098 1.00 79.69 1001 GLY A CA 1
ATOM 7709 C C . GLY A 1 1001 ? -38.459 -6.865 41.824 1.00 79.69 1001 GLY A C 1
ATOM 7710 O O . GLY A 1 1001 ? -39.105 -7.916 41.848 1.00 79.69 1001 GLY A O 1
ATOM 7711 N N . THR A 1 1002 ? -38.324 -6.139 40.707 1.00 85.19 1002 THR A N 1
ATOM 7712 C CA . THR A 1 1002 ? -38.827 -6.580 39.397 1.00 85.19 1002 THR A CA 1
ATOM 7713 C C . THR A 1 1002 ? -38.140 -7.878 38.978 1.00 85.19 1002 THR A C 1
ATOM 7715 O O . THR A 1 1002 ? -36.928 -8.037 39.144 1.00 85.19 1002 THR A O 1
ATOM 7718 N N . LYS A 1 1003 ? -38.920 -8.824 38.449 1.00 85.62 1003 LYS A N 1
ATOM 7719 C CA . LYS A 1 1003 ? -38.435 -10.157 38.080 1.00 85.62 1003 LYS A CA 1
ATOM 7720 C C . LYS A 1 1003 ? -38.188 -10.248 36.586 1.00 85.62 1003 LYS A C 1
ATOM 7722 O O . LYS A 1 1003 ? -39.087 -9.958 35.799 1.00 85.62 1003 LYS A O 1
ATOM 7727 N N . TYR A 1 1004 ? -37.009 -10.734 36.224 1.00 88.31 1004 TYR A N 1
ATOM 7728 C CA . TYR A 1 1004 ? -36.640 -11.035 34.848 1.00 88.31 1004 TYR A CA 1
ATOM 7729 C C . TYR A 1 1004 ? -36.542 -12.541 34.651 1.00 88.31 1004 TYR A C 1
ATOM 7731 O O . TYR A 1 1004 ? -35.882 -13.237 35.425 1.00 88.31 1004 TYR A O 1
ATOM 7739 N N . GLU A 1 1005 ? -37.189 -13.051 33.610 1.00 90.62 1005 GLU A N 1
ATOM 7740 C CA . GLU A 1 1005 ? -36.998 -14.422 33.150 1.00 90.62 1005 GLU A CA 1
ATOM 7741 C C . GLU A 1 1005 ? -35.916 -14.435 32.074 1.00 90.62 1005 GLU A C 1
ATOM 7743 O O . GLU A 1 1005 ? -36.129 -13.937 30.973 1.00 90.62 1005 GLU A O 1
ATOM 7748 N N . ILE A 1 1006 ? -34.753 -14.995 32.399 1.00 91.50 1006 ILE A N 1
ATOM 7749 C CA . ILE A 1 1006 ? -33.647 -15.202 31.468 1.00 91.50 1006 ILE A CA 1
ATOM 7750 C C . ILE A 1 1006 ? -33.885 -16.522 30.738 1.00 91.50 1006 ILE A C 1
ATOM 7752 O O . ILE A 1 1006 ? -33.923 -17.587 31.359 1.00 91.50 1006 ILE A O 1
ATOM 7756 N N . ARG A 1 1007 ? -34.002 -16.447 29.413 1.00 91.56 1007 ARG A N 1
ATOM 7757 C CA . ARG A 1 1007 ? -34.147 -17.579 28.498 1.00 91.56 1007 ARG A CA 1
ATOM 7758 C C . ARG A 1 1007 ? -32.871 -17.718 27.680 1.00 91.56 1007 ARG A C 1
ATOM 7760 O O . ARG A 1 1007 ? -32.551 -16.863 26.859 1.00 91.56 1007 ARG A O 1
ATOM 7767 N N . PHE A 1 1008 ? -32.145 -18.803 27.892 1.00 89.81 1008 PHE A N 1
ATOM 7768 C CA . PHE A 1 1008 ? -30.991 -19.177 27.088 1.00 89.81 1008 PHE A CA 1
ATOM 7769 C C . PHE A 1 1008 ? -31.369 -20.340 26.178 1.00 89.81 1008 PHE A C 1
ATOM 7771 O O . PHE A 1 1008 ? -31.827 -21.382 26.645 1.00 89.81 1008 PHE A O 1
ATOM 7778 N N . ARG A 1 1009 ? -31.196 -20.164 24.872 1.00 86.19 1009 ARG A N 1
ATOM 7779 C CA . ARG A 1 1009 ? -31.462 -21.191 23.868 1.00 86.19 1009 ARG A CA 1
ATOM 7780 C C . ARG A 1 1009 ? -30.140 -21.636 23.270 1.00 86.19 1009 ARG A C 1
ATOM 7782 O O . ARG A 1 1009 ? -29.377 -20.807 22.773 1.00 86.19 1009 ARG A O 1
ATOM 7789 N N . TRP A 1 1010 ? -29.879 -22.936 23.318 1.00 80.19 1010 TRP A N 1
ATOM 7790 C CA . TRP A 1 1010 ? -28.634 -23.512 22.834 1.00 80.19 1010 TRP A CA 1
ATOM 7791 C C . TRP A 1 1010 ? -28.896 -24.731 21.945 1.00 80.19 1010 TRP A C 1
ATOM 7793 O O . TRP A 1 1010 ? -29.398 -25.759 22.395 1.00 80.19 1010 TRP A O 1
ATOM 7803 N N . HIS A 1 1011 ? -28.519 -24.583 20.677 1.00 71.12 1011 HIS A N 1
ATOM 7804 C CA . HIS A 1 1011 ? -28.547 -25.590 19.621 1.00 71.12 1011 HIS A CA 1
ATOM 7805 C C . HIS A 1 1011 ? -27.132 -25.884 19.098 1.00 71.12 1011 HIS A C 1
ATOM 7807 O O . HIS A 1 1011 ? -26.164 -25.209 19.457 1.00 71.12 1011 HIS A O 1
ATOM 7813 N N . SER A 1 1012 ? -27.011 -26.877 18.214 1.00 60.91 1012 SER A N 1
ATOM 7814 C CA . SER A 1 1012 ? -25.740 -27.296 17.602 1.00 60.91 1012 SER A CA 1
ATOM 7815 C C . SER A 1 1012 ? -25.016 -26.165 16.854 1.00 60.91 1012 SER A C 1
ATOM 7817 O O . SER A 1 1012 ? -23.796 -26.046 16.965 1.00 60.91 1012 SER A O 1
ATOM 7819 N N . GLU A 1 1013 ? -25.756 -25.309 16.139 1.00 56.50 1013 GLU A N 1
ATOM 7820 C CA . GLU A 1 1013 ? -25.196 -24.197 15.353 1.00 56.50 1013 GLU A CA 1
ATOM 7821 C C . GLU A 1 1013 ? -25.482 -22.800 15.944 1.00 56.50 1013 GLU A C 1
ATOM 7823 O O . GLU A 1 1013 ? -24.923 -21.809 15.468 1.00 56.50 1013 GLU A O 1
ATOM 7828 N N . ARG A 1 1014 ? -26.328 -22.683 16.983 1.00 69.50 1014 ARG A N 1
ATOM 7829 C CA . ARG A 1 1014 ? -26.818 -21.382 17.472 1.00 69.50 1014 ARG A CA 1
ATOM 7830 C C . ARG A 1 1014 ? -26.933 -21.301 18.992 1.00 69.50 1014 ARG A C 1
ATOM 7832 O O . ARG A 1 1014 ? -27.475 -22.190 19.640 1.00 69.50 1014 ARG A O 1
ATOM 7839 N N . MET A 1 1015 ? -26.507 -20.166 19.539 1.00 79.75 1015 MET A N 1
ATOM 7840 C CA . MET A 1 1015 ? -26.832 -19.736 20.899 1.00 79.75 1015 MET A CA 1
ATOM 7841 C C . MET A 1 1015 ? -27.567 -18.399 20.834 1.00 79.75 1015 MET A C 1
ATOM 7843 O O . MET A 1 1015 ? -27.141 -17.497 20.110 1.00 79.75 1015 MET A O 1
ATOM 7847 N N . SER A 1 1016 ? -28.646 -18.254 21.594 1.00 84.56 1016 SER A N 1
ATOM 7848 C CA . SER A 1 1016 ? -29.299 -16.965 21.822 1.00 84.56 1016 SER A CA 1
ATOM 7849 C C . SER A 1 1016 ? -29.678 -16.817 23.286 1.00 84.56 1016 SER A C 1
ATOM 7851 O O . SER A 1 1016 ? -29.895 -17.799 23.997 1.00 84.56 1016 SER A O 1
ATOM 7853 N N . ILE A 1 1017 ? -29.736 -15.574 23.744 1.00 89.06 1017 ILE A N 1
ATOM 7854 C CA . ILE A 1 1017 ? -30.139 -15.256 25.102 1.00 89.06 1017 ILE A CA 1
ATOM 7855 C C . ILE A 1 1017 ? -31.096 -14.082 25.074 1.00 89.06 1017 ILE A C 1
ATOM 7857 O O . ILE A 1 1017 ? -30.864 -13.095 24.385 1.00 89.06 1017 ILE A O 1
ATOM 7861 N N . GLU A 1 1018 ? -32.178 -14.206 25.818 1.00 89.81 1018 GLU A N 1
ATOM 7862 C CA . GLU A 1 1018 ? -33.213 -13.195 25.939 1.00 89.81 1018 GLU A CA 1
ATOM 7863 C C . GLU A 1 1018 ? -33.605 -13.072 27.405 1.00 89.81 1018 GLU A C 1
ATOM 7865 O O . GLU A 1 1018 ? -33.448 -14.007 28.193 1.00 89.81 1018 GLU A O 1
ATOM 7870 N N . TRP A 1 1019 ? -34.114 -11.906 27.781 1.00 92.06 1019 TRP A N 1
ATOM 7871 C CA . TRP A 1 1019 ? -34.755 -11.719 29.070 1.00 92.06 1019 TRP A CA 1
ATOM 7872 C C . TRP A 1 1019 ? -35.913 -10.740 28.951 1.00 92.06 1019 TRP A C 1
ATOM 7874 O O . TRP A 1 1019 ? -35.834 -9.750 28.214 1.00 92.06 1019 TRP A O 1
ATOM 7884 N N . GLU A 1 1020 ? -36.981 -11.040 29.681 1.00 89.62 1020 GLU A N 1
ATOM 7885 C CA . GLU A 1 1020 ? -38.228 -10.276 29.701 1.00 89.62 1020 GLU A CA 1
ATOM 7886 C C . GLU A 1 1020 ? -38.731 -10.120 31.138 1.00 89.62 1020 GLU A C 1
ATOM 7888 O O . GLU A 1 1020 ? -38.463 -10.962 32.001 1.00 89.62 1020 GLU A O 1
ATOM 7893 N N . GLU A 1 1021 ? -39.461 -9.035 31.396 1.00 87.44 1021 GLU A N 1
ATOM 7894 C CA . GLU A 1 1021 ? -40.129 -8.811 32.677 1.00 87.44 1021 GLU A CA 1
ATOM 7895 C C . GLU A 1 1021 ? -41.314 -9.775 32.841 1.00 87.44 1021 GLU A C 1
ATOM 7897 O O . GLU A 1 1021 ? -42.181 -9.886 31.971 1.00 87.44 1021 GLU A O 1
ATOM 7902 N N . VAL A 1 1022 ? -41.383 -10.462 33.982 1.00 83.00 1022 VAL A N 1
ATOM 7903 C CA . VAL A 1 1022 ? -42.464 -11.413 34.269 1.00 83.00 1022 VAL A CA 1
ATOM 7904 C C . VAL A 1 1022 ? -43.672 -10.680 34.850 1.00 83.00 1022 VAL A C 1
ATOM 7906 O O . VAL A 1 1022 ? -43.726 -10.378 36.044 1.00 83.00 1022 VAL A O 1
ATOM 7909 N N . SER A 1 1023 ? -44.693 -10.457 34.023 1.00 61.94 1023 SER A N 1
ATOM 7910 C CA . SER A 1 1023 ? -45.973 -9.882 34.446 1.00 61.94 1023 SER A CA 1
ATOM 7911 C C . SER A 1 1023 ? -46.920 -10.969 34.990 1.00 61.94 1023 SER A C 1
ATOM 7913 O O . SER A 1 1023 ? -47.610 -11.664 34.253 1.00 61.94 1023 SER A O 1
ATOM 7915 N N . GLY A 1 1024 ? -46.980 -11.115 36.319 1.00 56.94 1024 GLY A N 1
ATOM 7916 C CA . GLY A 1 1024 ? -48.137 -11.713 37.008 1.00 56.94 1024 GLY A CA 1
ATOM 7917 C C . GLY A 1 1024 ? -48.311 -13.245 36.999 1.00 56.94 1024 GLY A C 1
ATOM 7918 O O . GLY A 1 1024 ? -49.444 -13.704 37.137 1.00 56.94 1024 GLY A O 1
ATOM 7919 N N . GLY A 1 1025 ? -47.243 -14.047 36.901 1.00 48.59 1025 GLY A N 1
ATOM 7920 C CA . GLY A 1 1025 ? -47.290 -15.519 37.033 1.00 48.59 1025 GLY A CA 1
ATOM 7921 C C . GLY A 1 1025 ? -46.465 -16.074 38.207 1.00 48.59 1025 GLY A C 1
ATOM 7922 O O . GLY A 1 1025 ? -45.435 -15.507 38.570 1.00 48.59 1025 GLY A O 1
ATOM 7923 N N . LEU A 1 1026 ? -46.906 -17.189 38.814 1.00 45.97 1026 LEU A N 1
ATOM 7924 C CA . LEU A 1 1026 ? -46.115 -17.947 39.802 1.00 45.97 1026 LEU A CA 1
ATOM 7925 C C . LEU A 1 1026 ? -44.826 -18.479 39.138 1.00 45.97 1026 LEU A C 1
ATOM 7927 O O . LEU A 1 1026 ? -44.915 -19.048 38.050 1.00 45.97 1026 LEU A O 1
ATOM 7931 N N . PRO A 1 1027 ? -43.645 -18.319 39.765 1.00 44.38 1027 PRO A N 1
ATOM 7932 C CA . PRO A 1 1027 ? -42.371 -18.698 39.163 1.00 44.38 1027 PRO A CA 1
ATOM 7933 C C . PRO A 1 1027 ? -42.241 -20.218 39.003 1.00 44.38 1027 PRO A C 1
ATOM 7935 O O . PRO A 1 1027 ? -42.702 -20.986 39.847 1.00 44.38 1027 PRO A O 1
ATOM 7938 N N . LEU A 1 1028 ? -41.551 -20.643 37.943 1.00 45.62 1028 LEU A N 1
ATOM 7939 C CA . LEU A 1 1028 ? -41.222 -22.048 37.678 1.00 45.62 1028 LEU A CA 1
ATOM 7940 C C . LEU A 1 1028 ? -40.016 -22.557 38.506 1.00 45.62 1028 LEU A C 1
ATOM 7942 O O . LEU A 1 1028 ? -39.810 -23.767 38.578 1.00 45.62 1028 LEU A O 1
ATOM 7946 N N . CYS A 1 1029 ? -39.262 -21.672 39.180 1.00 40.00 1029 CYS A N 1
ATOM 7947 C CA . CYS A 1 1029 ? -38.066 -22.001 39.977 1.00 40.00 1029 CYS A CA 1
ATOM 7948 C C . CYS A 1 1029 ? -37.947 -21.179 41.293 1.00 40.00 1029 CYS A C 1
ATOM 7950 O O . CYS A 1 1029 ? -38.620 -20.155 41.435 1.00 40.00 1029 CYS A O 1
ATOM 7952 N N . PRO A 1 1030 ? -37.117 -21.616 42.272 1.00 42.12 1030 PRO A N 1
ATOM 7953 C CA . PRO A 1 1030 ? -36.997 -20.994 43.599 1.00 42.12 1030 PRO A CA 1
ATOM 7954 C C . PRO A 1 1030 ? -36.432 -19.567 43.552 1.00 42.12 1030 PRO A C 1
ATOM 7956 O O . PRO A 1 1030 ? -35.504 -19.283 42.803 1.00 42.12 1030 PRO A O 1
ATOM 7959 N N . VAL A 1 1031 ? -36.973 -18.683 44.395 1.00 48.28 1031 VAL A N 1
ATOM 7960 C CA . VAL A 1 1031 ? -36.587 -17.267 44.499 1.00 48.28 1031 VAL A CA 1
ATOM 7961 C C . VAL A 1 1031 ? -35.282 -17.132 45.289 1.00 48.28 1031 VAL A C 1
ATOM 7963 O O . VAL A 1 1031 ? -35.180 -17.629 46.410 1.00 48.28 1031 VAL A O 1
ATOM 7966 N N . LEU A 1 1032 ? -34.290 -16.456 44.711 1.00 50.31 1032 LEU A N 1
ATOM 7967 C CA . LEU A 1 1032 ? -32.979 -16.223 45.317 1.00 50.31 1032 LEU A CA 1
ATOM 7968 C C . LEU A 1 1032 ? -32.949 -14.811 45.923 1.00 50.31 1032 LEU A C 1
ATOM 7970 O O . LEU A 1 1032 ? -32.762 -13.835 45.206 1.00 50.31 1032 LEU A O 1
ATOM 7974 N N . GLU A 1 1033 ? -33.156 -14.690 47.235 1.00 61.44 1033 GLU A N 1
ATOM 7975 C CA . GLU A 1 1033 ? -32.945 -13.437 47.977 1.00 61.44 1033 GLU A CA 1
ATOM 7976 C C . GLU A 1 1033 ? -31.497 -13.411 48.489 1.00 61.44 1033 GLU A C 1
ATOM 7978 O O . GLU A 1 1033 ? -31.178 -13.996 49.524 1.00 61.44 1033 GLU A O 1
ATOM 7983 N N . TYR A 1 1034 ? -30.587 -12.810 47.725 1.00 72.12 1034 TYR A N 1
ATOM 7984 C CA . TYR A 1 1034 ? -29.230 -12.510 48.183 1.00 72.12 1034 TYR A CA 1
ATOM 7985 C C . TYR A 1 1034 ? -29.157 -11.044 48.574 1.00 72.12 1034 TYR A C 1
ATOM 7987 O O . TYR A 1 1034 ? -29.554 -10.171 47.807 1.00 72.12 1034 TYR A O 1
ATOM 7995 N N . GLU A 1 1035 ? -28.632 -10.780 49.764 1.00 76.50 1035 GLU A N 1
ATOM 7996 C CA . GLU A 1 1035 ? -28.376 -9.419 50.215 1.00 76.50 1035 GLU A CA 1
ATOM 7997 C C . GLU A 1 1035 ? -26.950 -9.013 49.830 1.00 76.50 1035 GLU A C 1
ATOM 7999 O O . GLU A 1 1035 ? -25.986 -9.661 50.247 1.00 76.50 1035 GLU A O 1
ATOM 8004 N N . HIS A 1 1036 ? -26.809 -7.934 49.058 1.00 86.88 1036 HIS A N 1
ATOM 8005 C CA . HIS A 1 1036 ? -25.500 -7.432 48.645 1.00 86.88 1036 HIS A CA 1
ATOM 8006 C C . HIS A 1 1036 ? -24.659 -6.944 49.827 1.00 86.88 1036 HIS A C 1
ATOM 8008 O O . HIS A 1 1036 ? -25.152 -6.373 50.808 1.00 86.88 1036 HIS A O 1
ATOM 8014 N N . SER A 1 1037 ? -23.349 -7.155 49.711 1.00 89.38 1037 SER A N 1
ATOM 8015 C CA . SER A 1 1037 ? -22.360 -6.661 50.667 1.00 89.38 1037 SER A CA 1
ATOM 8016 C C . SER A 1 1037 ? -21.663 -5.415 50.125 1.00 89.38 1037 SER A C 1
ATOM 8018 O O . SER A 1 1037 ? -21.441 -5.289 48.923 1.00 89.38 1037 SER A O 1
ATOM 8020 N N . TYR A 1 1038 ? -21.288 -4.488 51.005 1.00 93.19 1038 TYR A N 1
ATOM 8021 C CA . TYR A 1 1038 ? -20.557 -3.278 50.626 1.00 93.19 1038 TYR A CA 1
ATOM 8022 C C . TYR A 1 1038 ? -19.273 -3.178 51.422 1.00 93.19 1038 TYR A C 1
ATOM 8024 O O . TYR A 1 1038 ? -19.219 -3.525 52.601 1.00 93.19 1038 TYR A O 1
ATOM 8032 N N . SER A 1 1039 ? -18.215 -2.712 50.773 1.00 94.88 1039 SER A N 1
ATOM 8033 C CA . SER A 1 1039 ? -16.919 -2.534 51.410 1.00 94.88 1039 SER A CA 1
ATOM 8034 C C . SER A 1 1039 ? -16.261 -1.237 50.980 1.00 94.88 1039 SER A C 1
ATOM 8036 O O . SER A 1 1039 ? -16.344 -0.840 49.821 1.00 94.88 1039 SER A O 1
ATOM 8038 N N . LEU A 1 1040 ? -15.548 -0.600 51.901 1.00 94.62 1040 LEU A N 1
ATOM 8039 C CA . LEU A 1 1040 ? -14.721 0.553 51.594 1.00 94.62 1040 LEU A CA 1
ATOM 8040 C C . LEU A 1 1040 ? -13.420 0.105 50.922 1.00 94.62 1040 LEU A C 1
ATOM 8042 O O . LEU A 1 1040 ? -12.735 -0.806 51.394 1.00 94.62 1040 LEU A O 1
ATOM 8046 N N . LEU A 1 1041 ? -13.072 0.801 49.847 1.00 92.94 1041 LEU A N 1
ATOM 8047 C CA . LEU A 1 1041 ? -11.804 0.706 49.136 1.00 92.94 1041 LEU A CA 1
ATOM 8048 C C . LEU A 1 1041 ? -11.113 2.065 49.247 1.00 92.94 1041 LEU A C 1
ATOM 8050 O O . LEU A 1 1041 ? -11.656 3.057 48.770 1.00 92.94 1041 LEU A O 1
ATOM 8054 N N . GLY A 1 1042 ? -9.939 2.143 49.871 1.00 90.44 1042 GLY A N 1
ATOM 8055 C CA . GLY A 1 1042 ? -9.298 3.437 50.104 1.00 90.44 1042 GLY A CA 1
ATOM 8056 C C . GLY A 1 1042 ? -7.829 3.369 50.496 1.00 90.44 1042 GLY A C 1
ATOM 8057 O O . GLY A 1 1042 ? -7.271 2.297 50.724 1.00 90.44 1042 GLY A O 1
ATOM 8058 N N . THR A 1 1043 ? -7.193 4.536 50.590 1.00 91.38 1043 THR A N 1
ATOM 8059 C CA . THR A 1 1043 ? -5.752 4.681 50.877 1.00 91.38 1043 THR A CA 1
ATOM 8060 C C . THR A 1 1043 ? -5.348 4.187 52.267 1.00 91.38 1043 THR A C 1
ATOM 8062 O O . THR A 1 1043 ? -4.203 3.786 52.463 1.00 91.38 1043 THR A O 1
ATOM 8065 N N . PHE A 1 1044 ? -6.295 4.108 53.203 1.00 89.19 1044 PHE A N 1
ATOM 8066 C CA . PHE A 1 1044 ? -6.094 3.531 54.535 1.00 89.19 1044 PHE A CA 1
ATOM 8067 C C . PHE A 1 1044 ? -5.930 2.002 54.507 1.00 89.19 1044 PHE A C 1
ATOM 8069 O O . PHE A 1 1044 ? -5.475 1.413 55.488 1.00 89.19 1044 PHE A O 1
ATOM 8076 N N . ALA A 1 1045 ? -6.303 1.354 53.398 1.00 85.94 1045 ALA A N 1
ATOM 8077 C CA . ALA A 1 1045 ? -6.227 -0.088 53.192 1.00 85.94 1045 ALA A CA 1
ATOM 8078 C C . ALA A 1 1045 ? -5.930 -0.417 51.706 1.00 85.94 1045 ALA A C 1
ATOM 8080 O O . ALA A 1 1045 ? -6.790 -0.965 51.014 1.00 85.94 1045 ALA A O 1
ATOM 8081 N N . PRO A 1 1046 ? -4.714 -0.125 51.191 1.00 77.69 1046 PRO A N 1
ATOM 8082 C CA . PRO A 1 1046 ? -4.401 -0.113 49.749 1.00 77.69 1046 PRO A CA 1
ATOM 8083 C C . PRO A 1 1046 ? -4.546 -1.448 49.001 1.00 77.69 1046 PRO A C 1
ATOM 8085 O O . PRO A 1 1046 ? -4.338 -1.506 47.792 1.00 77.69 1046 PRO A O 1
ATOM 8088 N N . SER A 1 1047 ? -4.820 -2.549 49.700 1.00 76.62 1047 SER A N 1
ATOM 8089 C CA . SER A 1 1047 ? -4.899 -3.894 49.111 1.00 76.62 1047 SER A CA 1
ATOM 8090 C C . SER A 1 1047 ? -5.984 -4.767 49.742 1.00 76.62 1047 SER A C 1
ATOM 8092 O O . SER A 1 1047 ? -5.985 -5.979 49.545 1.00 76.62 1047 SER A O 1
ATOM 8094 N N . THR A 1 1048 ? -6.892 -4.181 50.525 1.00 87.75 1048 THR A N 1
ATOM 8095 C CA . THR A 1 1048 ? -7.933 -4.930 51.239 1.00 87.75 1048 THR A CA 1
ATOM 8096 C C . THR A 1 1048 ? -9.227 -4.136 51.305 1.00 87.75 1048 THR A C 1
ATOM 8098 O O . THR A 1 1048 ? -9.215 -2.953 51.635 1.00 87.75 1048 THR A O 1
ATOM 8101 N N . PHE A 1 1049 ? -10.343 -4.813 51.064 1.00 90.38 1049 PHE A N 1
ATOM 8102 C CA . PHE A 1 1049 ? -11.681 -4.272 51.267 1.00 90.38 1049 PHE A CA 1
ATOM 8103 C C . PHE A 1 1049 ? -12.016 -4.213 52.761 1.00 90.38 1049 PHE A C 1
ATOM 8105 O O . PHE A 1 1049 ? -11.839 -5.197 53.482 1.00 90.38 1049 PHE A O 1
ATOM 8112 N N . VAL A 1 1050 ? -12.508 -3.067 53.233 1.00 92.44 1050 VAL A N 1
ATOM 8113 C CA . VAL A 1 1050 ? -12.993 -2.911 54.612 1.00 92.44 1050 VAL A CA 1
ATOM 8114 C C . VAL A 1 1050 ? -14.509 -3.062 54.618 1.00 92.44 1050 VAL A C 1
ATOM 8116 O O . VAL A 1 1050 ? -15.221 -2.179 54.150 1.00 92.44 1050 VAL A O 1
ATOM 8119 N N . ASN A 1 1051 ? -14.998 -4.186 55.138 1.00 92.44 1051 ASN A N 1
ATOM 8120 C CA . ASN A 1 1051 ? -16.422 -4.520 55.147 1.00 92.44 1051 ASN A CA 1
ATOM 8121 C C . ASN A 1 1051 ? -17.277 -3.460 55.871 1.00 92.44 1051 ASN A C 1
ATOM 8123 O O . ASN A 1 1051 ? -16.929 -3.033 56.974 1.00 92.44 1051 ASN A O 1
ATOM 8127 N N . MET A 1 1052 ? -18.413 -3.093 55.277 1.00 94.19 1052 MET A N 1
ATOM 8128 C CA . MET A 1 1052 ? -19.430 -2.216 55.863 1.00 94.19 1052 MET A CA 1
ATOM 8129 C C . MET A 1 1052 ? -20.616 -3.070 56.338 1.00 94.19 1052 MET A C 1
ATOM 8131 O O . MET A 1 1052 ? -21.470 -3.429 55.524 1.00 94.19 1052 MET A O 1
ATOM 8135 N N . PRO A 1 1053 ? -20.694 -3.459 57.625 1.00 91.56 1053 PRO A N 1
ATOM 8136 C CA . PRO A 1 1053 ? -21.847 -4.193 58.136 1.00 91.56 1053 PRO A CA 1
ATOM 8137 C C . PRO A 1 1053 ? -23.155 -3.408 57.974 1.00 91.56 1053 PRO A C 1
ATOM 8139 O O . PRO A 1 1053 ? -23.203 -2.187 58.129 1.00 91.56 1053 PRO A O 1
ATOM 8142 N N . ARG A 1 1054 ? -24.240 -4.139 57.713 1.00 88.75 1054 ARG A N 1
ATOM 8143 C CA . ARG A 1 1054 ? -25.595 -3.587 57.684 1.00 88.75 1054 ARG A CA 1
ATOM 8144 C C . ARG A 1 1054 ? -26.013 -3.120 59.081 1.00 88.75 1054 ARG A C 1
ATOM 8146 O O . ARG A 1 1054 ? -25.784 -3.821 60.072 1.00 88.75 1054 ARG A O 1
ATOM 8153 N N . VAL A 1 1055 ? -26.650 -1.957 59.157 1.00 90.81 1055 VAL A N 1
ATOM 8154 C CA . VAL A 1 1055 ? -27.202 -1.419 60.405 1.00 90.81 1055 VAL A CA 1
ATOM 8155 C C . VAL A 1 1055 ? -28.532 -2.116 60.692 1.00 90.81 1055 VAL A C 1
ATOM 8157 O O . VAL A 1 1055 ? -29.398 -2.213 59.825 1.00 90.81 1055 VAL A O 1
ATOM 8160 N N . LYS A 1 1056 ? -28.692 -2.654 61.906 1.00 81.56 1056 LYS A N 1
ATOM 8161 C CA . LYS A 1 1056 ? -29.947 -3.299 62.318 1.00 81.56 1056 LYS A CA 1
ATOM 8162 C C . LYS A 1 1056 ? -31.047 -2.247 62.468 1.00 81.56 1056 LYS A C 1
ATOM 8164 O O . LYS A 1 1056 ? -30.774 -1.158 62.955 1.00 81.56 1056 LYS A O 1
ATOM 8169 N N . ASP A 1 1057 ? -32.267 -2.610 62.075 1.00 83.00 1057 ASP A N 1
ATOM 8170 C CA . ASP A 1 1057 ? -33.483 -1.787 62.181 1.00 83.00 1057 ASP A CA 1
ATOM 8171 C C . ASP A 1 1057 ? -33.550 -0.561 61.246 1.00 83.00 1057 ASP A C 1
ATOM 8173 O O . ASP A 1 1057 ? -34.474 0.244 61.356 1.00 83.00 1057 ASP A O 1
ATOM 8177 N N . GLU A 1 1058 ? -32.633 -0.452 60.276 1.00 88.44 1058 GLU A N 1
ATOM 8178 C CA . GLU A 1 1058 ? -32.672 0.570 59.227 1.00 88.44 1058 GLU A CA 1
ATOM 8179 C C . GLU A 1 1058 ? -32.591 -0.039 57.822 1.00 88.44 1058 GLU A C 1
ATOM 8181 O O . GLU A 1 1058 ? -31.702 -0.830 57.494 1.00 88.44 1058 GLU A O 1
ATOM 8186 N N . GLU A 1 1059 ? -33.557 0.320 56.978 1.00 85.50 1059 GLU A N 1
ATOM 8187 C CA . GLU A 1 1059 ? -33.693 -0.243 55.639 1.00 85.50 1059 GLU A CA 1
ATOM 8188 C C . GLU A 1 1059 ? -32.609 0.284 54.691 1.00 85.50 1059 GLU A C 1
ATOM 8190 O O . GLU A 1 1059 ? -32.415 1.494 54.547 1.00 85.50 1059 GLU A O 1
ATOM 8195 N N . GLY A 1 1060 ? -31.903 -0.652 54.048 1.00 86.19 1060 GLY A N 1
ATOM 8196 C CA . GLY A 1 1060 ? -30.885 -0.352 53.047 1.00 86.19 1060 GLY A CA 1
ATOM 8197 C C . GLY A 1 1060 ? -29.685 0.429 53.577 1.00 86.19 1060 GLY A C 1
ATOM 8198 O O . GLY A 1 1060 ? -29.122 1.191 52.808 1.00 86.19 1060 GLY A O 1
ATOM 8199 N N . VAL A 1 1061 ? -29.312 0.309 54.861 1.00 92.56 1061 VAL A N 1
ATOM 8200 C CA . VAL A 1 1061 ? -28.189 1.063 55.454 1.00 92.56 1061 VAL A CA 1
ATOM 8201 C C . VAL A 1 1061 ? -27.000 0.161 55.799 1.00 92.56 1061 VAL A C 1
ATOM 8203 O O . VAL A 1 1061 ? -27.139 -0.808 56.547 1.00 92.56 1061 VAL A O 1
ATOM 8206 N N . TRP A 1 1062 ? -25.806 0.544 55.345 1.00 95.12 1062 TRP A N 1
ATOM 8207 C CA . TRP A 1 1062 ? -24.518 -0.068 55.684 1.00 95.12 1062 TRP A CA 1
ATOM 8208 C C . TRP A 1 1062 ? -23.571 0.970 56.277 1.00 95.12 1062 TRP A C 1
ATOM 8210 O O . TRP A 1 1062 ? -23.502 2.103 55.805 1.00 95.12 1062 TRP A O 1
ATOM 8220 N N . GLU A 1 1063 ? -22.814 0.590 57.302 1.00 95.38 1063 GLU A N 1
ATOM 8221 C CA . GLU A 1 1063 ? -21.917 1.502 58.010 1.00 95.38 1063 GLU A CA 1
ATOM 8222 C C . GLU A 1 1063 ? -20.526 0.887 58.161 1.00 95.38 1063 GLU A C 1
ATOM 8224 O O . GLU A 1 1063 ? -20.377 -0.247 58.602 1.00 95.38 1063 GLU A O 1
ATOM 8229 N N . GLY A 1 1064 ? -19.493 1.641 57.794 1.00 93.62 1064 GLY A N 1
ATOM 8230 C CA . GLY A 1 1064 ? -18.094 1.279 57.999 1.00 93.62 1064 GLY A CA 1
ATOM 8231 C C . GLY A 1 1064 ? -17.308 2.462 58.546 1.00 93.62 1064 GLY A C 1
ATOM 8232 O O . GLY A 1 1064 ? -17.718 3.611 58.408 1.00 93.62 1064 GLY A O 1
ATOM 8233 N N . ALA A 1 1065 ? -16.163 2.199 59.168 1.00 93.25 1065 ALA A N 1
ATOM 8234 C CA . ALA A 1 1065 ? -15.317 3.253 59.710 1.00 93.25 1065 ALA A CA 1
ATOM 8235 C C . ALA A 1 1065 ? -13.838 2.978 59.448 1.00 93.25 1065 ALA A C 1
ATOM 8237 O O . ALA A 1 1065 ? -13.392 1.829 59.429 1.00 93.25 1065 ALA A O 1
ATOM 8238 N N . PHE A 1 1066 ? -13.067 4.049 59.288 1.00 93.69 1066 PHE A N 1
ATOM 8239 C CA . PHE A 1 1066 ? -11.612 4.003 59.179 1.00 93.69 1066 PHE A CA 1
ATOM 8240 C C . PHE A 1 1066 ? -10.980 5.161 59.956 1.00 93.69 1066 PHE A C 1
ATOM 8242 O O . PHE A 1 1066 ? -11.652 6.113 60.354 1.00 93.69 1066 PHE A O 1
ATOM 8249 N N . LYS A 1 1067 ? -9.670 5.072 60.200 1.00 91.06 1067 LYS A N 1
ATOM 8250 C CA . LYS A 1 1067 ? -8.903 6.122 60.882 1.00 91.06 1067 LYS A CA 1
ATOM 8251 C C . LYS A 1 1067 ? -8.040 6.877 59.888 1.00 91.06 1067 LYS A C 1
ATOM 8253 O O . LYS A 1 1067 ? -7.404 6.251 59.045 1.00 91.06 1067 LYS A O 1
ATOM 8258 N N . LEU A 1 1068 ? -7.975 8.200 60.025 1.00 89.88 1068 LEU A N 1
ATOM 8259 C CA . LEU A 1 1068 ? -7.074 9.021 59.218 1.00 89.88 1068 LEU A CA 1
ATOM 8260 C C . LEU A 1 1068 ? -5.611 8.739 59.583 1.00 89.88 1068 LEU A C 1
ATOM 8262 O O . LEU A 1 1068 ? -5.230 8.838 60.755 1.00 89.88 1068 LEU A O 1
ATOM 8266 N N . GLY A 1 1069 ? -4.792 8.417 58.578 1.00 85.56 1069 GLY A N 1
ATOM 8267 C CA . GLY A 1 1069 ? -3.364 8.173 58.732 1.00 85.56 1069 GLY A CA 1
ATOM 8268 C C . GLY A 1 1069 ? -2.549 9.419 59.102 1.00 85.56 1069 GLY A C 1
ATOM 8269 O O . GLY A 1 1069 ? -3.068 10.509 59.361 1.00 85.56 1069 GLY A O 1
ATOM 8270 N N . VAL A 1 1070 ? -1.221 9.268 59.116 1.00 85.44 1070 VAL A N 1
ATOM 8271 C CA . VAL A 1 1070 ? -0.266 10.326 59.515 1.00 85.44 1070 VAL A CA 1
ATOM 8272 C C . VAL A 1 1070 ? -0.326 11.585 58.645 1.00 85.44 1070 VAL A C 1
ATOM 8274 O O . VAL A 1 1070 ? 0.065 12.656 59.095 1.00 85.44 1070 VAL A O 1
ATOM 8277 N N . THR A 1 1071 ? -0.842 11.475 57.422 1.00 86.56 1071 THR A N 1
ATOM 8278 C CA . THR A 1 1071 ? -1.044 12.590 56.485 1.00 86.56 1071 THR A CA 1
ATOM 8279 C C . THR A 1 1071 ? -2.273 13.438 56.826 1.00 86.56 1071 THR A C 1
ATOM 8281 O O . THR A 1 1071 ? -2.395 14.555 56.329 1.00 86.56 1071 THR A O 1
ATOM 8284 N N . GLY A 1 1072 ? -3.194 12.924 57.654 1.00 86.38 1072 GLY A N 1
ATOM 8285 C CA . GLY A 1 1072 ? -4.488 13.558 57.929 1.00 86.38 1072 GLY A CA 1
ATOM 8286 C C . GLY A 1 1072 ? -5.430 13.582 56.719 1.00 86.38 1072 GLY A C 1
ATOM 8287 O O . GLY A 1 1072 ? -6.440 14.291 56.740 1.00 86.38 1072 GLY A O 1
ATOM 8288 N N . THR A 1 1073 ? -5.105 12.839 55.655 1.00 91.12 1073 THR A N 1
ATOM 8289 C CA . THR A 1 1073 ? -5.865 12.804 54.403 1.00 91.12 1073 THR A CA 1
ATOM 8290 C C . THR A 1 1073 ? -5.999 11.382 53.886 1.00 91.12 1073 THR A C 1
ATOM 8292 O O . THR A 1 1073 ? -4.987 10.709 53.701 1.00 91.12 1073 THR A O 1
ATOM 8295 N N . GLU A 1 1074 ? -7.221 10.964 53.578 1.00 93.31 1074 GLU A N 1
ATOM 8296 C CA . GLU A 1 1074 ? -7.510 9.652 52.998 1.00 93.31 1074 GLU A CA 1
ATOM 8297 C C . GLU A 1 1074 ? -8.471 9.796 51.817 1.00 93.31 1074 GLU A C 1
ATOM 8299 O O . GLU A 1 1074 ? -9.326 10.687 51.810 1.00 93.31 1074 GLU A O 1
ATOM 8304 N N . GLN A 1 1075 ? -8.343 8.910 50.835 1.00 94.31 1075 GLN A N 1
ATOM 8305 C CA . GLN A 1 1075 ? -9.270 8.785 49.718 1.00 94.31 1075 GLN A CA 1
ATOM 8306 C C . GLN A 1 1075 ? -10.000 7.452 49.784 1.00 94.31 1075 GLN A C 1
ATOM 8308 O O . GLN A 1 1075 ? -9.394 6.444 50.157 1.00 94.31 1075 GLN A O 1
ATOM 8313 N N . PHE A 1 1076 ? -11.275 7.427 49.397 1.00 94.38 1076 PHE A N 1
ATOM 8314 C CA . PHE A 1 1076 ? -12.024 6.175 49.345 1.00 94.38 1076 PHE A CA 1
ATOM 8315 C C . PHE A 1 1076 ? -13.133 6.143 48.290 1.00 94.38 1076 PHE A C 1
ATOM 8317 O O . PHE A 1 1076 ? -13.558 7.170 47.757 1.00 94.38 1076 PHE A O 1
ATOM 8324 N N . GLN A 1 1077 ? -13.584 4.923 48.027 1.00 95.12 1077 GLN A N 1
ATOM 8325 C CA . GLN A 1 1077 ? -14.726 4.507 47.222 1.00 95.12 1077 GLN A CA 1
ATOM 8326 C C . GLN A 1 1077 ? -15.455 3.383 47.965 1.00 95.12 1077 GLN A C 1
ATOM 8328 O O . GLN A 1 1077 ? -14.926 2.826 48.932 1.00 95.12 1077 GLN A O 1
ATOM 8333 N N . ILE A 1 1078 ? -16.645 3.016 47.500 1.00 95.12 1078 ILE A N 1
ATOM 8334 C CA . ILE A 1 1078 ? -17.366 1.850 48.013 1.00 95.12 1078 ILE A CA 1
ATOM 8335 C C . ILE A 1 1078 ? -17.469 0.820 46.886 1.00 95.12 1078 ILE A C 1
ATOM 8337 O O . ILE A 1 1078 ? -17.813 1.177 45.767 1.00 95.12 1078 ILE A O 1
ATOM 8341 N N . ALA A 1 1079 ? -17.160 -0.443 47.155 1.00 92.62 1079 ALA A N 1
ATOM 8342 C CA . ALA A 1 1079 ? -17.322 -1.547 46.211 1.00 92.62 1079 ALA A CA 1
ATOM 8343 C C . ALA A 1 1079 ? -18.458 -2.464 46.675 1.00 92.62 1079 ALA A C 1
ATOM 8345 O O . ALA A 1 1079 ? -18.473 -2.884 47.838 1.00 92.62 1079 ALA A O 1
ATOM 8346 N N . ARG A 1 1080 ? -19.387 -2.779 45.768 1.00 91.44 1080 ARG A N 1
ATOM 8347 C CA . ARG A 1 1080 ? -20.426 -3.796 45.976 1.00 91.44 1080 ARG A CA 1
ATOM 8348 C C . ARG A 1 1080 ? -19.835 -5.186 45.730 1.00 91.44 1080 ARG A C 1
ATOM 8350 O O . ARG A 1 1080 ? -19.101 -5.390 44.768 1.00 91.44 1080 ARG A O 1
ATOM 8357 N N . ASP A 1 1081 ? -20.098 -6.114 46.645 1.00 88.56 1081 ASP A N 1
ATOM 8358 C CA . ASP A 1 1081 ? -19.642 -7.513 46.644 1.00 88.56 1081 ASP A CA 1
ATOM 8359 C C . ASP A 1 1081 ? -18.126 -7.718 46.470 1.00 88.56 1081 ASP A C 1
ATOM 8361 O O . ASP A 1 1081 ? -17.668 -8.770 46.030 1.00 88.56 1081 ASP A O 1
ATOM 8365 N N . GLY A 1 1082 ? -17.320 -6.708 46.819 1.00 86.12 1082 GLY A N 1
ATOM 8366 C CA . GLY A 1 1082 ? -15.869 -6.739 46.611 1.00 86.12 1082 GLY A CA 1
ATOM 8367 C C . GLY A 1 1082 ? -15.448 -6.707 45.135 1.00 86.12 1082 GLY A C 1
ATOM 8368 O O . GLY A 1 1082 ? -14.289 -6.987 44.828 1.00 86.12 1082 GLY A O 1
ATOM 8369 N N . ASP A 1 1083 ? -16.356 -6.355 44.220 1.00 85.75 1083 ASP A N 1
ATOM 8370 C CA . ASP A 1 1083 ? -16.089 -6.258 42.787 1.00 85.75 1083 ASP A CA 1
ATOM 8371 C C . ASP A 1 1083 ? -15.759 -4.812 42.394 1.00 85.75 1083 ASP A C 1
ATOM 8373 O O . ASP A 1 1083 ? -16.572 -3.892 42.506 1.00 85.75 1083 ASP A O 1
ATOM 8377 N N . ILE A 1 1084 ? -14.546 -4.602 41.881 1.00 86.00 1084 ILE A N 1
ATOM 8378 C CA . ILE A 1 1084 ? -14.082 -3.289 41.421 1.00 86.00 1084 ILE A CA 1
ATOM 8379 C C . ILE A 1 1084 ? -14.810 -2.771 40.174 1.00 86.00 1084 ILE A C 1
ATOM 8381 O O . ILE A 1 1084 ? -14.580 -1.624 39.797 1.00 86.00 1084 ILE A O 1
ATOM 8385 N N . ARG A 1 1085 ? -15.641 -3.589 39.523 1.00 83.62 1085 ARG A N 1
ATOM 8386 C CA . ARG A 1 1085 ? -16.521 -3.183 38.416 1.00 83.62 1085 ARG A CA 1
ATOM 8387 C C . ARG A 1 1085 ? -17.875 -2.662 38.906 1.00 83.62 1085 ARG A C 1
ATOM 8389 O O . ARG A 1 1085 ? -18.683 -2.212 38.108 1.00 83.62 1085 ARG A O 1
ATOM 8396 N N . GLN A 1 1086 ? -18.132 -2.739 40.212 1.00 89.81 1086 GLN A N 1
ATOM 8397 C CA . GLN A 1 1086 ? -19.365 -2.285 40.854 1.00 89.81 1086 GLN A CA 1
ATOM 8398 C C . GLN A 1 1086 ? -19.050 -1.218 41.913 1.00 89.81 1086 GLN A C 1
ATOM 8400 O O . GLN A 1 1086 ? -19.423 -1.335 43.085 1.00 89.81 1086 GLN A O 1
ATOM 8405 N N . ARG A 1 1087 ? -18.299 -0.181 41.519 1.00 92.06 1087 ARG A N 1
ATOM 8406 C CA . ARG A 1 1087 ? -17.884 0.902 42.423 1.00 92.06 1087 ARG A CA 1
ATOM 8407 C C . ARG A 1 1087 ? -18.976 1.949 42.539 1.00 92.06 1087 ARG A C 1
ATOM 8409 O O . ARG A 1 1087 ? -19.539 2.362 41.537 1.00 92.06 1087 ARG A O 1
ATOM 8416 N N . ILE A 1 1088 ? -19.189 2.444 43.749 1.00 94.44 1088 ILE A N 1
ATOM 8417 C CA . ILE A 1 1088 ? -19.955 3.648 44.060 1.00 94.44 1088 ILE A CA 1
ATOM 8418 C C . ILE A 1 1088 ? -18.944 4.742 44.412 1.00 94.44 1088 ILE A C 1
ATOM 8420 O O . ILE A 1 1088 ? -18.065 4.552 45.263 1.00 94.44 1088 ILE A O 1
ATOM 8424 N N . TYR A 1 1089 ? -19.033 5.870 43.713 1.00 94.19 1089 TYR A N 1
ATOM 8425 C CA . TYR A 1 1089 ? -17.993 6.901 43.689 1.00 94.19 1089 TYR A CA 1
ATOM 8426 C C . TYR A 1 1089 ? -18.590 8.293 43.402 1.00 94.19 1089 TYR A C 1
ATOM 8428 O O . TYR A 1 1089 ? -19.726 8.386 42.938 1.00 94.19 1089 TYR A O 1
ATOM 8436 N N . PRO A 1 1090 ? -17.876 9.401 43.674 1.00 93.62 1090 PRO A N 1
ATOM 8437 C CA . PRO A 1 1090 ? -18.348 10.735 43.304 1.00 93.62 1090 PRO A CA 1
ATOM 8438 C C . PRO A 1 1090 ? -18.076 11.051 41.828 1.00 93.62 1090 PRO A C 1
ATOM 8440 O O . PRO A 1 1090 ? -17.035 10.678 41.300 1.00 93.62 1090 PRO A O 1
ATOM 8443 N N . ALA A 1 1091 ? -18.934 11.837 41.176 1.00 89.25 1091 ALA A N 1
ATOM 8444 C CA . ALA A 1 1091 ? -18.764 12.222 39.767 1.00 89.25 1091 ALA A CA 1
ATOM 8445 C C . ALA A 1 1091 ? -17.416 12.911 39.448 1.00 89.25 1091 ALA A C 1
ATOM 8447 O O . ALA A 1 1091 ? -16.872 12.734 38.358 1.00 89.25 1091 ALA A O 1
ATOM 8448 N N . LYS A 1 1092 ? -16.832 13.641 40.414 1.00 88.38 1092 LYS A N 1
ATOM 8449 C CA . LYS A 1 1092 ? -15.517 14.301 40.293 1.00 88.38 1092 LYS A CA 1
ATOM 8450 C C . LYS A 1 1092 ? -14.487 13.697 41.245 1.00 88.38 1092 LYS A C 1
ATOM 8452 O O . LYS A 1 1092 ? -14.795 13.408 42.401 1.00 88.38 1092 LYS A O 1
ATOM 8457 N N . ALA A 1 1093 ? -13.254 13.558 40.761 1.00 88.31 1093 ALA A N 1
ATOM 8458 C CA . ALA A 1 1093 ? -12.141 13.018 41.534 1.00 88.31 1093 ALA A CA 1
ATOM 8459 C C . ALA A 1 1093 ? -11.770 13.900 42.736 1.00 88.31 1093 ALA A C 1
ATOM 8461 O O . ALA A 1 1093 ? -11.860 15.127 42.679 1.00 88.31 1093 ALA A O 1
ATOM 8462 N N . GLU A 1 1094 ? -11.352 13.249 43.823 1.00 89.81 1094 GLU A N 1
ATOM 8463 C CA . GLU A 1 1094 ? -10.862 13.861 45.064 1.00 89.81 1094 GLU A CA 1
ATOM 8464 C C . GLU A 1 1094 ? -11.787 14.945 45.653 1.00 89.81 1094 GLU A C 1
ATOM 8466 O O . GLU A 1 1094 ? -11.338 15.915 46.277 1.00 89.81 1094 GLU A O 1
ATOM 8471 N N . THR A 1 1095 ? -13.103 14.811 45.461 1.00 89.25 1095 THR A N 1
ATOM 8472 C CA . THR A 1 1095 ? -14.051 15.853 45.865 1.00 89.25 1095 THR A CA 1
ATOM 8473 C C . THR A 1 1095 ? -14.354 15.826 47.363 1.00 89.25 1095 THR A C 1
ATOM 8475 O O . THR A 1 1095 ? -1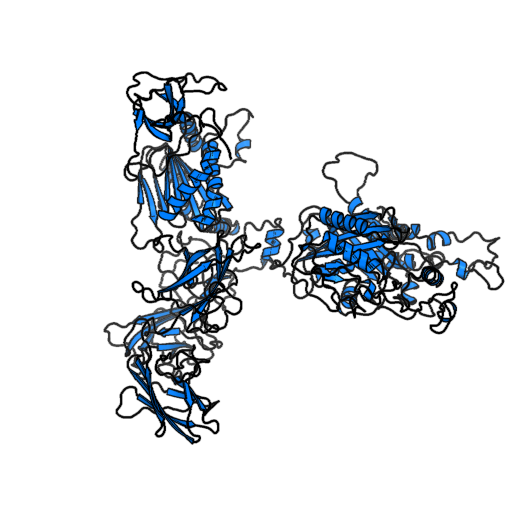4.429 14.777 48.005 1.00 89.25 1095 THR A O 1
ATOM 8478 N N . ILE A 1 1096 ? -14.595 17.022 47.906 1.00 89.62 1096 ILE A N 1
ATOM 8479 C CA . ILE A 1 1096 ? -15.143 17.252 49.251 1.00 89.62 1096 ILE A CA 1
ATOM 8480 C C . ILE A 1 1096 ? -16.511 17.953 49.215 1.00 89.62 1096 ILE A C 1
ATOM 8482 O O . ILE A 1 1096 ? -17.091 18.217 50.271 1.00 89.62 1096 ILE A O 1
ATOM 8486 N N . ARG A 1 1097 ? -16.977 18.348 48.022 1.00 90.62 1097 ARG A N 1
ATOM 8487 C CA . ARG A 1 1097 ? -18.178 19.169 47.812 1.00 90.62 1097 ARG A CA 1
ATOM 8488 C C . ARG A 1 1097 ? -19.407 18.269 47.753 1.00 90.62 1097 ARG A C 1
ATOM 8490 O O . ARG A 1 1097 ? -19.412 17.320 46.977 1.00 90.62 1097 ARG A O 1
ATOM 8497 N N . THR A 1 1098 ? -20.434 18.582 48.538 1.00 90.06 1098 THR A N 1
ATOM 8498 C CA . THR A 1 1098 ? -21.677 17.794 48.625 1.00 90.06 1098 THR A CA 1
ATOM 8499 C C . THR A 1 1098 ? -22.595 17.975 47.419 1.00 90.06 1098 THR A C 1
ATOM 8501 O O . THR A 1 1098 ? -23.470 17.152 47.211 1.00 90.06 1098 THR A O 1
ATOM 8504 N N . GLN A 1 1099 ? -22.378 19.013 46.600 1.00 90.75 1099 GLN A N 1
ATOM 8505 C CA . GLN A 1 1099 ? -23.115 19.223 45.346 1.00 90.75 1099 GLN A CA 1
ATOM 8506 C C . GLN A 1 1099 ? -22.656 18.295 44.211 1.00 90.75 1099 GLN A C 1
ATOM 8508 O O . GLN A 1 1099 ? -23.291 18.261 43.165 1.00 90.75 1099 GLN A O 1
ATOM 8513 N N . VAL A 1 1100 ? -21.522 17.599 44.369 1.00 90.88 1100 VAL A N 1
ATOM 8514 C CA . VAL A 1 1100 ? -21.048 16.641 43.362 1.00 90.88 1100 VAL A CA 1
ATOM 8515 C C . VAL A 1 1100 ? -21.836 15.344 43.541 1.00 90.88 1100 VAL A C 1
ATOM 8517 O O . VAL A 1 1100 ? -21.733 14.755 44.615 1.00 90.88 1100 VAL A O 1
ATOM 8520 N N . PRO A 1 1101 ? -22.596 14.883 42.540 1.00 92.81 1101 PRO A N 1
ATOM 8521 C CA . PRO A 1 1101 ? -23.465 13.728 42.706 1.00 92.81 1101 PRO A CA 1
ATOM 8522 C C . PRO A 1 1101 ? -22.682 12.415 42.824 1.00 92.81 1101 PRO A C 1
ATOM 8524 O O . PRO A 1 1101 ? -21.532 12.297 42.385 1.00 92.81 1101 PRO A O 1
ATOM 8527 N N . ILE A 1 1102 ? -23.330 11.418 43.419 1.00 94.00 1102 ILE A N 1
ATOM 8528 C CA . ILE A 1 1102 ? -22.851 10.032 43.471 1.00 94.00 1102 ILE A CA 1
ATOM 8529 C C . ILE A 1 1102 ? -23.139 9.335 42.130 1.00 94.00 1102 ILE A C 1
ATOM 8531 O O . ILE A 1 1102 ? -24.151 9.606 41.480 1.00 94.00 1102 ILE A O 1
ATOM 8535 N N . ARG A 1 1103 ? -22.244 8.427 41.733 1.00 91.88 1103 ARG A N 1
ATOM 8536 C CA . ARG A 1 1103 ? -22.329 7.548 40.561 1.00 91.88 1103 ARG A CA 1
ATOM 8537 C C . ARG A 1 1103 ? -22.134 6.084 40.961 1.00 91.88 1103 ARG A C 1
ATOM 8539 O O . ARG A 1 1103 ? -21.697 5.793 42.080 1.00 91.88 1103 ARG A O 1
ATOM 8546 N N . GLY A 1 1104 ? -22.428 5.179 40.035 1.00 89.56 1104 GLY A N 1
ATOM 8547 C CA . GLY A 1 1104 ? -22.356 3.743 40.254 1.00 89.56 1104 GLY A CA 1
ATOM 8548 C C . GLY A 1 1104 ? -23.553 3.145 41.003 1.00 89.56 1104 GLY A C 1
ATOM 8549 O O . GLY A 1 1104 ? -24.514 3.853 41.307 1.00 89.56 1104 GLY A O 1
ATOM 8550 N N . PRO A 1 1105 ? -23.531 1.829 41.288 1.00 90.81 1105 PRO A N 1
ATOM 8551 C CA . PRO A 1 1105 ? -22.420 0.905 41.041 1.00 90.81 1105 PRO A CA 1
ATOM 8552 C C . PRO A 1 1105 ? -22.133 0.706 39.542 1.00 90.81 1105 PRO A C 1
ATOM 8554 O O . PRO A 1 1105 ? -23.041 0.350 38.797 1.00 90.81 1105 PRO A O 1
ATOM 8557 N N . ASP A 1 1106 ? -20.900 0.974 39.104 1.00 88.75 1106 ASP A N 1
ATOM 8558 C CA . ASP A 1 1106 ? -20.397 0.720 37.739 1.00 88.75 1106 ASP A CA 1
ATOM 8559 C C . ASP A 1 1106 ? -18.847 0.763 37.699 1.00 88.75 1106 ASP A C 1
ATOM 8561 O O . ASP A 1 1106 ? -18.181 0.849 38.742 1.00 88.75 1106 ASP A O 1
ATOM 8565 N N . GLU A 1 1107 ? -18.261 0.650 36.503 1.00 85.44 1107 GLU A N 1
ATOM 8566 C CA . GLU A 1 1107 ? -16.812 0.563 36.275 1.00 85.44 1107 GLU A CA 1
ATOM 8567 C C . GLU A 1 1107 ? -16.117 1.909 35.982 1.00 85.44 1107 GLU A C 1
ATOM 8569 O O . GLU A 1 1107 ? -14.885 1.974 35.990 1.00 85.44 1107 GLU A O 1
ATOM 8574 N N . PHE A 1 1108 ? -16.859 3.009 35.809 1.00 86.00 1108 PHE A N 1
ATOM 8575 C CA . PHE A 1 1108 ? -16.301 4.310 35.405 1.00 86.00 1108 PHE A CA 1
ATOM 8576 C C . PHE A 1 1108 ? -15.605 5.061 36.555 1.00 86.00 1108 PHE A C 1
ATOM 8578 O O . PHE A 1 1108 ? -15.004 6.122 36.368 1.00 86.00 1108 PHE A O 1
ATOM 8585 N N . GLY A 1 1109 ? -15.663 4.523 37.776 1.00 81.75 1109 GLY A N 1
ATOM 8586 C CA . GLY A 1 1109 ? -15.124 5.149 38.981 1.00 81.75 1109 GLY A CA 1
ATOM 8587 C C . GLY A 1 1109 ? -13.606 5.077 39.160 1.00 81.75 1109 GLY A C 1
ATOM 8588 O O . GLY A 1 1109 ? -13.114 5.557 40.174 1.00 81.75 1109 GLY A O 1
ATOM 8589 N N . GLY A 1 1110 ? -12.831 4.488 38.244 1.00 82.19 1110 GLY A N 1
ATOM 8590 C CA . GLY A 1 1110 ? -11.421 4.115 38.469 1.00 82.19 1110 GLY A CA 1
ATOM 8591 C C . GLY A 1 1110 ? -10.521 5.182 39.123 1.00 82.19 1110 GLY A C 1
ATOM 8592 O O . GLY A 1 1110 ? -9.767 4.855 40.040 1.00 82.19 1110 GLY A O 1
ATOM 8593 N N . LYS A 1 1111 ? -10.636 6.453 38.712 1.00 82.31 1111 LYS A N 1
ATOM 8594 C CA . LYS A 1 1111 ? -9.848 7.592 39.239 1.00 82.31 1111 LYS A CA 1
ATOM 8595 C C . LYS A 1 1111 ? -10.638 8.545 40.147 1.00 82.31 1111 LYS A C 1
ATOM 8597 O O . LYS A 1 1111 ? -10.124 9.586 40.547 1.00 82.31 1111 LYS A O 1
ATOM 8602 N N . LYS A 1 1112 ? -11.895 8.227 40.462 1.00 89.06 1112 LYS A N 1
ATOM 8603 C CA . LYS A 1 1112 ? -12.838 9.157 41.096 1.00 89.06 1112 LYS A CA 1
ATOM 8604 C C . LYS A 1 1112 ? -13.117 8.754 42.539 1.00 89.06 1112 LYS A C 1
ATOM 8606 O O . LYS A 1 1112 ? -13.778 7.755 42.784 1.00 89.06 1112 LYS A O 1
ATOM 8611 N N . SER A 1 1113 ? -12.607 9.499 43.512 1.00 92.62 1113 SER A N 1
ATOM 8612 C CA . SER A 1 1113 ? -12.687 9.153 44.941 1.00 92.62 1113 SER A CA 1
ATOM 8613 C C . SER A 1 1113 ? -13.203 10.317 45.788 1.00 92.62 1113 SER A C 1
ATOM 8615 O O . SER A 1 1113 ? -13.046 11.486 45.426 1.00 92.62 1113 SER A O 1
ATOM 8617 N N . TRP A 1 1114 ? -13.811 10.018 46.939 1.00 95.00 1114 TRP A N 1
ATOM 8618 C CA . TRP A 1 1114 ? -14.038 11.042 47.963 1.00 95.00 1114 TRP A CA 1
ATOM 8619 C C . TRP A 1 1114 ? -12.733 11.328 48.688 1.00 95.00 1114 TRP A C 1
ATOM 8621 O O . TRP A 1 1114 ? -12.008 10.399 49.040 1.00 95.00 1114 TRP A O 1
ATOM 8631 N N . LEU A 1 1115 ? -12.470 12.604 48.967 1.00 93.88 1115 LEU A N 1
ATOM 8632 C CA . LEU A 1 1115 ? -11.338 13.024 49.784 1.00 93.88 1115 LEU A CA 1
ATOM 8633 C C . LEU A 1 1115 ? -11.810 13.376 51.197 1.00 93.88 1115 LEU A C 1
ATOM 8635 O O . LEU A 1 1115 ? -12.676 14.227 51.388 1.00 93.88 1115 LEU A O 1
ATOM 8639 N N . VAL A 1 1116 ? -11.194 12.781 52.212 1.00 91.31 1116 VAL A N 1
ATOM 8640 C CA . VAL A 1 1116 ? -11.453 13.115 53.616 1.00 91.31 1116 VAL A CA 1
ATOM 8641 C C . VAL A 1 1116 ? -10.218 13.773 54.214 1.00 91.31 1116 VAL A C 1
ATOM 8643 O O . VAL A 1 1116 ? -9.107 13.275 54.056 1.00 91.31 1116 VAL A O 1
ATOM 8646 N N . ARG A 1 1117 ? -10.404 14.916 54.892 1.00 90.00 1117 ARG A N 1
ATOM 8647 C CA . ARG A 1 1117 ? -9.332 15.670 55.563 1.00 90.00 1117 ARG A CA 1
ATOM 8648 C C . ARG A 1 1117 ? -9.693 15.941 57.020 1.00 90.00 1117 ARG A C 1
ATOM 8650 O O . ARG A 1 1117 ? -10.745 16.522 57.295 1.00 90.00 1117 ARG A O 1
ATOM 8657 N N . GLY A 1 1118 ? -8.797 15.609 57.940 1.00 87.75 1118 GLY A N 1
ATOM 8658 C CA . GLY A 1 1118 ? -9.025 15.769 59.374 1.00 87.75 1118 GLY A CA 1
ATOM 8659 C C . GLY A 1 1118 ? -7.764 15.550 60.215 1.00 87.75 1118 GLY A C 1
ATOM 8660 O O . GLY A 1 1118 ? -6.684 15.333 59.667 1.00 87.75 1118 GLY A O 1
ATOM 8661 N N . PRO A 1 1119 ? -7.871 15.665 61.549 1.00 86.00 1119 PRO A N 1
ATOM 8662 C CA . PRO A 1 1119 ? -6.759 15.397 62.458 1.00 86.00 1119 PRO A CA 1
ATOM 8663 C C . PRO A 1 1119 ? -6.276 13.944 62.345 1.00 86.00 1119 PRO A C 1
ATOM 8665 O O . PRO A 1 1119 ? -7.080 13.028 62.192 1.00 86.00 1119 PRO A O 1
ATOM 8668 N N . THR A 1 1120 ? -4.967 13.716 62.462 1.00 86.75 1120 THR A N 1
ATOM 8669 C CA . THR A 1 1120 ? -4.393 12.361 62.495 1.00 86.75 1120 THR A CA 1
ATOM 8670 C C . THR A 1 1120 ? -5.034 11.526 63.605 1.00 86.75 1120 THR A C 1
ATOM 8672 O O . THR A 1 1120 ? -5.079 11.954 64.758 1.00 86.75 1120 THR A O 1
ATOM 8675 N N . GLY A 1 1121 ? -5.503 10.324 63.264 1.00 83.75 1121 GLY A N 1
ATOM 8676 C CA . GLY A 1 1121 ? -6.166 9.409 64.194 1.00 83.75 1121 GLY A CA 1
ATOM 8677 C C . GLY A 1 1121 ? -7.662 9.660 64.414 1.00 83.75 1121 GLY A C 1
ATOM 8678 O O . GLY A 1 1121 ? -8.281 8.873 65.132 1.00 83.75 1121 GLY A O 1
ATOM 8679 N N . ASP A 1 1122 ? -8.246 10.695 63.795 1.00 90.31 1122 ASP A N 1
ATOM 8680 C CA . ASP A 1 1122 ? -9.698 10.905 63.780 1.00 90.31 1122 ASP A CA 1
ATOM 8681 C C . ASP A 1 1122 ? -10.402 9.709 63.120 1.00 90.31 1122 ASP A C 1
ATOM 8683 O O . ASP A 1 1122 ? -9.910 9.150 62.132 1.00 90.31 1122 ASP A O 1
ATOM 8687 N N . THR A 1 1123 ? -11.528 9.293 63.699 1.00 91.62 1123 THR A N 1
ATOM 8688 C CA . THR A 1 1123 ? -12.311 8.154 63.206 1.00 91.62 1123 THR A CA 1
ATOM 8689 C C . THR A 1 1123 ? -13.429 8.683 62.326 1.00 91.62 1123 THR A C 1
ATOM 8691 O O . THR A 1 1123 ? -14.286 9.442 62.773 1.00 91.62 1123 THR A O 1
ATOM 8694 N N . VAL A 1 1124 ? -13.393 8.290 61.059 1.00 93.06 1124 VAL A N 1
ATOM 8695 C CA . VAL A 1 1124 ? -14.361 8.697 60.048 1.00 93.06 1124 VAL A CA 1
ATOM 8696 C C . VAL A 1 1124 ? -15.328 7.546 59.845 1.00 93.06 1124 VAL A C 1
ATOM 8698 O O . VAL A 1 1124 ? -14.916 6.454 59.452 1.00 93.06 1124 VAL A O 1
ATOM 8701 N N . THR A 1 1125 ? -16.607 7.804 60.092 1.00 94.69 1125 THR A N 1
ATOM 8702 C CA . THR A 1 1125 ? -17.697 6.871 59.807 1.00 94.69 1125 THR A CA 1
ATOM 8703 C C . THR A 1 1125 ? -18.284 7.199 58.441 1.00 94.69 1125 THR A C 1
ATOM 8705 O O . THR A 1 1125 ? -18.627 8.350 58.163 1.00 94.69 1125 THR A O 1
ATOM 8708 N N . VAL A 1 1126 ? -18.394 6.185 57.590 1.00 95.94 1126 VAL A N 1
ATOM 8709 C CA . VAL A 1 1126 ? -19.046 6.235 56.283 1.00 95.94 1126 VAL A CA 1
ATOM 8710 C C . VAL A 1 1126 ? -20.302 5.387 56.358 1.00 95.94 1126 VAL A C 1
ATOM 8712 O O . VAL A 1 1126 ? -20.242 4.189 56.632 1.00 95.94 1126 VAL A O 1
ATOM 8715 N N . ARG A 1 1127 ? -21.438 6.012 56.087 1.00 95.94 1127 ARG A N 1
ATOM 8716 C CA . ARG A 1 1127 ? -22.753 5.388 56.083 1.00 95.94 1127 ARG A CA 1
ATOM 8717 C C . ARG A 1 1127 ? -23.340 5.468 54.682 1.00 95.94 1127 ARG A C 1
ATOM 8719 O O . ARG A 1 1127 ? -23.514 6.561 54.153 1.00 95.94 1127 ARG A O 1
ATOM 8726 N N . LEU A 1 1128 ? -23.620 4.320 54.086 1.00 95.88 1128 LEU A N 1
ATOM 8727 C CA . LEU A 1 1128 ? -24.243 4.167 52.777 1.00 95.88 1128 LEU A CA 1
ATOM 8728 C C . LEU A 1 1128 ? -25.707 3.779 52.976 1.00 95.88 1128 LEU A C 1
ATOM 8730 O O . LEU A 1 1128 ? -25.974 2.818 53.689 1.00 95.88 1128 LEU A O 1
ATOM 8734 N N . GLN A 1 1129 ? -26.631 4.485 52.332 1.00 94.38 1129 GLN A N 1
ATOM 8735 C CA . GLN A 1 1129 ? -28.026 4.082 52.220 1.00 94.38 1129 GLN A CA 1
ATOM 8736 C C . GLN A 1 1129 ? -28.398 3.881 50.753 1.00 94.38 1129 GLN A C 1
ATOM 8738 O O . GLN A 1 1129 ? -28.153 4.778 49.949 1.00 94.38 1129 GLN A O 1
ATOM 8743 N N . ILE A 1 1130 ? -28.984 2.733 50.409 1.00 92.44 1130 ILE A N 1
ATOM 8744 C CA . ILE A 1 1130 ? -29.502 2.452 49.066 1.00 92.44 1130 ILE A CA 1
ATOM 8745 C C . ILE A 1 1130 ? -30.929 1.935 49.174 1.00 92.44 1130 ILE A C 1
ATOM 8747 O O . ILE A 1 1130 ? -31.170 0.885 49.766 1.00 92.44 1130 ILE A O 1
ATOM 8751 N N . ILE A 1 1131 ? -31.868 2.678 48.590 1.00 88.56 1131 ILE A N 1
ATOM 8752 C CA . ILE A 1 1131 ? -33.277 2.293 48.489 1.00 88.56 1131 ILE A CA 1
ATOM 8753 C C . ILE A 1 1131 ? -33.720 2.568 47.058 1.00 88.56 1131 ILE A C 1
ATOM 8755 O O . ILE A 1 1131 ? -33.777 3.723 46.639 1.00 88.56 1131 ILE A O 1
ATOM 8759 N N . ASP A 1 1132 ? -34.034 1.509 46.314 1.00 85.38 1132 ASP A N 1
ATOM 8760 C CA . ASP A 1 1132 ? -34.614 1.603 44.972 1.00 85.38 1132 ASP A CA 1
ATOM 8761 C C . ASP A 1 1132 ? -33.800 2.516 44.020 1.00 85.38 1132 ASP A C 1
ATOM 8763 O O . ASP A 1 1132 ? -34.302 3.476 43.437 1.00 85.38 1132 ASP A O 1
ATOM 8767 N N . ALA A 1 1133 ? -32.495 2.234 43.931 1.00 87.62 1133 ALA A N 1
ATOM 8768 C CA . ALA A 1 1133 ? -31.438 2.979 43.238 1.00 87.62 1133 ALA A CA 1
ATOM 8769 C C . ALA A 1 1133 ? -31.166 4.417 43.716 1.00 87.62 1133 ALA A C 1
ATOM 8771 O O . ALA A 1 1133 ? -30.290 5.079 43.156 1.00 87.62 1133 ALA A O 1
ATOM 8772 N N . LYS A 1 1134 ? -31.835 4.905 44.766 1.00 90.56 1134 LYS A N 1
ATOM 8773 C CA . LYS A 1 1134 ? -31.459 6.159 45.437 1.00 90.56 1134 LYS A CA 1
ATOM 8774 C C . LYS A 1 1134 ? -30.348 5.882 46.432 1.00 90.56 1134 LYS A C 1
ATOM 8776 O O . LYS A 1 1134 ? -30.528 5.093 47.355 1.00 90.56 1134 LYS A O 1
ATOM 8781 N N . ILE A 1 1135 ? -29.208 6.527 46.227 1.00 94.00 1135 ILE A N 1
ATOM 8782 C CA . ILE A 1 1135 ? -27.981 6.328 46.989 1.00 94.00 1135 ILE A CA 1
ATOM 8783 C C . ILE A 1 1135 ? -27.707 7.584 47.809 1.00 94.00 1135 ILE A C 1
ATOM 8785 O O . ILE A 1 1135 ? -27.523 8.663 47.248 1.00 94.00 1135 ILE A O 1
ATOM 8789 N N . HIS A 1 1136 ? -27.595 7.425 49.125 1.00 95.31 1136 HIS A N 1
ATOM 8790 C CA . HIS A 1 1136 ? -27.084 8.450 50.026 1.00 95.31 1136 HIS A CA 1
ATOM 8791 C C . HIS A 1 1136 ? -25.789 7.975 50.677 1.00 95.31 1136 HIS A C 1
ATOM 8793 O O . HIS A 1 1136 ? -25.738 6.903 51.276 1.00 95.31 1136 HIS A O 1
ATOM 8799 N N . VAL A 1 1137 ? -24.736 8.788 50.608 1.00 95.69 1137 VAL A N 1
ATOM 8800 C CA . VAL A 1 1137 ? -23.490 8.542 51.348 1.00 95.69 1137 VAL A CA 1
ATOM 8801 C C . VAL A 1 1137 ? -23.327 9.648 52.373 1.00 95.69 1137 VAL A C 1
ATOM 8803 O O . VAL A 1 1137 ? -23.213 10.819 52.023 1.00 95.69 1137 VAL A O 1
ATOM 8806 N N . THR A 1 1138 ? -23.319 9.277 53.648 1.00 95.06 1138 THR A N 1
ATOM 8807 C CA . THR A 1 1138 ? -23.070 10.180 54.769 1.00 95.06 1138 THR A CA 1
ATOM 8808 C C . THR A 1 1138 ? -21.689 9.909 55.339 1.00 95.06 1138 THR A C 1
ATOM 8810 O O . THR A 1 1138 ? -21.390 8.797 55.764 1.00 95.06 1138 THR A O 1
ATOM 8813 N N . ILE A 1 1139 ? -20.845 10.934 55.377 1.00 93.75 1139 ILE A N 1
ATOM 8814 C CA . ILE A 1 1139 ? -19.534 10.883 56.025 1.00 93.75 1139 ILE A CA 1
ATOM 8815 C C . ILE A 1 1139 ? -19.618 11.726 57.287 1.00 93.75 1139 ILE A C 1
ATOM 8817 O O . ILE A 1 1139 ? -19.950 12.910 57.208 1.00 93.75 1139 ILE A O 1
ATOM 8821 N N . SER A 1 1140 ? -19.297 11.148 58.440 1.00 92.31 1140 SER A N 1
ATOM 8822 C CA . SER A 1 1140 ? -19.308 11.849 59.723 1.00 92.31 1140 SER A CA 1
ATOM 8823 C C . SER A 1 1140 ? -18.036 11.611 60.525 1.00 92.31 1140 SER A C 1
ATOM 8825 O O . SER A 1 1140 ? -17.522 10.497 60.579 1.00 92.31 1140 SER A O 1
ATOM 8827 N N . SER A 1 1141 ? -17.564 12.663 61.189 1.00 90.94 1141 SER A N 1
ATOM 8828 C CA . SER A 1 1141 ? -16.541 12.602 62.237 1.00 90.94 1141 SER A CA 1
ATOM 8829 C C . SER A 1 1141 ? -17.032 13.400 63.443 1.00 90.94 1141 SER A C 1
ATOM 8831 O O . SER A 1 1141 ? -17.668 14.447 63.281 1.00 90.94 1141 SER A O 1
ATOM 8833 N N . GLU A 1 1142 ? -16.711 12.937 64.652 1.00 83.25 1142 GLU A N 1
ATOM 8834 C CA . GLU A 1 1142 ? -17.044 13.642 65.899 1.00 83.25 1142 GLU A CA 1
ATOM 8835 C C . GLU A 1 1142 ? -16.447 15.060 65.942 1.00 83.25 1142 GLU A C 1
ATOM 8837 O O . GLU A 1 1142 ? -16.997 15.954 66.582 1.00 83.25 1142 GLU A O 1
ATOM 8842 N N . ILE A 1 1143 ? -15.339 15.287 65.229 1.00 83.75 1143 ILE A N 1
ATOM 8843 C CA . ILE A 1 1143 ? -14.599 16.553 65.224 1.00 83.75 1143 ILE A CA 1
ATOM 8844 C C . ILE A 1 1143 ? -15.095 17.497 64.119 1.00 83.75 1143 ILE A C 1
ATOM 8846 O O . ILE A 1 1143 ? -15.109 18.717 64.298 1.00 83.75 1143 ILE A O 1
ATOM 8850 N N . LYS A 1 1144 ? -15.452 16.959 62.946 1.00 81.25 1144 LYS A N 1
ATOM 8851 C CA . LYS A 1 1144 ? -15.728 17.748 61.727 1.00 81.25 1144 LYS A CA 1
ATOM 8852 C C . LYS A 1 1144 ? -17.206 17.821 61.333 1.00 81.25 1144 LYS A C 1
ATOM 8854 O O . LYS A 1 1144 ? -17.528 18.577 60.415 1.00 81.25 1144 LYS A O 1
ATOM 8859 N N . GLY A 1 1145 ? -18.084 17.098 62.026 1.00 86.31 1145 GLY A N 1
ATOM 8860 C CA . GLY A 1 1145 ? -19.508 17.014 61.705 1.00 86.31 1145 GLY A CA 1
ATOM 8861 C C . GLY A 1 1145 ? -19.797 16.030 60.569 1.00 86.31 1145 GLY A C 1
ATOM 8862 O O . GLY A 1 1145 ? -18.936 15.233 60.192 1.00 86.31 1145 GLY A O 1
ATOM 8863 N N . SER A 1 1146 ? -21.020 16.076 60.037 1.00 90.88 1146 SER A N 1
ATOM 8864 C CA . SER A 1 1146 ? -21.488 15.196 58.961 1.00 90.88 1146 SER A CA 1
ATOM 8865 C C . SER A 1 1146 ? -21.659 15.930 57.631 1.00 90.88 1146 SER A C 1
ATOM 8867 O O . SER A 1 1146 ? -21.923 17.133 57.578 1.00 90.88 1146 SER A O 1
ATOM 8869 N N . ARG A 1 1147 ? -21.506 15.193 56.533 1.00 92.94 1147 ARG A N 1
ATOM 8870 C CA . ARG A 1 1147 ? -21.805 15.626 55.166 1.00 92.94 1147 ARG A CA 1
ATOM 8871 C C . ARG A 1 1147 ? -22.534 14.508 54.446 1.00 92.94 1147 ARG A C 1
ATOM 8873 O O . ARG A 1 1147 ? -22.208 13.345 54.665 1.00 92.94 1147 ARG A O 1
ATOM 8880 N N . VAL A 1 1148 ? -23.484 14.873 53.594 1.00 93.94 1148 VAL A N 1
ATOM 8881 C CA . VAL A 1 1148 ? -24.325 13.935 52.847 1.00 93.94 1148 VAL A CA 1
ATOM 8882 C C . VAL A 1 1148 ? -24.174 14.221 51.359 1.00 93.94 1148 VAL A C 1
ATOM 8884 O O . VAL A 1 1148 ? -24.150 15.383 50.954 1.00 93.94 1148 VAL A O 1
ATOM 8887 N N . TRP A 1 1149 ? -24.051 13.159 50.575 1.00 95.62 1149 TRP A N 1
ATOM 8888 C CA . TRP A 1 1149 ? -24.073 13.159 49.118 1.00 95.62 1149 TRP A CA 1
ATOM 8889 C C . TRP A 1 1149 ? -25.263 12.329 48.641 1.00 95.62 1149 TRP A C 1
ATOM 8891 O O . TRP A 1 1149 ? -25.662 11.382 49.322 1.00 95.62 1149 TRP A O 1
ATOM 8901 N N . GLU A 1 1150 ? -25.789 12.658 47.467 1.00 95.38 1150 GLU A N 1
ATOM 8902 C CA . GLU A 1 1150 ? -26.895 11.951 46.817 1.00 95.38 1150 GLU A CA 1
ATOM 8903 C C . GLU A 1 1150 ? -26.588 11.696 45.335 1.00 95.38 1150 GLU A C 1
ATOM 8905 O O . GLU A 1 1150 ? -25.770 12.402 44.735 1.00 95.38 1150 GLU A O 1
ATOM 8910 N N . ASN A 1 1151 ? -27.181 10.655 44.748 1.00 94.19 1151 ASN A N 1
ATOM 8911 C CA . ASN A 1 1151 ? -27.076 10.391 43.312 1.00 94.19 1151 ASN A CA 1
ATOM 8912 C C . ASN A 1 1151 ? -28.189 11.079 42.506 1.00 94.19 1151 ASN A C 1
ATOM 8914 O O . ASN A 1 1151 ? -29.218 11.486 43.036 1.00 94.19 1151 ASN A O 1
ATOM 8918 N N . VAL A 1 1152 ? -27.972 11.147 41.193 1.00 90.12 1152 VAL A N 1
ATOM 8919 C CA . VAL A 1 1152 ? -29.003 11.463 40.194 1.00 90.12 1152 VAL A CA 1
ATOM 8920 C C . VAL A 1 1152 ? -29.490 10.142 39.590 1.00 90.12 1152 VAL A C 1
ATOM 8922 O O . VAL A 1 1152 ? -28.681 9.242 39.360 1.00 90.12 1152 VAL A O 1
ATOM 8925 N N . THR A 1 1153 ? -30.798 10.009 39.367 1.00 86.50 1153 THR A N 1
ATOM 8926 C CA . THR A 1 1153 ? -31.450 8.801 38.826 1.00 86.50 1153 THR A CA 1
ATOM 8927 C C . THR A 1 1153 ? -31.989 9.034 37.416 1.00 86.50 1153 THR A C 1
ATOM 8929 O O . THR A 1 1153 ? -32.250 10.175 37.047 1.00 86.50 1153 THR A O 1
ATOM 8932 N N . GLY A 1 1154 ? -32.242 7.960 36.663 1.00 87.38 1154 GLY A N 1
ATOM 8933 C CA . GLY A 1 1154 ? -32.700 8.041 35.274 1.00 87.38 1154 GLY A CA 1
ATOM 8934 C C . GLY A 1 1154 ? -31.563 8.359 34.299 1.00 87.38 1154 GLY A C 1
ATOM 8935 O O . GLY A 1 1154 ? -30.389 8.230 34.644 1.00 87.38 1154 GLY A O 1
ATOM 8936 N N . TRP A 1 1155 ? -31.920 8.791 33.091 1.00 87.62 1155 TRP A N 1
ATOM 8937 C CA . TRP A 1 1155 ? -30.984 9.042 31.986 1.00 87.62 1155 TRP A CA 1
ATOM 8938 C C . TRP A 1 1155 ? -29.921 10.113 32.277 1.00 87.62 1155 TRP A C 1
ATOM 8940 O O . TRP A 1 1155 ? -28.796 10.017 31.795 1.00 87.62 1155 TRP A O 1
ATOM 8950 N N . GLU A 1 1156 ? -30.230 11.091 33.130 1.00 86.38 1156 GLU A N 1
ATOM 8951 C CA . GLU A 1 1156 ? -29.303 12.161 33.536 1.00 86.38 1156 GLU A CA 1
ATOM 8952 C C . GLU A 1 1156 ? -28.308 11.722 34.628 1.00 86.38 1156 GLU A C 1
ATOM 8954 O O . GLU A 1 1156 ? -27.553 12.535 35.171 1.00 86.38 1156 GLU A O 1
ATOM 8959 N N . ARG A 1 1157 ? -28.276 10.427 34.984 1.00 87.69 1157 ARG A N 1
ATOM 8960 C CA . ARG A 1 1157 ? -27.324 9.910 35.978 1.00 87.69 1157 ARG A CA 1
ATOM 8961 C C . ARG A 1 1157 ? -25.866 10.076 35.557 1.00 87.69 1157 ARG A C 1
ATOM 8963 O O . ARG A 1 1157 ? -25.006 10.021 36.431 1.00 87.69 1157 ARG A O 1
ATOM 8970 N N . HIS A 1 1158 ? -25.591 10.249 34.264 1.00 88.88 1158 HIS A N 1
ATOM 8971 C CA . HIS A 1 1158 ? -24.275 10.587 33.736 1.00 88.88 1158 HIS A CA 1
ATOM 8972 C C . HIS A 1 1158 ? -24.332 11.892 32.943 1.00 88.88 1158 HIS A C 1
ATOM 8974 O O . HIS A 1 1158 ? -25.295 12.153 32.228 1.00 88.88 1158 HIS A O 1
ATOM 8980 N N . GLN A 1 1159 ? -23.276 12.690 33.059 1.00 90.00 1159 GLN A N 1
ATOM 8981 C CA . GLN A 1 1159 ? -23.049 13.862 32.219 1.00 90.00 1159 GLN A CA 1
ATOM 8982 C C . GLN A 1 1159 ? -22.247 13.456 30.980 1.00 90.00 1159 GLN A C 1
ATOM 8984 O O . GLN A 1 1159 ? -21.243 12.754 31.102 1.00 90.00 1159 GLN A O 1
ATOM 8989 N N . TYR A 1 1160 ? -22.662 13.919 29.803 1.00 93.94 1160 TYR A N 1
ATOM 8990 C CA . TYR A 1 1160 ? -21.958 13.688 28.541 1.00 93.94 1160 TYR A CA 1
ATOM 8991 C C . TYR A 1 1160 ? -21.446 15.014 27.993 1.00 93.94 1160 TYR A C 1
ATOM 8993 O O . TYR A 1 1160 ? -22.152 16.022 28.044 1.00 93.94 1160 TYR A O 1
ATOM 9001 N N . SER A 1 1161 ? -20.224 15.018 27.467 1.00 94.25 1161 SER A N 1
ATOM 9002 C CA . SER A 1 1161 ? -19.596 16.231 26.945 1.00 94.25 1161 SER A CA 1
ATOM 9003 C C . SER A 1 1161 ? -18.900 15.965 25.613 1.00 94.25 1161 SER A C 1
ATOM 9005 O O . SER A 1 1161 ? -18.196 14.967 25.454 1.00 94.25 1161 SER A O 1
ATOM 9007 N N . LEU A 1 1162 ? -19.037 16.895 24.671 1.00 94.19 1162 LEU A N 1
ATOM 9008 C CA . LEU A 1 1162 ? -18.243 16.945 23.451 1.00 94.19 1162 LEU A CA 1
ATOM 9009 C C . LEU A 1 1162 ? -16.847 17.475 23.753 1.00 94.19 1162 LEU A C 1
ATOM 9011 O O . LEU A 1 1162 ? -16.678 18.506 24.403 1.00 94.19 1162 LEU A O 1
ATOM 9015 N N . VAL A 1 1163 ? -15.839 16.776 23.247 1.00 93.19 1163 VAL A N 1
ATOM 9016 C CA . VAL A 1 1163 ? -14.437 17.177 23.350 1.00 93.19 1163 VAL A CA 1
ATOM 9017 C C . VAL A 1 1163 ? -13.841 17.122 21.952 1.00 93.19 1163 VAL A C 1
ATOM 9019 O O . VAL A 1 1163 ? -13.661 16.036 21.407 1.00 93.19 1163 VAL A O 1
ATOM 9022 N N . GLY A 1 1164 ? -13.528 18.275 21.366 1.00 91.88 1164 GLY A N 1
ATOM 9023 C CA . GLY A 1 1164 ? -13.032 18.335 19.993 1.00 91.88 1164 GLY A CA 1
ATOM 9024 C C . GLY A 1 1164 ? -12.202 19.571 19.686 1.00 91.88 1164 GLY A C 1
ATOM 9025 O O . GLY A 1 1164 ? -12.025 20.447 20.533 1.00 91.88 1164 GLY A O 1
ATOM 9026 N N . SER A 1 1165 ? -11.684 19.663 18.465 1.00 91.69 1165 SER A N 1
ATOM 9027 C CA . SER A 1 1165 ? -10.882 20.807 18.016 1.00 91.69 1165 SER A CA 1
ATOM 9028 C C . SER A 1 1165 ? -11.653 22.133 18.108 1.00 91.69 1165 SER A C 1
ATOM 9030 O O . SER A 1 1165 ? -11.091 23.119 18.587 1.00 91.69 1165 SER A O 1
ATOM 9032 N N . PHE A 1 1166 ? -12.959 22.134 17.824 1.00 89.62 1166 PHE A N 1
ATOM 9033 C CA . PHE A 1 1166 ? -13.838 23.306 17.949 1.00 89.62 1166 PHE A CA 1
ATOM 9034 C C . PHE A 1 1166 ? -14.096 23.753 19.398 1.00 89.62 1166 PHE A C 1
ATOM 9036 O O . PHE A 1 1166 ? -14.467 24.902 19.631 1.00 89.62 1166 PHE A O 1
ATOM 9043 N N . THR A 1 1167 ? -13.862 22.887 20.389 1.00 88.69 1167 THR A N 1
ATOM 9044 C CA . THR A 1 1167 ? -13.895 23.251 21.816 1.00 88.69 1167 THR A CA 1
ATOM 9045 C C . THR A 1 1167 ? -12.497 23.483 22.390 1.00 88.69 1167 THR A C 1
ATOM 9047 O O . THR A 1 1167 ? -12.333 23.578 23.606 1.00 88.69 1167 THR A O 1
ATOM 9050 N N . SER A 1 1168 ? -11.459 23.557 21.544 1.00 89.25 1168 SER A N 1
ATOM 9051 C CA . SER A 1 1168 ? -10.053 23.557 21.982 1.00 89.25 1168 SER A CA 1
ATOM 9052 C C . SER A 1 1168 ? -9.727 22.373 22.904 1.00 89.25 1168 SER A C 1
ATOM 9054 O O . SER A 1 1168 ? -8.933 22.493 23.836 1.00 89.25 1168 SER A O 1
ATOM 9056 N N . TRP A 1 1169 ? -10.368 21.227 22.651 1.00 90.12 1169 TRP A N 1
ATOM 9057 C CA . TRP A 1 1169 ? -10.289 19.997 23.439 1.00 90.12 1169 TRP A CA 1
ATOM 9058 C C . TRP A 1 1169 ? -10.727 20.143 24.902 1.00 90.12 1169 TRP A C 1
ATOM 9060 O O . TRP A 1 1169 ? -10.376 19.309 25.741 1.00 90.12 1169 TRP A O 1
ATOM 9070 N N . MET A 1 1170 ? -11.516 21.174 25.207 1.00 91.50 1170 MET A N 1
ATOM 9071 C CA . MET A 1 1170 ? -12.198 21.332 26.488 1.00 91.50 1170 MET A CA 1
ATOM 9072 C C . MET A 1 1170 ? -13.585 20.670 26.429 1.00 91.50 1170 MET A C 1
ATOM 9074 O O . MET A 1 1170 ? -14.243 20.760 25.392 1.00 91.50 1170 MET A O 1
ATOM 9078 N N . PRO A 1 1171 ? -14.059 20.014 27.502 1.00 90.62 1171 PRO A N 1
ATOM 9079 C CA . PRO A 1 1171 ? -15.413 19.464 27.548 1.00 90.62 1171 PRO A CA 1
ATOM 9080 C C . PRO A 1 1171 ? -16.485 20.550 27.394 1.00 90.62 1171 PRO A C 1
ATOM 9082 O O . PRO A 1 1171 ? -16.479 21.536 28.131 1.00 90.62 1171 PRO A O 1
ATOM 9085 N N . ALA A 1 1172 ? -17.401 20.353 26.448 1.00 92.81 1172 ALA A N 1
ATOM 9086 C CA . ALA A 1 1172 ? -18.620 21.136 26.276 1.00 92.81 1172 ALA A CA 1
ATOM 9087 C C . ALA A 1 1172 ? -19.837 20.236 26.504 1.00 92.81 1172 ALA A C 1
ATOM 9089 O O . ALA A 1 1172 ? -19.937 19.173 25.899 1.00 92.81 1172 ALA A O 1
ATOM 9090 N N . ASP A 1 1173 ? -20.749 20.639 27.383 1.00 92.12 1173 ASP A N 1
ATOM 9091 C CA . ASP A 1 1173 ? -21.860 19.785 27.807 1.00 92.12 1173 ASP A CA 1
ATOM 9092 C C . ASP A 1 1173 ? -22.850 19.482 26.683 1.00 92.12 1173 ASP A C 1
ATOM 9094 O O . ASP A 1 1173 ? -23.196 20.348 25.877 1.00 92.12 1173 ASP A O 1
ATOM 9098 N N . MET A 1 1174 ? -23.322 18.238 26.663 1.00 94.00 1174 MET A N 1
ATOM 9099 C CA . MET A 1 1174 ? -24.449 17.807 25.846 1.00 94.00 1174 MET A CA 1
ATOM 9100 C C . MET A 1 1174 ? -25.735 17.865 26.673 1.00 94.00 1174 MET A C 1
ATOM 9102 O O . MET A 1 1174 ? -25.741 17.537 27.860 1.00 94.00 1174 MET A O 1
ATOM 9106 N N . VAL A 1 1175 ? -26.833 18.263 26.037 1.00 93.25 1175 VAL A N 1
ATOM 9107 C CA . VAL A 1 1175 ? -28.153 18.408 26.662 1.00 93.25 1175 VAL A CA 1
ATOM 9108 C C . VAL A 1 1175 ? -29.035 17.240 26.242 1.00 93.25 1175 VAL A C 1
ATOM 9110 O O . VAL A 1 1175 ? -29.086 16.903 25.061 1.00 93.25 1175 VAL A O 1
ATOM 9113 N N . MET A 1 1176 ? -29.724 16.617 27.199 1.00 92.69 1176 MET A N 1
ATOM 9114 C CA . MET A 1 1176 ? -30.682 15.554 26.902 1.00 92.69 1176 MET A CA 1
ATOM 9115 C C . MET A 1 1176 ? -31.918 16.123 26.196 1.00 92.69 1176 MET A C 1
ATOM 9117 O O . MET A 1 1176 ? -32.472 17.138 26.629 1.00 92.69 1176 MET A O 1
ATOM 9121 N N . ASP A 1 1177 ? -32.357 15.447 25.142 1.00 88.81 1177 ASP A N 1
ATOM 9122 C CA . ASP A 1 1177 ? -33.620 15.714 24.470 1.00 88.81 1177 ASP A CA 1
ATOM 9123 C C . ASP A 1 1177 ? -34.787 15.405 25.423 1.00 88.81 1177 ASP A C 1
ATOM 9125 O O . ASP A 1 1177 ? -34.843 14.342 26.047 1.00 88.81 1177 ASP A O 1
ATOM 9129 N N . GLN A 1 1178 ? -35.694 16.367 25.593 1.00 85.62 1178 GLN A N 1
ATOM 9130 C CA . GLN A 1 1178 ? -36.815 16.240 26.528 1.00 85.62 1178 GLN A CA 1
ATOM 9131 C C . GLN A 1 1178 ? -37.953 15.392 25.947 1.00 85.62 1178 GLN A C 1
ATOM 9133 O O . GLN A 1 1178 ? -38.732 14.822 26.712 1.00 85.62 1178 GLN A O 1
ATOM 9138 N N . GLU A 1 1179 ? -38.056 15.303 24.617 1.00 86.00 1179 GLU A N 1
ATOM 9139 C CA . GLU A 1 1179 ? -39.075 14.499 23.937 1.00 86.00 1179 GLU A CA 1
ATOM 9140 C C . GLU A 1 1179 ? -38.620 13.042 23.772 1.00 86.00 1179 GLU A C 1
ATOM 9142 O O . GLU A 1 1179 ? -39.443 12.125 23.828 1.00 86.00 1179 GLU A O 1
ATOM 9147 N N . GLU A 1 1180 ? -37.305 12.817 23.675 1.00 86.56 1180 GLU A N 1
ATOM 9148 C CA . GLU A 1 1180 ? -36.691 11.493 23.531 1.00 86.56 1180 GLU A CA 1
ATOM 9149 C C . GLU A 1 1180 ? -35.634 11.209 24.625 1.00 86.56 1180 GLU A C 1
ATOM 9151 O O . GLU A 1 1180 ? -34.426 11.324 24.386 1.00 86.56 1180 GLU A O 1
ATOM 9156 N N . PRO A 1 1181 ? -36.043 10.783 25.840 1.00 88.38 1181 PRO A N 1
ATOM 9157 C CA . PRO A 1 1181 ? -35.110 10.448 26.917 1.00 88.38 1181 PRO A CA 1
ATOM 9158 C C . PRO A 1 1181 ? -34.051 9.418 26.492 1.00 88.38 1181 PRO A C 1
ATOM 9160 O O . PRO A 1 1181 ? -34.376 8.378 25.917 1.00 88.38 1181 PRO A O 1
ATOM 9163 N N . GLY A 1 1182 ? -32.778 9.695 26.795 1.00 88.06 1182 GLY A N 1
ATOM 9164 C CA . GLY A 1 1182 ? -31.629 8.878 26.375 1.00 88.06 1182 GLY A CA 1
ATOM 9165 C C . GLY A 1 1182 ? -30.950 9.338 25.079 1.00 88.06 1182 GLY A C 1
ATOM 9166 O O . GLY A 1 1182 ? -29.925 8.769 24.689 1.00 88.06 1182 GLY A O 1
ATOM 9167 N N . VAL A 1 1183 ? -31.474 10.387 24.440 1.00 93.38 1183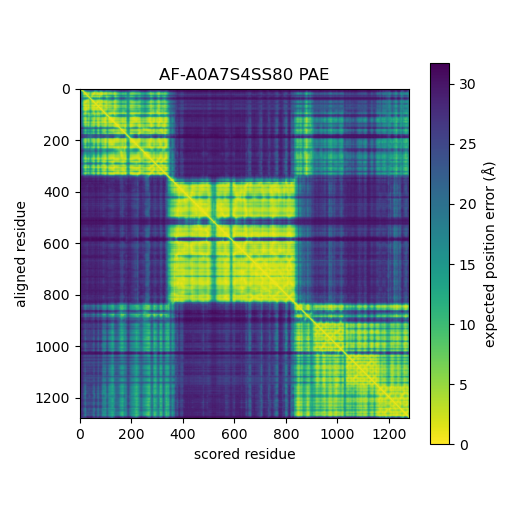 VAL A N 1
ATOM 9168 C CA . VAL A 1 1183 ? -30.821 11.112 23.344 1.00 93.38 1183 VAL A CA 1
ATOM 9169 C C . VAL A 1 1183 ? -30.204 12.397 23.894 1.00 93.38 1183 VAL A C 1
ATOM 9171 O O . VAL A 1 1183 ? -30.867 13.154 24.593 1.00 93.38 1183 VAL A O 1
ATOM 9174 N N . PHE A 1 1184 ? -28.932 12.654 23.599 1.00 94.19 1184 PHE A N 1
ATOM 9175 C CA . PHE A 1 1184 ? -28.205 13.853 24.018 1.00 94.19 1184 PHE A CA 1
ATOM 9176 C C . PHE A 1 1184 ? -27.661 14.586 22.798 1.00 94.19 1184 PHE A C 1
ATOM 9178 O O . PHE A 1 1184 ? -27.115 13.961 21.891 1.00 94.19 1184 PHE A O 1
ATOM 9185 N N . ARG A 1 1185 ? -27.761 15.914 22.791 1.00 94.19 1185 ARG A N 1
ATOM 9186 C CA . ARG A 1 1185 ? -27.310 16.773 21.693 1.00 94.19 1185 ARG A CA 1
ATOM 9187 C C . ARG A 1 1185 ? -26.251 17.749 22.172 1.00 94.19 1185 ARG A C 1
ATOM 9189 O O . ARG A 1 1185 ? -26.377 18.340 23.243 1.00 94.19 1185 ARG A O 1
ATOM 9196 N N . GLY A 1 1186 ? -25.212 17.938 21.375 1.00 92.00 1186 GLY A N 1
ATOM 9197 C CA . GLY A 1 1186 ? -24.215 18.980 21.588 1.00 92.00 1186 GLY A CA 1
ATOM 9198 C C . GLY A 1 1186 ? -23.887 19.680 20.278 1.00 92.00 1186 GLY A C 1
ATOM 9199 O O . GLY A 1 1186 ? -24.030 19.098 19.210 1.00 92.00 1186 GLY A O 1
ATOM 9200 N N . PHE A 1 1187 ? -23.453 20.933 20.354 1.00 91.06 1187 PHE A N 1
ATOM 9201 C CA . PHE A 1 1187 ? -23.279 21.778 19.174 1.00 91.06 1187 PHE A CA 1
ATOM 9202 C C . PHE A 1 1187 ? -21.808 22.086 18.918 1.00 91.06 1187 PHE A C 1
ATOM 9204 O O . PHE A 1 1187 ? -21.041 22.355 19.846 1.00 91.06 1187 PHE A O 1
ATOM 9211 N N . GLY A 1 1188 ? -21.435 22.083 17.642 1.00 89.62 1188 GLY A N 1
ATOM 9212 C CA . GLY A 1 1188 ? -20.116 22.460 17.160 1.00 89.62 1188 GLY A CA 1
ATOM 9213 C C . GLY A 1 1188 ? -20.196 23.459 16.011 1.00 89.62 1188 GLY A C 1
ATOM 9214 O O . GLY A 1 1188 ? -21.256 23.734 15.441 1.00 89.62 1188 GLY A O 1
ATOM 9215 N N . LYS A 1 1189 ? -19.047 24.046 15.686 1.00 91.25 1189 LYS A N 1
ATOM 9216 C CA . LYS A 1 1189 ? -18.895 24.960 14.555 1.00 91.25 1189 LYS A CA 1
ATOM 9217 C C . LYS A 1 1189 ? -17.602 24.622 13.830 1.00 91.25 1189 LYS A C 1
ATOM 9219 O O . LYS A 1 1189 ? -16.567 24.499 14.480 1.00 91.25 1189 LYS A O 1
ATOM 9224 N N . ILE A 1 1190 ? -17.667 24.498 12.506 1.00 89.06 1190 ILE A N 1
ATOM 9225 C CA . ILE A 1 1190 ? -16.482 24.286 11.672 1.00 89.06 1190 ILE A CA 1
ATOM 9226 C C . ILE A 1 1190 ? -15.602 25.534 11.739 1.00 89.06 1190 ILE A C 1
ATOM 9228 O O . ILE A 1 1190 ? -16.064 26.642 11.449 1.00 89.06 1190 ILE A O 1
ATOM 9232 N N . GLY A 1 1191 ? -14.348 25.365 12.154 1.00 86.25 1191 GLY A N 1
ATOM 9233 C CA . GLY A 1 1191 ? -13.352 26.424 12.181 1.00 86.25 1191 GLY A CA 1
ATOM 9234 C C . GLY A 1 1191 ? -12.762 26.719 10.802 1.00 86.25 1191 GLY A C 1
ATOM 9235 O O . GLY A 1 1191 ? -13.283 26.325 9.762 1.00 86.25 1191 GLY A O 1
ATOM 9236 N N . GLU A 1 1192 ? -11.633 27.421 10.793 1.00 87.12 1192 GLU A N 1
ATOM 9237 C CA . GLU A 1 1192 ? -10.900 27.790 9.569 1.00 87.12 1192 GLU A CA 1
ATOM 9238 C C . GLU A 1 1192 ? -9.779 26.784 9.233 1.00 87.12 1192 GLU A C 1
ATOM 9240 O O . GLU A 1 1192 ? -8.884 27.066 8.437 1.00 87.12 1192 GLU A O 1
ATOM 9245 N N . ASN A 1 1193 ? -9.828 25.588 9.828 1.00 81.31 1193 ASN A N 1
ATOM 9246 C CA . ASN A 1 1193 ? -8.835 24.530 9.653 1.00 81.31 1193 ASN A CA 1
ATOM 9247 C C . ASN A 1 1193 ? -9.039 23.789 8.325 1.00 81.31 1193 ASN A C 1
ATOM 9249 O O . ASN A 1 1193 ? -9.725 22.770 8.268 1.00 81.31 1193 ASN A O 1
ATOM 9253 N N . TRP A 1 1194 ? -8.444 24.302 7.248 1.00 81.62 1194 TRP A N 1
ATOM 9254 C CA . TRP A 1 1194 ? -8.454 23.654 5.936 1.00 81.62 1194 TRP A CA 1
ATOM 9255 C C . TRP A 1 1194 ? -7.525 22.432 5.886 1.00 81.62 1194 TRP A C 1
ATOM 9257 O O . TRP A 1 1194 ? -6.338 22.541 6.198 1.00 81.62 1194 TRP A O 1
ATOM 9267 N N . SER A 1 1195 ? -8.046 21.292 5.428 1.00 70.94 1195 SER A N 1
ATOM 9268 C CA . SER A 1 1195 ? -7.271 20.089 5.117 1.00 70.94 1195 SER A CA 1
ATOM 9269 C C . SER A 1 1195 ? -7.060 19.964 3.602 1.00 70.94 1195 SER A C 1
ATOM 9271 O O . SER A 1 1195 ? -8.022 19.704 2.874 1.00 70.94 1195 SER A O 1
ATOM 9273 N N . PRO A 1 1196 ? -5.818 20.098 3.096 1.00 54.56 1196 PRO A N 1
ATOM 9274 C CA . PRO A 1 1196 ? -5.506 19.864 1.686 1.00 54.56 1196 PRO A CA 1
ATOM 9275 C C . PRO A 1 1196 ? -5.744 18.415 1.242 1.00 54.56 1196 PRO A C 1
ATOM 9277 O O . PRO A 1 1196 ? -6.046 18.184 0.076 1.00 54.56 1196 PRO A O 1
ATOM 9280 N N . GLU A 1 1197 ? -5.616 17.454 2.161 1.00 49.88 1197 GLU A N 1
ATOM 9281 C CA . GLU A 1 1197 ? -5.814 16.025 1.889 1.00 49.88 1197 GLU A CA 1
ATOM 9282 C C . GLU A 1 1197 ? -7.292 15.681 1.663 1.00 49.88 1197 GLU A C 1
ATOM 9284 O O . GLU A 1 1197 ? -7.611 14.859 0.807 1.00 49.88 1197 GLU A O 1
ATOM 9289 N N . VAL A 1 1198 ? -8.192 16.330 2.410 1.00 50.31 1198 VAL A N 1
ATOM 9290 C CA . VAL A 1 1198 ? -9.648 16.120 2.317 1.00 50.31 1198 VAL A CA 1
ATOM 9291 C C . VAL A 1 1198 ? -10.297 17.101 1.329 1.00 50.31 1198 VAL A C 1
ATOM 9293 O O . VAL A 1 1198 ? -11.361 16.818 0.787 1.00 50.31 1198 VAL A O 1
ATOM 9296 N N . GLY A 1 1199 ? -9.657 18.242 1.057 1.00 62.06 1199 GLY A N 1
ATOM 9297 C CA . GLY A 1 1199 ? -10.214 19.303 0.216 1.00 62.06 1199 GLY A CA 1
ATOM 9298 C C . GLY A 1 1199 ? -11.375 20.047 0.883 1.00 62.06 1199 GLY A C 1
ATOM 9299 O O . GLY A 1 1199 ? -12.296 20.476 0.192 1.00 62.06 1199 GLY A O 1
ATOM 9300 N N . ALA A 1 1200 ? -11.353 20.160 2.215 1.00 75.25 1200 ALA A N 1
ATOM 9301 C CA . ALA A 1 1200 ? -12.414 20.762 3.022 1.00 75.25 1200 ALA A CA 1
ATOM 9302 C C . ALA A 1 1200 ? -11.873 21.309 4.358 1.00 75.25 1200 ALA A C 1
ATOM 9304 O O . ALA A 1 1200 ? -10.785 20.938 4.804 1.00 75.25 1200 ALA A O 1
ATOM 9305 N N . PHE A 1 1201 ? -12.646 22.164 5.027 1.00 83.00 1201 PHE A N 1
ATOM 9306 C CA . PHE A 1 1201 ? -12.446 22.528 6.430 1.00 83.00 1201 PHE A CA 1
ATOM 9307 C C . PHE A 1 1201 ? -12.865 21.367 7.327 1.00 83.00 1201 PHE A C 1
ATOM 9309 O O . PHE A 1 1201 ? -13.937 20.806 7.115 1.00 83.00 1201 PHE A O 1
ATOM 9316 N N . VAL A 1 1202 ? -12.044 20.999 8.311 1.00 87.88 1202 VAL A N 1
ATOM 9317 C CA . VAL A 1 1202 ? -12.258 19.793 9.127 1.00 87.88 1202 VAL A CA 1
ATOM 9318 C C . VAL A 1 1202 ? -12.224 20.082 10.622 1.00 87.88 1202 VAL A C 1
ATOM 9320 O O . VAL A 1 1202 ? -11.446 20.905 11.103 1.00 87.88 1202 VAL A O 1
ATOM 9323 N N . GLU A 1 1203 ? -13.040 19.349 11.370 1.00 92.25 1203 GLU A N 1
ATOM 9324 C CA . GLU A 1 1203 ? -13.039 19.326 12.829 1.00 92.25 1203 GLU A CA 1
ATOM 9325 C C . GLU A 1 1203 ? -13.042 17.884 13.342 1.00 92.25 1203 GLU A C 1
ATOM 9327 O O . GLU A 1 1203 ? -13.640 17.001 12.729 1.00 92.25 1203 GLU A O 1
ATOM 9332 N N . PHE A 1 1204 ? -12.401 17.656 14.488 1.00 93.56 1204 PHE A N 1
ATOM 9333 C CA . PHE A 1 1204 ? -12.274 16.345 15.120 1.00 93.56 1204 PHE A CA 1
ATOM 9334 C C . PHE A 1 1204 ? -12.891 16.338 16.512 1.00 93.56 1204 PHE A C 1
ATOM 9336 O O . PHE A 1 1204 ? -12.731 17.315 17.246 1.00 93.56 1204 PHE A O 1
ATOM 9343 N N . PHE A 1 1205 ? -13.550 15.249 16.919 1.00 94.62 1205 PHE A N 1
ATOM 9344 C CA . PHE A 1 1205 ? -14.129 15.159 18.264 1.00 94.62 1205 PHE A CA 1
ATOM 9345 C C . PHE A 1 1205 ? -14.326 13.735 18.805 1.00 94.62 1205 PHE A C 1
ATOM 9347 O O . PHE A 1 1205 ? -14.246 12.741 18.082 1.00 94.62 1205 PHE A O 1
ATOM 9354 N N . GLN A 1 1206 ? -14.617 13.674 20.107 1.00 94.62 1206 GLN A N 1
ATOM 9355 C CA . GLN A 1 1206 ? -15.075 12.512 20.871 1.00 94.62 1206 GLN A CA 1
ATOM 9356 C C . GLN A 1 1206 ? -16.214 12.918 21.816 1.00 94.62 1206 GLN A C 1
ATOM 9358 O O . GLN A 1 1206 ? -16.352 14.096 22.161 1.00 94.62 1206 GLN A O 1
ATOM 9363 N N . VAL A 1 1207 ? -16.993 11.942 22.288 1.00 94.81 1207 VAL A N 1
ATOM 9364 C CA . VAL A 1 1207 ? -18.020 12.155 23.322 1.00 94.81 1207 VAL A CA 1
ATOM 9365 C C . VAL A 1 1207 ? -17.540 11.514 24.618 1.00 94.81 1207 VAL A C 1
ATOM 9367 O O . VAL A 1 1207 ? -17.426 10.296 24.699 1.00 94.81 1207 VAL A O 1
ATOM 9370 N N . CYS A 1 1208 ? -17.230 12.319 25.629 1.00 92.06 1208 CYS A N 1
ATOM 9371 C CA . CYS A 1 1208 ? -16.712 11.851 26.914 1.00 92.06 1208 CYS A CA 1
ATOM 9372 C C . CYS A 1 1208 ? -17.826 11.729 27.957 1.00 92.06 1208 CYS A C 1
ATOM 9374 O O . CYS A 1 1208 ? -18.757 12.535 27.987 1.00 92.06 1208 CYS A O 1
ATOM 9376 N N . VAL A 1 1209 ? -17.690 10.752 28.848 1.00 90.25 1209 VAL A N 1
ATOM 9377 C CA . VAL A 1 1209 ? -18.547 10.557 30.017 1.00 90.25 1209 VAL A CA 1
ATOM 9378 C C . VAL A 1 1209 ? -17.907 11.265 31.208 1.00 90.25 1209 VAL A C 1
ATOM 9380 O O . VAL A 1 1209 ? -16.754 11.009 31.552 1.00 90.25 1209 VAL A O 1
ATOM 9383 N N . GLU A 1 1210 ? -18.654 12.148 31.872 1.00 86.44 1210 GLU A N 1
ATOM 9384 C CA . GLU A 1 1210 ? -18.248 12.844 33.101 1.00 86.44 1210 GLU A CA 1
ATOM 9385 C C . GLU A 1 1210 ? -16.920 13.610 32.962 1.00 86.44 1210 GLU A C 1
ATOM 9387 O O . GLU A 1 1210 ? -16.056 13.530 33.843 1.00 86.44 1210 GLU A O 1
ATOM 9392 N N . GLU A 1 1211 ? -16.741 14.302 31.830 1.00 86.19 1211 GLU A N 1
ATOM 9393 C CA . GLU A 1 1211 ? -15.526 15.057 31.479 1.00 86.19 1211 GLU A CA 1
ATOM 9394 C C . GLU A 1 1211 ? -14.231 14.198 31.466 1.00 86.19 1211 GLU A C 1
ATOM 9396 O O . GLU A 1 1211 ? -13.122 14.735 31.434 1.00 86.19 1211 GLU A O 1
ATOM 9401 N N . ASP A 1 1212 ? -14.344 12.863 31.486 1.00 85.25 1212 ASP A N 1
ATOM 9402 C CA . ASP A 1 1212 ? -13.214 11.937 31.568 1.00 85.25 1212 ASP A CA 1
ATOM 9403 C C . ASP A 1 1212 ? -12.852 11.389 30.183 1.00 85.25 1212 ASP A C 1
ATOM 9405 O O . ASP A 1 1212 ? -13.582 10.599 29.587 1.00 85.25 1212 ASP A O 1
ATOM 9409 N N . ARG A 1 1213 ? -11.686 11.793 29.665 1.00 82.94 1213 ARG A N 1
ATOM 9410 C CA . ARG A 1 1213 ? -11.199 11.357 28.343 1.00 82.94 1213 ARG A CA 1
ATOM 9411 C C . ARG A 1 1213 ? -10.802 9.882 28.295 1.00 82.94 1213 ARG A C 1
ATOM 9413 O O . ARG A 1 1213 ? -10.629 9.346 27.207 1.00 82.94 1213 ARG A O 1
ATOM 9420 N N . GLU A 1 1214 ? -10.637 9.230 29.445 1.00 84.50 1214 GLU A N 1
ATOM 9421 C CA . GLU A 1 1214 ? -10.459 7.776 29.510 1.00 84.50 1214 GLU A CA 1
ATOM 9422 C C . GLU A 1 1214 ? -11.793 7.020 29.512 1.00 84.50 1214 GLU A C 1
ATOM 9424 O O . GLU A 1 1214 ? -11.787 5.797 29.596 1.00 84.50 1214 GLU A O 1
ATOM 9429 N N . GLN A 1 1215 ? -12.921 7.729 29.443 1.00 87.44 1215 GLN A N 1
ATOM 9430 C CA . GLN A 1 1215 ? -14.267 7.177 29.328 1.00 87.44 1215 GLN A CA 1
ATOM 9431 C C . GLN A 1 1215 ? -14.975 7.868 28.164 1.00 87.44 1215 GLN A C 1
ATOM 9433 O O . GLN A 1 1215 ? -15.921 8.631 28.348 1.00 87.44 1215 GLN A O 1
ATOM 9438 N N . ALA A 1 1216 ? -14.470 7.645 26.953 1.00 90.69 1216 ALA A N 1
ATOM 9439 C CA . ALA A 1 1216 ? -14.993 8.281 25.752 1.00 90.69 1216 ALA A CA 1
ATOM 9440 C C . ALA A 1 1216 ? -15.628 7.256 24.819 1.00 90.69 1216 ALA A C 1
ATOM 9442 O O . ALA A 1 1216 ? -15.149 6.130 24.698 1.00 90.69 1216 ALA A O 1
ATOM 9443 N N . TRP A 1 1217 ? -16.684 7.671 24.130 1.00 93.62 1217 TRP A N 1
ATOM 9444 C CA . TRP A 1 1217 ? -17.099 7.054 22.884 1.00 93.62 1217 TRP A CA 1
ATOM 9445 C C . TRP A 1 1217 ? -16.163 7.519 21.771 1.00 93.62 1217 TRP A C 1
ATOM 9447 O O . TRP A 1 1217 ? -15.822 8.703 21.693 1.00 93.62 1217 TRP A O 1
ATOM 9457 N N . TYR A 1 1218 ? -15.757 6.590 20.911 1.00 91.75 1218 TYR A N 1
ATOM 9458 C CA . TYR A 1 1218 ? -14.831 6.857 19.811 1.00 91.75 1218 TYR A CA 1
ATOM 9459 C C . TYR A 1 1218 ? -15.096 5.929 18.617 1.00 91.75 1218 TYR A C 1
ATOM 9461 O O . TYR A 1 1218 ? -15.639 4.831 18.797 1.00 91.75 1218 TYR A O 1
ATOM 9469 N N . PRO A 1 1219 ? -14.707 6.325 17.394 1.00 85.94 1219 PRO A N 1
ATOM 9470 C CA . PRO A 1 1219 ? -14.844 5.467 16.226 1.00 85.94 1219 PRO A CA 1
ATOM 9471 C C . PRO A 1 1219 ? -13.823 4.327 16.239 1.00 85.94 1219 PRO A C 1
ATOM 9473 O O . PRO A 1 1219 ? -12.712 4.446 16.756 1.00 85.94 1219 PRO A O 1
ATOM 9476 N N . VAL A 1 1220 ? -14.166 3.200 15.613 1.00 78.06 1220 VAL A N 1
ATOM 9477 C CA . VAL A 1 1220 ? -13.226 2.079 15.443 1.00 78.06 1220 VAL A CA 1
ATOM 9478 C C . VAL A 1 1220 ? -11.975 2.463 14.627 1.00 78.06 1220 VAL A C 1
ATOM 9480 O O . VAL A 1 1220 ? -10.889 1.946 14.926 1.00 78.06 1220 VAL A O 1
ATOM 9483 N N . LEU A 1 1221 ? -12.107 3.392 13.672 1.00 72.81 1221 LEU A N 1
ATOM 9484 C CA . LEU A 1 1221 ? -11.046 3.973 12.837 1.00 72.81 1221 LEU A CA 1
ATOM 9485 C C . LEU A 1 1221 ? -10.938 5.484 13.090 1.00 72.81 1221 LEU A C 1
ATOM 9487 O O . LEU A 1 1221 ? -11.946 6.127 13.338 1.00 72.81 1221 LEU A O 1
ATOM 9491 N N . ASP A 1 1222 ? -9.730 6.044 13.041 1.00 77.75 1222 ASP A N 1
ATOM 9492 C CA . ASP A 1 1222 ? -9.528 7.490 13.215 1.00 77.75 1222 ASP A CA 1
ATOM 9493 C C . ASP A 1 1222 ? -9.941 8.278 11.959 1.00 77.75 1222 ASP A C 1
ATOM 9495 O O . ASP A 1 1222 ? -9.905 7.743 10.850 1.00 77.75 1222 ASP A O 1
ATOM 9499 N N . ALA A 1 1223 ? -10.310 9.548 12.147 1.00 77.88 1223 ALA A N 1
ATOM 9500 C CA . ALA A 1 1223 ? -10.671 10.501 11.097 1.00 77.88 1223 ALA A CA 1
ATOM 9501 C C . ALA A 1 1223 ? -11.849 10.075 10.191 1.00 77.88 1223 ALA A C 1
ATOM 9503 O O . ALA A 1 1223 ? -11.872 10.372 8.998 1.00 77.88 1223 ALA A O 1
ATOM 9504 N N . THR A 1 1224 ? -12.851 9.396 10.754 1.00 72.62 1224 THR A N 1
ATOM 9505 C CA . THR A 1 1224 ? -14.061 8.957 10.031 1.00 72.62 1224 THR A CA 1
ATOM 9506 C C . THR A 1 1224 ? -15.298 9.747 10.438 1.00 72.62 1224 THR A C 1
ATOM 9508 O O . THR A 1 1224 ? -15.390 10.182 11.589 1.00 72.62 1224 THR A O 1
ATOM 9511 N N . ASN A 1 1225 ? -16.294 9.854 9.558 1.00 73.44 1225 ASN A N 1
ATOM 9512 C CA . ASN A 1 1225 ? -17.546 10.520 9.907 1.00 73.44 1225 ASN A CA 1
ATOM 9513 C C . ASN A 1 1225 ? -18.323 9.753 10.999 1.00 73.44 1225 ASN A C 1
ATOM 9515 O O . ASN A 1 1225 ? -18.317 8.514 11.024 1.00 73.44 1225 ASN A O 1
ATOM 9519 N N . PRO A 1 1226 ? -19.020 10.460 11.905 1.00 80.31 1226 PRO A N 1
ATOM 9520 C CA . PRO A 1 1226 ? -20.015 9.846 12.782 1.00 80.31 1226 PRO A CA 1
ATOM 9521 C C . PRO A 1 1226 ? -21.150 9.225 11.959 1.00 80.31 1226 PRO A C 1
ATOM 9523 O O . PRO A 1 1226 ? -21.558 9.796 10.953 1.00 80.31 1226 PRO A O 1
ATOM 9526 N N . GLY A 1 1227 ? -21.673 8.073 12.381 1.00 74.31 1227 GLY A N 1
ATOM 9527 C CA . GLY A 1 1227 ? -22.698 7.327 11.637 1.00 74.31 1227 GLY A CA 1
ATOM 9528 C C . GLY A 1 1227 ? -22.165 6.283 10.648 1.00 74.31 1227 GLY A C 1
ATOM 9529 O O . GLY A 1 1227 ? -22.858 5.298 10.392 1.00 74.31 1227 GLY A O 1
ATOM 9530 N N . ASP A 1 1228 ? -20.931 6.431 10.156 1.00 67.62 1228 ASP A N 1
ATOM 9531 C CA . ASP A 1 1228 ? -20.378 5.539 9.121 1.00 67.62 1228 ASP A CA 1
ATOM 9532 C C . ASP A 1 1228 ? -19.685 4.300 9.707 1.00 67.62 1228 ASP A C 1
ATOM 9534 O O . ASP A 1 1228 ? -19.624 3.240 9.081 1.00 67.62 1228 ASP A O 1
ATOM 9538 N N . VAL A 1 1229 ? -19.163 4.408 10.932 1.00 70.62 1229 VAL A N 1
ATOM 9539 C CA . VAL A 1 1229 ? -18.359 3.360 11.573 1.00 70.62 1229 VAL A CA 1
ATOM 9540 C C . VAL A 1 1229 ? -18.834 3.036 12.986 1.00 70.62 1229 VAL A C 1
ATOM 9542 O O . VAL A 1 1229 ? -19.491 3.834 13.647 1.00 70.62 1229 VAL A O 1
ATOM 9545 N N . ILE A 1 1230 ? -18.492 1.838 13.469 1.00 81.88 1230 ILE A N 1
ATOM 9546 C CA . ILE A 1 1230 ? -18.867 1.361 14.807 1.00 81.88 1230 ILE A CA 1
ATOM 9547 C C . ILE A 1 1230 ? -18.317 2.305 15.884 1.00 81.88 1230 ILE A C 1
ATOM 9549 O O . ILE A 1 1230 ? -17.100 2.497 15.964 1.00 81.88 1230 ILE A O 1
ATOM 9553 N N . ALA A 1 1231 ? -19.198 2.808 16.756 1.00 87.56 1231 ALA A N 1
ATOM 9554 C CA . ALA A 1 1231 ? -18.803 3.463 17.996 1.00 87.56 1231 ALA A CA 1
ATOM 9555 C C . ALA A 1 1231 ? -18.410 2.423 19.062 1.00 87.56 1231 ALA A C 1
ATOM 9557 O O . ALA A 1 1231 ? -19.167 1.502 19.405 1.00 87.56 1231 ALA A O 1
ATOM 9558 N N . LEU A 1 1232 ? -17.201 2.579 19.591 1.00 85.81 1232 LEU A N 1
ATOM 9559 C CA . LEU A 1 1232 ? -16.643 1.806 20.696 1.00 85.81 1232 LEU A CA 1
ATOM 9560 C C . LEU A 1 1232 ? -16.660 2.629 21.984 1.00 85.81 1232 LEU A C 1
ATOM 9562 O O . LEU A 1 1232 ? -16.901 3.836 21.956 1.00 85.81 1232 LEU A O 1
ATOM 9566 N N . GLY A 1 1233 ? -16.403 1.962 23.106 1.00 85.56 1233 GLY A N 1
ATOM 9567 C CA . GLY A 1 1233 ? -16.490 2.569 24.425 1.00 85.56 1233 GLY A CA 1
ATOM 9568 C C . GLY A 1 1233 ? -17.911 2.575 25.010 1.00 85.56 1233 GLY A C 1
ATOM 9569 O O . GLY A 1 1233 ? -18.765 1.806 24.543 1.00 85.56 1233 GLY A O 1
ATOM 9570 N N . PRO A 1 1234 ? -18.146 3.385 26.060 1.00 87.38 1234 PRO A N 1
ATOM 9571 C CA . PRO A 1 1234 ? -17.199 4.343 26.624 1.00 87.38 1234 PRO A CA 1
ATOM 9572 C C . PRO A 1 1234 ? -16.076 3.623 27.385 1.00 87.38 1234 PRO A C 1
ATOM 9574 O O . PRO A 1 1234 ? -16.348 2.850 28.296 1.00 87.38 1234 PRO A O 1
ATOM 9577 N N . ASP A 1 1235 ? -14.821 3.832 26.975 1.00 85.00 1235 ASP A N 1
ATOM 9578 C CA . ASP A 1 1235 ? -13.632 3.263 27.626 1.00 85.00 1235 ASP A CA 1
ATOM 9579 C C . ASP A 1 1235 ? -12.355 4.053 27.256 1.00 85.00 1235 ASP A C 1
ATOM 9581 O O . ASP A 1 1235 ? -12.414 5.090 26.587 1.00 85.00 1235 ASP A O 1
ATOM 9585 N N . SER A 1 1236 ? -11.186 3.578 27.705 1.00 82.06 1236 SER A N 1
ATOM 9586 C CA . SER A 1 1236 ? -9.894 4.261 27.537 1.00 82.06 1236 SER A CA 1
ATOM 9587 C C . SER A 1 1236 ? -9.178 3.956 26.215 1.00 82.06 1236 SER A C 1
ATOM 9589 O O . SER A 1 1236 ? -8.078 4.459 25.972 1.00 82.06 1236 SER A O 1
ATOM 9591 N N . GLY A 1 1237 ? -9.785 3.150 25.339 1.00 81.12 1237 GLY A N 1
ATOM 9592 C CA . GLY A 1 1237 ? -9.230 2.734 24.050 1.00 81.12 1237 GLY A CA 1
ATOM 9593 C C . GLY A 1 1237 ? -9.286 3.799 22.950 1.00 81.12 1237 GLY A C 1
ATOM 9594 O O . GLY A 1 1237 ? -8.701 3.599 21.886 1.00 81.12 1237 GLY A O 1
ATOM 9595 N N . GLY A 1 1238 ? -9.939 4.938 23.200 1.00 77.12 1238 GLY A N 1
ATOM 9596 C CA . GLY A 1 1238 ? -10.138 6.017 22.226 1.00 77.12 1238 GLY A CA 1
ATOM 9597 C C . GLY A 1 1238 ? -8.944 6.941 21.993 1.00 77.12 1238 GLY A C 1
ATOM 9598 O O . GLY A 1 1238 ? -9.074 7.951 21.304 1.00 77.12 1238 GLY A O 1
ATOM 9599 N N . LYS A 1 1239 ? -7.769 6.666 22.563 1.00 80.75 1239 LYS A N 1
ATOM 9600 C CA . LYS A 1 1239 ? -6.594 7.520 22.343 1.00 80.75 1239 LYS A CA 1
ATOM 9601 C C . LYS A 1 1239 ? -6.245 7.558 20.846 1.00 80.75 1239 LYS A C 1
ATOM 9603 O O . LYS A 1 1239 ? -6.055 6.506 20.249 1.00 80.75 1239 LYS A O 1
ATOM 9608 N N . GLU A 1 1240 ? -6.142 8.763 20.275 1.00 78.12 1240 GLU A N 1
ATOM 9609 C CA . GLU A 1 1240 ? -5.869 8.992 18.838 1.00 78.12 1240 GLU A CA 1
ATOM 9610 C C . GLU A 1 1240 ? -6.959 8.448 17.892 1.00 78.12 1240 GLU A C 1
ATOM 9612 O O . GLU A 1 1240 ? -6.675 8.143 16.742 1.00 78.12 1240 GLU A O 1
ATOM 9617 N N . LYS A 1 1241 ? -8.206 8.314 18.367 1.00 84.31 1241 LYS A N 1
ATOM 9618 C CA . LYS A 1 1241 ? -9.354 7.929 17.534 1.00 84.31 1241 LYS A CA 1
ATOM 9619 C C . LYS A 1 1241 ? -10.481 8.937 17.665 1.00 84.31 1241 LYS A C 1
ATOM 9621 O O . LYS A 1 1241 ? -11.208 8.930 18.656 1.00 84.31 1241 LYS A O 1
ATOM 9626 N N . ASN A 1 1242 ? -10.634 9.793 16.672 1.00 89.94 1242 ASN A N 1
ATOM 9627 C CA . ASN A 1 1242 ? -11.604 10.875 16.665 1.00 89.94 1242 ASN A CA 1
ATOM 9628 C C . ASN A 1 1242 ? -12.513 10.748 15.452 1.00 89.94 1242 ASN A C 1
ATOM 9630 O O . ASN A 1 1242 ? -12.077 10.357 14.368 1.00 89.94 1242 ASN A O 1
ATOM 9634 N N . TRP A 1 1243 ? -13.773 11.125 15.631 1.00 91.94 1243 TRP A N 1
ATOM 9635 C CA . TRP A 1 1243 ? -14.616 11.391 14.477 1.00 91.94 1243 TRP A CA 1
ATOM 9636 C C . TRP A 1 1243 ? -14.147 12.660 13.783 1.00 91.94 1243 TRP A C 1
ATOM 9638 O O . TRP A 1 1243 ? -13.667 13.574 14.453 1.00 91.94 1243 TRP A O 1
ATOM 9648 N N . MET A 1 1244 ? -14.311 12.711 12.467 1.00 90.44 1244 MET A N 1
ATOM 9649 C CA . MET A 1 1244 ? -14.064 13.887 11.641 1.00 90.44 1244 MET A CA 1
ATOM 9650 C C . MET A 1 1244 ? -15.390 14.387 11.071 1.00 90.44 1244 MET A C 1
ATOM 9652 O O . MET A 1 1244 ? -16.210 13.588 10.636 1.00 90.44 1244 MET A O 1
ATOM 9656 N N . ILE A 1 1245 ? -15.591 15.701 11.060 1.00 85.62 1245 ILE A N 1
ATOM 9657 C CA . ILE A 1 1245 ? -16.653 16.361 10.294 1.00 85.62 1245 ILE A CA 1
ATOM 9658 C C . ILE A 1 1245 ? -15.971 17.338 9.343 1.00 85.62 1245 ILE A C 1
ATOM 9660 O O . ILE A 1 1245 ? -15.086 18.086 9.762 1.00 85.62 1245 ILE A O 1
ATOM 9664 N N . SER A 1 1246 ? -16.367 17.326 8.070 1.00 80.56 1246 SER A N 1
ATOM 9665 C CA . SER A 1 1246 ? -15.789 18.179 7.030 1.00 80.56 1246 SER A CA 1
ATOM 9666 C C . SER A 1 1246 ? -16.836 19.053 6.340 1.00 80.56 1246 SER A C 1
ATOM 9668 O O . SER A 1 1246 ? -17.945 18.593 6.086 1.00 80.56 1246 SER A O 1
ATOM 9670 N N . SER A 1 1247 ? -16.462 20.279 5.973 1.00 78.38 1247 SER A N 1
ATOM 9671 C CA . SER A 1 1247 ? -17.284 21.214 5.196 1.00 78.38 1247 SER A CA 1
ATOM 9672 C C . SER A 1 1247 ? -16.452 21.938 4.135 1.00 78.38 1247 SER A C 1
ATOM 9674 O O . SER A 1 1247 ? -15.347 22.382 4.448 1.00 78.38 1247 SER A O 1
ATOM 9676 N N . PRO A 1 1248 ? -16.959 22.153 2.909 1.00 63.34 1248 PRO A N 1
ATOM 9677 C CA . PRO A 1 1248 ? -16.295 23.013 1.928 1.00 63.34 1248 PRO A CA 1
ATOM 9678 C C . PRO A 1 1248 ? -16.292 24.497 2.342 1.00 63.34 1248 PRO A C 1
ATOM 9680 O O . PRO A 1 1248 ? -15.477 25.272 1.844 1.00 63.34 1248 PRO A O 1
ATOM 9683 N N . VAL A 1 1249 ? -17.165 24.894 3.276 1.00 74.06 1249 VAL A N 1
ATOM 9684 C CA . VAL A 1 1249 ? -17.323 26.274 3.761 1.00 74.06 1249 VAL A CA 1
ATOM 9685 C C . VAL A 1 1249 ? -16.990 26.343 5.259 1.00 74.06 1249 VAL A C 1
ATOM 9687 O O . VAL A 1 1249 ? -17.512 25.532 6.031 1.00 74.06 1249 VAL A O 1
ATOM 9690 N N . PRO A 1 1250 ? -16.151 27.290 5.721 1.00 84.06 1250 PRO A N 1
ATOM 9691 C CA . PRO A 1 1250 ? -15.872 27.432 7.143 1.00 84.06 1250 PRO A CA 1
ATOM 9692 C C . PRO A 1 1250 ? -17.067 28.078 7.851 1.00 84.06 1250 PRO A C 1
ATOM 9694 O O . PRO A 1 1250 ? -17.943 28.672 7.227 1.00 84.06 1250 PRO A O 1
ATOM 9697 N N . ASN A 1 1251 ? -17.078 28.047 9.179 1.00 83.56 1251 ASN A N 1
ATOM 9698 C CA . ASN A 1 1251 ? -18.073 28.711 10.023 1.00 83.56 1251 ASN A CA 1
ATOM 9699 C C . ASN A 1 1251 ? -19.510 28.154 9.996 1.00 83.56 1251 ASN A C 1
ATOM 9701 O O . ASN A 1 1251 ? -20.392 28.764 10.605 1.00 83.56 1251 ASN A O 1
ATOM 9705 N N . VAL A 1 1252 ? -19.745 26.993 9.390 1.00 82.50 1252 VAL A N 1
ATOM 9706 C CA . VAL A 1 1252 ? -21.037 26.288 9.452 1.00 82.50 1252 VAL A CA 1
ATOM 9707 C C . VAL A 1 1252 ? -21.234 25.582 10.801 1.00 82.50 1252 VAL A C 1
ATOM 9709 O O . VAL A 1 1252 ? -20.267 25.140 11.431 1.00 82.50 1252 VAL A O 1
ATOM 9712 N N . ARG A 1 1253 ? -22.483 25.512 11.277 1.00 88.12 1253 ARG A N 1
ATOM 9713 C CA . ARG A 1 1253 ? -22.854 24.869 12.550 1.00 88.12 1253 ARG A CA 1
ATOM 9714 C C . ARG A 1 1253 ? -23.365 23.456 12.317 1.00 88.12 1253 ARG A C 1
ATOM 9716 O O . ARG A 1 1253 ? -24.101 23.215 11.369 1.00 88.12 1253 ARG A O 1
ATOM 9723 N N . PHE A 1 1254 ? -23.031 22.560 13.230 1.00 88.50 1254 PHE A N 1
ATOM 9724 C CA . PHE A 1 1254 ? -23.513 21.184 13.229 1.00 88.50 1254 PHE A CA 1
ATOM 9725 C C . PHE A 1 1254 ? -23.906 20.767 14.646 1.00 88.50 1254 PHE A C 1
ATOM 9727 O O . PHE A 1 1254 ? -23.346 21.278 15.624 1.00 88.50 1254 PHE A O 1
ATOM 9734 N N . ASP A 1 1255 ? -24.852 19.840 14.763 1.00 91.06 1255 ASP A N 1
ATOM 9735 C CA . ASP A 1 1255 ? -25.154 19.159 16.017 1.00 91.06 1255 ASP A CA 1
ATOM 9736 C C . ASP A 1 1255 ? -24.650 17.714 15.980 1.00 91.06 1255 ASP A C 1
ATOM 9738 O O . ASP A 1 1255 ? -24.699 17.027 14.962 1.00 91.06 1255 ASP A O 1
ATOM 9742 N N . VAL A 1 1256 ? -24.115 17.264 17.109 1.00 93.00 1256 VAL A N 1
ATOM 9743 C CA . VAL A 1 1256 ? -23.722 15.881 17.357 1.00 93.00 1256 VAL A CA 1
ATOM 9744 C C . VAL A 1 1256 ? -24.757 15.267 18.282 1.00 93.00 1256 VAL A C 1
ATOM 9746 O O . VAL A 1 1256 ? -25.046 15.812 19.351 1.00 93.00 1256 VAL A O 1
ATOM 9749 N N . VAL A 1 1257 ? -25.264 14.102 17.895 1.00 94.12 1257 VAL A N 1
ATOM 9750 C CA . VAL A 1 1257 ? -26.288 13.360 18.624 1.00 94.12 1257 VAL A CA 1
ATOM 9751 C C . VAL A 1 1257 ? -25.676 12.087 19.202 1.00 94.12 1257 VAL A C 1
ATOM 9753 O O . VAL A 1 1257 ? -25.189 11.235 18.458 1.00 94.12 1257 VAL A O 1
ATOM 9756 N N . LEU A 1 1258 ? -25.728 11.948 20.528 1.00 95.25 1258 LEU A N 1
ATOM 9757 C CA . LEU A 1 1258 ? -25.470 10.708 21.255 1.00 95.25 1258 LEU A CA 1
ATOM 9758 C C . LEU A 1 1258 ? -26.813 10.036 21.568 1.00 95.25 1258 LEU A C 1
ATOM 9760 O O . LEU A 1 1258 ? -27.557 10.517 22.418 1.00 95.25 1258 LEU A O 1
ATOM 9764 N N . ASN A 1 1259 ? -27.118 8.918 20.916 1.00 93.12 1259 ASN A N 1
ATOM 9765 C CA . ASN A 1 1259 ? -28.334 8.147 21.156 1.00 93.12 1259 ASN A CA 1
ATOM 9766 C C . ASN A 1 1259 ? -27.992 6.835 21.875 1.00 93.12 1259 ASN A C 1
ATOM 9768 O O . ASN A 1 1259 ? -27.361 5.948 21.304 1.00 93.12 1259 ASN A O 1
ATOM 9772 N N . LEU A 1 1260 ? -28.409 6.700 23.134 1.00 89.50 1260 LEU A N 1
ATOM 9773 C CA . LEU A 1 1260 ? -28.151 5.501 23.941 1.00 89.50 1260 LEU A CA 1
ATOM 9774 C C . LEU A 1 1260 ? -29.249 4.432 23.808 1.00 89.50 1260 LEU A C 1
ATOM 9776 O O . LEU A 1 1260 ? -29.092 3.328 24.327 1.00 89.50 1260 LEU A O 1
ATOM 9780 N N . ASN A 1 1261 ? -30.341 4.735 23.097 1.00 86.44 1261 ASN A N 1
ATOM 9781 C CA . ASN A 1 1261 ? -31.457 3.815 22.861 1.00 86.44 1261 ASN A CA 1
ATOM 9782 C C . ASN A 1 1261 ? -31.244 2.912 21.636 1.00 86.44 1261 ASN A C 1
ATOM 9784 O O . ASN A 1 1261 ? -31.965 1.928 21.456 1.00 86.44 1261 ASN A O 1
ATOM 9788 N N . VAL A 1 1262 ? -30.289 3.242 20.762 1.00 86.81 1262 VAL A N 1
ATOM 9789 C CA . VAL A 1 1262 ? -30.045 2.473 19.537 1.00 86.81 1262 VAL A CA 1
ATOM 9790 C C . VAL A 1 1262 ? -29.170 1.252 19.791 1.00 86.81 1262 VAL A C 1
ATOM 9792 O O . VAL A 1 1262 ? -28.191 1.280 20.531 1.00 86.81 1262 VAL A O 1
ATOM 9795 N N . ILE A 1 1263 ? -29.517 0.160 19.113 1.00 83.00 1263 ILE A N 1
ATOM 9796 C CA . ILE A 1 1263 ? -28.774 -1.101 19.182 1.00 83.00 1263 ILE A CA 1
ATOM 9797 C C . ILE A 1 1263 ? -27.631 -1.119 18.148 1.00 83.00 1263 ILE A C 1
ATOM 9799 O O . ILE A 1 1263 ? -26.577 -1.703 18.396 1.00 83.00 1263 ILE A O 1
ATOM 9803 N N . ASP A 1 1264 ? -27.820 -0.472 16.991 1.00 83.81 1264 ASP A N 1
ATOM 9804 C CA . ASP A 1 1264 ? -26.773 -0.312 15.976 1.00 83.81 1264 ASP A CA 1
ATOM 9805 C C . ASP A 1 1264 ? -25.736 0.704 16.455 1.00 83.81 1264 ASP A C 1
ATOM 9807 O O . ASP A 1 1264 ? -26.000 1.907 16.517 1.00 83.81 1264 ASP A O 1
ATOM 9811 N N . ARG A 1 1265 ? -24.530 0.222 16.766 1.00 86.75 1265 ARG A N 1
ATOM 9812 C CA . ARG A 1 1265 ? -23.474 1.056 17.341 1.00 86.75 1265 ARG A CA 1
ATOM 9813 C C . ARG A 1 1265 ? -22.924 2.114 16.397 1.00 86.75 1265 ARG A C 1
ATOM 9815 O O . ARG A 1 1265 ? -22.252 3.023 16.871 1.00 86.75 1265 ARG A O 1
ATOM 9822 N N . ARG A 1 1266 ? -23.192 2.045 15.090 1.00 83.50 1266 ARG A N 1
ATOM 9823 C CA . ARG A 1 1266 ? -22.873 3.153 14.173 1.00 83.50 1266 ARG A CA 1
ATOM 9824 C C . ARG A 1 1266 ? -23.734 4.377 14.465 1.00 83.50 1266 ARG A C 1
ATOM 9826 O O . ARG A 1 1266 ? -23.268 5.502 14.358 1.00 83.50 1266 ARG A O 1
ATOM 9833 N N . LYS A 1 1267 ? -24.978 4.145 14.892 1.00 87.38 1267 LYS A N 1
ATOM 9834 C CA . LYS A 1 1267 ? -25.974 5.186 15.163 1.00 87.38 1267 LYS A CA 1
ATOM 9835 C C . LYS A 1 1267 ? -25.892 5.757 16.585 1.00 87.38 1267 LYS A C 1
ATOM 9837 O O . LYS A 1 1267 ? -26.661 6.656 16.902 1.00 87.38 1267 LYS A O 1
ATOM 9842 N N . ILE A 1 1268 ? -24.993 5.248 17.440 1.00 91.12 1268 ILE A N 1
ATOM 9843 C CA . ILE A 1 1268 ? -24.813 5.773 18.806 1.00 91.12 1268 ILE A CA 1
ATOM 9844 C C . ILE A 1 1268 ? -24.321 7.216 18.757 1.00 91.12 1268 ILE A C 1
ATOM 9846 O O . ILE A 1 1268 ? -24.828 8.038 19.507 1.00 91.12 1268 ILE A O 1
ATOM 9850 N N . VAL A 1 1269 ? -23.365 7.527 17.877 1.00 92.00 1269 VAL A N 1
ATOM 9851 C CA . VAL A 1 1269 ? -22.896 8.898 17.646 1.00 92.00 1269 VAL A CA 1
ATOM 9852 C C . VAL A 1 1269 ? -23.132 9.247 16.185 1.00 92.00 1269 VAL A C 1
ATOM 9854 O O . VAL A 1 1269 ? -22.509 8.674 15.292 1.00 92.00 1269 VAL A O 1
ATOM 9857 N N . THR A 1 1270 ? -24.040 10.186 15.954 1.00 89.69 1270 THR A N 1
ATOM 9858 C CA . THR A 1 1270 ? -24.389 10.718 14.630 1.00 89.69 1270 THR A CA 1
ATOM 9859 C C . THR A 1 1270 ? -24.277 12.236 14.644 1.00 89.69 1270 THR A C 1
ATOM 9861 O O . THR A 1 1270 ? -23.998 12.834 15.686 1.00 89.69 1270 THR A O 1
ATOM 9864 N N . TRP A 1 1271 ? -24.441 12.868 13.489 1.00 89.75 1271 TRP A N 1
ATOM 9865 C CA . TRP A 1 1271 ? -24.377 14.316 13.369 1.00 89.75 1271 TRP A CA 1
ATOM 9866 C C . TRP A 1 1271 ? -25.305 14.796 12.256 1.00 89.75 1271 TRP A C 1
ATOM 9868 O O . TRP A 1 1271 ? -25.578 14.035 11.328 1.00 89.75 1271 TRP A O 1
ATOM 9878 N N . ASN A 1 1272 ? -25.765 16.042 12.345 1.00 83.50 1272 ASN A N 1
ATOM 9879 C CA . ASN A 1 1272 ? -26.485 16.714 11.269 1.00 83.50 1272 ASN A CA 1
ATOM 9880 C C . ASN A 1 1272 ? -25.994 18.161 11.129 1.00 83.50 1272 ASN A C 1
ATOM 9882 O O . ASN A 1 1272 ? -25.416 18.746 12.053 1.00 83.50 1272 ASN A O 1
ATOM 9886 N N . TRP A 1 1273 ? -26.224 18.753 9.957 1.00 81.12 1273 TRP A N 1
ATOM 9887 C CA . TRP A 1 1273 ? -26.136 20.202 9.818 1.00 81.12 1273 TRP A CA 1
ATOM 9888 C C . TRP A 1 1273 ? -27.270 20.833 10.621 1.00 81.12 1273 TRP A C 1
ATOM 9890 O O . TRP A 1 1273 ? -28.418 20.412 10.506 1.00 81.12 1273 TRP A O 1
ATOM 9900 N N . ALA A 1 1274 ? -26.946 21.829 11.442 1.00 76.12 1274 ALA A N 1
ATOM 9901 C CA . ALA A 1 1274 ? -27.982 22.575 12.139 1.00 76.12 1274 ALA A CA 1
ATOM 9902 C C . ALA A 1 1274 ? -28.700 23.467 11.115 1.00 76.12 1274 ALA A C 1
ATOM 9904 O O . ALA A 1 1274 ? -28.026 24.217 10.402 1.00 76.12 1274 ALA A O 1
ATOM 9905 N N . ASP A 1 1275 ? -30.032 23.386 11.042 1.00 55.50 1275 ASP A N 1
ATOM 9906 C CA . ASP A 1 1275 ? -30.832 24.213 10.135 1.00 55.50 1275 ASP A CA 1
ATOM 9907 C C . ASP A 1 1275 ? -30.475 25.700 10.292 1.00 55.50 1275 ASP A C 1
ATOM 9909 O O . ASP A 1 1275 ? -30.361 26.230 11.403 1.00 55.50 1275 ASP A O 1
ATOM 9913 N N . TYR A 1 1276 ? -30.317 26.388 9.158 1.00 43.97 1276 TYR A N 1
ATOM 9914 C CA . TYR A 1 1276 ? -30.263 27.850 9.079 1.00 43.97 1276 TYR A CA 1
ATOM 9915 C C . TYR A 1 1276 ? -31.658 28.428 9.363 1.00 43.97 1276 TYR A C 1
ATOM 9917 O O . TYR A 1 1276 ? -32.281 29.016 8.484 1.00 43.97 1276 TYR A O 1
ATOM 9925 N N . LEU A 1 1277 ? -32.186 28.248 10.571 1.00 35.12 1277 LEU A N 1
ATOM 9926 C CA . LEU A 1 1277 ? -33.459 28.844 10.961 1.00 35.12 1277 LEU A CA 1
ATOM 9927 C C . LEU A 1 1277 ? -33.332 29.569 12.308 1.00 35.12 1277 LEU A C 1
ATOM 9929 O O . LEU A 1 1277 ? -33.167 28.945 13.350 1.00 35.12 1277 LEU A O 1
ATOM 9933 N N . GLU A 1 1278 ? -33.426 30.904 12.186 1.00 32.72 1278 GLU A N 1
ATOM 9934 C CA . GLU A 1 1278 ? -33.769 31.939 13.185 1.00 32.72 1278 GLU A CA 1
ATOM 9935 C C . GLU A 1 1278 ? -32.732 32.141 14.320 1.00 32.72 1278 GLU A C 1
ATOM 9937 O O . GLU A 1 1278 ? -32.518 31.288 15.168 1.00 32.72 1278 GLU A O 1
ATOM 9942 N N . ASP A 1 1279 ? -31.925 33.208 14.368 1.00 27.05 1279 ASP A N 1
ATOM 9943 C CA . ASP A 1 1279 ? -32.285 34.632 14.418 1.00 27.05 1279 ASP A CA 1
ATOM 9944 C C . ASP A 1 1279 ? -31.311 35.510 13.592 1.00 27.05 1279 ASP A C 1
ATOM 9946 O O . ASP A 1 1279 ? -30.111 35.587 13.889 1.00 27.05 1279 ASP A O 1
ATOM 9950 N N . THR A 1 1280 ? -31.849 36.237 12.609 1.00 30.00 1280 THR A N 1
ATOM 9951 C CA . THR A 1 1280 ? -31.318 37.523 12.107 1.00 30.00 1280 THR A CA 1
ATOM 9952 C C . THR A 1 1280 ? -32.275 38.633 12.478 1.00 30.00 1280 THR A C 1
ATOM 9954 O O . THR A 1 1280 ? -33.486 38.419 12.244 1.00 30.00 1280 THR A O 1
#

Nearest PDB structures (foldseek):
  8in9-assembly1_A  TM=9.177E-01  e=3.530E-35  Streptomyces graminofaciens
  4zdn-assembly1_A-2  TM=8.909E-01  e=4.889E-33  Streptomyces platensis subsp. rosaceus
  8qer-assembly1_A  TM=8.842E-01  e=8.373E-24  Pseudomonas aeruginosa
  2iwy-assembly1_B  TM=8.378E-01  e=2.126E-22  Homo sapiens
  6riw-assembly1_A  TM=7.497E-01  e=7.588E-22  Moritella marina

Sequence (1280 aa):
MDEAGEEELEPAVQLYLYEGLLVEIHGVGVAVEPYVPETDTPSSEILHIDGKVGRCLEFKKDQEKYVVQLFNAYYVLVAEANLKEWEPLGLEEGGFDLVWPSALPDGPPAADALPAFAGLVAEIVQQKGWCLIQTIADDITREEAVAQAVDMPHTAALKAELLPDYLGKDGKGKISILEYQGLRGLMLDEDSYPWALAEYDQELTGLCKALSPWTAETMGFKSSGRRKGMVWSPLSGDAEEEESLAEALSEEDIDAGVLEAHLKFVRQRKLCFVNLIDNKGGELILYPRKDLYKDSAPVSLPLTPGKLLVYRCDWMSYCYKPLGDNAVSLTTWVVDESATLPDLNLAYLDVGDIQQKSEMMGIRVGPPMPTGYRMHAMNMHCRIPGGVHSVMSLSSLFVGGVDGFERIPQLRFDVDTYCTRPEEEKDPARSYVSHASMLSHAETTYFDNKFFGMTDEETFHVAPAQRLILEDGYTLLRLSGFNKEKLRGRRMASYLGDTGTDWNPFWMLREPEGGMRNPYSGKPWGNTQGSPHMAKGVNSHFSASRLAHCLGLVGSATSIDTACSASLVGVAVAVQGMRREEGRQDKSVTNKQEEDSVCMGINTLMSPFTFIGLCGPSMLAKKGRCFTFDYSASGYARGDGFGGMYIKPGEGEEDFASQLSCFMGVRVNQDGRSATLTAPNGVAQQACIRESMREAGVVASQITVAECHGTGTALGDPIEVGALRGVMEPRETPLLTTSAKSNIGHQEACAGMIGVIKCCLMVMSSQSAPNLHLRLLNPHLDVDGFPCFFASEISDTRLNSNYAGVSSFGFSGTNARADVWSQCKVGPRKAAKIDFEKVDQIHVRCPVTMGLIEYLTGEPITKTFRSKKKYKADVLRDEFAPYDVSAYAYDGNFRYRREPLLDNQDEELDPEIGVYICGSWSGFTRQDVMGRQGNGMYVCTITLGEARYEMFSLTINEDPNMAIYPVILNANRHIQIEGPSGGRDGRCWLIDGRDACVPCGTKYEIRFRWHSERMSIEWEEVSGGLPLCPVLEYEHSYSLLGTFAPSTFVNMPRVKDEEGVWEGAFKLGVTGTEQFQIARDGDIRQRIYPAKAETIRTQVPIRGPDEFGGKKSWLVRGPTGDTVTVRLQIIDAKIHVTISSEIKGSRVWENVTGWERHQYSLVGSFTSWMPADMVMDQEEPGVFRGFGKIGENWSPEVGAFVEFFQVCVEEDREQAWYPVLDATNPGDVIALGPDSGGKEKNWMISSPVPNVRFDVVLNLNVIDRRKIVTWNWADYLEDT